Protein AF-A0A849UFA4-F1 (afdb_monomer_lite)

Structure (mmCIF, N/CA/C/O backbone):
data_AF-A0A849UFA4-F1
#
_entry.id   AF-A0A849UFA4-F1
#
loop_
_atom_site.group_PDB
_atom_site.id
_atom_site.type_symbol
_atom_site.label_atom_id
_atom_site.label_alt_id
_atom_site.label_comp_id
_atom_site.label_asym_id
_atom_site.label_entity_id
_atom_site.label_seq_id
_atom_site.pdbx_PDB_ins_code
_atom_site.Cartn_x
_atom_site.Cartn_y
_atom_site.Cartn_z
_atom_site.occupancy
_atom_site.B_iso_or_equiv
_atom_site.auth_seq_id
_atom_site.auth_comp_id
_atom_site.auth_asym_id
_atom_site.auth_atom_id
_atom_site.pdbx_PDB_model_num
ATOM 1 N N . MET A 1 1 ? 45.174 22.090 13.305 1.00 28.75 1 MET A N 1
ATOM 2 C CA . MET A 1 1 ? 46.398 21.396 13.772 1.00 28.75 1 MET A CA 1
ATOM 3 C C . MET A 1 1 ? 46.255 19.927 13.382 1.00 28.75 1 MET A C 1
ATOM 5 O O . MET A 1 1 ? 45.345 19.291 13.879 1.00 28.75 1 MET A O 1
ATOM 9 N N . HIS A 1 2 ? 46.789 19.517 12.223 1.00 26.47 2 HIS A N 1
ATOM 10 C CA . HIS A 1 2 ? 48.088 18.820 12.068 1.00 26.47 2 HIS A CA 1
ATOM 11 C C . HIS A 1 2 ? 48.137 17.478 12.826 1.00 26.47 2 HIS A C 1
ATOM 13 O O . HIS A 1 2 ? 47.923 17.483 14.026 1.00 26.47 2 HIS A O 1
ATOM 19 N N . LYS A 1 3 ? 48.498 16.325 12.250 1.00 28.41 3 LYS A N 1
ATOM 20 C CA . LYS A 1 3 ? 48.881 15.899 10.886 1.00 28.41 3 LYS A CA 1
ATOM 21 C C . LYS A 1 3 ? 49.157 14.376 10.986 1.00 28.41 3 LYS A C 1
ATOM 23 O O . LYS A 1 3 ? 49.752 13.995 11.982 1.00 28.41 3 LYS A O 1
ATOM 28 N N . ASN A 1 4 ? 48.805 13.605 9.943 1.00 32.69 4 ASN A N 1
ATOM 29 C CA . ASN A 1 4 ? 49.601 12.552 9.255 1.00 32.69 4 ASN A CA 1
ATOM 30 C C . ASN A 1 4 ? 50.238 11.389 10.064 1.00 32.69 4 ASN A C 1
ATOM 32 O O . ASN A 1 4 ? 50.675 11.567 11.183 1.00 32.69 4 ASN A O 1
ATOM 36 N N . ASN A 1 5 ? 50.487 10.177 9.556 1.00 32.53 5 ASN A N 1
ATOM 37 C CA . ASN A 1 5 ? 50.368 9.497 8.256 1.00 32.53 5 ASN A CA 1
ATOM 38 C C . ASN A 1 5 ? 50.793 8.028 8.508 1.00 32.53 5 ASN A C 1
ATOM 40 O O . ASN A 1 5 ? 51.732 7.818 9.271 1.00 32.53 5 ASN A O 1
ATOM 44 N N . ASN A 1 6 ? 50.240 7.039 7.793 1.00 26.36 6 ASN A N 1
ATOM 45 C CA . ASN A 1 6 ? 51.000 6.331 6.747 1.00 26.36 6 ASN A CA 1
ATOM 46 C C . ASN A 1 6 ? 50.173 5.280 5.987 1.00 26.36 6 ASN A C 1
ATOM 48 O O . ASN A 1 6 ? 49.390 4.522 6.549 1.00 26.36 6 ASN A O 1
ATOM 52 N N . ARG A 1 7 ? 50.393 5.307 4.669 1.00 26.61 7 ARG A N 1
ATOM 53 C CA . ARG A 1 7 ? 49.811 4.531 3.565 1.00 26.61 7 ARG A CA 1
ATOM 54 C C . ARG A 1 7 ? 50.741 3.378 3.136 1.00 26.61 7 ARG A C 1
ATOM 56 O O . ARG A 1 7 ? 51.909 3.376 3.505 1.00 26.61 7 ARG A O 1
ATOM 63 N N . PHE A 1 8 ? 50.209 2.595 2.182 1.00 23.58 8 PHE A N 1
ATOM 64 C CA . PHE A 1 8 ? 50.826 1.757 1.125 1.00 23.58 8 PHE A CA 1
ATOM 65 C C . PHE A 1 8 ? 50.831 0.246 1.426 1.00 23.58 8 PHE A C 1
ATOM 67 O O . PHE A 1 8 ? 51.411 -0.148 2.423 1.00 23.58 8 PHE A O 1
ATOM 74 N N . ALA A 1 9 ? 50.195 -0.694 0.702 1.00 25.95 9 ALA A N 1
ATOM 75 C CA . ALA A 1 9 ? 49.680 -0.904 -0.676 1.00 25.95 9 ALA A CA 1
ATOM 76 C C . ALA A 1 9 ? 50.484 -1.990 -1.431 1.00 25.95 9 ALA A C 1
ATOM 78 O O . ALA A 1 9 ? 51.710 -1.910 -1.450 1.00 25.95 9 ALA A O 1
ATOM 79 N N . ARG A 1 10 ? 49.760 -2.935 -2.075 1.00 23.88 10 ARG A N 1
ATOM 80 C CA . ARG A 1 10 ? 50.005 -3.714 -3.334 1.00 23.88 10 ARG A CA 1
ATOM 81 C C . ARG A 1 10 ? 49.258 -5.070 -3.230 1.00 23.88 10 ARG A C 1
ATOM 83 O O . ARG A 1 10 ? 49.461 -5.754 -2.240 1.00 23.88 10 ARG A O 1
ATOM 90 N N . ASN A 1 11 ? 48.237 -5.435 -4.020 1.00 24.31 11 ASN A N 1
ATOM 91 C CA . ASN A 1 11 ? 48.006 -5.655 -5.472 1.00 24.31 11 ASN A CA 1
ATOM 92 C C . ASN A 1 11 ? 48.362 -7.053 -6.046 1.00 24.31 11 ASN A C 1
ATOM 94 O O . ASN A 1 11 ? 49.445 -7.566 -5.789 1.00 24.31 11 ASN A O 1
ATOM 98 N N . CYS A 1 12 ? 47.443 -7.524 -6.920 1.00 22.81 12 CYS A N 1
ATOM 99 C CA . CYS A 1 12 ? 47.431 -8.640 -7.907 1.00 22.81 12 CYS A CA 1
ATOM 100 C C . CYS A 1 12 ? 46.869 -10.016 -7.453 1.00 22.81 12 CYS A C 1
ATOM 102 O O . CYS A 1 12 ? 47.441 -10.660 -6.585 1.00 22.81 12 CYS A O 1
ATOM 104 N N . GLN A 1 13 ? 45.645 -10.426 -7.864 1.00 24.73 13 GLN A N 1
ATOM 105 C CA . GLN A 1 13 ? 45.179 -11.029 -9.157 1.00 24.73 13 GLN A CA 1
ATOM 106 C C . GLN A 1 13 ? 45.687 -12.479 -9.366 1.00 24.73 13 GLN A C 1
ATOM 108 O O . GLN A 1 13 ? 46.889 -12.677 -9.408 1.00 24.73 13 GLN A O 1
ATOM 113 N N . ARG A 1 14 ? 44.877 -13.563 -9.371 1.00 25.17 14 ARG A N 1
ATOM 114 C CA . ARG A 1 14 ? 43.781 -14.071 -10.264 1.00 25.17 14 ARG A CA 1
ATOM 115 C C . ARG A 1 14 ? 44.247 -15.398 -10.923 1.00 25.17 14 ARG A C 1
ATOM 117 O O . ARG A 1 14 ? 45.243 -15.345 -11.628 1.00 25.17 14 ARG A O 1
ATOM 124 N N . HIS A 1 15 ? 43.506 -16.512 -10.776 1.00 24.00 15 HIS A N 1
ATOM 125 C CA . HIS A 1 15 ? 43.234 -17.611 -11.760 1.00 24.00 15 HIS A CA 1
ATOM 126 C C . HIS A 1 15 ? 42.538 -18.797 -11.038 1.00 24.00 15 HIS A C 1
ATOM 128 O O . HIS A 1 15 ? 43.016 -19.237 -10.003 1.00 24.00 15 HIS A O 1
ATOM 134 N N . ARG A 1 16 ? 41.265 -19.117 -11.334 1.00 25.64 16 ARG A N 1
ATOM 135 C CA . ARG A 1 16 ? 40.692 -20.065 -12.332 1.00 25.64 16 ARG A CA 1
ATOM 136 C C . ARG A 1 16 ? 40.748 -21.574 -11.966 1.00 25.64 16 ARG A C 1
ATOM 138 O O . ARG A 1 16 ? 41.801 -22.183 -12.008 1.00 25.64 16 ARG A O 1
ATOM 145 N N . GLN A 1 17 ? 39.532 -22.123 -11.792 1.00 23.06 17 GLN A N 1
ATOM 146 C CA . GLN A 1 17 ? 38.969 -23.374 -12.355 1.00 23.06 17 GLN A CA 1
ATOM 147 C C . GLN A 1 17 ? 39.257 -24.783 -11.766 1.00 23.06 17 GLN A C 1
ATOM 149 O O . GLN A 1 17 ? 40.363 -25.292 -11.818 1.00 23.06 17 GLN A O 1
ATOM 154 N N . LEU A 1 18 ? 38.139 -25.424 -11.358 1.00 22.84 18 LEU A N 1
ATOM 155 C CA . LEU A 1 18 ? 37.625 -26.771 -11.717 1.00 22.84 18 LEU A CA 1
ATOM 156 C C . LEU A 1 18 ? 38.519 -28.026 -11.563 1.00 22.84 18 LEU A C 1
ATOM 158 O O . LEU A 1 18 ? 39.403 -28.251 -12.374 1.00 22.84 18 LEU A O 1
ATOM 162 N N . MET A 1 19 ? 38.130 -28.957 -10.674 1.00 23.41 19 MET A N 1
ATOM 163 C CA . MET A 1 19 ? 37.447 -30.240 -10.995 1.00 23.41 19 MET A CA 1
ATOM 164 C C . MET A 1 19 ? 37.530 -31.277 -9.846 1.00 23.41 19 MET A C 1
ATOM 166 O O . MET A 1 19 ? 38.596 -31.531 -9.308 1.00 23.41 19 MET A O 1
ATOM 170 N N . HIS A 1 20 ? 36.377 -31.910 -9.577 1.00 22.56 20 HIS A N 1
ATOM 171 C CA . HIS A 1 20 ? 36.137 -33.327 -9.228 1.00 22.56 20 HIS A CA 1
ATOM 172 C C . HIS A 1 20 ? 36.884 -33.985 -8.049 1.00 22.56 20 HIS A C 1
ATOM 174 O O . HIS A 1 20 ? 38.074 -34.232 -8.133 1.00 22.56 20 HIS A O 1
ATOM 180 N N . PHE A 1 21 ? 36.126 -34.490 -7.061 1.00 21.94 21 PHE A N 1
ATOM 181 C CA . PHE A 1 21 ? 36.168 -35.918 -6.699 1.00 21.94 21 PHE A CA 1
ATOM 182 C C . PHE A 1 21 ? 34.875 -36.380 -6.004 1.00 21.94 21 PHE A C 1
ATOM 184 O O . PHE A 1 21 ? 34.124 -35.606 -5.417 1.00 21.94 21 PHE A O 1
ATOM 191 N N . HIS A 1 22 ? 34.615 -37.666 -6.192 1.00 23.52 22 HIS A N 1
ATOM 192 C CA . HIS A 1 22 ? 33.368 -38.407 -6.079 1.00 23.52 22 HIS A CA 1
ATOM 193 C C . HIS A 1 22 ? 33.098 -38.968 -4.666 1.00 23.52 22 HIS A C 1
ATOM 195 O O . HIS A 1 22 ? 34.021 -39.322 -3.942 1.00 23.52 22 HIS A O 1
ATOM 201 N N . THR A 1 23 ? 31.801 -39.158 -4.387 1.00 23.08 23 THR A N 1
ATOM 202 C CA . THR A 1 23 ? 31.169 -40.259 -3.623 1.00 23.08 23 THR A CA 1
ATOM 203 C C . THR A 1 23 ? 31.543 -40.513 -2.160 1.00 23.08 23 THR A C 1
ATOM 205 O O . THR A 1 23 ? 32.630 -40.989 -1.865 1.00 23.08 23 THR A O 1
ATOM 208 N N . LEU A 1 24 ? 30.532 -40.414 -1.282 1.00 21.67 24 LEU A N 1
ATOM 209 C CA . LEU A 1 24 ? 30.058 -41.534 -0.448 1.00 21.67 24 LEU A CA 1
ATOM 210 C C . LEU A 1 24 ? 28.677 -41.201 0.164 1.00 21.67 24 LEU A C 1
ATOM 212 O O . LEU A 1 24 ? 28.521 -40.302 0.981 1.00 21.67 24 LEU A O 1
ATOM 216 N N . THR A 1 25 ? 27.662 -41.945 -0.268 1.00 25.31 25 THR A N 1
ATOM 217 C CA . THR A 1 25 ? 26.369 -42.199 0.409 1.00 25.31 25 THR A CA 1
ATOM 218 C C . THR A 1 25 ? 26.329 -43.716 0.687 1.00 25.31 25 THR A C 1
ATOM 220 O O . THR A 1 25 ? 27.029 -44.423 -0.046 1.00 25.31 25 THR A O 1
ATOM 223 N N . PRO A 1 26 ? 25.546 -44.274 1.652 1.00 37.44 26 PRO A N 1
ATOM 224 C CA . PRO A 1 26 ? 24.082 -44.097 1.649 1.00 37.44 26 PRO A CA 1
ATOM 225 C C . PRO A 1 26 ? 23.265 -44.251 2.966 1.00 37.44 26 PRO A C 1
ATOM 227 O O . PRO A 1 26 ? 23.690 -44.886 3.921 1.00 37.44 26 PRO A O 1
ATOM 230 N N . ARG A 1 27 ? 21.993 -43.790 2.861 1.00 24.97 27 ARG A N 1
ATOM 231 C CA . ARG A 1 27 ? 20.735 -44.194 3.570 1.00 24.97 27 ARG A CA 1
ATOM 232 C C . ARG A 1 27 ? 20.582 -43.778 5.054 1.00 24.97 27 ARG A C 1
ATOM 234 O O . ARG A 1 27 ? 21.523 -43.894 5.811 1.00 24.97 27 ARG A O 1
ATOM 241 N N . LEU A 1 28 ? 19.440 -43.299 5.582 1.00 23.05 28 LEU A N 1
ATOM 242 C CA . LEU A 1 28 ? 17.992 -43.339 5.256 1.00 23.05 28 LEU A CA 1
ATOM 243 C C . LEU A 1 28 ? 17.312 -42.071 5.858 1.00 23.05 28 LEU A C 1
ATOM 245 O O . LEU A 1 28 ? 17.502 -41.787 7.032 1.00 23.05 28 LEU A O 1
ATOM 249 N N . LYS A 1 29 ? 16.660 -41.185 5.087 1.00 23.69 29 LYS A N 1
ATOM 250 C CA . LYS A 1 29 ? 15.192 -41.061 4.869 1.00 23.69 29 LYS A CA 1
ATOM 251 C C . LYS A 1 29 ? 14.284 -41.414 6.065 1.00 23.69 29 LYS A C 1
ATOM 253 O O . LYS A 1 29 ? 13.949 -42.579 6.211 1.00 23.69 29 LYS A O 1
ATOM 258 N N . THR A 1 30 ? 13.784 -40.406 6.798 1.00 24.73 30 THR A N 1
ATOM 259 C CA . THR A 1 30 ? 12.395 -40.319 7.325 1.00 24.73 30 THR A CA 1
ATOM 260 C C . THR A 1 30 ? 12.038 -38.841 7.601 1.00 24.73 30 THR A C 1
ATOM 262 O O . THR A 1 30 ? 12.916 -38.074 7.976 1.00 24.73 30 THR A O 1
ATOM 265 N N . LEU A 1 31 ? 10.759 -38.471 7.440 1.00 25.59 31 LEU A N 1
ATOM 266 C CA . LEU A 1 31 ? 10.104 -37.188 7.786 1.00 25.59 31 LEU A CA 1
ATOM 267 C C . LEU A 1 31 ? 10.072 -36.043 6.740 1.00 25.59 31 LEU A C 1
ATOM 269 O O . LEU A 1 31 ? 10.540 -34.930 6.955 1.00 25.59 31 LEU A O 1
ATOM 273 N N . ARG A 1 32 ? 9.382 -36.296 5.622 1.00 25.72 32 ARG A N 1
ATOM 274 C CA . ARG A 1 32 ? 8.594 -35.290 4.879 1.00 25.72 32 ARG A CA 1
ATOM 275 C C . ARG A 1 32 ? 7.324 -35.972 4.373 1.00 25.72 32 ARG A C 1
ATOM 277 O O . ARG A 1 32 ? 7.361 -36.589 3.313 1.00 25.72 32 ARG A O 1
ATOM 284 N N . LEU A 1 33 ? 6.244 -35.941 5.158 1.00 25.16 33 LEU A N 1
ATOM 285 C CA . LEU A 1 33 ? 4.931 -36.424 4.714 1.00 25.16 33 LEU A CA 1
ATOM 286 C C . LEU A 1 33 ? 3.794 -35.922 5.618 1.00 25.16 33 LEU A C 1
ATOM 288 O O . LEU A 1 33 ? 3.290 -36.692 6.416 1.00 25.16 33 LEU A O 1
ATOM 292 N N . ILE A 1 34 ? 3.405 -34.649 5.498 1.00 26.83 34 ILE A N 1
ATOM 293 C CA . ILE A 1 34 ? 2.029 -34.145 5.701 1.00 26.83 34 ILE A CA 1
ATOM 294 C C . ILE A 1 34 ? 1.908 -32.925 4.761 1.00 26.83 34 ILE A C 1
ATOM 296 O O . ILE A 1 34 ? 2.870 -32.174 4.633 1.00 26.83 34 ILE A O 1
ATOM 300 N N . ILE A 1 35 ? 0.748 -32.714 4.126 1.00 27.39 35 ILE A N 1
ATOM 301 C CA . ILE A 1 35 ? 0.398 -31.605 3.200 1.00 27.39 35 ILE A CA 1
ATOM 302 C C . ILE A 1 35 ? 0.702 -31.845 1.700 1.00 27.39 35 ILE A C 1
ATOM 304 O O . ILE A 1 35 ? 1.206 -30.974 0.998 1.00 27.39 35 ILE A O 1
ATOM 308 N N . SER A 1 36 ? 0.328 -33.007 1.157 1.00 25.33 36 SER A N 1
ATOM 309 C CA . SER A 1 36 ? 0.154 -33.166 -0.305 1.00 25.33 36 SER A CA 1
ATOM 310 C C . SER A 1 36 ? -0.963 -34.140 -0.719 1.00 25.33 36 SER A C 1
ATOM 312 O O . SER A 1 36 ? -0.964 -34.637 -1.838 1.00 25.33 36 SER A O 1
ATOM 314 N N . ALA A 1 37 ? -1.957 -34.388 0.144 1.00 25.66 37 ALA A N 1
ATOM 315 C CA . ALA A 1 37 ? -3.028 -35.365 -0.109 1.00 25.66 37 ALA A CA 1
ATOM 316 C C . ALA A 1 37 ? -4.454 -34.771 -0.153 1.00 25.66 37 ALA A C 1
ATOM 318 O O . ALA A 1 37 ? -5.395 -35.431 0.271 1.00 25.66 37 ALA A O 1
ATOM 319 N N . LEU A 1 38 ? -4.640 -33.542 -0.653 1.00 25.56 38 LEU A N 1
ATOM 320 C CA . LEU A 1 38 ? -5.987 -32.959 -0.835 1.00 25.56 38 LEU A CA 1
ATOM 321 C C . LEU A 1 38 ? -6.277 -32.397 -2.236 1.00 25.56 38 LEU A C 1
ATOM 323 O O . LEU A 1 38 ? -7.346 -31.840 -2.452 1.00 25.56 38 LEU A O 1
ATOM 327 N N . PHE A 1 39 ? -5.383 -32.578 -3.212 1.00 31.12 39 PHE A N 1
ATOM 328 C CA . PHE A 1 39 ? -5.613 -32.090 -4.574 1.00 31.12 39 PHE A CA 1
ATOM 329 C C . PHE A 1 39 ? -5.139 -33.096 -5.628 1.00 31.12 39 PHE A C 1
ATOM 331 O O . PHE A 1 39 ? -3.986 -33.061 -6.043 1.00 31.12 39 PHE A O 1
ATOM 338 N N . ALA A 1 40 ? -6.045 -33.973 -6.070 1.00 24.88 40 ALA A N 1
ATOM 339 C CA . ALA A 1 40 ? -6.095 -34.478 -7.446 1.00 24.88 40 ALA A CA 1
ATOM 340 C C . ALA A 1 40 ? -7.486 -35.095 -7.733 1.00 24.88 40 ALA A C 1
ATOM 342 O O . ALA A 1 40 ? -7.941 -35.930 -6.949 1.00 24.88 40 ALA A O 1
ATOM 343 N N . PRO A 1 41 ? -8.168 -34.707 -8.827 1.00 37.31 41 PRO A N 1
ATOM 344 C CA . PRO A 1 41 ? -9.488 -35.212 -9.200 1.00 37.31 41 PRO A CA 1
ATOM 345 C C . PRO A 1 41 ? -9.376 -36.393 -10.182 1.00 37.31 41 PRO A C 1
ATOM 347 O O . PRO A 1 41 ? -8.606 -36.318 -11.134 1.00 37.31 41 PRO A O 1
ATOM 350 N N . SER A 1 42 ? -10.161 -37.466 -10.010 1.00 25.52 42 SER A N 1
ATOM 351 C CA . SER A 1 42 ? -10.542 -38.343 -11.137 1.00 25.52 42 SER A CA 1
ATOM 352 C C . SER A 1 42 ? -11.714 -39.297 -10.839 1.00 25.52 42 SER A C 1
ATOM 354 O O . SER A 1 42 ? -11.655 -40.095 -9.914 1.00 25.52 42 SER A O 1
ATOM 356 N N . LEU A 1 43 ? -12.723 -39.185 -11.717 1.00 24.20 43 LEU A N 1
ATOM 357 C CA . LEU A 1 43 ? -13.572 -40.204 -12.368 1.00 24.20 43 LEU A CA 1
ATOM 358 C C . LEU A 1 43 ? -14.536 -41.132 -11.584 1.00 24.20 43 LEU A C 1
ATOM 360 O O . LEU A 1 43 ? -14.228 -41.637 -10.516 1.00 24.20 43 LEU A O 1
ATOM 364 N N . PHE A 1 44 ? -15.648 -41.444 -12.288 1.00 23.05 44 PHE A N 1
ATOM 365 C CA . PHE A 1 44 ? -16.894 -42.183 -11.961 1.00 23.05 44 PHE A CA 1
ATOM 366 C C . PHE A 1 44 ? -17.989 -41.297 -11.326 1.00 23.05 44 PHE A C 1
ATOM 368 O O . PHE A 1 44 ? -17.774 -40.730 -10.269 1.00 23.05 44 PHE A O 1
ATOM 375 N N . MET A 1 45 ? -19.180 -41.064 -11.901 1.00 23.02 45 MET A N 1
ATOM 376 C CA . MET A 1 45 ? -20.063 -41.888 -12.744 1.00 23.02 45 MET A CA 1
ATOM 377 C C . MET A 1 45 ? -20.929 -41.017 -13.688 1.00 23.02 45 MET A C 1
ATOM 379 O O . MET A 1 45 ? -21.517 -40.027 -13.260 1.00 23.02 45 MET A O 1
ATOM 383 N N . GLN A 1 46 ? -21.082 -41.459 -14.941 1.00 23.28 46 GLN A N 1
ATOM 384 C CA . GLN A 1 46 ? -22.185 -41.126 -15.854 1.00 23.28 46 GLN A CA 1
ATOM 385 C C . GLN A 1 46 ? -23.004 -42.404 -16.104 1.00 23.28 46 GLN A C 1
ATOM 387 O O . GLN A 1 46 ? -22.439 -43.391 -16.562 1.00 23.28 46 GLN A O 1
ATOM 392 N N . SER A 1 47 ? -24.307 -42.360 -15.807 1.00 24.16 47 SER A N 1
ATOM 393 C CA . SER A 1 47 ? -25.452 -43.098 -16.398 1.00 24.16 47 SER A CA 1
ATOM 394 C C . SER A 1 47 ? -26.603 -42.923 -15.392 1.00 24.16 47 SER A C 1
ATOM 396 O O . SER A 1 47 ? -26.413 -43.239 -14.226 1.00 24.16 47 SER A O 1
ATOM 398 N N . LEU A 1 48 ? -27.763 -42.348 -15.692 1.00 23.17 48 LEU A N 1
ATOM 399 C CA . LEU A 1 48 ? -28.731 -42.766 -16.697 1.00 23.17 48 LEU A CA 1
ATOM 400 C C . LEU A 1 48 ? -29.656 -41.594 -17.074 1.00 23.17 48 LEU A C 1
ATOM 402 O O . LEU A 1 48 ? -30.088 -40.832 -16.214 1.00 23.17 48 LEU A O 1
ATOM 406 N N . TYR A 1 49 ? -30.013 -41.540 -18.356 1.00 24.88 49 TYR A N 1
ATOM 407 C CA . TYR A 1 49 ? -31.213 -40.891 -18.885 1.00 24.88 49 TYR A CA 1
ATOM 408 C C . TYR A 1 49 ? -32.168 -41.997 -19.365 1.00 24.88 49 TYR A C 1
ATOM 410 O O . TYR A 1 49 ? -31.744 -42.853 -20.138 1.00 24.88 49 TYR A O 1
ATOM 418 N N . ALA A 1 50 ? -33.431 -41.950 -18.934 1.00 24.08 50 ALA A N 1
ATOM 419 C CA . ALA A 1 50 ? -34.630 -42.489 -19.600 1.00 24.08 50 ALA A CA 1
ATOM 420 C C . ALA A 1 50 ? -35.843 -41.894 -18.847 1.00 24.08 50 ALA A C 1
ATOM 422 O O . ALA A 1 50 ? -35.930 -42.049 -17.635 1.00 24.08 50 ALA A O 1
ATOM 423 N N . HIS A 1 51 ? -36.580 -40.930 -19.407 1.00 24.34 51 HIS A N 1
ATOM 424 C CA . HIS A 1 51 ? -37.802 -41.108 -20.210 1.00 24.34 51 HIS A CA 1
ATOM 425 C C . HIS A 1 51 ? -38.872 -41.988 -19.546 1.00 24.34 51 HIS A C 1
ATOM 427 O O . HIS A 1 51 ? -38.813 -43.206 -19.656 1.00 24.34 51 HIS A O 1
ATOM 433 N N . GLU A 1 52 ? -39.886 -41.347 -18.958 1.00 24.08 52 GLU A N 1
ATOM 434 C CA . GLU A 1 52 ? -41.268 -41.830 -19.006 1.00 24.08 52 GLU A CA 1
ATOM 435 C C . GLU A 1 52 ? -42.257 -40.662 -18.845 1.00 24.08 52 GLU A C 1
ATOM 437 O O . GLU A 1 52 ? -41.940 -39.607 -18.295 1.00 24.08 52 GLU A O 1
ATOM 442 N N . THR A 1 53 ? -43.424 -40.850 -19.443 1.00 22.55 53 THR A N 1
ATOM 443 C CA . THR A 1 53 ? -44.382 -39.865 -19.952 1.00 22.55 53 THR A CA 1
ATOM 444 C C . THR A 1 53 ? -45.707 -39.947 -19.173 1.00 22.55 53 THR A C 1
ATOM 446 O O . THR A 1 53 ? -46.044 -41.033 -18.717 1.00 22.55 53 THR A O 1
ATOM 449 N N . ILE A 1 54 ? -46.505 -38.856 -19.195 1.00 25.11 54 ILE A N 1
ATOM 450 C CA . ILE A 1 54 ? -47.984 -38.792 -18.972 1.00 25.11 54 ILE A CA 1
ATOM 451 C C . ILE A 1 54 ? -48.398 -38.833 -17.466 1.00 25.11 54 ILE A C 1
ATOM 453 O O . ILE A 1 54 ? -47.863 -39.622 -16.706 1.00 25.11 54 ILE A O 1
ATOM 457 N N . ASP A 1 55 ? -49.273 -37.989 -16.889 1.00 24.14 55 ASP A N 1
ATOM 458 C CA . ASP A 1 55 ? -50.522 -37.389 -17.381 1.00 24.14 55 ASP A CA 1
ATOM 459 C C . ASP A 1 55 ? -50.939 -36.090 -16.641 1.00 24.14 55 ASP A C 1
ATOM 461 O O . ASP A 1 55 ? -50.526 -35.815 -15.514 1.00 24.14 55 ASP A O 1
ATOM 465 N N . ASN A 1 56 ? -51.823 -35.329 -17.292 1.00 24.42 56 ASN A N 1
ATOM 466 C CA . ASN A 1 56 ? -52.490 -34.104 -16.829 1.00 24.42 56 ASN A CA 1
ATOM 467 C C . ASN A 1 56 ? -53.506 -34.340 -15.693 1.00 24.42 56 ASN A C 1
ATOM 469 O O . ASN A 1 56 ? -54.196 -35.353 -15.691 1.00 24.42 56 ASN A O 1
ATOM 473 N N . THR A 1 57 ? -53.769 -33.326 -14.850 1.00 25.11 57 THR A N 1
ATOM 474 C CA . THR A 1 57 ? -55.143 -32.801 -14.644 1.00 25.11 57 THR A CA 1
ATOM 475 C C . THR A 1 57 ? -55.207 -31.495 -13.838 1.00 25.11 57 THR A C 1
ATOM 477 O O . THR A 1 57 ? -54.471 -31.259 -12.888 1.00 25.11 57 THR A O 1
ATOM 480 N N . ASN A 1 58 ? -56.137 -30.655 -14.296 1.00 24.92 58 ASN A N 1
ATOM 481 C CA . ASN A 1 58 ? -56.544 -29.318 -13.864 1.00 24.92 58 ASN A CA 1
ATOM 482 C C . ASN A 1 58 ? -56.896 -29.157 -12.373 1.00 24.92 58 ASN A C 1
ATOM 484 O O . ASN A 1 58 ? -57.502 -30.055 -11.798 1.00 24.92 58 ASN A O 1
ATOM 488 N N . ALA A 1 59 ? -56.738 -27.934 -11.841 1.00 25.00 59 ALA A N 1
ATOM 489 C CA . ALA A 1 59 ? -57.873 -27.123 -11.356 1.00 25.00 59 ALA A CA 1
ATOM 490 C C . ALA A 1 59 ? -57.440 -25.719 -10.882 1.00 25.00 59 ALA A C 1
ATOM 492 O O . ALA A 1 59 ? -56.687 -25.551 -9.928 1.00 25.00 59 ALA A O 1
ATOM 493 N N . THR A 1 60 ? -57.987 -24.705 -11.547 1.00 24.17 60 THR A N 1
ATOM 494 C CA . THR A 1 60 ? -58.104 -23.302 -11.130 1.00 24.17 60 THR A CA 1
ATOM 495 C C . THR A 1 60 ? -59.297 -23.111 -10.185 1.00 24.17 60 THR A C 1
ATOM 497 O O . THR A 1 60 ? -60.348 -23.697 -10.430 1.00 24.17 60 THR A O 1
ATOM 500 N N . ALA A 1 61 ? -59.195 -22.215 -9.190 1.00 25.38 61 ALA A N 1
ATOM 501 C CA . ALA A 1 61 ? -60.332 -21.418 -8.696 1.00 25.38 61 ALA A CA 1
ATOM 502 C C . ALA A 1 61 ? -59.895 -20.214 -7.829 1.00 25.38 61 ALA A C 1
ATOM 504 O O . ALA A 1 61 ? -59.207 -20.359 -6.824 1.00 25.38 61 ALA A O 1
ATOM 505 N N . ASN A 1 62 ? -60.358 -19.030 -8.245 1.00 23.91 62 ASN A N 1
ATOM 506 C CA . ASN A 1 62 ? -60.356 -17.732 -7.558 1.00 23.91 62 ASN A CA 1
ATOM 507 C C . ASN A 1 62 ? -61.364 -17.666 -6.395 1.00 23.91 62 ASN A C 1
ATOM 509 O O . ASN A 1 62 ? -62.377 -18.354 -6.465 1.00 23.91 62 ASN A O 1
ATOM 513 N N . THR A 1 63 ? -61.164 -16.728 -5.448 1.00 24.61 63 THR A N 1
ATOM 514 C CA . THR A 1 63 ? -62.095 -15.663 -4.934 1.00 24.61 63 THR A CA 1
ATOM 515 C C . THR A 1 63 ? -61.670 -15.237 -3.508 1.00 24.61 63 THR A C 1
ATOM 517 O O . THR A 1 63 ? -61.402 -16.095 -2.681 1.00 24.61 63 THR A O 1
ATOM 520 N N . ALA A 1 64 ? -61.335 -13.978 -3.180 1.00 24.27 64 ALA A N 1
ATOM 521 C CA . ALA A 1 64 ? -62.057 -12.687 -3.154 1.00 24.27 64 ALA A CA 1
ATOM 522 C C . ALA A 1 64 ? -62.582 -12.286 -1.741 1.00 24.27 64 ALA A C 1
ATOM 524 O O . ALA A 1 64 ? -63.550 -12.847 -1.246 1.00 24.27 64 ALA A O 1
ATOM 525 N N . THR A 1 65 ? -61.898 -11.291 -1.147 1.00 24.06 65 THR A N 1
ATOM 526 C CA . THR A 1 65 ? -62.371 -10.080 -0.414 1.00 24.06 65 THR A CA 1
ATOM 527 C C . THR A 1 65 ? -63.472 -10.124 0.668 1.00 24.06 65 THR A C 1
ATOM 529 O O . THR A 1 65 ? -64.615 -10.444 0.365 1.00 24.06 65 THR A O 1
ATOM 532 N N . LYS A 1 66 ? -63.204 -9.501 1.841 1.00 22.00 66 LYS A N 1
ATOM 533 C CA . LYS A 1 66 ? -63.984 -8.341 2.359 1.00 22.00 66 LYS A CA 1
ATOM 534 C C . LYS A 1 66 ? -63.323 -7.604 3.545 1.00 22.00 66 LYS A C 1
ATOM 536 O O . LYS A 1 66 ? -62.715 -8.218 4.411 1.00 22.00 66 LYS A O 1
ATOM 541 N N . VAL A 1 67 ? -63.499 -6.281 3.542 1.00 25.30 67 VAL A N 1
ATOM 542 C CA . VAL A 1 67 ? -63.084 -5.238 4.505 1.00 25.30 67 VAL A CA 1
ATOM 543 C C . VAL A 1 67 ? -64.316 -4.768 5.293 1.00 25.30 67 VAL A C 1
ATOM 545 O O . VAL A 1 67 ? -65.385 -4.732 4.688 1.00 25.30 67 VAL A O 1
ATOM 548 N N . GLU A 1 68 ? -64.171 -4.336 6.557 1.00 23.39 68 GLU A N 1
ATOM 549 C CA . GLU A 1 68 ? -64.954 -3.216 7.133 1.00 23.39 68 GLU A CA 1
ATOM 550 C C . GLU A 1 68 ? -64.374 -2.659 8.459 1.00 23.39 68 GLU A C 1
ATOM 552 O O . GLU A 1 68 ? -63.628 -3.326 9.168 1.00 23.39 68 GLU A O 1
ATOM 557 N N . THR A 1 69 ? -64.706 -1.391 8.724 1.00 23.30 69 THR A N 1
ATOM 558 C CA . THR A 1 69 ? -64.056 -0.333 9.540 1.00 23.30 69 THR A CA 1
ATOM 559 C C . THR A 1 69 ? -64.918 0.193 10.709 1.00 23.30 69 THR A C 1
ATOM 561 O O . THR A 1 69 ? -66.137 0.171 10.560 1.00 23.30 69 THR A O 1
ATOM 564 N N . ARG A 1 70 ? -64.311 0.796 11.766 1.00 22.98 70 ARG A N 1
ATOM 565 C CA . ARG A 1 70 ? -64.677 2.079 12.481 1.00 22.98 70 ARG A CA 1
ATOM 566 C C . ARG A 1 70 ? -63.951 2.229 13.847 1.00 22.98 70 ARG A C 1
ATOM 568 O O . ARG A 1 70 ? -63.877 1.240 14.564 1.00 22.98 70 ARG A O 1
ATOM 575 N N . GLU A 1 71 ? -63.196 3.315 14.124 1.00 23.80 71 GLU A N 1
ATOM 576 C CA . GLU A 1 71 ? -63.528 4.593 14.854 1.00 23.80 71 GLU A CA 1
ATOM 577 C C . GLU A 1 71 ? -64.035 4.389 16.310 1.00 23.80 71 GLU A C 1
ATOM 579 O O . GLU A 1 71 ? -64.869 3.522 16.522 1.00 23.80 71 GLU A O 1
ATOM 584 N N . GLU A 1 72 ? -63.606 5.079 17.388 1.00 25.08 72 GLU A N 1
ATOM 585 C CA . GLU A 1 72 ? -63.334 6.521 17.590 1.00 25.08 72 GLU A CA 1
ATOM 586 C C . GLU A 1 72 ? -62.614 6.831 18.954 1.00 25.08 72 GLU A C 1
ATOM 588 O O . GLU A 1 72 ? -62.398 5.959 19.792 1.00 25.08 72 GLU A O 1
ATOM 593 N N . THR A 1 73 ? -62.255 8.109 19.136 1.00 22.88 73 THR A N 1
ATOM 594 C CA . THR A 1 73 ? -61.364 8.869 20.065 1.00 22.88 73 THR A CA 1
ATOM 595 C C . THR A 1 73 ? -61.781 9.147 21.535 1.00 22.88 73 THR A C 1
ATOM 597 O O . THR A 1 73 ? -62.969 9.211 21.816 1.00 22.88 73 THR A O 1
ATOM 600 N N . THR A 1 74 ? -60.830 9.516 22.436 1.00 23.25 74 THR A N 1
ATOM 601 C CA . THR A 1 74 ? -60.659 10.855 23.123 1.00 23.25 74 THR A CA 1
ATOM 602 C C . THR A 1 74 ? -59.740 10.851 24.385 1.00 23.25 74 THR A C 1
ATOM 604 O O . THR A 1 74 ? -59.394 9.803 24.915 1.00 23.25 74 THR A O 1
ATOM 607 N N . ALA A 1 75 ? -59.277 12.049 24.794 1.00 23.09 75 ALA A N 1
ATOM 608 C CA . ALA A 1 75 ? -58.071 12.406 25.575 1.00 23.09 75 ALA A CA 1
ATOM 609 C C . ALA A 1 75 ? -58.283 12.798 27.069 1.00 23.09 75 ALA A C 1
ATOM 611 O O . ALA A 1 75 ? -59.422 13.060 27.436 1.00 23.09 75 ALA A O 1
ATOM 612 N N . ALA A 1 76 ? -57.195 12.940 27.877 1.00 22.98 76 ALA A N 1
ATOM 613 C CA . ALA A 1 76 ? -56.893 14.079 28.805 1.00 22.98 76 ALA A CA 1
ATOM 614 C C . ALA A 1 76 ? -55.892 13.796 29.984 1.00 22.98 76 ALA A C 1
ATOM 616 O O . ALA A 1 76 ? -56.150 12.970 30.849 1.00 22.98 76 ALA A O 1
ATOM 617 N N . THR A 1 77 ? -54.788 14.568 30.001 1.00 21.89 77 THR A N 1
ATOM 618 C CA . THR A 1 77 ? -54.105 15.367 31.074 1.00 21.89 77 THR A CA 1
ATOM 619 C C . THR A 1 77 ? -53.636 14.853 32.474 1.00 21.89 77 THR A C 1
ATOM 621 O O . THR A 1 77 ? -54.437 14.503 33.327 1.00 21.89 77 THR A O 1
ATOM 624 N N . SER A 1 78 ? -52.307 15.005 32.693 1.00 25.75 78 SER A N 1
ATOM 625 C CA . SER A 1 78 ? -51.452 15.433 33.853 1.00 25.75 78 SER A CA 1
ATOM 626 C C . SER A 1 78 ? -51.699 15.057 35.339 1.00 25.75 78 SER A C 1
ATOM 628 O O . SER A 1 78 ? -52.772 15.280 35.877 1.00 25.75 78 SER A O 1
ATOM 630 N N . GLN A 1 79 ? -50.611 14.689 36.060 1.00 22.52 79 GLN A N 1
ATOM 631 C CA . GLN A 1 79 ? -50.041 15.421 37.229 1.00 22.52 79 GLN A CA 1
ATOM 632 C C . GLN A 1 79 ? -48.791 14.737 37.851 1.00 22.52 79 GLN A C 1
ATOM 634 O O . GLN A 1 79 ? -48.705 13.515 37.921 1.00 22.52 79 GLN A O 1
ATOM 639 N N . LEU A 1 80 ? -47.820 15.550 38.308 1.00 29.34 80 LEU A N 1
ATOM 640 C CA . LEU A 1 80 ? -46.614 15.166 39.072 1.00 29.34 80 LEU A CA 1
ATOM 641 C C . LEU A 1 80 ? -46.938 14.880 40.552 1.00 29.34 80 LEU A C 1
ATOM 643 O O . LEU A 1 80 ? -47.595 15.709 41.178 1.00 29.34 80 LEU A O 1
ATOM 647 N N . VAL A 1 81 ? -46.360 13.821 41.144 1.00 24.61 81 VAL A N 1
ATOM 648 C CA . VAL A 1 81 ? -46.261 13.627 42.611 1.00 24.61 81 VAL A CA 1
ATOM 649 C C . VAL A 1 81 ? -44.919 12.970 42.993 1.00 24.61 81 VAL A C 1
ATOM 651 O O . VAL A 1 81 ? -44.447 12.049 42.332 1.00 24.61 81 VAL A O 1
ATOM 654 N N . THR A 1 82 ? -44.300 13.483 44.057 1.00 27.48 82 THR A N 1
ATOM 655 C CA . THR A 1 82 ? -43.004 13.117 44.659 1.00 27.48 82 THR A CA 1
ATOM 656 C C . THR A 1 82 ? -43.067 11.881 45.580 1.00 27.48 82 THR A C 1
ATOM 658 O O . THR A 1 82 ? -44.077 11.626 46.231 1.00 27.48 82 THR A O 1
ATOM 661 N N . LEU A 1 83 ? -41.961 11.122 45.666 1.00 26.61 83 LEU A N 1
ATOM 662 C CA . LEU A 1 83 ? -41.804 9.867 46.435 1.00 26.61 83 LEU A CA 1
ATOM 663 C C . LEU A 1 83 ? -41.230 10.083 47.856 1.00 26.61 83 LEU A C 1
ATOM 665 O O . LEU A 1 83 ? -40.282 10.860 47.992 1.00 26.61 83 LEU A O 1
ATOM 669 N N . PRO A 1 84 ? -41.659 9.316 48.886 1.00 28.45 84 PRO A N 1
ATOM 670 C CA . PRO A 1 84 ? -40.891 9.099 50.110 1.00 28.45 84 PRO A CA 1
ATOM 671 C C . PRO A 1 84 ? -40.139 7.756 50.140 1.00 28.45 84 PRO A C 1
ATOM 673 O O . PRO A 1 84 ? -40.490 6.770 49.496 1.00 28.45 84 PRO A O 1
ATOM 676 N N . SER A 1 85 ? -39.075 7.766 50.941 1.00 43.34 85 SER A N 1
ATOM 677 C CA . SER A 1 85 ? -37.976 6.810 51.058 1.00 43.34 85 SER A CA 1
ATOM 678 C C . SER A 1 85 ? -38.262 5.595 51.948 1.00 43.34 85 SER A C 1
ATOM 680 O O . SER A 1 85 ? -38.428 5.764 53.154 1.00 43.34 85 SER A O 1
ATOM 682 N N . VAL A 1 86 ? -38.152 4.375 51.408 1.00 35.31 86 VAL A N 1
ATOM 683 C CA . VAL A 1 86 ? -37.848 3.165 52.201 1.00 35.31 86 VAL A CA 1
ATOM 684 C C . VAL A 1 86 ? -37.029 2.178 51.352 1.00 35.31 86 VAL A C 1
ATOM 686 O O . VAL A 1 86 ? -37.567 1.260 50.748 1.00 35.31 86 VAL A O 1
ATOM 689 N N . ALA A 1 87 ? -35.712 2.382 51.263 1.00 30.12 87 ALA A N 1
ATOM 690 C CA . ALA A 1 87 ? -34.798 1.450 50.585 1.00 30.12 87 ALA A CA 1
ATOM 691 C C . ALA A 1 87 ? -33.425 1.381 51.281 1.00 30.12 87 ALA A C 1
ATOM 693 O O . ALA A 1 87 ? -32.384 1.419 50.632 1.00 30.12 87 ALA A O 1
ATOM 694 N N . SER A 1 88 ? -33.414 1.311 52.616 1.00 32.44 88 SER A N 1
ATOM 695 C CA . SER A 1 88 ? -32.186 1.187 53.420 1.00 32.44 88 SER A CA 1
ATOM 696 C C . SER A 1 88 ? -32.035 -0.155 54.150 1.00 32.44 88 SER A C 1
ATOM 698 O O . SER A 1 88 ? -31.093 -0.308 54.919 1.00 32.44 88 SER A O 1
ATOM 700 N N . GLN A 1 89 ? -32.906 -1.146 53.917 1.00 35.91 89 GLN A N 1
ATOM 701 C CA . GLN A 1 89 ? -32.915 -2.379 54.724 1.00 35.91 89 GLN A CA 1
ATOM 702 C C . GLN A 1 89 ? -32.311 -3.637 54.081 1.00 35.91 89 GLN A C 1
ATOM 704 O O . GLN A 1 89 ? -32.209 -4.645 54.771 1.00 35.91 89 GLN A O 1
ATOM 709 N N . TYR A 1 90 ? -31.853 -3.600 52.821 1.00 36.97 90 TYR A N 1
ATOM 710 C CA . TYR A 1 90 ? -31.374 -4.819 52.138 1.00 36.97 90 TYR A CA 1
ATOM 711 C C . TYR A 1 90 ? -29.988 -4.751 51.483 1.00 36.97 90 TYR A C 1
ATOM 713 O O . TYR A 1 90 ? -29.606 -5.702 50.816 1.00 36.97 90 TYR A O 1
ATOM 721 N N . GLY A 1 91 ? -29.197 -3.691 51.689 1.00 33.19 91 GLY A N 1
ATOM 722 C CA . GLY A 1 91 ? -27.764 -3.707 51.335 1.00 33.19 91 GLY A CA 1
ATOM 723 C C . GLY A 1 91 ? -27.428 -4.029 49.867 1.00 33.19 91 GLY A C 1
ATOM 724 O O . GLY A 1 91 ? -26.330 -4.500 49.588 1.00 33.19 91 GLY A O 1
ATOM 725 N N . VAL A 1 92 ? -28.352 -3.787 48.930 1.00 33.75 92 VAL A N 1
ATOM 726 C CA . VAL A 1 92 ? -28.135 -3.950 47.484 1.00 33.75 92 VAL A CA 1
ATOM 727 C C . VAL A 1 92 ? -27.683 -2.611 46.900 1.00 33.75 92 VAL A C 1
ATOM 729 O O . VAL A 1 92 ? -28.302 -1.580 47.173 1.00 33.75 92 VAL A O 1
ATOM 732 N N . SER A 1 93 ? -26.616 -2.599 46.094 1.00 34.44 93 SER A N 1
ATOM 733 C CA . SER A 1 93 ? -26.174 -1.375 45.416 1.00 34.44 93 SER A CA 1
ATOM 734 C C . SER A 1 93 ? -27.231 -0.906 44.404 1.00 34.44 93 SER A C 1
ATOM 736 O O . SER A 1 93 ? -27.843 -1.706 43.686 1.00 34.44 93 SER A O 1
ATOM 738 N N . ARG A 1 94 ? -27.456 0.415 44.348 1.00 30.97 94 ARG A N 1
ATOM 739 C CA . ARG A 1 94 ? -28.515 1.076 43.555 1.00 30.97 94 ARG A CA 1
ATOM 740 C C . ARG A 1 94 ? -28.545 0.695 42.067 1.00 30.97 94 ARG A C 1
ATOM 742 O O . ARG A 1 94 ? -29.604 0.794 41.457 1.00 30.97 94 ARG A O 1
ATOM 749 N N . LYS A 1 95 ? -27.440 0.192 41.499 1.00 34.28 95 LYS A N 1
ATOM 750 C CA . LYS A 1 95 ? -27.348 -0.262 40.097 1.00 34.28 95 LYS A CA 1
ATOM 751 C C . LYS A 1 95 ? -28.250 -1.456 39.753 1.00 34.28 95 LYS A C 1
ATOM 753 O O . LYS A 1 95 ? -28.510 -1.678 38.576 1.00 34.28 95 LYS A O 1
ATOM 758 N N . THR A 1 96 ? -28.749 -2.201 40.741 1.00 32.88 96 THR A N 1
ATOM 759 C CA . THR A 1 96 ? -29.578 -3.399 40.488 1.00 32.88 96 THR A CA 1
ATOM 760 C C . THR A 1 96 ? -31.082 -3.090 40.414 1.00 32.88 96 THR A C 1
ATOM 762 O O . THR A 1 96 ? -31.867 -3.945 40.021 1.00 32.88 96 THR A O 1
ATOM 765 N N . LEU A 1 97 ? -31.516 -1.870 40.757 1.00 28.97 97 LEU A N 1
ATOM 766 C CA . LEU A 1 97 ? -32.940 -1.521 40.878 1.00 28.97 97 LEU A CA 1
ATOM 767 C C . LEU A 1 97 ? -33.298 -0.239 40.118 1.00 28.97 97 LEU A C 1
ATOM 769 O O . LEU A 1 97 ? -33.820 0.701 40.706 1.00 28.97 97 LEU A O 1
ATOM 773 N N . LEU A 1 98 ? -33.051 -0.195 38.808 1.00 32.47 98 LEU A N 1
ATOM 774 C CA . LEU A 1 98 ? -33.662 0.802 37.919 1.00 32.47 98 LEU A CA 1
ATOM 775 C C . LEU A 1 98 ? -34.029 0.168 36.570 1.00 32.47 98 LEU A C 1
ATOM 777 O O . LEU A 1 98 ? -33.388 0.408 35.553 1.00 32.47 98 LEU A O 1
ATOM 781 N N . ALA A 1 99 ? -35.075 -0.659 36.582 1.00 30.06 99 ALA A N 1
ATOM 782 C CA . ALA A 1 99 ? -35.884 -0.983 35.407 1.00 30.06 99 ALA A CA 1
ATOM 783 C C . ALA A 1 99 ? -37.263 -1.482 35.870 1.00 30.06 99 ALA A C 1
ATOM 785 O O . ALA A 1 99 ? -37.538 -2.677 35.898 1.00 30.06 99 ALA A O 1
ATOM 786 N N . ALA A 1 100 ? -38.118 -0.552 36.284 1.00 24.73 100 ALA A N 1
ATOM 787 C CA . ALA A 1 100 ? -39.550 -0.789 36.405 1.00 24.73 100 ALA A CA 1
ATOM 788 C C . ALA A 1 100 ? -40.264 0.497 35.975 1.00 24.73 100 ALA A C 1
ATOM 790 O O . ALA A 1 100 ? -40.312 1.467 36.730 1.00 24.73 100 ALA A O 1
ATOM 791 N N . GLU A 1 101 ? -40.759 0.533 34.736 1.00 26.45 101 GLU A N 1
ATOM 792 C CA . GLU A 1 101 ? -41.747 1.536 34.341 1.00 26.45 101 GLU A CA 1
ATOM 793 C C . GLU A 1 101 ? -43.071 1.200 35.030 1.00 26.45 101 GLU A C 1
ATOM 795 O O . GLU A 1 101 ? -43.580 0.081 34.955 1.00 26.45 101 GLU A O 1
ATOM 800 N N . ALA A 1 102 ? -43.607 2.186 35.742 1.00 25.72 102 ALA A N 1
ATOM 801 C CA . ALA A 1 102 ? -44.903 2.119 36.382 1.00 25.72 102 ALA A CA 1
ATOM 802 C C . ALA A 1 102 ? -46.015 2.142 35.321 1.00 25.72 102 ALA A C 1
ATOM 804 O O . ALA A 1 102 ? -46.295 3.182 34.730 1.00 25.72 102 ALA A O 1
ATOM 805 N N . THR A 1 103 ? -46.694 1.014 35.132 1.00 29.70 103 THR A N 1
ATOM 806 C CA . THR A 1 103 ? -48.086 0.993 34.666 1.00 29.70 103 THR A CA 1
ATOM 807 C C . THR A 1 103 ? -48.875 0.104 35.611 1.00 29.70 103 THR A C 1
ATOM 809 O O . THR A 1 103 ? -48.981 -1.089 35.398 1.00 29.70 103 THR A O 1
ATOM 812 N N . ASP A 1 104 ? -49.315 0.695 36.721 1.00 28.00 104 ASP A N 1
ATOM 813 C CA . ASP A 1 104 ? -50.556 0.343 37.414 1.00 28.00 104 ASP A CA 1
ATOM 814 C C . ASP A 1 104 ? -50.801 1.395 38.500 1.00 28.00 104 ASP A C 1
ATOM 816 O O . ASP A 1 104 ? -50.214 1.395 39.583 1.00 28.00 104 ASP A O 1
ATOM 820 N N . ALA A 1 105 ? -51.653 2.362 38.168 1.00 31.45 105 ALA A N 1
ATOM 821 C CA . ALA A 1 105 ? -52.184 3.318 39.119 1.00 31.45 105 ALA A CA 1
ATOM 822 C C . ALA A 1 105 ? -53.415 2.705 39.804 1.00 31.45 105 ALA A C 1
ATOM 824 O O . ALA A 1 105 ? -54.496 2.718 39.226 1.00 31.45 105 ALA A O 1
ATOM 825 N N . ASN A 1 106 ? -53.271 2.208 41.039 1.00 29.44 106 ASN A N 1
ATOM 826 C CA . ASN A 1 106 ? -54.305 2.373 42.071 1.00 29.44 106 ASN A CA 1
ATOM 827 C C . ASN A 1 106 ? -53.730 2.174 43.498 1.00 29.44 106 ASN A C 1
ATOM 829 O O . ASN A 1 106 ? -53.290 1.071 43.833 1.00 29.44 106 ASN A O 1
ATOM 833 N N . PRO A 1 107 ? -53.720 3.212 44.355 1.00 37.53 107 PRO A N 1
ATOM 834 C CA . PRO A 1 107 ? -53.301 3.129 45.750 1.00 37.53 107 PRO A CA 1
ATOM 835 C C . PRO A 1 107 ? -54.462 2.682 46.659 1.00 37.53 107 PRO A C 1
ATOM 837 O O . PRO A 1 107 ? -55.581 3.153 46.526 1.00 37.53 107 PRO A O 1
ATOM 840 N N . GLN A 1 108 ? -54.165 1.807 47.625 1.00 36.69 108 GLN A N 1
ATOM 841 C CA . GLN A 1 108 ? -55.071 1.312 48.678 1.00 36.69 108 GLN A CA 1
ATOM 842 C C . GLN A 1 108 ? -56.390 0.663 48.210 1.00 36.69 108 GLN A C 1
ATOM 844 O O . GLN A 1 108 ? -57.420 1.306 48.048 1.00 36.69 108 GLN A O 1
ATOM 849 N N . GLY A 1 109 ? -56.399 -0.670 48.161 1.00 30.75 109 GLY A N 1
ATOM 850 C CA . GLY A 1 109 ? -57.638 -1.440 48.101 1.00 30.75 109 GLY A CA 1
ATOM 851 C C . GLY A 1 109 ? -57.399 -2.870 47.651 1.00 30.75 109 GLY A C 1
ATOM 852 O O . GLY A 1 109 ? -57.294 -3.142 46.462 1.00 30.75 109 GLY A O 1
ATOM 853 N N . VAL A 1 110 ? -57.324 -3.802 48.603 1.00 33.81 110 VAL A N 1
ATOM 854 C CA . VAL A 1 110 ? -57.440 -5.238 48.312 1.00 33.81 110 VAL A CA 1
ATOM 855 C C . VAL A 1 110 ? -58.775 -5.443 47.595 1.00 33.81 110 VAL A C 1
ATOM 857 O O . VAL A 1 110 ? -59.817 -5.182 48.198 1.00 33.81 110 VAL A O 1
ATOM 860 N N . SER A 1 111 ? -58.751 -5.873 46.331 1.00 36.59 111 SER A N 1
ATOM 861 C CA . SER A 1 111 ? -59.974 -6.136 45.570 1.00 36.59 111 SER A CA 1
ATOM 862 C C . SER A 1 111 ? -60.829 -7.178 46.298 1.00 36.59 111 SER A C 1
ATOM 864 O O . SER A 1 111 ? -60.316 -8.153 46.855 1.00 36.59 111 SER A O 1
ATOM 866 N N . ASP A 1 112 ? -62.150 -7.004 46.305 1.00 39.69 112 ASP A N 1
ATOM 867 C CA . ASP A 1 112 ? -63.059 -7.957 46.955 1.00 39.69 112 ASP A CA 1
ATOM 868 C C . ASP A 1 112 ? -63.019 -9.354 46.294 1.00 39.69 112 ASP A C 1
ATOM 870 O O . ASP A 1 112 ? -63.350 -10.356 46.930 1.00 39.69 112 ASP A O 1
ATOM 874 N N . ALA A 1 113 ? -62.466 -9.455 45.078 1.00 38.81 113 ALA A N 1
ATOM 875 C CA . ALA A 1 113 ? -62.109 -10.720 44.434 1.00 38.81 113 ALA A CA 1
ATOM 876 C C . ALA A 1 113 ? -60.946 -11.454 45.142 1.00 38.81 113 ALA A C 1
ATOM 878 O O . ALA A 1 113 ? -60.961 -12.681 45.249 1.00 38.81 113 ALA A O 1
ATOM 879 N N . ALA A 1 114 ? -59.971 -10.726 45.702 1.00 39.41 114 ALA A N 1
ATOM 880 C CA . ALA A 1 114 ? -58.874 -11.308 46.479 1.00 39.41 114 ALA A CA 1
ATOM 881 C C . ALA A 1 114 ? -59.326 -11.770 47.881 1.00 39.41 114 ALA A C 1
ATOM 883 O O . ALA A 1 114 ? -58.813 -12.762 48.401 1.00 39.41 114 ALA A O 1
ATOM 884 N N . LYS A 1 115 ? -60.339 -11.123 48.478 1.00 39.62 115 LYS A N 1
ATOM 885 C CA . LYS A 1 115 ? -60.935 -11.568 49.757 1.00 39.62 115 LYS A CA 1
ATOM 886 C C . LYS A 1 115 ? -61.821 -12.807 49.607 1.00 39.62 115 LYS A C 1
ATOM 888 O O . LYS A 1 115 ? -61.875 -13.616 50.533 1.00 39.62 115 LYS A O 1
ATOM 893 N N . ALA A 1 116 ? -62.485 -12.981 48.463 1.00 37.78 116 ALA A N 1
ATOM 894 C CA . ALA A 1 116 ? -63.288 -14.174 48.190 1.00 37.78 116 ALA A CA 1
ATOM 895 C C . ALA A 1 116 ? -62.411 -15.430 48.010 1.00 37.78 116 ALA A C 1
ATOM 897 O O . ALA A 1 116 ? -62.728 -16.478 48.570 1.00 37.78 116 ALA A O 1
ATOM 898 N N . ASN A 1 117 ? -61.263 -15.302 47.336 1.00 39.28 117 ASN A N 1
ATOM 899 C CA . ASN A 1 117 ? -60.349 -16.426 47.099 1.00 39.28 117 ASN A CA 1
ATOM 900 C C . ASN A 1 117 ? -59.463 -16.775 48.308 1.00 39.28 117 ASN A C 1
ATOM 902 O O . ASN A 1 117 ? -59.101 -17.934 48.488 1.00 39.28 117 ASN A O 1
ATOM 906 N N . ALA A 1 118 ? -59.161 -15.820 49.194 1.00 37.78 118 ALA A N 1
ATOM 907 C CA . ALA A 1 118 ? -58.421 -16.109 50.428 1.00 37.78 118 ALA A CA 1
ATOM 908 C C . ALA A 1 118 ? -59.247 -16.906 51.461 1.00 37.78 118 ALA A C 1
ATOM 910 O O . ALA A 1 118 ? -58.682 -17.534 52.357 1.00 37.78 118 ALA A O 1
ATOM 911 N N . LYS A 1 119 ? -6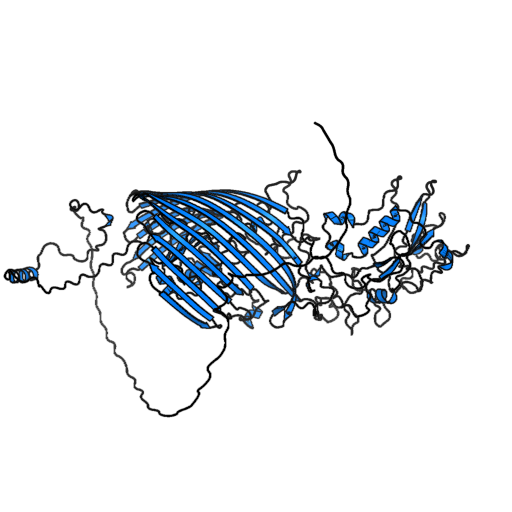0.585 -16.915 51.345 1.00 37.88 119 LYS A N 1
ATOM 912 C CA . LYS A 1 119 ? -61.474 -17.592 52.305 1.00 37.88 119 LYS A CA 1
ATOM 913 C C . LYS A 1 119 ? -61.693 -19.080 52.007 1.00 37.88 119 LYS A C 1
ATOM 915 O O . LYS A 1 119 ? -62.091 -19.816 52.908 1.00 37.88 119 LYS A O 1
ATOM 920 N N . THR A 1 120 ? -61.395 -19.542 50.794 1.00 39.62 120 THR A N 1
ATOM 921 C CA . THR A 1 120 ? -61.508 -20.956 50.385 1.00 39.62 120 THR A CA 1
ATOM 922 C C . THR A 1 120 ? -60.205 -21.750 50.513 1.00 39.62 120 THR A C 1
ATOM 924 O O . THR A 1 120 ? -60.249 -22.974 50.477 1.00 39.62 120 THR A O 1
ATOM 927 N N . LEU A 1 121 ? -59.062 -21.100 50.757 1.00 41.12 121 LEU A N 1
ATOM 928 C CA . LEU A 1 121 ? -57.741 -21.751 50.830 1.00 41.12 121 LEU A CA 1
ATOM 929 C C . LEU A 1 121 ? -57.242 -22.065 52.255 1.00 41.12 121 LEU A C 1
ATOM 931 O O . LEU A 1 121 ? -56.142 -22.576 52.429 1.00 41.12 121 LEU A O 1
ATOM 935 N N . SER A 1 122 ? -58.050 -21.822 53.290 1.00 39.94 122 SER A N 1
ATOM 936 C CA . SER A 1 122 ? -57.660 -22.042 54.696 1.00 39.94 122 SER A CA 1
ATOM 937 C C . SER A 1 122 ? -58.104 -23.399 55.280 1.00 39.94 122 SER A C 1
ATOM 939 O O . SER A 1 122 ? -58.129 -23.539 56.508 1.00 39.94 122 SER A O 1
ATOM 941 N N . LYS A 1 123 ? -58.489 -24.400 54.472 1.00 42.00 123 LYS A N 1
ATOM 942 C CA . LYS A 1 123 ? -59.044 -25.654 55.027 1.00 42.00 123 LYS A CA 1
ATOM 943 C C . LYS A 1 123 ? -58.386 -26.987 54.690 1.00 42.00 123 LYS A C 1
ATOM 945 O O . LYS A 1 123 ? -58.763 -27.946 55.349 1.00 42.00 123 LYS A O 1
ATOM 950 N N . ASP A 1 124 ? -57.345 -27.052 53.866 1.00 40.22 124 ASP A N 1
ATOM 951 C CA . ASP A 1 124 ? -56.591 -28.303 53.701 1.00 40.22 124 ASP A CA 1
ATOM 952 C C . ASP A 1 124 ? -55.151 -28.171 54.195 1.00 40.22 124 ASP A C 1
ATOM 954 O O . ASP A 1 124 ? -54.223 -27.792 53.482 1.00 40.22 124 ASP A O 1
ATOM 958 N N . LYS A 1 125 ? -54.960 -28.527 55.470 1.00 47.94 125 LYS A N 1
ATOM 959 C CA . LYS A 1 125 ? -53.660 -28.977 55.966 1.00 47.94 125 LYS A CA 1
ATOM 960 C C . LYS A 1 125 ? -53.404 -30.370 55.391 1.00 47.94 125 LYS A C 1
ATOM 962 O O . LYS A 1 125 ? -53.871 -31.351 55.959 1.00 47.94 125 LYS A O 1
ATOM 967 N N . GLY A 1 126 ? -52.633 -30.446 54.309 1.00 44.59 126 GLY A N 1
ATOM 968 C CA . GLY A 1 126 ? -52.034 -31.705 53.857 1.00 44.59 126 GLY A CA 1
ATOM 969 C C . GLY A 1 126 ? -52.206 -32.012 52.374 1.00 44.59 126 GLY A C 1
ATOM 970 O O . GLY A 1 126 ? -52.841 -32.996 52.031 1.00 44.59 126 GLY A O 1
ATOM 971 N N . SER A 1 127 ? -51.604 -31.210 51.496 1.00 36.81 127 SER A N 1
ATOM 972 C CA . SER A 1 127 ? -51.203 -31.638 50.149 1.00 36.81 127 SER A CA 1
ATOM 973 C C . SER A 1 127 ? -50.289 -30.571 49.542 1.00 36.81 127 SER A C 1
ATOM 975 O O . SER A 1 127 ? -50.706 -29.433 49.346 1.00 36.81 127 SER A O 1
ATOM 977 N N . ASN A 1 128 ? -49.034 -30.923 49.251 1.00 44.19 128 ASN A N 1
ATOM 978 C CA . ASN A 1 128 ? -48.047 -30.051 48.598 1.00 44.19 128 ASN A CA 1
ATOM 979 C C . ASN A 1 128 ? -48.272 -29.955 47.075 1.00 44.19 128 ASN A C 1
ATOM 981 O O . ASN A 1 128 ? -47.327 -30.095 46.311 1.00 44.19 128 ASN A O 1
ATOM 985 N N . ASN A 1 129 ? -49.502 -29.738 46.612 1.00 47.12 129 ASN A N 1
ATOM 986 C CA . ASN A 1 129 ? -49.768 -29.497 45.192 1.00 47.12 129 ASN A CA 1
ATOM 987 C C . ASN A 1 129 ? -50.941 -28.525 45.019 1.00 47.12 129 ASN A C 1
ATOM 989 O O . ASN A 1 129 ? -52.098 -28.931 44.931 1.00 47.12 129 ASN A O 1
ATOM 993 N N . LEU A 1 130 ? -50.628 -27.231 44.944 1.00 41.50 130 LEU A N 1
ATOM 994 C CA . LEU A 1 130 ? -51.509 -26.236 44.333 1.00 41.50 130 LEU A CA 1
ATOM 995 C C . LEU A 1 130 ? -51.110 -26.097 42.854 1.00 41.50 130 LEU A C 1
ATOM 997 O O . LEU A 1 130 ? -49.954 -25.765 42.587 1.00 41.50 130 LEU A O 1
ATOM 1001 N N . PRO A 1 131 ? -52.018 -26.318 41.884 1.00 46.69 131 PRO A N 1
ATOM 1002 C CA . PRO A 1 131 ? -51.742 -26.100 40.474 1.00 46.69 131 PRO A CA 1
ATOM 1003 C C . PRO A 1 131 ? -52.019 -24.630 40.148 1.00 46.69 131 PRO A C 1
ATOM 1005 O O . PRO A 1 131 ? -53.067 -24.283 39.609 1.00 46.69 131 PRO A O 1
ATOM 1008 N N . ILE A 1 132 ? -51.101 -23.742 40.519 1.00 46.53 132 ILE A N 1
ATOM 1009 C CA . ILE A 1 132 ? -51.069 -22.388 39.961 1.00 46.53 132 ILE A CA 1
ATOM 1010 C C . ILE A 1 132 ? -49.709 -22.233 39.294 1.00 46.53 132 ILE A C 1
ATOM 1012 O O . ILE A 1 132 ? -48.728 -21.845 39.923 1.00 46.53 132 ILE A O 1
ATOM 1016 N N . ASP A 1 133 ? -49.659 -22.590 38.013 1.00 42.97 133 ASP A N 1
ATOM 1017 C CA . ASP A 1 133 ? -48.507 -22.348 37.152 1.00 42.97 133 ASP A CA 1
ATOM 1018 C C . ASP A 1 133 ? -48.497 -20.852 36.791 1.00 42.97 133 ASP A C 1
ATOM 1020 O O . ASP A 1 133 ? -49.065 -20.418 35.786 1.00 42.97 133 ASP A O 1
ATOM 1024 N N . VAL A 1 134 ? -47.949 -20.023 37.687 1.00 43.75 134 VAL A N 1
ATOM 1025 C CA . VAL A 1 134 ? -47.741 -18.595 37.421 1.00 43.75 134 VAL A CA 1
ATOM 1026 C C . VAL A 1 134 ? -46.582 -18.477 36.437 1.00 43.75 134 VAL A C 1
ATOM 1028 O O . VAL A 1 134 ? -45.419 -18.380 36.827 1.00 43.75 134 VAL A O 1
ATOM 1031 N N . LYS A 1 135 ? -46.897 -18.460 35.139 1.00 43.56 135 LYS A N 1
ATOM 1032 C CA . LYS A 1 135 ? -45.949 -18.018 34.113 1.00 43.56 135 LYS A CA 1
ATOM 1033 C C . LYS A 1 135 ? -45.734 -16.515 34.261 1.00 43.56 135 LYS A C 1
ATOM 1035 O O . LYS A 1 135 ? -46.487 -15.711 33.718 1.00 43.56 135 LYS A O 1
ATOM 1040 N N . LEU A 1 136 ? -44.717 -16.141 35.033 1.00 49.47 136 LEU A N 1
ATOM 1041 C CA . LEU A 1 136 ? -44.172 -14.789 35.015 1.00 49.47 136 LEU A CA 1
ATOM 1042 C C . LEU A 1 136 ? -43.673 -14.494 33.597 1.00 49.47 136 LEU A C 1
ATOM 1044 O O . LEU A 1 136 ? -43.028 -15.342 32.977 1.00 49.47 136 LEU A O 1
ATOM 1048 N N . ASN A 1 137 ? -43.956 -13.294 33.091 1.00 43.22 137 ASN A N 1
ATOM 1049 C CA . ASN A 1 137 ? -43.309 -12.829 31.872 1.00 43.22 137 ASN A CA 1
ATOM 1050 C C . ASN A 1 137 ? -41.794 -12.846 32.103 1.00 43.22 137 ASN A C 1
ATOM 1052 O O . ASN A 1 137 ? -41.304 -12.287 33.084 1.00 43.22 137 ASN A O 1
ATOM 1056 N N . GLU A 1 138 ? -41.059 -13.507 31.212 1.00 40.88 138 GLU A N 1
ATOM 1057 C CA . GLU A 1 138 ? -39.602 -13.527 31.242 1.00 40.88 138 GLU A CA 1
ATOM 1058 C C . GLU A 1 138 ? -39.083 -12.084 31.101 1.00 40.88 138 GLU A C 1
ATOM 1060 O O . GLU A 1 138 ? -39.121 -11.497 30.017 1.00 40.88 138 GLU A O 1
ATOM 1065 N N . ILE A 1 139 ? -38.612 -11.483 32.198 1.00 46.34 139 ILE A N 1
ATOM 1066 C CA . ILE A 1 139 ? -37.937 -10.183 32.151 1.00 46.34 139 ILE A CA 1
ATOM 1067 C C . ILE A 1 139 ? -36.525 -10.433 31.626 1.00 46.34 139 ILE A C 1
ATOM 1069 O O . ILE A 1 139 ? -35.615 -10.802 32.368 1.00 46.34 139 ILE A O 1
ATOM 1073 N N . LYS A 1 140 ? -36.332 -10.226 30.322 1.00 39.22 140 LYS A N 1
ATOM 1074 C CA . LYS A 1 140 ? -35.004 -10.264 29.701 1.00 39.22 140 LYS A CA 1
ATOM 1075 C C . LYS A 1 140 ? -34.221 -9.008 30.077 1.00 39.22 140 LYS A C 1
ATOM 1077 O O . LYS A 1 140 ? -34.242 -8.015 29.350 1.00 39.22 140 LYS A O 1
ATOM 1082 N N . VAL A 1 141 ? -33.511 -9.054 31.203 1.00 44.84 141 VAL A N 1
ATOM 1083 C CA . VAL A 1 141 ? -32.536 -8.021 31.578 1.00 44.84 141 VAL A CA 1
ATOM 1084 C C . VAL A 1 141 ? -31.335 -8.134 30.637 1.00 44.84 141 VAL A C 1
ATOM 1086 O O . VAL A 1 141 ? -30.504 -9.029 30.772 1.00 44.84 141 VAL A O 1
ATOM 1089 N N . ARG A 1 142 ? -31.252 -7.244 29.644 1.00 51.53 142 ARG A N 1
ATOM 1090 C CA . ARG A 1 142 ? -30.069 -7.124 28.782 1.00 51.53 142 ARG A CA 1
ATOM 1091 C C . ARG A 1 142 ? -29.079 -6.161 29.430 1.00 51.53 142 ARG A C 1
ATOM 1093 O O . ARG A 1 142 ? -29.412 -5.006 29.676 1.00 51.53 142 ARG A O 1
ATOM 1100 N N . ALA A 1 143 ? -27.866 -6.634 29.707 1.00 56.94 143 ALA A N 1
ATOM 1101 C CA . ALA A 1 143 ? -26.781 -5.774 30.165 1.00 56.94 143 ALA A CA 1
ATOM 1102 C C . ALA A 1 143 ? -26.459 -4.704 29.105 1.00 56.94 143 ALA A C 1
ATOM 1104 O O . ALA A 1 143 ? -26.510 -4.983 27.903 1.00 56.94 143 ALA A O 1
ATOM 1105 N N . LYS A 1 144 ? -26.107 -3.486 29.542 1.00 68.44 144 LYS A N 1
ATOM 1106 C CA . LYS A 1 144 ? -25.589 -2.453 28.634 1.00 68.44 144 LYS A CA 1
ATOM 1107 C C . LYS A 1 144 ? -24.314 -2.971 27.959 1.00 68.44 144 LYS A C 1
ATOM 1109 O O . LYS A 1 144 ? -23.457 -3.560 28.618 1.00 68.44 144 LYS A O 1
ATOM 1114 N N . ARG A 1 145 ? -24.184 -2.746 26.648 1.00 77.62 145 ARG A N 1
ATOM 1115 C CA . ARG A 1 145 ? -22.973 -3.101 25.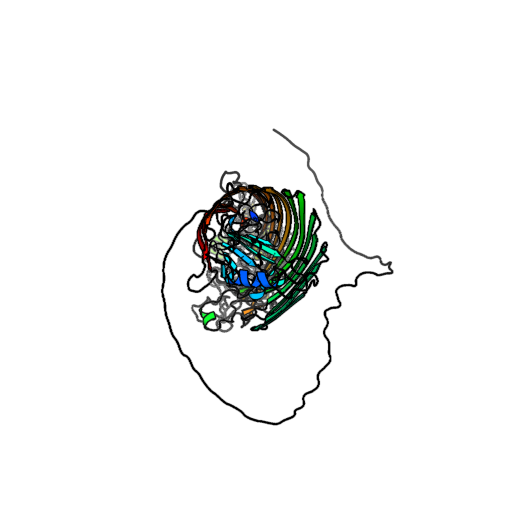894 1.00 77.62 145 ARG A CA 1
ATOM 1116 C C . ARG A 1 145 ? -21.815 -2.213 26.345 1.00 77.62 145 ARG A C 1
ATOM 1118 O O . ARG A 1 145 ? -21.962 -0.994 26.422 1.00 77.62 145 ARG A O 1
ATOM 1125 N N . PHE A 1 146 ? -20.674 -2.837 26.615 1.00 82.31 146 PHE A N 1
ATOM 1126 C CA . PHE A 1 146 ? -19.419 -2.143 26.874 1.00 82.31 146 PHE A CA 1
ATOM 1127 C C . PHE A 1 146 ? -18.593 -2.056 25.593 1.00 82.31 146 PHE A C 1
ATOM 1129 O O . PHE A 1 146 ? -18.530 -3.008 24.812 1.00 82.31 146 PHE A O 1
ATOM 1136 N N . HIS A 1 147 ? -17.943 -0.917 25.410 1.00 86.00 147 HIS A N 1
ATOM 1137 C CA . HIS A 1 147 ? -17.016 -0.638 24.328 1.00 86.00 147 HIS A CA 1
ATOM 1138 C C . HIS A 1 147 ? -15.619 -0.456 24.908 1.00 86.00 147 HIS A C 1
ATOM 1140 O O . HIS A 1 147 ? -15.435 0.191 25.941 1.00 86.00 147 HIS A O 1
ATOM 1146 N N . GLU A 1 148 ? -14.634 -1.024 24.226 1.00 85.00 148 GLU A N 1
ATOM 1147 C CA . GLU A 1 148 ? -13.228 -0.814 24.557 1.00 85.00 148 GLU A CA 1
ATOM 1148 C C . GLU A 1 148 ? -12.812 0.519 23.951 1.00 85.00 148 GLU A C 1
ATOM 1150 O O . GLU A 1 148 ? -12.864 0.694 22.737 1.00 85.00 148 GLU A O 1
ATOM 1155 N N . ILE A 1 149 ? -12.429 1.476 24.791 1.00 83.12 149 ILE A N 1
ATOM 1156 C CA . ILE A 1 149 ? -12.097 2.839 24.346 1.00 83.12 149 ILE A CA 1
ATOM 1157 C C . ILE A 1 149 ? -10.694 2.966 23.733 1.00 83.12 149 ILE A C 1
ATOM 1159 O O . ILE A 1 149 ? -10.215 4.073 23.495 1.00 83.12 149 ILE A O 1
ATOM 1163 N N . GLY A 1 150 ? -10.030 1.835 23.500 1.00 85.69 150 GLY A N 1
ATOM 1164 C CA . GLY A 1 150 ? -8.685 1.735 22.962 1.00 85.69 150 GLY A CA 1
ATOM 1165 C C . GLY A 1 150 ? -8.431 0.374 22.316 1.00 85.69 150 GLY A C 1
ATOM 1166 O O . GLY A 1 150 ? -9.330 -0.466 22.264 1.00 85.69 150 GLY A O 1
ATOM 1167 N N . PRO A 1 151 ? -7.207 0.145 21.814 1.00 80.75 151 PRO A N 1
ATOM 1168 C CA . PRO A 1 151 ? -6.871 -1.071 21.081 1.00 80.75 151 PRO A CA 1
ATOM 1169 C C . PRO A 1 151 ? -6.739 -2.302 21.987 1.00 80.75 151 PRO A C 1
ATOM 1171 O O . PRO A 1 151 ? -6.818 -3.418 21.490 1.00 80.75 151 PRO A O 1
ATOM 1174 N N . LEU A 1 152 ? -6.525 -2.119 23.295 1.00 87.06 152 LEU A N 1
ATOM 1175 C CA . LEU A 1 152 ? -6.460 -3.212 24.259 1.00 87.06 152 LEU A CA 1
ATOM 1176 C C . LEU A 1 152 ? -7.768 -3.339 25.051 1.00 87.06 152 LEU A C 1
ATOM 1178 O O . LEU A 1 152 ? -8.339 -2.319 25.459 1.00 87.06 152 LEU A O 1
ATOM 1182 N N . PRO A 1 153 ? -8.210 -4.576 25.344 1.00 80.56 153 PRO A N 1
ATOM 1183 C CA . PRO A 1 153 ? -9.318 -4.803 26.260 1.00 80.56 153 PRO A CA 1
ATOM 1184 C C . PRO A 1 153 ? -8.948 -4.366 27.688 1.00 80.56 153 PRO A C 1
ATOM 1186 O O . PRO A 1 153 ? -7.781 -4.180 28.010 1.00 80.56 153 PRO A O 1
ATOM 1189 N N . GLY A 1 154 ? -9.940 -4.220 28.570 1.00 73.88 154 GLY A N 1
ATOM 1190 C CA . GLY A 1 154 ? -9.713 -4.052 30.017 1.00 73.88 154 GLY A CA 1
ATOM 1191 C C . GLY A 1 154 ? -10.337 -2.809 30.651 1.00 73.88 154 GLY A C 1
ATOM 1192 O O . GLY A 1 154 ? -10.563 -2.812 31.861 1.00 73.88 154 GLY A O 1
ATOM 1193 N N . LEU A 1 155 ? -10.698 -1.795 29.857 1.00 80.00 155 LEU A N 1
ATOM 1194 C CA . LEU A 1 155 ? -11.526 -0.671 30.306 1.00 80.00 155 LEU A CA 1
ATOM 1195 C C . LEU A 1 155 ? -12.730 -0.496 29.373 1.00 80.00 155 LEU A C 1
ATOM 1197 O O . LEU A 1 155 ? -12.612 0.013 28.258 1.00 80.00 155 LEU A O 1
ATOM 1201 N N . GLY A 1 156 ? -13.885 -0.976 29.835 1.00 81.00 156 GLY A N 1
ATOM 1202 C CA . GLY A 1 156 ? -15.151 -0.893 29.117 1.00 81.00 156 GLY A CA 1
ATOM 1203 C C . GLY A 1 156 ? -15.956 0.337 29.528 1.00 81.00 156 GLY A C 1
ATOM 1204 O O . GLY A 1 156 ? -16.288 0.500 30.707 1.00 81.00 156 GLY A O 1
ATOM 1205 N N . LEU A 1 157 ? -16.325 1.169 28.557 1.00 88.69 157 LEU A N 1
ATOM 1206 C CA . LEU A 1 157 ? -17.318 2.228 28.737 1.00 88.69 157 LEU A CA 1
ATOM 1207 C C . LEU A 1 157 ? -18.616 1.850 28.030 1.00 88.69 157 LEU A C 1
ATOM 1209 O O . LEU A 1 157 ? -18.607 1.296 26.933 1.00 88.69 157 LEU A O 1
ATOM 1213 N N . THR A 1 158 ? -19.747 2.139 28.654 1.00 89.38 158 THR A N 1
ATOM 1214 C CA . THR A 1 158 ? -21.036 2.089 27.964 1.00 89.38 158 THR A CA 1
ATOM 1215 C C . THR A 1 158 ? -21.129 3.245 26.978 1.00 89.38 158 THR A C 1
ATOM 1217 O O . THR A 1 158 ? -20.446 4.257 27.139 1.00 89.38 158 THR A O 1
ATOM 1220 N N . LYS A 1 159 ? -21.994 3.115 25.965 1.00 87.38 159 LYS A N 1
ATOM 1221 C CA . LYS A 1 159 ? -22.231 4.180 24.984 1.00 87.38 159 LYS A CA 1
ATOM 1222 C C . LYS A 1 159 ? -22.419 5.529 25.687 1.00 87.38 159 LYS A C 1
ATOM 1224 O O . LYS A 1 159 ? -21.693 6.457 25.350 1.00 87.38 159 LYS A O 1
ATOM 1229 N N . ASP A 1 160 ? -23.272 5.581 26.716 1.00 88.88 160 ASP A N 1
ATOM 1230 C CA . ASP A 1 160 ? -23.621 6.762 27.532 1.00 88.88 160 ASP A CA 1
ATOM 1231 C C . ASP A 1 160 ? -22.434 7.457 28.216 1.00 88.88 160 ASP A C 1
ATOM 1233 O O . ASP A 1 160 ? -22.481 8.668 28.410 1.00 88.88 160 ASP A O 1
ATOM 1237 N N . GLU A 1 161 ? -21.364 6.722 28.522 1.00 92.38 161 GLU A N 1
ATOM 1238 C CA . GLU A 1 161 ? -20.147 7.233 29.172 1.00 92.38 161 GLU A CA 1
ATOM 1239 C C . GLU A 1 161 ? -19.120 7.777 28.165 1.00 92.38 161 GLU A C 1
ATOM 1241 O O . GLU A 1 161 ? -18.172 8.454 28.556 1.00 92.38 161 GLU A O 1
ATOM 1246 N N . ILE A 1 162 ? -19.297 7.508 26.868 1.00 93.06 162 ILE A N 1
ATOM 1247 C CA . ILE A 1 162 ? -18.363 7.932 25.822 1.00 93.06 162 ILE A CA 1
ATOM 1248 C C . ILE A 1 162 ? -18.821 9.272 25.234 1.00 93.06 162 ILE A C 1
ATOM 1250 O O . ILE A 1 162 ? -19.945 9.350 24.716 1.00 93.06 162 ILE A O 1
ATOM 1254 N N . PRO A 1 163 ? -17.961 10.312 25.232 1.00 94.25 163 PRO A N 1
ATOM 1255 C CA . PRO A 1 163 ? -18.284 11.619 24.673 1.00 94.25 163 PRO A CA 1
ATOM 1256 C C . PRO A 1 163 ? -18.151 11.626 23.140 1.00 94.25 163 PRO A C 1
ATOM 1258 O O . PRO A 1 163 ? -17.362 12.367 22.568 1.00 94.25 163 PRO A O 1
ATOM 1261 N N . GLY A 1 164 ? -18.892 10.760 22.454 1.00 92.75 164 GLY A N 1
ATOM 1262 C CA . GLY A 1 164 ? -18.850 10.644 21.000 1.00 92.75 164 GLY A CA 1
ATOM 1263 C C . GLY A 1 164 ? -19.901 9.685 20.455 1.00 92.75 164 GLY A C 1
ATOM 1264 O O . GLY A 1 164 ? -20.424 8.819 21.168 1.00 92.75 164 GLY A O 1
ATOM 1265 N N . ASN A 1 165 ? -20.198 9.819 19.163 1.00 91.56 165 ASN A N 1
ATOM 1266 C CA . ASN A 1 165 ? -21.107 8.925 18.453 1.00 91.56 165 ASN A CA 1
ATOM 1267 C C . ASN A 1 165 ? -20.449 7.586 18.077 1.00 91.56 165 ASN A C 1
ATOM 1269 O O . ASN A 1 165 ? -20.121 7.351 16.913 1.00 91.56 165 ASN A O 1
ATOM 1273 N N . VAL A 1 166 ? -20.256 6.712 19.064 1.00 92.19 166 VAL A N 1
ATOM 1274 C CA . VAL A 1 166 ? -19.800 5.340 18.812 1.00 92.19 166 VAL A CA 1
ATOM 1275 C C . VAL A 1 166 ? -20.918 4.534 18.162 1.00 92.19 166 VAL A C 1
ATOM 1277 O O . VAL A 1 166 ? -22.052 4.501 18.656 1.00 92.19 166 VAL A O 1
ATOM 1280 N N . GLN A 1 167 ? -20.576 3.882 17.057 1.00 92.69 167 GLN A N 1
ATOM 1281 C CA . GLN A 1 167 ? -21.460 3.001 16.304 1.00 92.69 167 GLN A CA 1
ATOM 1282 C C . GLN A 1 167 ? -20.939 1.575 16.372 1.00 92.69 167 GLN A C 1
ATOM 1284 O O . GLN A 1 167 ? -19.732 1.363 16.481 1.00 92.69 167 GLN A O 1
ATOM 1289 N N . SER A 1 168 ? -21.842 0.606 16.292 1.00 92.62 168 SER A N 1
ATOM 1290 C CA . SER A 1 168 ? -21.491 -0.793 16.477 1.00 92.62 168 SER A CA 1
ATOM 1291 C C . SER A 1 168 ? -22.320 -1.704 15.596 1.00 92.62 168 SER A C 1
ATOM 1293 O O . SER A 1 168 ? -23.525 -1.521 15.481 1.00 92.62 168 SER A O 1
ATOM 1295 N N . ILE A 1 169 ? -21.675 -2.745 15.086 1.00 94.75 169 ILE A N 1
ATOM 1296 C CA . ILE A 1 169 ? -22.288 -3.876 14.398 1.00 94.75 169 ILE A CA 1
ATOM 1297 C C . ILE A 1 169 ? -22.036 -5.122 15.251 1.00 94.75 169 ILE A C 1
ATOM 1299 O O . ILE A 1 169 ? -20.922 -5.354 15.732 1.00 94.75 169 ILE A O 1
ATOM 1303 N N . THR A 1 170 ? -23.079 -5.902 15.503 1.00 92.94 170 THR A N 1
ATOM 1304 C CA . THR A 1 170 ? -23.023 -7.176 16.235 1.00 92.94 170 THR A CA 1
ATOM 1305 C C . THR A 1 170 ? -22.779 -8.358 15.298 1.00 92.94 170 THR A C 1
ATOM 1307 O O . THR A 1 170 ? -23.146 -8.313 14.128 1.00 92.94 170 THR A O 1
ATOM 1310 N N . ALA A 1 171 ? -22.256 -9.473 15.821 1.00 91.69 171 ALA A N 1
ATOM 1311 C CA . ALA A 1 171 ? -22.141 -10.735 15.075 1.00 91.69 171 ALA A CA 1
ATOM 1312 C C . ALA A 1 171 ? -23.457 -11.180 14.409 1.00 91.69 171 ALA A C 1
ATOM 1314 O O . ALA A 1 171 ? -23.443 -11.758 13.325 1.00 91.69 171 ALA A O 1
ATOM 1315 N N . LYS A 1 172 ? -24.595 -10.902 15.057 1.00 90.69 172 LYS A N 1
ATOM 1316 C CA . LYS A 1 172 ? -25.921 -11.202 14.515 1.00 90.69 172 LYS A CA 1
ATOM 1317 C C . LYS A 1 172 ? -26.220 -10.348 13.281 1.00 90.69 172 LYS A C 1
ATOM 1319 O O . LYS A 1 172 ? -26.580 -10.896 12.248 1.00 90.69 172 LYS A O 1
ATOM 1324 N N . GLU A 1 173 ? -26.019 -9.036 13.369 1.00 93.50 173 GLU A N 1
ATOM 1325 C CA . GLU A 1 173 ? -26.241 -8.121 12.240 1.00 93.50 173 GLU A CA 1
ATOM 1326 C C . GLU A 1 173 ? -25.285 -8.381 11.077 1.00 93.50 173 GLU A C 1
ATOM 1328 O O . GLU A 1 173 ? -25.689 -8.206 9.931 1.00 93.50 173 GLU A O 1
ATOM 1333 N N . ILE A 1 174 ? -24.051 -8.812 11.365 1.00 93.81 174 ILE A N 1
ATOM 1334 C CA . ILE A 1 174 ? -23.087 -9.265 10.354 1.00 93.81 174 ILE A CA 1
ATOM 1335 C C . ILE A 1 174 ? -23.659 -10.452 9.575 1.00 93.81 174 ILE A C 1
ATOM 1337 O O . ILE A 1 174 ? -23.664 -10.438 8.349 1.00 93.81 174 ILE A O 1
ATOM 1341 N N . LYS A 1 175 ? -24.166 -11.465 10.285 1.00 90.06 175 LYS A N 1
ATOM 1342 C CA . LYS A 1 175 ? -24.748 -12.658 9.664 1.00 90.06 175 LYS A CA 1
ATOM 1343 C C . LYS A 1 175 ? -26.021 -12.334 8.875 1.00 90.06 175 LYS A C 1
ATOM 1345 O O . LYS A 1 175 ? -26.205 -12.829 7.774 1.00 90.06 175 LYS A O 1
ATOM 1350 N N . GLU A 1 176 ? -26.888 -11.487 9.423 1.00 91.69 176 GLU A N 1
ATOM 1351 C CA . GLU A 1 176 ? -28.169 -11.124 8.803 1.00 91.69 176 GLU A CA 1
ATOM 1352 C C . GLU A 1 176 ? -28.033 -10.120 7.646 1.00 91.69 176 GLU A C 1
ATOM 1354 O O . GLU A 1 176 ? -28.989 -9.926 6.897 1.00 91.69 176 GLU A O 1
ATOM 1359 N N . SER A 1 177 ? -26.885 -9.449 7.479 1.00 91.62 177 SER A N 1
ATOM 1360 C CA . SER A 1 177 ? -26.704 -8.497 6.375 1.00 91.62 177 SER A CA 1
ATOM 1361 C C . SER A 1 177 ? -26.468 -9.172 5.025 1.00 91.62 177 SER A C 1
ATOM 1363 O O . SER A 1 177 ? -26.664 -8.514 3.999 1.00 91.62 177 SER A O 1
ATOM 1365 N N . HIS A 1 178 ? -26.011 -10.433 5.027 1.00 88.31 178 HIS A N 1
ATOM 1366 C CA . HIS A 1 178 ? -25.539 -11.165 3.844 1.00 88.31 178 HIS A CA 1
ATOM 1367 C C . HIS A 1 178 ? -24.594 -10.325 2.963 1.00 88.31 178 HIS A C 1
ATOM 1369 O O . HIS A 1 178 ? -24.641 -10.365 1.732 1.00 88.31 178 HIS A O 1
ATOM 1375 N N . SER A 1 179 ? -23.760 -9.501 3.603 1.00 90.62 179 SER A N 1
ATOM 1376 C CA . SER A 1 179 ? -22.775 -8.662 2.923 1.00 90.62 179 SER A CA 1
ATOM 1377 C C . SER A 1 179 ? -21.600 -9.499 2.435 1.00 90.62 179 SER A C 1
ATOM 1379 O O . SER A 1 179 ? -21.052 -10.303 3.184 1.00 90.62 179 SER A O 1
ATOM 1381 N N . LEU A 1 180 ? -21.181 -9.271 1.189 1.00 86.81 180 LEU A N 1
ATOM 1382 C CA . LEU A 1 180 ? -20.062 -9.996 0.571 1.00 86.81 180 LEU A CA 1
ATOM 1383 C C . LEU A 1 180 ? -18.707 -9.609 1.170 1.00 86.81 180 LEU A C 1
ATOM 1385 O O . LEU A 1 180 ? -17.806 -10.439 1.268 1.00 86.81 180 LEU A O 1
ATOM 1389 N N . SER A 1 181 ? -18.570 -8.346 1.570 1.00 90.38 181 SER A N 1
ATOM 1390 C CA . SER A 1 181 ? -17.348 -7.784 2.130 1.00 90.38 181 SER A CA 1
ATOM 1391 C C . SER A 1 181 ? -17.655 -6.893 3.331 1.00 90.38 181 SER A C 1
ATOM 1393 O O . SER A 1 181 ? -18.782 -6.426 3.530 1.00 90.38 181 SER A O 1
ATOM 1395 N N . ILE A 1 182 ? -16.632 -6.648 4.151 1.00 93.75 182 ILE A N 1
ATOM 1396 C CA . ILE A 1 182 ? -16.746 -5.768 5.319 1.00 93.75 182 ILE A CA 1
ATOM 1397 C C . ILE A 1 182 ? -17.061 -4.324 4.916 1.00 93.75 182 ILE A C 1
ATOM 1399 O O . ILE A 1 182 ? -17.764 -3.623 5.636 1.00 93.75 182 ILE A O 1
ATOM 1403 N N . THR A 1 183 ? -16.593 -3.886 3.751 1.00 93.69 183 THR A N 1
ATOM 1404 C CA . THR A 1 183 ? -16.854 -2.547 3.222 1.00 93.69 183 THR A CA 1
ATOM 1405 C C . THR A 1 183 ? -18.335 -2.377 2.869 1.00 93.69 183 THR A C 1
ATOM 1407 O O . THR A 1 183 ? -18.955 -1.427 3.343 1.00 93.69 183 THR A O 1
ATOM 1410 N N . ASP A 1 184 ? -18.956 -3.343 2.178 1.00 92.44 184 ASP A N 1
ATOM 1411 C CA . ASP A 1 184 ? -20.413 -3.360 1.946 1.00 92.44 184 ASP A CA 1
ATOM 1412 C C . ASP A 1 184 ? -21.214 -3.408 3.259 1.00 92.44 184 ASP A C 1
ATOM 1414 O O . ASP A 1 184 ? -22.190 -2.674 3.426 1.00 92.44 184 ASP A O 1
ATOM 1418 N N . LEU A 1 185 ? -20.780 -4.225 4.227 1.00 94.81 185 LEU A N 1
ATOM 1419 C CA . LEU A 1 185 ? -21.402 -4.281 5.553 1.00 94.81 185 LEU A CA 1
ATOM 1420 C C . LEU A 1 185 ? -21.413 -2.901 6.221 1.00 94.81 185 LEU A C 1
ATOM 1422 O O . LEU A 1 185 ? -22.449 -2.464 6.725 1.00 94.81 185 LEU A O 1
ATOM 1426 N N . MET A 1 186 ? -20.265 -2.225 6.235 1.00 95.19 186 MET A N 1
ATOM 1427 C CA . MET A 1 186 ? -20.125 -0.908 6.849 1.00 95.19 186 MET A CA 1
ATOM 1428 C C . MET A 1 186 ? -20.987 0.133 6.129 1.00 95.19 186 MET A C 1
ATOM 1430 O O . MET A 1 186 ? -21.692 0.880 6.800 1.00 95.19 186 MET A O 1
ATOM 1434 N N . ASN A 1 187 ? -21.024 0.116 4.794 1.00 94.62 187 ASN A N 1
ATOM 1435 C CA . ASN A 1 187 ? -21.884 0.994 3.994 1.00 94.62 187 ASN A CA 1
ATOM 1436 C C . ASN A 1 187 ? -23.381 0.807 4.306 1.00 94.62 187 ASN A C 1
ATOM 1438 O O . ASN A 1 187 ? -24.144 1.766 4.339 1.00 94.62 187 ASN A O 1
ATOM 1442 N N . LYS A 1 188 ? -23.816 -0.437 4.552 1.00 93.75 188 LYS A N 1
ATOM 1443 C CA . LYS A 1 188 ? -25.222 -0.766 4.844 1.00 93.75 188 LYS A CA 1
ATOM 1444 C C . LYS A 1 188 ? -25.641 -0.485 6.285 1.00 93.75 188 LYS A C 1
ATOM 1446 O O . LYS A 1 188 ? -26.823 -0.251 6.531 1.00 93.75 188 LYS A O 1
ATOM 1451 N N . LYS A 1 189 ? -24.724 -0.616 7.247 1.00 94.31 189 LYS A N 1
ATOM 1452 C CA . LYS A 1 189 ? -25.057 -0.637 8.684 1.00 94.31 189 LYS A CA 1
ATOM 1453 C C . LYS A 1 189 ? -24.588 0.589 9.459 1.00 94.31 189 LYS A C 1
ATOM 1455 O O . LYS A 1 189 ? -25.124 0.836 10.536 1.00 94.31 189 LYS A O 1
ATOM 1460 N N . LEU A 1 190 ? -23.614 1.343 8.955 1.00 94.00 190 LEU A N 1
ATOM 1461 C CA . LEU A 1 190 ? -23.038 2.482 9.667 1.00 94.00 190 LEU A CA 1
ATOM 1462 C C . LEU A 1 190 ? -23.460 3.815 9.050 1.00 94.00 190 LEU A C 1
ATOM 1464 O O . LEU A 1 190 ? -23.588 3.974 7.843 1.00 94.00 190 LEU A O 1
ATOM 1468 N N . GLN A 1 191 ? -23.638 4.806 9.914 1.00 92.12 191 GLN A N 1
ATOM 1469 C CA . GLN A 1 191 ? -23.913 6.193 9.564 1.00 92.12 191 GLN A CA 1
ATOM 1470 C C . GLN A 1 191 ? -22.619 6.907 9.170 1.00 92.12 191 GLN A C 1
ATOM 1472 O O . GLN A 1 191 ? -21.571 6.693 9.788 1.00 92.12 191 GLN A O 1
ATOM 1477 N N . SER A 1 192 ? -22.716 7.820 8.199 1.00 92.81 192 SER A N 1
ATOM 1478 C CA . SER A 1 192 ? -21.588 8.613 7.680 1.00 92.81 192 SER A CA 1
ATOM 1479 C C . SER A 1 192 ? -20.450 7.778 7.087 1.00 92.81 192 SER A C 1
ATOM 1481 O O . SER A 1 192 ? -19.336 8.289 6.965 1.00 92.81 192 SER A O 1
ATOM 1483 N N . VAL A 1 193 ? -20.731 6.521 6.738 1.00 94.75 193 VAL A N 1
ATOM 1484 C CA . VAL A 1 193 ? -19.847 5.670 5.950 1.00 94.75 193 VAL A CA 1
ATOM 1485 C C . VAL A 1 193 ? -20.367 5.639 4.521 1.00 94.75 193 VAL A C 1
ATOM 1487 O O . VAL A 1 193 ? -21.551 5.403 4.299 1.00 94.75 193 VAL A O 1
ATOM 1490 N N . THR A 1 194 ? -19.477 5.872 3.568 1.00 95.00 194 THR A N 1
ATOM 1491 C CA . THR A 1 194 ? -19.726 5.669 2.142 1.00 95.00 194 THR A CA 1
ATOM 1492 C C . THR A 1 194 ? -18.616 4.810 1.571 1.00 95.00 194 THR A C 1
ATOM 1494 O O . THR A 1 194 ? -17.485 4.840 2.058 1.00 95.00 194 THR A O 1
ATOM 1497 N N . VAL A 1 195 ? -18.931 4.035 0.543 1.00 93.94 195 VAL A N 1
ATOM 1498 C CA . VAL A 1 195 ? -17.957 3.177 -0.127 1.00 93.94 195 VAL A CA 1
ATOM 1499 C C . VAL A 1 195 ? -17.866 3.556 -1.593 1.00 93.94 195 VAL A C 1
ATOM 1501 O O . VAL A 1 195 ? -18.893 3.713 -2.249 1.00 93.94 195 VAL A O 1
ATOM 1504 N N . ASN A 1 196 ? -16.637 3.685 -2.087 1.00 91.38 196 ASN A N 1
ATOM 1505 C CA . ASN A 1 196 ? -16.353 3.958 -3.487 1.00 91.38 196 ASN A CA 1
ATOM 1506 C C . ASN A 1 196 ? -15.715 2.728 -4.130 1.00 91.38 196 ASN A C 1
ATOM 1508 O O . ASN A 1 196 ? -14.682 2.240 -3.669 1.00 91.38 196 ASN A O 1
ATOM 1512 N N . ASP A 1 197 ? -16.329 2.257 -5.211 1.00 89.00 197 ASP A N 1
ATOM 1513 C CA . ASP A 1 197 ? -15.823 1.168 -6.041 1.00 89.00 197 ASP A CA 1
ATOM 1514 C C . ASP A 1 197 ? -15.430 1.720 -7.414 1.00 89.00 197 ASP A C 1
ATOM 1516 O O . ASP A 1 197 ? -16.276 1.919 -8.284 1.00 89.00 197 ASP A O 1
ATOM 1520 N N . TYR A 1 198 ? -14.145 2.018 -7.593 1.00 85.44 198 TYR A N 1
ATOM 1521 C CA . TYR A 1 198 ? -13.590 2.473 -8.874 1.00 85.44 198 TYR A CA 1
ATOM 1522 C C . TYR A 1 198 ? -12.822 1.375 -9.616 1.00 85.44 198 TYR A C 1
ATOM 1524 O O . TYR A 1 198 ? -12.396 1.602 -10.745 1.00 85.44 198 TYR A O 1
ATOM 1532 N N . GLN A 1 199 ? -12.656 0.197 -9.003 1.00 86.69 199 GLN A N 1
ATOM 1533 C CA . GLN A 1 199 ? -11.928 -0.938 -9.584 1.00 86.69 199 GLN A CA 1
ATOM 1534 C C . GLN A 1 199 ? -12.847 -2.080 -10.033 1.00 86.69 199 GLN A C 1
ATOM 1536 O O . GLN A 1 199 ? -12.400 -3.030 -10.676 1.00 86.69 199 GLN A O 1
ATOM 1541 N N . GLY A 1 200 ? -14.139 -2.004 -9.702 1.00 88.12 200 GLY A N 1
ATOM 1542 C CA . GLY A 1 200 ? -15.134 -3.021 -10.025 1.00 88.12 200 GLY A CA 1
ATOM 1543 C C . GLY A 1 200 ? -14.950 -4.318 -9.239 1.00 88.12 200 GLY A C 1
ATOM 1544 O O . GLY A 1 200 ? -15.361 -5.370 -9.729 1.00 88.12 200 GLY A O 1
ATOM 1545 N N . ASN A 1 201 ? -14.327 -4.259 -8.055 1.00 92.19 201 ASN A N 1
ATOM 1546 C CA . ASN A 1 201 ? -13.996 -5.424 -7.237 1.00 92.19 201 ASN A CA 1
ATOM 1547 C C . ASN A 1 201 ? -14.498 -5.249 -5.789 1.00 92.19 201 ASN A C 1
ATOM 1549 O O . ASN A 1 201 ? -14.043 -4.341 -5.087 1.00 92.19 201 ASN A O 1
ATOM 1553 N N . PRO A 1 202 ? -15.357 -6.154 -5.275 1.00 90.25 202 PRO A N 1
ATOM 1554 C CA . PRO A 1 202 ? -15.985 -6.007 -3.957 1.00 90.25 202 PRO A CA 1
ATOM 1555 C C . PRO A 1 202 ? -15.011 -6.084 -2.768 1.00 90.25 202 PRO A C 1
ATOM 1557 O O . PRO A 1 202 ? -15.397 -5.758 -1.640 1.00 90.25 202 PRO A O 1
ATOM 1560 N N . PHE A 1 203 ? -13.766 -6.513 -2.983 1.00 93.50 203 PHE A N 1
ATOM 1561 C CA . PHE A 1 203 ? -12.725 -6.580 -1.955 1.00 93.50 203 PHE A CA 1
ATOM 1562 C C . PHE A 1 203 ? -11.689 -5.456 -2.056 1.00 93.50 203 PHE A C 1
ATOM 1564 O O . PHE A 1 203 ? -10.873 -5.316 -1.145 1.00 93.50 203 PHE A O 1
ATOM 1571 N N . MET A 1 204 ? -11.738 -4.640 -3.115 1.00 92.25 204 MET A N 1
ATOM 1572 C CA . MET A 1 204 ? -10.798 -3.539 -3.351 1.00 92.25 204 MET A CA 1
ATOM 1573 C C . MET A 1 204 ? -11.455 -2.152 -3.271 1.00 92.25 204 MET A C 1
ATOM 1575 O O . MET A 1 204 ? -11.061 -1.229 -3.973 1.00 92.25 204 MET A O 1
ATOM 1579 N N . MET A 1 205 ? -12.479 -2.006 -2.430 1.00 91.69 205 MET A N 1
ATOM 1580 C CA . MET A 1 205 ? -13.223 -0.750 -2.308 1.00 91.69 205 MET A CA 1
ATOM 1581 C C . MET A 1 205 ? -12.621 0.191 -1.259 1.00 91.69 205 MET A C 1
ATOM 1583 O O . MET A 1 205 ? -12.122 -0.252 -0.219 1.00 91.69 205 MET A O 1
ATOM 1587 N N . ASP A 1 206 ? -12.776 1.492 -1.490 1.00 92.81 206 ASP A N 1
ATOM 1588 C CA . ASP A 1 206 ? -12.414 2.535 -0.534 1.00 92.81 206 ASP A CA 1
ATOM 1589 C C . ASP A 1 206 ? -13.564 2.808 0.429 1.00 92.81 206 ASP A C 1
ATOM 1591 O O . ASP A 1 206 ? -14.698 3.048 0.014 1.00 92.81 206 ASP A O 1
ATOM 1595 N N . VAL A 1 207 ? -13.264 2.835 1.726 1.00 95.06 207 VAL A N 1
ATOM 1596 C CA . VAL A 1 207 ? -14.207 3.243 2.770 1.00 95.06 207 VAL A CA 1
ATOM 1597 C C . VAL A 1 207 ? -13.931 4.689 3.131 1.00 95.06 207 VAL A C 1
ATOM 1599 O O . VAL A 1 207 ? -12.823 5.030 3.539 1.00 95.06 207 VAL A O 1
ATOM 1602 N N . GLN A 1 208 ? -14.951 5.531 3.044 1.00 95.31 208 GLN A N 1
ATOM 1603 C CA . GLN A 1 208 ? -14.900 6.905 3.518 1.00 95.31 208 GLN A CA 1
ATOM 1604 C C . GLN A 1 208 ? -15.771 7.060 4.756 1.00 95.31 208 GLN A C 1
ATOM 1606 O O . GLN A 1 208 ? -16.936 6.671 4.764 1.00 95.31 208 GLN A O 1
ATOM 1611 N N . TYR A 1 209 ? -15.214 7.655 5.806 1.00 95.62 209 TYR A N 1
ATOM 1612 C CA . TYR A 1 209 ? -15.937 7.993 7.024 1.00 95.62 209 TYR A CA 1
ATOM 1613 C C . TYR A 1 209 ? -15.667 9.445 7.396 1.00 95.62 209 TYR A C 1
ATOM 1615 O O . TYR A 1 209 ? -14.523 9.836 7.632 1.00 95.62 209 TYR A O 1
ATOM 1623 N N . ARG A 1 210 ? -16.732 10.255 7.432 1.00 93.69 210 ARG A N 1
ATOM 1624 C CA . ARG A 1 210 ? -16.672 11.689 7.780 1.00 93.69 210 ARG A CA 1
ATOM 1625 C C . ARG A 1 210 ? -15.609 12.492 6.997 1.00 93.69 210 ARG A C 1
ATOM 1627 O O . ARG A 1 210 ? -15.057 13.449 7.530 1.00 93.69 210 ARG A O 1
ATOM 1634 N N . GLY A 1 211 ? -15.349 12.122 5.740 1.00 91.50 211 GLY A N 1
ATOM 1635 C CA . GLY A 1 211 ? -14.388 12.794 4.850 1.00 91.50 211 GLY A CA 1
ATOM 1636 C C . GLY A 1 211 ? -12.965 12.221 4.857 1.00 91.50 211 GLY A C 1
ATOM 1637 O O . GLY A 1 211 ? -12.123 12.718 4.120 1.00 91.50 211 GLY A O 1
ATOM 1638 N N . PHE A 1 212 ? -12.693 11.180 5.647 1.00 94.12 212 PHE A N 1
ATOM 1639 C CA . PHE A 1 212 ? -11.404 10.483 5.664 1.00 94.12 212 PHE A CA 1
ATOM 1640 C C . PHE A 1 212 ? -11.517 9.114 5.002 1.00 94.12 212 PHE A C 1
ATOM 1642 O O . PHE A 1 212 ? -12.534 8.443 5.169 1.00 94.12 212 PHE A O 1
ATOM 1649 N N . THR A 1 213 ? -10.464 8.687 4.309 1.00 93.19 213 THR A N 1
ATOM 1650 C CA . THR A 1 213 ? -10.441 7.434 3.540 1.00 93.19 213 THR A CA 1
ATOM 1651 C C . THR A 1 213 ? -9.640 6.337 4.257 1.00 93.19 213 THR A C 1
ATOM 1653 O O . THR A 1 213 ? -8.654 6.618 4.948 1.00 93.19 213 THR A O 1
ATOM 1656 N N . ALA A 1 214 ? -10.084 5.088 4.094 1.00 94.12 214 ALA A N 1
ATOM 1657 C CA . ALA A 1 214 ? -9.337 3.851 4.313 1.00 94.12 214 ALA A CA 1
ATOM 1658 C C . ALA A 1 214 ? -9.558 2.908 3.123 1.00 94.12 214 ALA A C 1
ATOM 1660 O O . ALA A 1 214 ? -10.656 2.374 2.935 1.00 94.12 214 ALA A O 1
ATOM 1661 N N . GLY A 1 215 ? -8.507 2.699 2.338 1.00 93.31 215 GLY A N 1
ATOM 1662 C CA . GLY A 1 215 ? -8.572 1.981 1.067 1.00 93.31 215 GLY A CA 1
ATOM 1663 C C . GLY A 1 215 ? -7.338 1.123 0.795 1.00 93.31 215 GLY A C 1
ATOM 1664 O O . GLY A 1 215 ? -6.292 1.385 1.393 1.00 93.31 215 GLY A O 1
ATOM 1665 N N . PRO A 1 216 ? -7.424 0.112 -0.089 1.00 91.25 216 PRO A N 1
ATOM 1666 C CA . PRO A 1 216 ? -6.309 -0.776 -0.429 1.00 91.25 216 PRO A CA 1
ATOM 1667 C C . PRO A 1 216 ? -5.351 -0.185 -1.474 1.00 91.25 216 PRO A C 1
ATOM 1669 O O . PRO A 1 216 ? -4.288 -0.764 -1.744 1.00 91.25 216 PRO A O 1
ATOM 1672 N N . GLN A 1 217 ? -5.713 0.948 -2.082 1.00 83.25 217 GLN A N 1
ATOM 1673 C CA . GLN A 1 217 ? -4.889 1.593 -3.094 1.00 83.25 217 GLN A CA 1
ATOM 1674 C C . GLN A 1 217 ? -3.897 2.581 -2.498 1.00 83.25 217 GLN A C 1
ATOM 1676 O O . GLN A 1 217 ? -4.202 3.402 -1.633 1.00 83.25 217 GLN A O 1
ATOM 1681 N N . ILE A 1 218 ? -2.670 2.471 -2.992 1.00 84.25 218 ILE A N 1
ATOM 1682 C CA . ILE A 1 218 ? -1.588 3.404 -2.701 1.00 84.25 218 ILE A CA 1
ATOM 1683 C C . ILE A 1 218 ? -1.845 4.628 -3.570 1.00 84.25 218 ILE A C 1
ATOM 1685 O O . ILE A 1 218 ? -2.145 4.479 -4.750 1.00 84.25 218 ILE A O 1
ATOM 1689 N N . GLY A 1 219 ? -1.772 5.825 -2.998 1.00 76.69 219 GLY A N 1
ATOM 1690 C CA . GLY A 1 219 ? -2.136 7.038 -3.731 1.00 76.69 219 GLY A CA 1
ATOM 1691 C C . GLY A 1 219 ? -3.138 7.918 -2.994 1.00 76.69 219 GLY A C 1
ATOM 1692 O O . GLY A 1 219 ? -3.085 9.142 -3.060 1.00 76.69 219 GLY A O 1
ATOM 1693 N N . THR A 1 220 ? -4.065 7.294 -2.269 1.00 78.75 220 THR A N 1
ATOM 1694 C CA . THR A 1 220 ? -5.154 8.004 -1.596 1.00 78.75 220 THR A CA 1
ATOM 1695 C C . THR A 1 220 ? -4.740 8.440 -0.186 1.00 78.75 220 THR A C 1
ATOM 1697 O O . THR A 1 220 ? -4.202 7.610 0.555 1.00 78.75 220 THR A O 1
ATOM 1700 N N . PRO A 1 221 ? -5.029 9.686 0.240 1.00 83.06 221 PRO A N 1
ATOM 1701 C CA . PRO A 1 221 ? -4.736 10.148 1.597 1.00 83.06 221 PRO A CA 1
ATOM 1702 C C . PRO A 1 221 ? -5.468 9.312 2.660 1.00 83.06 221 PRO A C 1
ATOM 1704 O O . PRO A 1 221 ? -6.684 9.411 2.841 1.00 83.06 221 PRO A O 1
ATOM 1707 N N . GLN A 1 222 ? -4.721 8.462 3.370 1.00 90.75 222 GLN A N 1
ATOM 1708 C CA . GLN A 1 222 ? -5.265 7.596 4.419 1.00 90.75 222 GLN A CA 1
ATOM 1709 C C . GLN A 1 222 ? -5.442 8.385 5.724 1.00 90.75 222 GLN A C 1
ATOM 1711 O O . GLN A 1 222 ? -4.520 9.064 6.189 1.00 90.75 222 GLN A O 1
ATOM 1716 N N . GLY A 1 223 ? -6.614 8.275 6.352 1.00 91.62 223 GLY A N 1
ATOM 1717 C CA . GLY A 1 223 ? -6.937 9.039 7.568 1.00 91.62 223 GLY A CA 1
ATOM 1718 C C . GLY A 1 223 ? -7.729 8.287 8.634 1.00 91.62 223 GLY A C 1
ATOM 1719 O O . GLY A 1 223 ? -8.081 8.866 9.667 1.00 91.62 223 GLY A O 1
ATOM 1720 N N . LEU A 1 224 ? -8.010 7.006 8.399 1.00 95.06 224 LEU A N 1
ATOM 1721 C CA . LEU A 1 224 ? -8.729 6.133 9.319 1.00 95.06 224 LEU A CA 1
ATOM 1722 C C . LEU A 1 224 ? -7.817 5.000 9.790 1.00 95.06 224 LEU A C 1
ATOM 1724 O O . LEU A 1 224 ? -7.074 4.402 9.009 1.00 95.06 224 LEU A O 1
ATOM 1728 N N . SER A 1 225 ? -7.918 4.673 11.073 1.00 95.44 225 SER A N 1
ATOM 1729 C CA . SER A 1 225 ? -7.195 3.543 11.655 1.00 95.44 225 SER A CA 1
ATOM 1730 C C . SER A 1 225 ? -8.101 2.334 11.779 1.00 95.44 225 SER A C 1
ATOM 1732 O O . SER A 1 225 ? -9.236 2.454 12.237 1.00 95.44 225 SER A O 1
ATOM 1734 N N . VAL A 1 226 ? -7.589 1.156 11.439 1.00 96.25 226 VAL A N 1
ATOM 1735 C CA . VAL A 1 226 ? -8.328 -0.103 11.555 1.00 96.25 226 VAL A CA 1
ATOM 1736 C C . VAL A 1 226 ? -7.555 -1.053 12.458 1.00 96.25 226 VAL A C 1
ATOM 1738 O O . VAL A 1 226 ? -6.369 -1.307 12.242 1.00 96.25 226 VAL A O 1
ATOM 1741 N N . PHE A 1 227 ? -8.231 -1.578 13.475 1.00 95.88 227 PHE A N 1
ATOM 1742 C CA . PHE A 1 227 ? -7.678 -2.505 14.454 1.00 95.88 227 PHE A CA 1
ATOM 1743 C C . PHE A 1 227 ? -8.396 -3.848 14.371 1.00 95.88 227 PHE A C 1
ATOM 1745 O O . PHE A 1 227 ? -9.610 -3.895 14.521 1.00 95.88 227 PHE A O 1
ATOM 1752 N N . PHE A 1 228 ? -7.656 -4.936 14.183 1.00 95.69 228 PHE A N 1
ATOM 1753 C CA . PHE A 1 228 ? -8.162 -6.308 14.221 1.00 95.69 228 PHE A CA 1
ATOM 1754 C C . PHE A 1 228 ? -7.656 -6.986 15.497 1.00 95.69 228 PHE A C 1
ATOM 1756 O O . PHE A 1 228 ? -6.451 -7.195 15.641 1.00 95.69 228 PHE A O 1
ATOM 1763 N N . ASP A 1 229 ? -8.552 -7.254 16.451 1.00 94.50 229 ASP A N 1
ATOM 1764 C CA . ASP A 1 229 ? -8.213 -7.683 17.819 1.00 94.50 229 ASP A CA 1
ATOM 1765 C C . ASP A 1 229 ? -7.136 -6.790 18.477 1.00 94.50 229 ASP A C 1
ATOM 1767 O O . ASP A 1 229 ? -6.262 -7.267 19.193 1.00 94.50 229 ASP A O 1
ATOM 1771 N N . GLY A 1 230 ? -7.152 -5.481 18.206 1.00 93.12 230 GLY A N 1
ATOM 1772 C CA . GLY A 1 230 ? -6.169 -4.536 18.753 1.00 93.12 230 GLY A CA 1
ATOM 1773 C C . GLY A 1 230 ? -4.858 -4.416 17.971 1.00 93.12 230 GLY A C 1
ATOM 1774 O O . GLY A 1 230 ? -4.014 -3.590 18.325 1.00 93.12 230 GLY A O 1
ATOM 1775 N N . ILE A 1 231 ? -4.665 -5.189 16.899 1.00 95.44 231 ILE A N 1
ATOM 1776 C CA . ILE A 1 231 ? -3.542 -5.035 15.961 1.00 95.44 231 ILE A CA 1
ATOM 1777 C C . ILE A 1 231 ? -3.933 -4.017 14.899 1.00 95.44 231 ILE A C 1
ATOM 1779 O O . ILE A 1 231 ? -4.931 -4.217 14.211 1.00 95.44 231 ILE A O 1
ATOM 1783 N N . ARG A 1 232 ? -3.146 -2.955 14.712 1.00 94.62 232 ARG A N 1
ATOM 1784 C CA . ARG A 1 232 ? -3.367 -2.022 13.598 1.00 94.62 232 ARG A CA 1
ATOM 1785 C C . ARG A 1 232 ? -3.070 -2.731 12.271 1.00 94.62 232 ARG A C 1
ATOM 1787 O O . ARG A 1 232 ? -1.963 -3.234 12.091 1.00 94.62 232 ARG A O 1
ATOM 1794 N N . VAL A 1 233 ? -4.047 -2.778 11.365 1.00 95.69 233 VAL A N 1
ATOM 1795 C CA . VAL A 1 233 ? -3.944 -3.503 10.078 1.00 95.69 233 VAL A CA 1
ATOM 1796 C C . VAL A 1 233 ? -3.701 -2.602 8.870 1.00 95.69 233 VAL A C 1
ATOM 1798 O O . VAL A 1 233 ? -3.534 -3.116 7.769 1.00 95.69 233 VAL A O 1
ATOM 1801 N N . ASN A 1 234 ? -3.651 -1.283 9.064 1.00 95.44 234 ASN A N 1
ATOM 1802 C CA . ASN A 1 234 ? -3.107 -0.363 8.069 1.00 95.44 234 ASN A CA 1
ATOM 1803 C C . ASN A 1 234 ? -1.655 -0.764 7.743 1.00 95.44 234 ASN A C 1
ATOM 1805 O O . ASN A 1 234 ? -0.803 -0.826 8.636 1.00 95.44 234 ASN A O 1
ATOM 1809 N N . GLU A 1 235 ? -1.390 -1.048 6.475 1.00 95.19 235 GLU A N 1
ATOM 1810 C CA . GLU A 1 235 ? -0.122 -1.569 5.979 1.00 95.19 235 GLU A CA 1
ATOM 1811 C C . GLU A 1 235 ? 0.964 -0.474 5.978 1.00 95.19 235 GLU A C 1
ATOM 1813 O O . GLU A 1 235 ? 0.713 0.644 5.527 1.00 95.19 235 GLU A O 1
ATOM 1818 N N . PRO A 1 236 ? 2.183 -0.749 6.475 1.00 93.19 236 PRO A N 1
ATOM 1819 C CA . PRO A 1 236 ? 3.173 0.288 6.773 1.00 93.19 236 PRO A CA 1
ATOM 1820 C C . PRO A 1 236 ? 3.744 1.023 5.554 1.00 93.19 236 PRO A C 1
ATOM 1822 O O . PRO A 1 236 ? 4.252 2.131 5.730 1.00 93.19 236 PRO A O 1
ATOM 1825 N N . PHE A 1 237 ? 3.687 0.437 4.352 1.00 92.88 237 PHE A N 1
ATOM 1826 C CA . PHE A 1 237 ? 4.227 1.049 3.137 1.00 92.88 237 PHE A CA 1
ATOM 1827 C C . PHE A 1 237 ? 3.533 2.379 2.816 1.00 92.88 237 PHE A C 1
ATOM 1829 O O . PHE A 1 237 ? 4.214 3.387 2.650 1.00 92.88 237 PHE A O 1
ATOM 1836 N N . GLY A 1 238 ? 2.193 2.395 2.822 1.00 90.56 238 GLY A N 1
ATOM 1837 C CA . GLY A 1 238 ? 1.374 3.563 2.464 1.00 90.56 238 GLY A CA 1
ATOM 1838 C C . GLY A 1 238 ? 0.158 3.811 3.363 1.00 90.56 238 GLY A C 1
ATOM 1839 O O . GLY A 1 238 ? -0.770 4.491 2.945 1.00 90.56 238 GLY A O 1
ATOM 1840 N N . ASP A 1 239 ? 0.112 3.220 4.563 1.00 92.44 239 ASP A N 1
ATOM 1841 C CA . ASP A 1 239 ? -1.027 3.245 5.507 1.00 92.44 239 ASP A CA 1
ATOM 1842 C C . ASP A 1 239 ? -2.359 2.675 4.967 1.00 92.44 239 ASP A C 1
ATOM 1844 O O . ASP A 1 239 ? -3.403 2.805 5.616 1.00 92.44 239 ASP A O 1
ATOM 1848 N N . VAL A 1 240 ? -2.320 2.009 3.810 1.00 93.44 240 VAL A N 1
ATOM 1849 C CA . VAL A 1 240 ? -3.478 1.417 3.121 1.00 93.44 240 VAL A CA 1
ATOM 1850 C C . VAL A 1 240 ? -4.118 0.293 3.934 1.00 93.44 240 VAL A C 1
ATOM 1852 O O . VAL A 1 240 ? -3.455 -0.379 4.725 1.00 93.44 240 VAL A O 1
ATOM 1855 N N . VAL A 1 241 ? -5.409 0.050 3.724 1.00 95.81 241 VAL A N 1
ATOM 1856 C CA . VAL A 1 241 ? -6.152 -1.036 4.372 1.00 95.81 241 VAL A CA 1
ATOM 1857 C C . VAL A 1 241 ? -6.597 -2.053 3.331 1.00 95.81 241 VAL A C 1
ATOM 1859 O O . VAL A 1 241 ? -7.463 -1.789 2.503 1.00 95.81 241 VAL A O 1
ATOM 1862 N N . ASN A 1 242 ? -6.033 -3.252 3.427 1.00 95.50 242 ASN A N 1
ATOM 1863 C CA . ASN A 1 242 ? -6.414 -4.398 2.609 1.00 95.50 242 ASN A CA 1
ATOM 1864 C C . ASN A 1 242 ? -7.617 -5.119 3.243 1.00 95.50 242 ASN A C 1
ATOM 1866 O O . ASN A 1 242 ? -7.466 -5.984 4.113 1.00 95.50 242 ASN A O 1
ATOM 1870 N N . TRP A 1 243 ? -8.829 -4.724 2.842 1.00 95.12 243 TRP A N 1
ATOM 1871 C CA . TRP A 1 243 ? -10.088 -5.275 3.364 1.00 95.12 243 TRP A CA 1
ATOM 1872 C C . TRP A 1 243 ? -10.285 -6.760 3.027 1.00 95.12 243 TRP A C 1
ATOM 1874 O O . TRP A 1 243 ? -10.930 -7.486 3.786 1.00 95.12 243 TRP A O 1
ATOM 1884 N N . ASP A 1 244 ? -9.665 -7.233 1.942 1.00 95.25 244 ASP A N 1
ATOM 1885 C CA . ASP A 1 244 ? -9.605 -8.636 1.517 1.00 95.25 244 ASP A CA 1
ATOM 1886 C C . ASP A 1 244 ? -8.882 -9.553 2.515 1.00 95.25 244 ASP A C 1
ATOM 1888 O O . ASP A 1 244 ? -8.970 -10.776 2.410 1.00 95.25 244 ASP A O 1
ATOM 1892 N N . LEU A 1 245 ? -8.186 -8.992 3.508 1.00 96.75 245 LEU A N 1
ATOM 1893 C CA . LEU A 1 245 ? -7.469 -9.751 4.532 1.00 96.75 245 LEU A CA 1
ATOM 1894 C C . LEU A 1 245 ? -8.297 -10.024 5.798 1.00 96.75 245 LEU A C 1
ATOM 1896 O O . LEU A 1 245 ? -7.812 -10.722 6.688 1.00 96.75 245 LEU A O 1
ATOM 1900 N N . ILE A 1 246 ? -9.524 -9.500 5.902 1.00 96.50 246 ILE A N 1
ATOM 1901 C CA . ILE A 1 246 ? -10.369 -9.618 7.101 1.00 96.50 246 ILE A CA 1
ATOM 1902 C C . ILE A 1 246 ? -11.518 -10.619 6.855 1.00 96.50 246 ILE A C 1
ATOM 1904 O O . ILE A 1 246 ? -12.402 -10.343 6.042 1.00 96.50 246 ILE A O 1
ATOM 1908 N N . PRO A 1 247 ? -11.555 -11.772 7.554 1.00 95.44 247 PRO A N 1
ATOM 1909 C CA . PRO A 1 247 ? -12.610 -12.770 7.377 1.00 95.44 247 PRO A CA 1
ATOM 1910 C C . PRO A 1 247 ? -13.892 -12.421 8.141 1.00 95.44 247 PRO A C 1
ATOM 1912 O O . PRO A 1 247 ? -13.911 -12.419 9.372 1.00 95.44 247 PRO A O 1
ATOM 1915 N N . MET A 1 248 ? -14.986 -12.198 7.407 1.00 94.00 248 MET A N 1
ATOM 1916 C CA . MET A 1 248 ? -16.302 -11.813 7.947 1.00 94.00 248 MET A CA 1
ATOM 1917 C C . MET A 1 248 ? -16.896 -12.844 8.917 1.00 94.00 248 MET A C 1
ATOM 1919 O O . MET A 1 248 ? -17.397 -12.484 9.984 1.00 94.00 248 MET A O 1
ATOM 1923 N N . ASN A 1 249 ? -16.791 -14.138 8.602 1.00 95.12 249 ASN A N 1
ATOM 1924 C CA . ASN A 1 249 ? -17.298 -15.217 9.455 1.00 95.12 249 ASN A CA 1
ATOM 1925 C C . ASN A 1 249 ? -16.568 -15.347 10.801 1.00 95.12 249 ASN A C 1
ATOM 1927 O O . ASN A 1 249 ? -17.128 -15.924 11.737 1.00 95.12 249 ASN A O 1
ATOM 1931 N N . ALA A 1 250 ? -15.364 -14.785 10.935 1.00 96.75 250 ALA A N 1
ATOM 1932 C CA . ALA A 1 250 ? -14.621 -14.764 12.192 1.00 96.75 250 ALA A CA 1
ATOM 1933 C C . ALA A 1 250 ? -14.992 -13.583 13.106 1.00 96.75 250 ALA A C 1
ATOM 1935 O O . ALA A 1 250 ? -14.533 -13.543 14.245 1.00 96.75 250 ALA A O 1
ATOM 1936 N N . LEU A 1 251 ? -15.798 -12.619 12.645 1.00 96.19 251 LEU A N 1
ATOM 1937 C CA . LEU A 1 251 ? -16.042 -11.370 13.370 1.00 96.19 251 LEU A CA 1
ATOM 1938 C C . LEU A 1 251 ? -17.138 -11.510 14.434 1.00 96.19 251 LEU A C 1
ATOM 1940 O O . LEU A 1 251 ? -18.242 -11.979 14.163 1.00 96.19 251 LEU A O 1
ATOM 1944 N N . ALA A 1 252 ? -16.846 -11.058 15.651 1.00 94.56 252 ALA A N 1
ATOM 1945 C CA . ALA A 1 252 ? -17.810 -10.900 16.739 1.00 94.56 252 ALA A CA 1
ATOM 1946 C C . ALA A 1 252 ? -18.500 -9.524 16.705 1.00 94.56 252 ALA A C 1
ATOM 1948 O O . ALA A 1 252 ? -19.626 -9.371 17.185 1.00 94.56 252 ALA A O 1
ATOM 1949 N N . GLY A 1 253 ? -17.835 -8.520 16.136 1.00 93.44 253 GLY A N 1
ATOM 1950 C CA . GLY A 1 253 ? -18.401 -7.191 15.969 1.00 93.44 253 GLY A CA 1
ATOM 1951 C C . GLY A 1 253 ? -17.421 -6.196 15.366 1.00 93.44 253 GLY A C 1
ATOM 1952 O O . GLY A 1 253 ? -16.214 -6.441 15.310 1.00 93.44 253 GLY A O 1
ATOM 1953 N N . VAL A 1 254 ? -17.972 -5.065 14.939 1.00 95.19 254 VAL A N 1
ATOM 1954 C CA . VAL A 1 254 ? -17.228 -3.906 14.441 1.00 95.19 254 VAL A CA 1
ATOM 1955 C C . VAL A 1 254 ? -17.721 -2.687 15.202 1.00 95.19 254 VAL A C 1
ATOM 1957 O O . VAL A 1 254 ? -18.922 -2.434 15.212 1.00 95.19 254 VAL A O 1
ATOM 1960 N N . ASP A 1 255 ? -16.823 -1.946 15.836 1.00 94.25 255 ASP A N 1
ATOM 1961 C CA . ASP A 1 255 ? -17.124 -0.675 16.490 1.00 94.25 255 ASP A CA 1
ATOM 1962 C C . ASP A 1 255 ? -16.404 0.466 15.749 1.00 94.25 255 ASP A C 1
ATOM 1964 O O . ASP A 1 255 ? -15.266 0.306 15.304 1.00 94.25 255 ASP A O 1
ATOM 1968 N N . VAL A 1 256 ? -17.054 1.624 15.621 1.00 94.69 256 VAL A N 1
ATOM 1969 C CA . VAL A 1 256 ? -16.478 2.833 15.013 1.00 94.69 256 VAL A CA 1
ATOM 1970 C C . VAL A 1 256 ? -16.468 3.964 16.016 1.00 94.69 256 VAL A C 1
ATOM 1972 O O . VAL A 1 256 ? -17.516 4.382 16.512 1.00 94.69 256 VAL A O 1
ATOM 1975 N N . PHE A 1 257 ? -15.273 4.481 16.277 1.00 94.25 257 PHE A N 1
ATOM 1976 C CA . PHE A 1 257 ? -15.043 5.639 17.125 1.00 94.25 257 PHE A CA 1
ATOM 1977 C C . PHE A 1 257 ? -14.854 6.879 16.248 1.00 94.25 257 PHE A C 1
ATOM 1979 O O . PHE A 1 257 ? -13.982 6.873 15.375 1.00 94.25 257 PHE A O 1
ATOM 1986 N N . PRO A 1 258 ? -15.665 7.933 16.444 1.00 93.88 258 PRO A N 1
ATOM 1987 C CA . PRO A 1 258 ? -15.590 9.134 15.629 1.00 93.88 258 PRO A CA 1
ATOM 1988 C C . PRO A 1 258 ? -14.391 10.014 15.969 1.00 93.88 258 PRO A C 1
ATOM 1990 O O . PRO A 1 258 ? -13.993 10.112 17.128 1.00 93.88 258 PRO A O 1
ATOM 1993 N N . GLY A 1 259 ? -13.924 10.742 14.956 1.00 92.38 259 GLY A N 1
ATOM 1994 C CA . GLY A 1 259 ? -12.995 11.850 15.108 1.00 92.38 259 GLY A CA 1
ATOM 1995 C C . GLY A 1 259 ? -11.570 11.433 15.439 1.00 92.38 259 GLY A C 1
ATOM 1996 O O . GLY A 1 259 ? -11.231 10.254 15.565 1.00 92.38 259 GLY A O 1
ATOM 1997 N N . SER A 1 260 ? -10.727 12.445 15.600 1.00 92.75 260 SER A N 1
ATOM 1998 C CA . SER A 1 260 ? -9.388 12.282 16.146 1.00 92.75 260 SER A CA 1
ATOM 1999 C C . SER A 1 260 ? -9.472 11.580 17.504 1.00 92.75 260 SER A C 1
ATOM 2001 O O . SER A 1 260 ? -10.173 12.056 18.391 1.00 92.75 260 SER A O 1
ATOM 2003 N N . ASN A 1 261 ? -8.751 10.476 17.712 1.00 89.38 261 ASN A N 1
ATOM 2004 C CA . ASN A 1 261 ? -8.755 9.793 19.009 1.00 89.38 261 ASN A CA 1
ATOM 2005 C C . ASN A 1 261 ? -7.328 9.429 19.452 1.00 89.38 261 ASN A C 1
ATOM 2007 O O . ASN A 1 261 ? -6.701 8.547 18.853 1.00 89.38 261 ASN A O 1
ATOM 2011 N N . PRO A 1 262 ? -6.799 10.068 20.515 1.00 90.06 262 PRO A N 1
ATOM 2012 C CA . PRO A 1 262 ? -5.432 9.826 20.948 1.00 90.06 262 PRO A CA 1
ATOM 2013 C C . PRO A 1 262 ? -5.222 8.420 21.516 1.00 90.06 262 PRO A C 1
ATOM 2015 O O . PRO A 1 262 ? -4.101 7.931 21.449 1.00 90.06 262 PRO A O 1
ATOM 2018 N N . ILE A 1 263 ? -6.246 7.740 22.041 1.00 91.31 263 ILE A N 1
ATOM 2019 C CA . ILE A 1 263 ? -6.072 6.422 22.671 1.00 91.31 263 ILE A CA 1
ATOM 2020 C C . ILE A 1 263 ? -5.787 5.335 21.632 1.00 91.31 263 ILE A C 1
ATOM 2022 O O . ILE A 1 263 ? -4.846 4.560 21.811 1.00 91.31 263 ILE A O 1
ATOM 2026 N N . PHE A 1 264 ? -6.502 5.329 20.503 1.00 88.88 264 PHE A N 1
ATOM 2027 C CA . PHE A 1 264 ? -6.224 4.408 19.392 1.00 88.88 264 PHE A CA 1
ATOM 2028 C C . PHE A 1 264 ? -4.842 4.646 18.769 1.00 88.88 264 PHE A C 1
ATOM 2030 O O . PHE A 1 264 ? -4.162 3.704 18.370 1.00 88.88 264 PHE A O 1
ATOM 2037 N N . GLY A 1 265 ? -4.348 5.885 18.798 1.00 81.94 265 GLY A N 1
ATOM 2038 C CA . GLY A 1 265 ? -2.966 6.189 18.450 1.00 81.94 265 GLY A CA 1
ATOM 2039 C C . GLY A 1 265 ? -2.733 6.371 16.957 1.00 81.94 265 GLY A C 1
ATOM 2040 O O . GLY A 1 265 ? -3.449 7.135 16.312 1.00 81.94 265 GLY A O 1
ATOM 2041 N N . LEU A 1 266 ? -1.671 5.737 16.449 1.00 77.62 266 LEU A N 1
ATOM 2042 C CA . LEU A 1 266 ? -1.089 5.956 15.119 1.00 77.62 266 LEU A CA 1
ATOM 2043 C C . LEU A 1 266 ? -2.137 6.102 14.008 1.00 77.62 266 LEU A C 1
ATOM 2045 O O . LEU A 1 266 ? -2.887 5.167 13.751 1.00 77.62 266 LEU A O 1
ATOM 2049 N N . GLY A 1 267 ? -2.140 7.253 13.329 1.00 82.25 267 GLY A N 1
ATOM 2050 C CA . GLY A 1 267 ? -2.913 7.461 12.099 1.00 82.25 267 GLY A CA 1
ATOM 2051 C C . GLY A 1 267 ? -4.409 7.721 12.292 1.00 82.25 267 GLY A C 1
ATOM 2052 O O . GLY A 1 267 ? -5.136 7.788 11.309 1.00 82.25 267 GLY A O 1
ATOM 2053 N N . THR A 1 268 ? -4.880 7.889 13.533 1.00 93.31 268 THR A N 1
ATOM 2054 C CA . THR A 1 268 ? -6.311 8.078 13.834 1.00 93.31 268 THR A CA 1
ATOM 2055 C C . THR A 1 268 ? -6.711 9.549 13.686 1.00 93.31 268 THR A C 1
ATOM 2057 O O . THR A 1 268 ? -6.813 10.273 14.681 1.00 93.31 268 THR A O 1
ATOM 2060 N N . LEU A 1 269 ? -6.876 10.007 12.442 1.00 94.69 269 LEU A N 1
ATOM 2061 C CA . LEU A 1 269 ? -7.209 11.402 12.123 1.00 94.69 269 LEU A CA 1
ATOM 2062 C C . LEU A 1 269 ? -8.725 11.644 12.105 1.00 94.69 269 LEU A C 1
ATOM 2064 O O . LEU A 1 269 ? -9.200 12.575 12.747 1.00 94.69 269 LEU A O 1
ATOM 2068 N N . GLY A 1 270 ? -9.477 10.795 11.398 1.00 92.81 270 GLY A N 1
ATOM 2069 C CA . GLY A 1 270 ? -10.932 10.927 11.227 1.00 92.81 270 GLY A CA 1
ATOM 2070 C C . GLY A 1 270 ? -11.785 9.978 12.065 1.00 92.81 270 GLY A C 1
ATOM 2071 O O . GLY A 1 270 ? -12.979 10.215 12.267 1.00 92.81 270 GLY A O 1
ATOM 2072 N N . GLY A 1 271 ? -11.184 8.892 12.542 1.00 94.56 271 GLY A N 1
ATOM 2073 C CA . GLY A 1 271 ? -11.861 7.855 13.308 1.00 94.56 271 GLY A CA 1
ATOM 2074 C C . GLY A 1 271 ? -11.078 6.548 13.345 1.00 94.56 271 GLY A C 1
ATOM 2075 O O . GLY A 1 271 ? -10.090 6.368 12.624 1.00 94.56 271 GLY A O 1
ATOM 2076 N N . ALA A 1 272 ? -11.532 5.634 14.199 1.00 95.25 272 ALA A N 1
ATOM 2077 C CA . ALA A 1 272 ? -10.966 4.297 14.335 1.00 95.25 272 ALA A CA 1
ATOM 2078 C C . ALA A 1 272 ? -12.049 3.221 14.220 1.00 95.25 272 ALA A C 1
ATOM 2080 O O . ALA A 1 272 ? -13.066 3.282 14.912 1.00 95.25 272 ALA A O 1
ATOM 2081 N N . PHE A 1 273 ? -11.788 2.214 13.392 1.00 95.12 273 PHE A N 1
ATOM 2082 C CA . PHE A 1 273 ? -12.551 0.975 13.323 1.00 95.12 273 PHE A CA 1
ATOM 2083 C C . PHE A 1 273 ? -11.862 -0.067 14.195 1.00 95.12 273 PHE A C 1
ATOM 2085 O O . PHE A 1 273 ? -10.668 -0.322 14.049 1.00 95.12 273 PHE A O 1
ATOM 2092 N N . THR A 1 274 ? -12.611 -0.692 15.089 1.00 94.31 274 THR A N 1
ATOM 2093 C CA . THR A 1 274 ? -12.152 -1.832 15.884 1.00 94.31 274 THR A CA 1
ATOM 2094 C C . THR A 1 274 ? -12.993 -3.042 15.523 1.00 94.31 274 THR A C 1
ATOM 2096 O O . THR A 1 274 ? -14.217 -3.044 15.624 1.00 94.31 274 THR A O 1
ATOM 2099 N N . VAL A 1 275 ? -12.307 -4.059 15.026 1.00 95.38 275 VAL A N 1
ATOM 2100 C CA . VAL A 1 275 ? -12.847 -5.311 14.529 1.00 95.38 275 VAL A CA 1
ATOM 2101 C C . VAL A 1 275 ? -12.449 -6.386 15.525 1.00 95.38 275 VAL A C 1
ATOM 2103 O O . VAL A 1 275 ? -11.262 -6.655 15.721 1.00 95.38 275 VAL A O 1
ATOM 2106 N N . LYS A 1 276 ? -13.444 -6.988 16.170 1.00 94.75 276 LYS A N 1
ATOM 2107 C CA . LYS A 1 276 ? -13.241 -8.020 17.189 1.00 94.75 276 LYS A CA 1
ATOM 2108 C C . LYS A 1 276 ? -13.591 -9.379 16.629 1.00 94.75 276 LYS A C 1
ATOM 2110 O O . LYS A 1 276 ? -14.593 -9.514 15.925 1.00 94.75 276 LYS A O 1
ATOM 2115 N N . THR A 1 277 ? -12.813 -10.392 16.977 1.00 96.69 277 THR A N 1
ATOM 2116 C CA . THR A 1 277 ? -13.056 -11.768 16.540 1.00 96.69 277 THR A CA 1
ATOM 2117 C C . THR A 1 277 ? -13.853 -12.579 17.556 1.00 96.69 277 THR A C 1
ATOM 2119 O O . THR A 1 277 ? -13.856 -12.305 18.760 1.00 96.69 277 THR A O 1
ATOM 2122 N N . LYS A 1 278 ? -14.544 -13.598 17.050 1.00 96.19 278 LYS A N 1
ATOM 2123 C CA . LYS A 1 278 ? -15.194 -14.644 17.842 1.00 96.19 278 LYS A CA 1
ATOM 2124 C C . LYS A 1 278 ? -14.152 -15.493 18.574 1.00 96.19 278 LYS A C 1
ATOM 2126 O O . LYS A 1 278 ? -13.005 -15.620 18.141 1.00 96.19 278 LYS A O 1
ATOM 2131 N N . ASP A 1 279 ? -14.578 -16.098 19.673 1.00 94.94 279 ASP A N 1
ATOM 2132 C CA . ASP A 1 279 ? -13.852 -17.142 20.392 1.00 94.94 279 ASP A CA 1
ATOM 2133 C C . ASP A 1 279 ? -14.797 -18.320 20.685 1.00 94.94 279 ASP A C 1
ATOM 2135 O O . ASP A 1 279 ? -16.002 -18.240 20.444 1.00 94.94 279 ASP A O 1
ATOM 2139 N N . GLY A 1 280 ? -14.266 -19.435 21.193 1.00 93.94 280 GLY A N 1
ATOM 2140 C CA . GLY A 1 280 ? -15.095 -20.617 21.446 1.00 93.94 280 GLY A CA 1
ATOM 2141 C C . GLY A 1 280 ? -16.032 -20.478 22.654 1.00 93.94 280 GLY A C 1
ATOM 2142 O O . GLY A 1 280 ? -16.858 -21.359 22.865 1.00 93.94 280 GLY A O 1
ATOM 2143 N N . PHE A 1 281 ? -15.922 -19.403 23.451 1.00 93.88 281 PHE A N 1
ATOM 2144 C CA . PHE A 1 281 ? -16.838 -19.121 24.564 1.00 93.88 281 PHE A CA 1
ATOM 2145 C C . PHE A 1 281 ? -18.061 -18.322 24.113 1.00 93.88 281 PHE A C 1
ATOM 2147 O O . PHE A 1 281 ? -19.160 -18.544 24.613 1.00 93.88 281 PHE A O 1
ATOM 2154 N N . ASN A 1 282 ? -17.871 -17.357 23.212 1.00 89.44 282 ASN A N 1
ATOM 2155 C CA . ASN A 1 282 ? -18.944 -16.523 22.675 1.00 89.44 282 ASN A CA 1
ATOM 2156 C C . ASN A 1 282 ? -19.589 -17.119 21.415 1.00 89.44 282 ASN A C 1
ATOM 2158 O O . ASN A 1 282 ? -20.668 -16.678 21.017 1.00 89.44 282 ASN A O 1
ATOM 2162 N N . ASN A 1 283 ? -18.948 -18.118 20.806 1.00 91.00 283 ASN A N 1
ATOM 2163 C CA . ASN A 1 283 ? -19.450 -18.834 19.647 1.00 91.00 283 ASN A CA 1
ATOM 2164 C C . ASN A 1 283 ? -19.174 -20.337 19.792 1.00 91.00 283 ASN A C 1
ATOM 2166 O O . ASN A 1 283 ? -18.160 -20.848 19.318 1.00 91.00 283 ASN A O 1
ATOM 2170 N N . ASP A 1 284 ? -20.074 -21.024 20.492 1.00 90.62 284 ASP A N 1
ATOM 2171 C CA . ASP A 1 284 ? -20.078 -22.482 20.591 1.00 90.62 284 ASP A CA 1
ATOM 2172 C C . ASP A 1 284 ? -20.978 -23.076 19.499 1.00 90.62 284 ASP A C 1
ATOM 2174 O O . ASP A 1 284 ? -22.081 -22.577 19.247 1.00 90.62 284 ASP A O 1
ATOM 2178 N N . GLY A 1 285 ? -20.504 -24.134 18.846 1.00 92.75 285 GLY A N 1
ATOM 2179 C CA . GLY A 1 285 ? -21.186 -24.776 17.724 1.00 92.75 285 GLY A CA 1
ATOM 2180 C C . GLY A 1 285 ? -20.533 -24.503 16.370 1.00 92.75 285 GLY A C 1
ATOM 2181 O O . GLY A 1 285 ? -19.429 -23.972 16.282 1.00 92.75 285 GLY A O 1
ATOM 2182 N N . VAL A 1 286 ? -21.205 -24.933 15.301 1.00 95.62 286 VAL A N 1
ATOM 2183 C CA . VAL A 1 286 ? -20.698 -24.885 13.922 1.00 95.62 286 VAL A CA 1
ATOM 2184 C C . VAL A 1 286 ? -21.699 -24.157 13.034 1.00 95.62 286 VAL A C 1
ATOM 2186 O O . VAL A 1 286 ? -22.902 -24.395 13.113 1.00 95.62 286 VAL A O 1
ATOM 2189 N N . ASP A 1 287 ? -21.181 -23.299 12.166 1.00 94.56 287 ASP A N 1
ATOM 2190 C CA . ASP A 1 287 ? -21.919 -22.534 11.173 1.00 94.56 287 ASP A CA 1
ATOM 2191 C C . ASP A 1 287 ? -21.280 -22.737 9.795 1.00 94.56 287 ASP A C 1
ATOM 2193 O O . ASP A 1 287 ? -20.054 -22.711 9.654 1.00 94.56 287 ASP A O 1
ATOM 2197 N N . ALA A 1 288 ? -22.113 -22.961 8.784 1.00 95.50 288 ALA A N 1
ATOM 2198 C CA . ALA A 1 288 ? -21.687 -23.116 7.403 1.00 95.50 288 ALA A CA 1
ATOM 2199 C C . ALA A 1 288 ? -22.643 -22.345 6.489 1.00 95.50 288 ALA A C 1
ATOM 2201 O O . ALA A 1 288 ? -23.855 -22.551 6.543 1.00 95.50 288 ALA A O 1
ATOM 2202 N N . GLU A 1 289 ? -22.091 -21.489 5.638 1.00 94.31 289 GLU A N 1
ATOM 2203 C CA . GLU A 1 289 ? -22.829 -20.690 4.666 1.00 94.31 289 GLU A CA 1
ATOM 2204 C C . GLU A 1 289 ? -22.264 -20.941 3.269 1.00 94.31 289 GLU A C 1
ATOM 2206 O O . GLU A 1 289 ? -21.048 -20.957 3.054 1.00 94.31 289 GLU A O 1
ATOM 2211 N N . ILE A 1 290 ? -23.166 -21.162 2.315 1.00 94.88 290 ILE A N 1
ATOM 2212 C CA . ILE A 1 290 ? -22.840 -21.330 0.902 1.00 94.88 290 ILE A CA 1
ATOM 2213 C C . ILE A 1 290 ? -23.575 -20.241 0.136 1.00 94.88 290 ILE A C 1
ATOM 2215 O O . ILE A 1 290 ? -24.797 -20.132 0.229 1.00 94.88 290 ILE A O 1
ATOM 2219 N N . LEU A 1 291 ? -22.830 -19.473 -0.651 1.00 93.81 291 LEU A N 1
ATOM 2220 C CA . LEU A 1 291 ? -23.368 -18.462 -1.549 1.00 93.81 291 LEU A CA 1
ATOM 2221 C C . LEU A 1 291 ? -23.047 -18.853 -2.988 1.00 93.81 291 LEU A C 1
ATOM 2223 O O . LEU A 1 291 ? -21.923 -19.242 -3.302 1.00 93.81 291 LEU A O 1
ATOM 2227 N N . ALA A 1 292 ? -24.033 -18.719 -3.868 1.00 95.38 292 ALA A N 1
ATOM 2228 C CA . ALA A 1 292 ? -23.859 -18.790 -5.310 1.00 95.38 292 ALA A CA 1
ATOM 2229 C C . ALA A 1 292 ? -24.657 -17.652 -5.958 1.00 95.38 292 ALA A C 1
ATOM 2231 O O . ALA A 1 292 ? -25.745 -17.321 -5.486 1.00 95.38 292 ALA A O 1
ATOM 2232 N N . GLY A 1 293 ? -24.132 -17.039 -7.016 1.00 93.06 293 GLY A N 1
ATOM 2233 C CA . GLY A 1 293 ? -24.791 -15.904 -7.658 1.00 93.06 293 GLY A CA 1
ATOM 2234 C C . GLY A 1 293 ? -24.266 -15.594 -9.054 1.00 93.06 293 GLY A C 1
ATOM 2235 O O . GLY A 1 293 ? -23.533 -16.382 -9.651 1.00 93.06 293 GLY A O 1
ATOM 2236 N N . SER A 1 294 ? -24.671 -14.434 -9.573 1.00 93.12 294 SER A N 1
ATOM 2237 C CA . SER A 1 294 ? -24.232 -13.914 -10.872 1.00 93.12 294 SER A CA 1
ATOM 2238 C C . SER A 1 294 ? -22.706 -13.843 -10.989 1.00 93.12 294 SER A C 1
ATOM 2240 O O . SER A 1 294 ? -22.004 -13.788 -9.979 1.00 93.12 294 SER A O 1
ATOM 2242 N N . TYR A 1 295 ? -22.205 -13.810 -12.229 1.00 94.50 295 TYR A N 1
ATOM 2243 C CA . TYR A 1 295 ? -20.770 -13.684 -12.542 1.00 94.50 295 TYR A CA 1
ATOM 2244 C C . TYR A 1 295 ? -19.916 -14.848 -12.017 1.00 94.50 295 TYR A C 1
ATOM 2246 O O . TYR A 1 295 ? -18.808 -14.662 -11.518 1.00 94.50 295 TYR A O 1
ATOM 2254 N N . GLY A 1 296 ? -20.485 -16.058 -12.036 1.00 95.56 296 GLY A N 1
ATOM 2255 C CA . GLY A 1 296 ? -19.805 -17.268 -11.566 1.00 95.56 296 GLY A CA 1
ATOM 2256 C C . GLY A 1 296 ? -19.525 -17.293 -10.059 1.00 95.56 296 GLY A C 1
ATOM 2257 O O . GLY A 1 296 ? -18.817 -18.188 -9.593 1.00 95.56 296 GLY A O 1
ATOM 2258 N N . ARG A 1 297 ? -20.084 -16.344 -9.291 1.00 95.56 297 ARG A N 1
ATOM 2259 C CA . ARG A 1 297 ? -19.775 -16.150 -7.874 1.00 95.56 297 ARG A CA 1
ATOM 2260 C C . ARG A 1 297 ? -20.150 -17.368 -7.046 1.00 95.56 297 ARG A C 1
ATOM 2262 O O . ARG A 1 297 ? -21.298 -17.815 -7.068 1.00 95.56 297 ARG A O 1
ATOM 2269 N N . LYS A 1 298 ? -19.188 -17.860 -6.272 1.00 97.12 298 LYS A N 1
ATOM 2270 C CA . LYS A 1 298 ? -19.327 -18.962 -5.319 1.00 97.12 298 LYS A CA 1
ATOM 2271 C C . LYS A 1 298 ? -18.546 -18.631 -4.053 1.00 97.12 298 LYS A C 1
ATOM 2273 O O . LYS A 1 298 ? -17.400 -18.192 -4.120 1.00 97.12 298 LYS A O 1
ATOM 2278 N N . GLN A 1 299 ? -19.144 -18.887 -2.899 1.00 96.50 299 GLN A N 1
ATOM 2279 C CA . GLN A 1 299 ? -18.485 -18.738 -1.610 1.00 96.50 299 GLN A CA 1
ATOM 2280 C C . GLN A 1 299 ? -18.863 -19.883 -0.679 1.00 96.50 299 GLN A C 1
ATOM 2282 O O . GLN A 1 299 ? -20.028 -20.266 -0.603 1.00 96.50 299 GLN A O 1
ATOM 2287 N N . LEU A 1 300 ? -17.877 -20.391 0.052 1.00 97.00 300 LEU A N 1
ATOM 2288 C CA . LEU A 1 300 ? -18.066 -21.282 1.186 1.00 97.00 300 LEU A CA 1
ATOM 2289 C C . LEU A 1 300 ? -17.442 -20.631 2.417 1.00 97.00 300 LEU A C 1
ATOM 2291 O O . LEU A 1 300 ? -16.231 -20.408 2.459 1.00 97.00 300 LEU A O 1
ATOM 2295 N N . GLN A 1 301 ? -18.265 -20.373 3.425 1.00 97.19 301 GLN A N 1
ATOM 2296 C CA . GLN A 1 301 ? -17.826 -19.938 4.742 1.00 97.19 301 GLN A CA 1
ATOM 2297 C C . GLN A 1 301 ? -18.144 -21.043 5.744 1.00 97.19 301 GLN A C 1
ATOM 2299 O O . GLN A 1 301 ? -19.261 -21.544 5.796 1.00 97.19 301 GLN A O 1
ATOM 2304 N N . VAL A 1 302 ? -17.162 -21.428 6.547 1.00 97.62 302 VAL A N 1
ATOM 2305 C CA . VAL A 1 302 ? -17.326 -22.385 7.645 1.00 97.62 302 VAL A CA 1
ATOM 2306 C C . VAL A 1 302 ? -16.678 -21.805 8.883 1.00 97.62 302 VAL A C 1
ATOM 2308 O O . VAL A 1 302 ? -15.558 -21.308 8.822 1.00 97.62 302 VAL A O 1
ATOM 2311 N N . SER A 1 303 ? -17.365 -21.839 10.012 1.00 97.69 303 SER A N 1
ATOM 2312 C CA . SER A 1 303 ? -16.796 -21.434 11.291 1.00 97.69 303 SER A CA 1
ATOM 2313 C C . SER A 1 303 ? -17.338 -22.295 12.413 1.00 97.69 303 SER A C 1
ATOM 2315 O O . SER A 1 303 ? -18.412 -22.879 12.296 1.00 97.69 303 SER A O 1
ATOM 2317 N N . GLY A 1 304 ? -16.596 -22.398 13.501 1.00 97.25 304 GLY A N 1
ATOM 2318 C CA . GLY A 1 304 ? -17.101 -23.063 14.681 1.00 97.25 304 GLY A CA 1
ATOM 2319 C C . GLY A 1 304 ? -16.169 -22.944 15.865 1.00 97.25 304 GLY A C 1
ATOM 2320 O O . GLY A 1 304 ? -14.965 -22.717 15.715 1.00 97.25 304 GLY A O 1
ATOM 2321 N N . GLY A 1 305 ? -16.748 -23.103 17.044 1.00 97.69 305 GLY A N 1
ATOM 2322 C CA . GLY A 1 305 ? -16.028 -23.096 18.299 1.00 97.69 305 GLY A CA 1
ATOM 2323 C C . GLY A 1 305 ? -16.504 -24.190 19.236 1.00 97.69 305 GLY A C 1
ATOM 2324 O O . GLY A 1 305 ? -17.567 -24.782 19.062 1.00 97.69 305 GLY A O 1
ATOM 2325 N N . THR A 1 306 ? -15.655 -24.486 20.209 1.00 97.31 306 THR A N 1
ATOM 2326 C CA . THR A 1 306 ? -15.933 -25.410 21.304 1.00 97.31 306 THR A CA 1
ATOM 2327 C C . THR A 1 306 ? -15.270 -24.885 22.565 1.00 97.31 306 THR A C 1
ATOM 2329 O O . THR A 1 306 ? -14.202 -24.268 22.501 1.00 97.31 306 THR A O 1
ATOM 2332 N N . ASN A 1 307 ? -15.877 -25.126 23.722 1.00 97.19 307 ASN A N 1
ATOM 2333 C CA . ASN A 1 307 ? -15.286 -24.782 25.006 1.00 97.19 307 ASN A CA 1
ATOM 2334 C C . ASN A 1 307 ? -15.671 -25.784 26.101 1.00 97.19 307 ASN A C 1
ATOM 2336 O O . ASN A 1 307 ? -16.659 -26.503 25.990 1.00 97.19 307 ASN A O 1
ATOM 2340 N N . ASN A 1 308 ? -14.884 -25.814 27.177 1.00 95.31 308 ASN A N 1
ATOM 2341 C CA . ASN A 1 308 ? -15.165 -26.595 28.387 1.00 95.31 308 ASN A CA 1
ATOM 2342 C C . ASN A 1 308 ? -15.299 -25.711 29.644 1.00 95.31 308 ASN A C 1
ATOM 2344 O O . ASN A 1 308 ? -15.067 -26.177 30.757 1.00 95.31 308 ASN A O 1
ATOM 2348 N N . GLY A 1 309 ? -15.601 -24.421 29.468 1.00 91.94 309 GLY A N 1
ATOM 2349 C CA . GLY A 1 309 ? -15.658 -23.426 30.545 1.00 91.94 309 GLY A CA 1
ATOM 2350 C C . GLY A 1 309 ? -14.314 -22.791 30.935 1.00 91.94 309 GLY A C 1
ATOM 2351 O O . GLY A 1 309 ? -14.306 -21.635 31.346 1.00 91.94 309 GLY A O 1
ATOM 2352 N N . THR A 1 310 ? -13.181 -23.474 30.738 1.00 95.81 310 THR A N 1
ATOM 2353 C CA . THR A 1 310 ? -11.833 -22.945 31.052 1.00 95.81 310 THR A CA 1
ATOM 2354 C C . THR A 1 310 ? -10.977 -22.744 29.807 1.00 95.81 310 THR A C 1
ATOM 2356 O O . THR A 1 310 ? -10.259 -21.757 29.692 1.00 95.81 310 THR A O 1
ATOM 2359 N N . PHE A 1 311 ? -11.060 -23.661 28.853 1.00 97.75 311 PHE A N 1
ATOM 2360 C CA . PHE A 1 311 ? -10.397 -23.588 27.560 1.00 97.75 311 PHE A CA 1
ATOM 2361 C C . PHE A 1 311 ? -11.442 -23.540 26.453 1.00 97.75 311 PHE A C 1
ATOM 2363 O O . PHE A 1 311 ? -12.475 -24.210 26.528 1.00 97.75 311 PHE A O 1
ATOM 2370 N N . ALA A 1 312 ? -11.142 -22.776 25.410 1.00 97.94 312 ALA A N 1
ATOM 2371 C CA . ALA A 1 312 ? -11.961 -22.673 24.220 1.00 97.94 312 ALA A CA 1
ATOM 2372 C C . ALA A 1 312 ? -11.100 -22.650 22.957 1.00 97.94 312 ALA A C 1
ATOM 2374 O O . ALA A 1 312 ? -9.994 -22.106 22.948 1.00 97.94 312 ALA A O 1
ATOM 2375 N N . LEU A 1 313 ? -11.626 -23.225 21.882 1.00 98.44 313 LEU A N 1
ATOM 2376 C CA . LEU A 1 313 ? -11.046 -23.190 20.545 1.00 98.44 313 LEU A CA 1
ATOM 2377 C C . LEU A 1 313 ? -12.085 -22.634 19.577 1.00 98.44 313 LEU A C 1
ATOM 2379 O O . LEU A 1 313 ? -13.264 -22.954 19.689 1.00 98.44 313 LEU A O 1
ATOM 2383 N N . PHE A 1 314 ? -11.642 -21.831 18.619 1.00 98.62 314 PHE A N 1
ATOM 2384 C CA . PHE A 1 314 ? -12.453 -21.316 17.523 1.00 98.62 314 PHE A CA 1
ATOM 2385 C C . PHE A 1 314 ? -11.663 -21.370 16.216 1.00 98.62 314 PHE A C 1
ATOM 2387 O O . PHE A 1 314 ? -10.457 -21.107 16.199 1.00 98.62 314 PHE A O 1
ATOM 2394 N N . GLY A 1 315 ? -12.343 -21.689 15.119 1.00 98.56 315 GLY A N 1
ATOM 2395 C CA . GLY A 1 315 ? -11.782 -21.691 13.775 1.00 98.56 315 GLY A CA 1
ATOM 2396 C C . GLY A 1 315 ? -12.779 -21.170 12.746 1.00 98.56 315 GLY A C 1
ATOM 2397 O O . GLY A 1 315 ? -13.984 -21.376 12.878 1.00 98.56 315 GLY A O 1
ATOM 2398 N N . ALA A 1 316 ? -12.275 -20.509 11.709 1.00 98.50 316 ALA A N 1
ATOM 2399 C CA . ALA A 1 316 ? -13.060 -20.038 10.577 1.00 98.50 316 ALA A CA 1
ATOM 2400 C C . ALA A 1 316 ? -12.274 -20.179 9.267 1.00 98.50 316 ALA A C 1
ATOM 2402 O O . ALA A 1 316 ? -11.078 -19.898 9.216 1.00 98.50 316 ALA A O 1
ATOM 2403 N N . GLY A 1 317 ? -12.953 -20.602 8.204 1.00 98.31 317 GLY A N 1
ATOM 2404 C CA . GLY A 1 317 ? -12.448 -20.672 6.837 1.00 98.31 317 GLY A CA 1
ATOM 2405 C C . GLY A 1 317 ? -13.419 -19.989 5.876 1.00 98.31 317 GLY A C 1
ATOM 2406 O O . GLY A 1 317 ? -14.629 -20.183 5.986 1.00 98.31 317 GLY A O 1
ATOM 2407 N N . ASN A 1 318 ? -12.904 -19.179 4.958 1.00 97.75 318 ASN A N 1
ATOM 2408 C CA . ASN A 1 318 ? -13.667 -18.531 3.892 1.00 97.75 318 ASN A CA 1
ATOM 2409 C C . ASN A 1 318 ? -12.969 -18.790 2.552 1.00 97.75 318 ASN A C 1
ATOM 2411 O O . ASN A 1 318 ? -11.770 -18.538 2.424 1.00 97.75 318 ASN A O 1
ATOM 2415 N N . PHE A 1 319 ? -13.723 -19.287 1.576 1.00 98.00 319 PHE A N 1
ATOM 2416 C CA . PHE A 1 319 ? -13.263 -19.586 0.224 1.00 98.00 319 PHE A CA 1
ATOM 2417 C C . PHE A 1 319 ? -14.221 -18.934 -0.765 1.00 98.00 319 PHE A C 1
ATOM 2419 O O . PHE A 1 319 ? -15.376 -19.342 -0.864 1.00 98.00 319 PHE A O 1
ATOM 2426 N N . PHE A 1 320 ? -13.746 -17.929 -1.487 1.00 97.50 320 PHE A N 1
ATOM 2427 C CA . PHE A 1 320 ? -14.520 -17.146 -2.440 1.00 97.50 320 PHE A CA 1
ATOM 2428 C C . PHE A 1 320 ? -13.873 -17.203 -3.821 1.00 97.50 320 PHE A C 1
ATOM 2430 O O . PHE A 1 320 ? -12.646 -17.148 -3.944 1.00 97.50 320 PHE A O 1
ATOM 2437 N N . LEU A 1 321 ? -14.709 -17.293 -4.849 1.00 97.31 321 LEU A N 1
ATOM 2438 C CA . LEU A 1 321 ? -14.332 -17.239 -6.255 1.00 97.31 321 LEU A CA 1
ATOM 2439 C C . LEU A 1 321 ? -15.446 -16.581 -7.077 1.00 97.31 321 LEU A C 1
ATOM 2441 O O . LEU A 1 321 ? -16.622 -16.880 -6.873 1.00 97.31 321 LEU A O 1
ATOM 2445 N N . GLU A 1 322 ? -15.074 -15.733 -8.027 1.00 96.12 322 GLU A N 1
ATOM 2446 C CA . GLU A 1 322 ? -15.964 -15.177 -9.050 1.00 96.12 322 GLU A CA 1
ATOM 2447 C C . GLU A 1 322 ? -15.196 -14.876 -10.341 1.00 96.12 322 GLU A C 1
ATOM 2449 O O . GLU A 1 322 ? -13.976 -14.699 -10.308 1.00 96.12 322 GLU A O 1
ATOM 2454 N N . ASP A 1 323 ? -15.926 -14.788 -11.452 1.00 95.44 323 ASP A N 1
ATOM 2455 C CA . ASP A 1 323 ? -15.391 -14.362 -12.751 1.00 95.44 323 ASP A CA 1
ATOM 2456 C C . ASP A 1 323 ? -15.369 -12.826 -12.879 1.00 95.44 323 ASP A C 1
ATOM 2458 O O . ASP A 1 323 ? -14.600 -12.282 -13.668 1.00 95.44 323 ASP A O 1
ATOM 2462 N N . GLY A 1 324 ? -16.182 -12.142 -12.063 1.00 93.50 324 GLY A N 1
ATOM 2463 C CA . GLY A 1 324 ? -16.359 -10.693 -12.079 1.00 93.50 324 GLY A CA 1
ATOM 2464 C C . GLY A 1 324 ? -17.342 -10.229 -13.158 1.00 93.50 324 GLY A C 1
ATOM 2465 O O . GLY A 1 324 ? -17.725 -10.979 -14.055 1.00 93.50 324 GLY A O 1
ATOM 2466 N N . TRP A 1 325 ? -17.853 -9.004 -13.019 1.00 91.81 325 TRP A N 1
ATOM 2467 C CA . TRP A 1 325 ? -18.878 -8.479 -13.931 1.00 91.81 325 TRP A CA 1
ATOM 2468 C C . TRP A 1 325 ? -18.298 -7.807 -15.179 1.00 91.81 325 TRP A C 1
ATOM 2470 O O . TRP A 1 325 ? -19.020 -7.637 -16.160 1.00 91.81 325 TRP A O 1
ATOM 2480 N N . ARG A 1 326 ? -17.015 -7.426 -15.135 1.00 92.06 326 ARG A N 1
ATOM 2481 C CA . ARG A 1 326 ? -16.255 -6.903 -16.277 1.00 92.06 326 ARG A CA 1
ATOM 2482 C C . ARG A 1 326 ? -15.457 -8.018 -16.935 1.00 92.06 326 ARG A C 1
ATOM 2484 O O . ARG A 1 326 ? -15.113 -9.010 -16.287 1.00 92.06 326 ARG A O 1
ATOM 2491 N N . ASP A 1 327 ? -15.076 -7.812 -18.184 1.00 90.75 327 ASP A N 1
ATOM 2492 C CA . ASP A 1 327 ? -14.078 -8.652 -18.833 1.00 90.75 327 ASP A CA 1
ATOM 2493 C C . ASP A 1 327 ? -12.778 -8.668 -18.015 1.00 90.75 327 ASP A C 1
ATOM 2495 O O . ASP A 1 327 ? -12.425 -7.692 -17.351 1.00 90.75 327 ASP A O 1
ATOM 2499 N N . ASN A 1 328 ? -12.080 -9.806 -18.016 1.00 90.81 328 ASN A N 1
ATOM 2500 C CA . ASN A 1 328 ? -10.820 -9.994 -17.293 1.00 90.81 328 ASN A CA 1
ATOM 2501 C C . ASN A 1 328 ? -10.861 -9.559 -15.815 1.00 90.81 328 ASN A C 1
ATOM 2503 O O . ASN A 1 328 ? -9.884 -8.996 -15.341 1.00 90.81 328 ASN A O 1
ATOM 2507 N N . SER A 1 329 ? -11.953 -9.794 -15.074 1.00 94.00 329 SER A N 1
ATOM 2508 C CA . SER A 1 329 ? -12.073 -9.372 -13.662 1.00 94.00 329 SER A CA 1
ATOM 2509 C C . SER A 1 329 ? -12.240 -10.497 -12.615 1.00 94.00 329 SER A C 1
ATOM 2511 O O . SER A 1 329 ? -12.952 -10.304 -11.623 1.00 94.00 329 SER A O 1
ATOM 2513 N N . PRO A 1 330 ? -11.581 -11.671 -12.751 1.00 96.00 330 PRO A N 1
ATOM 2514 C CA . PRO A 1 330 ? -11.752 -12.750 -11.785 1.00 96.00 330 PRO A CA 1
ATOM 2515 C C . PRO A 1 330 ? -11.211 -12.366 -10.404 1.00 96.00 330 PRO A C 1
ATOM 2517 O O . PRO A 1 330 ? -10.223 -11.641 -10.274 1.00 96.00 330 PRO A O 1
ATOM 2520 N N . SER A 1 331 ? -11.831 -12.903 -9.356 1.00 96.00 331 SER A N 1
ATOM 2521 C CA . SER A 1 331 ? -11.384 -12.702 -7.974 1.00 96.00 331 SER A CA 1
ATOM 2522 C C . SER A 1 331 ? -11.440 -13.987 -7.169 1.00 96.00 331 SER A C 1
ATOM 2524 O O . SER A 1 331 ? -12.407 -14.745 -7.231 1.00 96.00 331 SER A O 1
ATOM 2526 N N . LYS A 1 332 ? -10.401 -14.219 -6.365 1.00 98.06 332 LYS A N 1
ATOM 2527 C CA . LYS A 1 332 ? -10.271 -15.365 -5.468 1.00 98.06 332 LYS A CA 1
ATOM 2528 C C . LYS A 1 332 ? -9.780 -14.916 -4.096 1.00 98.06 332 LYS A C 1
ATOM 2530 O O . LYS A 1 332 ? -8.724 -14.299 -3.982 1.00 98.06 332 LYS A O 1
ATOM 2535 N N . VAL A 1 333 ? -10.503 -15.295 -3.043 1.00 98.06 333 VAL A N 1
ATOM 2536 C CA . VAL A 1 333 ? -10.153 -14.975 -1.649 1.00 98.06 333 VAL A CA 1
ATOM 2537 C C . VAL A 1 333 ? -10.208 -16.241 -0.808 1.00 98.06 333 VAL A C 1
ATOM 2539 O O . VAL A 1 333 ? -11.258 -16.865 -0.686 1.00 98.06 333 VAL A O 1
ATOM 2542 N N . ASN A 1 334 ? -9.079 -16.610 -0.206 1.00 98.44 334 ASN A N 1
ATOM 2543 C CA . ASN A 1 334 ? -8.986 -17.720 0.735 1.00 98.44 334 ASN A CA 1
ATOM 2544 C C . ASN A 1 334 ? -8.456 -17.208 2.072 1.00 98.44 334 ASN A C 1
ATOM 2546 O O . ASN A 1 334 ? -7.333 -16.708 2.145 1.00 98.44 334 ASN A O 1
ATOM 2550 N N . GLN A 1 335 ? -9.236 -17.368 3.132 1.00 98.44 335 GLN A N 1
ATOM 2551 C CA . GLN A 1 335 ? -8.890 -16.899 4.471 1.00 98.44 335 GLN A CA 1
ATOM 2552 C C . GLN A 1 335 ? -9.092 -18.023 5.483 1.00 98.44 335 GLN A C 1
ATOM 2554 O O . GLN A 1 335 ? -10.083 -18.752 5.430 1.00 98.44 335 GLN A O 1
ATOM 2559 N N . PHE A 1 336 ? -8.172 -18.131 6.433 1.00 98.69 336 PHE A N 1
ATOM 2560 C CA . PHE A 1 336 ? -8.275 -19.018 7.581 1.00 98.69 336 PHE A CA 1
ATOM 2561 C C . PHE A 1 336 ? -7.920 -18.256 8.856 1.00 98.69 336 PHE A C 1
ATOM 2563 O O . PHE A 1 336 ? -6.879 -17.603 8.930 1.00 98.69 336 PHE A O 1
ATOM 2570 N N . PHE A 1 337 ? -8.767 -18.376 9.870 1.00 98.75 337 PHE A N 1
ATOM 2571 C CA . PHE A 1 337 ? -8.558 -17.809 11.194 1.00 98.75 337 PHE A CA 1
ATOM 2572 C C . PHE A 1 337 ? -8.693 -18.897 12.256 1.00 98.75 337 PHE A C 1
ATOM 2574 O O . PHE A 1 337 ? -9.589 -19.737 12.183 1.00 98.75 337 PHE A O 1
ATOM 2581 N N . GLY A 1 338 ? -7.826 -18.861 13.262 1.00 98.62 338 GLY A N 1
ATOM 2582 C CA . GLY A 1 338 ? -7.896 -19.749 14.418 1.00 98.62 338 GLY A CA 1
ATOM 2583 C C . GLY A 1 338 ? -7.585 -19.000 15.705 1.00 98.62 338 GLY A C 1
ATOM 2584 O O . GLY A 1 338 ? -6.714 -18.129 15.720 1.00 98.62 338 GLY A O 1
ATOM 2585 N N . LYS A 1 339 ? -8.279 -19.352 16.789 1.00 98.62 339 LYS A N 1
ATOM 2586 C CA . LYS A 1 339 ? -8.092 -18.755 18.114 1.00 98.62 339 LYS A CA 1
ATOM 2587 C C . LYS A 1 339 ? -8.228 -19.808 19.208 1.00 98.62 339 LYS A C 1
ATOM 2589 O O . LYS A 1 339 ? -9.189 -20.572 19.225 1.00 98.62 339 LYS A O 1
ATOM 2594 N N . ALA A 1 340 ? -7.265 -19.836 20.119 1.00 98.56 340 ALA A N 1
ATOM 2595 C CA . ALA A 1 340 ? -7.305 -20.617 21.344 1.00 98.56 340 ALA A CA 1
ATOM 2596 C C . ALA A 1 340 ? -7.355 -19.664 22.538 1.00 98.56 340 ALA A C 1
ATOM 2598 O O . ALA A 1 340 ? -6.542 -18.743 22.632 1.00 98.56 340 ALA A O 1
ATOM 2599 N N . SER A 1 341 ? -8.296 -19.898 23.443 1.00 98.12 341 SER A N 1
ATOM 2600 C CA . SER A 1 341 ? -8.566 -19.033 24.585 1.00 98.12 341 SER A CA 1
ATOM 2601 C C . SER A 1 341 ? -8.525 -19.833 25.881 1.00 98.12 341 SER A C 1
ATOM 2603 O O . SER A 1 341 ? -9.047 -20.944 25.957 1.00 98.12 341 SER A O 1
ATOM 2605 N N . TYR A 1 342 ? -7.920 -19.254 26.909 1.00 97.69 342 TYR A N 1
ATOM 2606 C CA . TYR A 1 342 ? -7.933 -19.748 28.281 1.00 97.69 342 TYR A CA 1
ATOM 2607 C C . TYR A 1 342 ? -8.559 -18.680 29.175 1.00 97.69 342 TYR A C 1
ATOM 2609 O O . TYR A 1 342 ? -8.194 -17.510 29.070 1.00 97.69 342 TYR A O 1
ATOM 2617 N N . ARG A 1 343 ? -9.486 -19.090 30.040 1.00 95.56 343 ARG A N 1
ATOM 2618 C CA . ARG A 1 343 ? -10.188 -18.245 31.005 1.00 95.56 343 ARG A CA 1
ATOM 2619 C C . ARG A 1 343 ? -10.069 -18.861 32.393 1.00 95.56 343 ARG A C 1
ATOM 2621 O O . ARG A 1 343 ? -10.603 -19.941 32.643 1.00 95.56 343 ARG A O 1
ATOM 2628 N N . GLY A 1 344 ? -9.350 -18.183 33.279 1.00 92.69 344 GLY A N 1
ATOM 2629 C CA . GLY A 1 344 ? -9.194 -18.552 34.686 1.00 92.69 344 GLY A CA 1
ATOM 2630 C C . GLY A 1 344 ? -9.778 -17.495 35.624 1.00 92.69 344 GLY A C 1
ATOM 2631 O O . GLY A 1 344 ? -10.332 -16.497 35.185 1.00 92.69 344 GLY A O 1
ATOM 2632 N N . GLU A 1 345 ? -9.614 -17.679 36.936 1.00 91.50 345 GLU A N 1
ATOM 2633 C CA . GLU A 1 345 ? -10.130 -16.716 37.928 1.00 91.50 345 GLU A CA 1
ATOM 2634 C C . GLU A 1 345 ? -9.441 -15.346 37.860 1.00 91.50 345 GLU A C 1
ATOM 2636 O O . GLU A 1 345 ? -10.070 -14.315 38.074 1.00 91.50 345 GLU A O 1
ATOM 2641 N N . LYS A 1 346 ? -8.131 -15.333 37.579 1.00 93.38 346 LYS A N 1
ATOM 2642 C CA . LYS A 1 346 ? -7.320 -14.106 37.527 1.00 93.38 346 LYS A CA 1
ATOM 2643 C C . LYS A 1 346 ? -6.646 -13.855 36.191 1.00 93.38 346 LYS A C 1
ATOM 2645 O O . LYS A 1 346 ? -6.040 -12.807 36.027 1.00 93.38 346 LYS A O 1
ATOM 2650 N N . LEU A 1 347 ? -6.666 -14.808 35.268 1.00 95.25 347 LEU A N 1
ATOM 2651 C CA . LEU A 1 347 ? -5.888 -14.723 34.039 1.00 95.25 347 LEU A CA 1
ATOM 2652 C C . LEU A 1 347 ? -6.707 -15.220 32.858 1.00 95.25 347 LEU A C 1
ATOM 2654 O O . LEU A 1 347 ? -7.105 -16.384 32.838 1.00 95.25 347 LEU A O 1
ATOM 2658 N N . ASP A 1 348 ? -6.830 -14.356 31.860 1.00 95.56 348 ASP A N 1
ATOM 2659 C CA . ASP A 1 348 ? -7.339 -14.677 30.536 1.00 95.56 348 ASP A CA 1
ATOM 2660 C C . ASP A 1 348 ? -6.197 -14.593 29.523 1.00 95.56 348 ASP A C 1
ATOM 2662 O O . ASP A 1 348 ? -5.410 -13.643 29.547 1.00 95.56 348 ASP A O 1
ATOM 2666 N N . LEU A 1 349 ? -6.103 -15.571 28.625 1.00 97.25 349 LEU A N 1
ATOM 2667 C CA . LEU A 1 349 ? -5.117 -15.611 27.543 1.00 97.25 349 LEU A CA 1
ATOM 2668 C C . LEU A 1 349 ? -5.797 -15.953 26.220 1.00 97.25 349 LEU A C 1
ATOM 2670 O O . LEU A 1 349 ? -6.667 -16.818 26.173 1.00 97.25 349 LEU A O 1
ATOM 2674 N N . ASN A 1 350 ? -5.350 -15.324 25.137 1.00 97.88 350 ASN A N 1
ATOM 2675 C CA . ASN A 1 350 ? -5.786 -15.612 23.777 1.00 97.88 350 ASN A CA 1
ATOM 2676 C C . ASN A 1 350 ? -4.577 -15.732 22.849 1.00 97.88 350 ASN A C 1
ATOM 2678 O O . ASN A 1 350 ? -3.749 -14.826 22.780 1.00 97.88 350 ASN A O 1
ATOM 2682 N N . LEU A 1 351 ? -4.512 -16.826 22.099 1.00 98.44 351 LEU A N 1
ATOM 2683 C CA . LEU A 1 351 ? -3.552 -17.050 21.024 1.00 98.44 351 LEU A CA 1
ATOM 2684 C C . LEU A 1 351 ? -4.323 -17.137 19.707 1.00 98.44 351 LEU A C 1
ATOM 2686 O O . LEU A 1 351 ? -5.164 -18.022 19.561 1.00 98.44 351 LEU A O 1
ATOM 2690 N N . SER A 1 352 ? -4.048 -16.246 18.755 1.00 98.50 352 SER A N 1
ATOM 2691 C CA . SER A 1 352 ? -4.724 -16.239 17.455 1.00 98.50 352 SER A CA 1
ATOM 2692 C C . SER A 1 352 ? -3.749 -16.264 16.281 1.00 98.50 352 SER A C 1
ATOM 2694 O O . SER A 1 352 ? -2.596 -15.826 16.373 1.00 98.50 352 SER A O 1
ATOM 2696 N N . THR A 1 353 ? -4.222 -16.806 15.160 1.00 98.56 353 THR A N 1
ATOM 2697 C CA . THR A 1 353 ? -3.520 -16.793 13.879 1.00 98.56 353 THR A CA 1
ATOM 2698 C C . THR A 1 353 ? -4.479 -16.493 12.735 1.00 98.56 353 THR A C 1
ATOM 2700 O O . THR A 1 353 ? -5.639 -16.907 12.757 1.00 98.56 353 THR A O 1
ATOM 2703 N N . LEU A 1 354 ? -3.983 -15.771 11.734 1.00 98.75 354 LEU A N 1
ATOM 2704 C CA . LEU A 1 354 ? -4.701 -15.434 10.511 1.00 98.75 354 LEU A CA 1
ATOM 2705 C C . LEU A 1 354 ? -3.788 -15.719 9.316 1.00 98.75 354 LEU A C 1
ATOM 2707 O O . LEU A 1 354 ? -2.669 -15.205 9.247 1.00 98.75 354 LEU A O 1
ATOM 2711 N N . LEU A 1 355 ? -4.275 -16.546 8.395 1.00 98.75 355 LEU A N 1
ATOM 2712 C CA . LEU A 1 355 ? -3.605 -16.935 7.158 1.00 98.75 355 LEU A CA 1
ATOM 2713 C C . LEU A 1 355 ? -4.507 -16.545 5.989 1.00 98.75 355 LEU A C 1
ATOM 2715 O O . LEU A 1 355 ? -5.646 -17.004 5.917 1.00 98.75 355 LEU A O 1
ATOM 2719 N N . VAL A 1 356 ? -4.016 -15.713 5.075 1.00 98.75 356 VAL A N 1
ATOM 2720 C CA . VAL A 1 356 ? -4.806 -15.254 3.923 1.00 98.75 356 VAL A CA 1
ATOM 2721 C C . VAL A 1 356 ? -3.993 -15.352 2.643 1.00 98.75 356 VAL A C 1
ATOM 2723 O O . VAL A 1 356 ? -2.799 -15.053 2.634 1.00 98.75 356 VAL A O 1
ATOM 2726 N N . GLY A 1 357 ? -4.650 -15.768 1.563 1.00 98.62 357 GLY A N 1
ATOM 2727 C CA . GLY A 1 357 ? -4.142 -15.692 0.201 1.00 98.62 357 GLY A CA 1
ATOM 2728 C C . GLY A 1 357 ? -5.241 -15.218 -0.743 1.00 98.62 357 GLY A C 1
ATOM 2729 O O . GLY A 1 357 ? -6.301 -15.847 -0.810 1.00 98.62 357 GLY A O 1
ATOM 2730 N N . THR A 1 358 ? -4.985 -14.140 -1.476 1.00 98.38 358 THR A N 1
ATOM 2731 C CA . THR A 1 358 ? -5.922 -13.573 -2.452 1.00 98.38 358 THR A CA 1
ATOM 2732 C C . THR A 1 358 ? -5.269 -13.429 -3.825 1.00 98.38 358 THR A C 1
ATOM 2734 O O . THR A 1 358 ? -4.045 -13.322 -3.937 1.00 98.38 358 THR A O 1
ATOM 2737 N N . ASP A 1 359 ? -6.087 -13.509 -4.870 1.00 97.94 359 ASP A N 1
ATOM 2738 C CA . ASP A 1 359 ? -5.738 -13.228 -6.265 1.00 97.94 359 ASP A CA 1
ATOM 2739 C C . ASP A 1 359 ? -6.907 -12.427 -6.839 1.00 97.94 359 ASP A C 1
ATOM 2741 O O . ASP A 1 359 ? -7.996 -12.967 -7.039 1.00 97.94 359 ASP A O 1
ATOM 2745 N N . LEU A 1 360 ? -6.725 -11.116 -6.931 1.00 96.12 360 LEU A N 1
ATOM 2746 C CA . LEU A 1 360 ? -7.785 -10.150 -7.186 1.00 96.12 360 LEU A CA 1
ATOM 2747 C C . LEU A 1 360 ? -7.442 -9.340 -8.428 1.00 96.12 360 LEU A C 1
ATOM 2749 O O . LEU A 1 360 ? -6.283 -8.967 -8.614 1.00 96.12 360 LEU A O 1
ATOM 2753 N N . VAL A 1 361 ? -8.449 -9.018 -9.233 1.00 95.12 361 VAL A N 1
ATOM 2754 C CA . VAL A 1 361 ? -8.304 -8.086 -10.353 1.00 95.12 361 VAL A CA 1
ATOM 2755 C C . VAL A 1 361 ? -9.094 -6.816 -10.082 1.00 95.12 361 VAL A C 1
ATOM 2757 O O . VAL A 1 361 ? -10.272 -6.882 -9.731 1.00 95.12 361 VAL A O 1
ATOM 2760 N N . GLY A 1 362 ? -8.434 -5.670 -10.225 1.00 89.69 362 GLY A N 1
ATOM 2761 C CA . GLY A 1 362 ? -9.017 -4.353 -10.001 1.00 89.69 362 GLY A CA 1
ATOM 2762 C C . GLY A 1 362 ? -8.840 -3.458 -11.218 1.00 89.69 362 GLY A C 1
ATOM 2763 O O . GLY A 1 362 ? -7.997 -2.566 -11.190 1.00 89.69 362 GLY A O 1
ATOM 2764 N N . ASN A 1 363 ? -9.632 -3.712 -12.261 1.00 87.75 363 ASN A N 1
ATOM 2765 C CA . ASN A 1 363 ? -9.537 -3.019 -13.546 1.00 87.75 363 ASN A CA 1
ATOM 2766 C C . ASN A 1 363 ? -9.785 -1.510 -13.397 1.00 87.75 363 ASN A C 1
ATOM 2768 O O . ASN A 1 363 ? -10.760 -1.098 -12.763 1.00 87.75 363 ASN A O 1
ATOM 2772 N N . GLY A 1 364 ? -8.961 -0.692 -14.053 1.00 83.88 364 GLY A N 1
ATOM 2773 C CA . GLY A 1 364 ? -9.087 0.769 -14.045 1.00 83.88 364 GLY A CA 1
ATOM 2774 C C . GLY A 1 364 ? -10.398 1.330 -14.625 1.00 83.88 364 GLY A C 1
ATOM 2775 O O . GLY A 1 364 ? -11.256 0.609 -15.157 1.00 83.88 364 GLY A O 1
ATOM 2776 N N . LEU A 1 365 ? -10.546 2.655 -14.523 1.00 87.69 365 LEU A N 1
ATOM 2777 C CA . LEU A 1 365 ? -11.694 3.405 -15.047 1.00 87.69 365 LEU A CA 1
ATOM 2778 C C . LEU A 1 365 ? -11.805 3.298 -16.577 1.00 87.69 365 LEU A C 1
ATOM 2780 O O . LEU A 1 365 ? -10.822 3.078 -17.281 1.00 87.69 365 LEU A O 1
ATOM 2784 N N . LEU A 1 366 ? -13.020 3.493 -17.095 1.00 89.50 366 LEU A N 1
ATOM 2785 C CA . LEU A 1 366 ? -13.297 3.532 -18.532 1.00 89.50 366 LEU A CA 1
ATOM 2786 C C . LEU A 1 366 ? -13.578 4.963 -19.005 1.00 89.50 366 LEU A C 1
ATOM 2788 O O . LEU A 1 366 ? -14.319 5.684 -18.329 1.00 89.50 366 LEU A O 1
ATOM 2792 N N . PRO A 1 367 ? -13.093 5.358 -20.197 1.00 91.06 367 PRO A N 1
ATOM 2793 C CA . PRO A 1 367 ? -13.600 6.532 -20.896 1.00 91.06 367 PRO A CA 1
ATOM 2794 C C . PRO A 1 367 ? -15.121 6.460 -21.084 1.00 91.06 367 PRO A C 1
ATOM 2796 O O . PRO A 1 367 ? -15.684 5.386 -21.319 1.00 91.06 367 PRO A O 1
ATOM 2799 N N . SER A 1 368 ? -15.796 7.609 -21.015 1.00 93.25 368 SER A N 1
ATOM 2800 C CA . SER A 1 368 ? -17.265 7.669 -21.033 1.00 93.25 368 SER A CA 1
ATOM 2801 C C . SER A 1 368 ? -17.872 7.116 -22.330 1.00 93.25 368 SER A C 1
ATOM 2803 O O . SER A 1 368 ? -18.976 6.572 -22.341 1.00 93.25 368 SER A O 1
ATOM 2805 N N . GLU A 1 369 ? -17.126 7.229 -23.423 1.00 92.88 369 GLU A N 1
ATOM 2806 C CA . GLU A 1 369 ? -17.434 6.740 -24.756 1.00 92.88 369 GLU A CA 1
ATOM 2807 C C . GLU A 1 369 ? -17.387 5.210 -24.797 1.00 92.88 369 GLU A C 1
ATOM 2809 O O . GLU A 1 369 ? -18.329 4.596 -25.293 1.00 92.88 369 GLU A O 1
ATOM 2814 N N . MET A 1 370 ? -16.344 4.599 -24.219 1.00 90.50 370 MET A N 1
ATOM 2815 C CA . MET A 1 370 ? -16.225 3.140 -24.109 1.00 90.50 370 MET A CA 1
ATOM 2816 C C . MET A 1 370 ? -17.313 2.572 -23.203 1.00 90.50 370 MET A C 1
ATOM 2818 O O . MET A 1 370 ? -17.980 1.616 -23.578 1.00 90.50 370 MET A O 1
ATOM 2822 N N . TYR A 1 371 ? -17.565 3.215 -22.060 1.00 90.88 371 TYR A N 1
ATOM 2823 C CA . TYR A 1 371 ? -18.616 2.794 -21.134 1.00 90.88 371 TYR A CA 1
ATOM 2824 C C . TYR A 1 371 ? -20.012 2.780 -21.782 1.00 90.88 371 TYR A C 1
ATOM 2826 O O . TYR A 1 371 ? -20.801 1.871 -21.536 1.00 90.88 371 TYR A O 1
ATOM 2834 N N . LYS A 1 372 ? -20.330 3.770 -22.632 1.00 95.25 372 LYS A N 1
ATOM 2835 C CA . LYS A 1 372 ? -21.606 3.820 -23.374 1.00 95.25 372 LYS A CA 1
ATOM 2836 C C . LYS A 1 372 ? -21.735 2.714 -24.423 1.00 95.25 372 LYS A C 1
ATOM 2838 O O . LYS A 1 372 ? -22.860 2.337 -24.741 1.00 95.25 372 LYS A O 1
ATOM 2843 N N . GLN A 1 373 ? -20.620 2.256 -24.992 1.00 94.06 373 GLN A N 1
ATOM 2844 C CA . GLN A 1 373 ? -20.602 1.177 -25.982 1.00 94.06 373 GLN A CA 1
ATOM 2845 C C . GLN A 1 373 ? -20.712 -0.188 -25.304 1.00 94.06 373 GLN A C 1
ATOM 2847 O O . GLN A 1 373 ? -21.565 -0.990 -25.676 1.00 94.06 373 GLN A O 1
ATOM 2852 N N . ASP A 1 374 ? -19.872 -0.421 -24.298 1.00 93.50 374 ASP A N 1
ATOM 2853 C CA . ASP A 1 374 ? -19.859 -1.639 -23.503 1.00 93.50 374 ASP A CA 1
ATOM 2854 C C . ASP A 1 374 ? -19.376 -1.338 -22.071 1.00 93.50 374 ASP A C 1
ATOM 2856 O O . ASP A 1 374 ? -18.175 -1.136 -21.844 1.00 93.50 374 ASP A O 1
ATOM 2860 N N . PRO A 1 375 ? -20.282 -1.331 -21.077 1.00 91.31 375 PRO A N 1
ATOM 2861 C CA . PRO A 1 375 ? -19.916 -1.062 -19.693 1.00 91.31 375 PRO A CA 1
ATOM 2862 C C . PRO A 1 375 ? -19.080 -2.186 -19.065 1.00 91.31 375 PRO A C 1
ATOM 2864 O O . PRO A 1 375 ? -18.438 -1.940 -18.046 1.00 91.31 375 PRO A O 1
ATOM 2867 N N . SER A 1 376 ? -19.079 -3.397 -19.637 1.00 92.12 376 SER A N 1
ATOM 2868 C CA . SER A 1 376 ? -18.297 -4.537 -19.136 1.00 92.12 376 SER A CA 1
ATOM 2869 C C . SER A 1 376 ? -16.840 -4.535 -19.610 1.00 92.12 376 SER A C 1
ATOM 2871 O O . SER A 1 376 ? -16.021 -5.274 -19.066 1.00 92.12 376 SER A O 1
ATOM 2873 N N . SER A 1 377 ? -16.495 -3.664 -20.560 1.00 91.56 377 SER A N 1
ATOM 2874 C CA . SER A 1 377 ? -15.160 -3.579 -21.150 1.00 91.56 377 SER A CA 1
ATOM 2875 C C . SER A 1 377 ? -14.060 -3.166 -20.157 1.00 91.56 377 SER A C 1
ATOM 2877 O O . SER A 1 377 ? -14.295 -2.732 -19.019 1.00 91.56 377 SER A O 1
ATOM 2879 N N . VAL A 1 378 ? -12.807 -3.281 -20.600 1.00 91.50 378 VAL A N 1
ATOM 2880 C CA . VAL A 1 378 ? -11.614 -2.855 -19.861 1.00 91.50 378 VAL A CA 1
ATOM 2881 C C . VAL A 1 378 ? -10.744 -1.965 -20.745 1.00 91.50 378 VAL A C 1
ATOM 2883 O O . VAL A 1 378 ? -10.628 -2.203 -21.946 1.00 91.50 378 VAL A O 1
ATOM 2886 N N . PHE A 1 379 ? -10.154 -0.913 -20.166 1.00 91.12 379 PHE A N 1
ATOM 2887 C CA . PHE A 1 379 ? -9.285 -0.007 -20.918 1.00 91.12 379 PHE A CA 1
ATOM 2888 C C . PHE A 1 379 ? -7.935 -0.656 -21.249 1.00 91.12 379 PHE A C 1
ATOM 2890 O O . PHE A 1 379 ? -7.486 -0.586 -22.394 1.00 91.12 379 PHE A O 1
ATOM 2897 N N . SER A 1 380 ? -7.322 -1.311 -20.267 1.00 92.25 380 SER A N 1
ATOM 2898 C CA . SER A 1 380 ? -6.121 -2.138 -20.382 1.00 92.25 380 SER A CA 1
ATOM 2899 C C . SER A 1 380 ? -6.110 -3.178 -19.259 1.00 92.25 380 SER A C 1
ATOM 2901 O O . SER A 1 380 ? -6.716 -2.984 -18.211 1.00 92.25 380 SER A O 1
ATOM 2903 N N . SER A 1 381 ? -5.498 -4.328 -19.511 1.00 93.25 381 SER A N 1
ATOM 2904 C CA . SER A 1 381 ? -5.406 -5.447 -18.565 1.00 93.25 381 SER A CA 1
ATOM 2905 C C . SER A 1 381 ? -4.130 -6.242 -18.852 1.00 93.25 381 SER A C 1
ATOM 2907 O O . SER A 1 381 ? -3.608 -6.099 -19.954 1.00 93.25 381 SER A O 1
ATOM 2909 N N . PRO A 1 382 ? -3.617 -7.096 -17.947 1.00 92.44 382 PRO A N 1
ATOM 2910 C CA . PRO A 1 382 ? -4.108 -7.386 -16.597 1.00 92.44 382 PRO A CA 1
ATOM 2911 C C . PRO A 1 382 ? -3.765 -6.315 -15.548 1.00 92.44 382 PRO A C 1
ATOM 2913 O O . PRO A 1 382 ? -2.658 -5.783 -15.556 1.00 92.44 382 PRO A O 1
ATOM 2916 N N . ASP A 1 383 ? -4.683 -6.140 -14.587 1.00 92.62 383 ASP A N 1
ATOM 2917 C CA . ASP A 1 383 ? -4.520 -5.351 -13.352 1.00 92.62 383 ASP A CA 1
ATOM 2918 C C . ASP A 1 383 ? -4.701 -6.248 -12.114 1.00 92.62 383 ASP A C 1
ATOM 2920 O O . ASP A 1 383 ? -5.688 -6.183 -11.373 1.00 92.62 383 ASP A O 1
ATOM 2924 N N . THR A 1 384 ? -3.757 -7.166 -11.912 1.00 94.75 384 THR A N 1
ATOM 2925 C CA . THR A 1 384 ? -3.837 -8.186 -10.854 1.00 94.75 384 THR A CA 1
ATOM 2926 C C . THR A 1 384 ? -3.121 -7.736 -9.585 1.00 94.75 384 THR A C 1
ATOM 2928 O O . THR A 1 384 ? -2.069 -7.103 -9.624 1.00 94.75 384 THR A O 1
ATOM 2931 N N . THR A 1 385 ? -3.652 -8.108 -8.424 1.00 95.88 385 THR A N 1
ATOM 2932 C CA . THR A 1 385 ? -3.003 -7.965 -7.120 1.00 95.88 385 THR A CA 1
ATOM 2933 C C . THR A 1 385 ? -3.192 -9.244 -6.317 1.00 95.88 385 THR A C 1
ATOM 2935 O O . THR A 1 385 ? -4.309 -9.688 -6.057 1.00 95.88 385 THR A O 1
ATOM 2938 N N . LYS A 1 386 ? -2.076 -9.822 -5.879 1.00 97.88 386 LYS A N 1
ATOM 2939 C CA . LYS A 1 386 ? -2.027 -11.032 -5.062 1.00 97.88 386 LYS A CA 1
ATOM 2940 C C . LYS A 1 386 ? -1.504 -10.687 -3.682 1.00 97.88 386 LYS A C 1
ATOM 2942 O O . LYS A 1 386 ? -0.340 -10.302 -3.561 1.00 97.88 386 LYS A O 1
ATOM 2947 N N . ASN A 1 387 ? -2.321 -10.875 -2.648 1.00 98.00 387 ASN A N 1
ATOM 2948 C CA . ASN A 1 387 ? -1.899 -10.684 -1.262 1.00 98.00 387 ASN A CA 1
ATOM 2949 C C . ASN A 1 387 ? -1.678 -12.031 -0.565 1.00 98.00 387 ASN A C 1
ATOM 2951 O O . ASN A 1 387 ? -2.433 -12.988 -0.747 1.00 98.00 387 ASN A O 1
ATOM 2955 N N . LYS A 1 388 ? -0.646 -12.107 0.275 1.00 98.56 388 LYS A N 1
ATOM 2956 C CA . LYS A 1 388 ? -0.393 -13.214 1.202 1.00 98.56 388 LYS A CA 1
ATOM 2957 C C . LYS A 1 388 ? -0.136 -12.652 2.590 1.00 98.56 388 LYS A C 1
ATOM 2959 O O . LYS A 1 388 ? 0.760 -11.832 2.758 1.00 98.56 388 LYS A O 1
ATOM 2964 N N . LEU A 1 389 ? -0.872 -13.134 3.583 1.00 98.69 389 LEU A N 1
ATOM 2965 C CA . LEU A 1 389 ? -0.759 -12.689 4.968 1.00 98.69 389 LEU A CA 1
ATOM 2966 C C . LEU A 1 389 ? -0.540 -13.875 5.902 1.00 98.69 389 LEU A C 1
ATOM 2968 O O . LEU A 1 389 ? -1.256 -14.874 5.830 1.00 98.69 389 LEU A O 1
ATOM 2972 N N . ILE A 1 390 ? 0.399 -13.712 6.831 1.00 98.62 390 ILE A N 1
ATOM 2973 C CA . ILE A 1 390 ? 0.525 -14.540 8.029 1.00 98.62 390 ILE A CA 1
ATOM 2974 C C . ILE A 1 390 ? 0.592 -13.613 9.240 1.00 98.62 390 ILE A C 1
ATOM 2976 O O . ILE A 1 390 ? 1.505 -12.793 9.361 1.00 98.62 390 ILE A O 1
ATOM 2980 N N . GLN A 1 391 ? -0.352 -13.764 10.162 1.00 98.69 391 GLN A N 1
ATOM 2981 C CA . GLN A 1 391 ? -0.409 -12.998 11.402 1.00 98.69 391 GLN A CA 1
ATOM 2982 C C . GLN A 1 391 ? -0.523 -13.923 12.613 1.00 98.69 391 GLN A C 1
ATOM 2984 O O . GLN A 1 391 ? -1.234 -14.928 12.580 1.00 98.69 391 GLN A O 1
ATOM 2989 N N . PHE A 1 392 ? 0.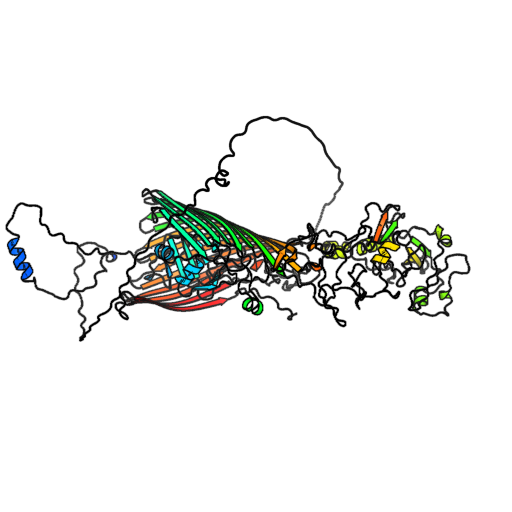168 -13.549 13.689 1.00 98.31 392 PHE A N 1
ATOM 2990 C CA . PHE A 1 392 ? 0.111 -14.186 15.000 1.00 98.31 392 PHE A CA 1
ATOM 2991 C C . PHE A 1 392 ? -0.081 -13.137 16.088 1.00 98.31 392 PHE A C 1
ATOM 2993 O O . PHE A 1 392 ? 0.525 -12.062 16.030 1.00 98.31 392 PHE A O 1
ATOM 3000 N N . GLN A 1 393 ? -0.865 -13.483 17.102 1.00 98.25 393 GLN A N 1
ATOM 3001 C CA . GLN A 1 393 ? -1.088 -12.649 18.275 1.00 98.25 393 GLN A CA 1
ATOM 3002 C C . GLN A 1 393 ? -1.144 -13.503 19.534 1.00 98.25 393 GLN A C 1
ATOM 3004 O O . GLN A 1 393 ? -1.811 -14.535 19.556 1.00 98.25 393 GLN A O 1
ATOM 3009 N N . LEU A 1 394 ? -0.513 -13.018 20.597 1.00 98.38 394 LEU A N 1
ATOM 3010 C CA . LEU A 1 394 ? -0.766 -13.462 21.960 1.00 98.38 394 LEU A CA 1
ATOM 3011 C C . LEU A 1 394 ? -1.237 -12.250 22.762 1.00 98.38 394 LEU A C 1
ATOM 3013 O O . LEU A 1 394 ? -0.514 -11.257 22.846 1.00 98.38 394 LEU A O 1
ATOM 3017 N N . SER A 1 395 ? -2.428 -12.323 23.344 1.00 97.38 395 SER A N 1
ATOM 3018 C CA . SER A 1 395 ? -2.967 -11.294 24.234 1.00 97.38 395 SER A CA 1
ATOM 3019 C C . SER A 1 395 ? -3.415 -11.893 25.561 1.00 97.38 395 SER A C 1
ATOM 3021 O O . SER A 1 395 ? -3.724 -13.082 25.651 1.00 97.38 395 SER A O 1
ATOM 3023 N N . GLY A 1 396 ? -3.419 -11.078 26.610 1.00 96.06 396 GLY A N 1
ATOM 3024 C CA . GLY A 1 396 ? -3.823 -11.516 27.936 1.00 96.06 396 GLY A CA 1
ATOM 3025 C C . GLY A 1 396 ? -4.336 -10.390 28.818 1.00 96.06 396 GLY A C 1
ATOM 3026 O O . GLY A 1 396 ? -3.983 -9.224 28.630 1.00 96.06 396 GLY A O 1
ATOM 3027 N N . ALA A 1 397 ? -5.161 -10.768 29.790 1.00 95.25 397 ALA A N 1
ATOM 3028 C CA . ALA A 1 397 ? -5.686 -9.897 30.829 1.00 95.25 397 ALA A CA 1
ATOM 3029 C C . ALA A 1 397 ? -5.513 -10.564 32.197 1.00 95.25 397 ALA A C 1
ATOM 3031 O O . ALA A 1 397 ? -5.957 -11.688 32.414 1.00 95.25 397 ALA A O 1
ATOM 3032 N N . PHE A 1 398 ? -4.851 -9.871 33.117 1.00 96.19 398 PHE A N 1
ATOM 3033 C CA . PHE A 1 398 ? -4.601 -10.316 34.477 1.00 96.19 398 PHE A CA 1
ATOM 3034 C C . PHE A 1 398 ? -5.391 -9.455 35.464 1.00 96.19 398 PHE A C 1
ATOM 3036 O O . PHE A 1 398 ? -5.129 -8.258 35.605 1.00 96.19 398 PHE A O 1
ATOM 3043 N N . GLN A 1 399 ? -6.351 -10.069 36.149 1.00 95.56 399 GLN A N 1
ATOM 3044 C CA . GLN A 1 399 ? -7.151 -9.459 37.204 1.00 95.56 399 GLN A CA 1
ATOM 3045 C C . GLN A 1 399 ? -6.334 -9.458 38.499 1.00 95.56 399 GLN A C 1
ATOM 3047 O O . GLN A 1 399 ? -6.137 -10.494 39.142 1.00 95.56 399 GLN A O 1
ATOM 3052 N N . VAL A 1 400 ? -5.820 -8.289 38.879 1.00 95.38 400 VAL A N 1
ATOM 3053 C CA . VAL A 1 400 ? -5.054 -8.135 40.123 1.00 95.38 400 VAL A CA 1
ATOM 3054 C C . VAL A 1 400 ? -6.014 -8.121 41.313 1.00 95.38 400 VAL A C 1
ATOM 3056 O O . VAL A 1 400 ? -5.758 -8.772 42.328 1.00 95.38 400 VAL A O 1
ATOM 3059 N N . ASN A 1 401 ? -7.123 -7.394 41.165 1.00 92.75 401 ASN A N 1
ATOM 3060 C CA . ASN A 1 401 ? -8.280 -7.352 42.059 1.00 92.75 401 ASN A CA 1
ATOM 3061 C C . ASN A 1 401 ? -9.523 -6.876 41.277 1.00 92.75 401 ASN A C 1
ATOM 3063 O O . ASN A 1 401 ? -9.423 -6.596 40.084 1.00 92.75 401 ASN A O 1
ATOM 3067 N N . ASP A 1 402 ? -10.667 -6.744 41.950 1.00 88.94 402 ASP A N 1
ATOM 3068 C CA . ASP A 1 402 ? -11.962 -6.412 41.329 1.00 88.94 402 ASP A CA 1
ATOM 3069 C C . ASP A 1 402 ? -11.973 -5.075 40.567 1.00 88.94 402 ASP A C 1
ATOM 3071 O O . ASP A 1 402 ? -12.741 -4.896 39.622 1.00 88.94 402 ASP A O 1
ATOM 3075 N N . ASN A 1 403 ? -11.088 -4.149 40.944 1.00 92.38 403 ASN A N 1
ATOM 3076 C CA . ASN A 1 403 ? -11.045 -2.793 40.406 1.00 92.38 403 ASN A CA 1
ATOM 3077 C C . ASN A 1 403 ? -9.770 -2.514 39.602 1.00 92.38 403 ASN A C 1
ATOM 3079 O O . ASN A 1 403 ? -9.610 -1.400 39.112 1.00 92.38 403 ASN A O 1
ATOM 3083 N N . PHE A 1 404 ? -8.838 -3.464 39.486 1.00 94.50 404 PHE A N 1
ATOM 3084 C CA . PHE A 1 404 ? -7.550 -3.253 38.829 1.00 94.50 404 PHE A CA 1
ATOM 3085 C C . PHE A 1 404 ? -7.131 -4.464 38.001 1.00 94.50 404 PHE A C 1
ATOM 3087 O O . PHE A 1 404 ? -6.948 -5.567 38.526 1.00 94.50 404 PHE A O 1
ATOM 3094 N N . ASN A 1 405 ? -6.902 -4.233 36.709 1.00 95.25 405 ASN A N 1
ATOM 3095 C CA . ASN A 1 405 ? -6.416 -5.252 35.789 1.00 95.25 405 ASN A CA 1
ATOM 3096 C C . ASN A 1 405 ? -5.264 -4.750 34.913 1.00 95.25 405 ASN A C 1
ATOM 3098 O O . ASN A 1 405 ? -5.109 -3.554 34.655 1.00 95.25 405 ASN A O 1
ATOM 3102 N N . ILE A 1 406 ? -4.443 -5.697 34.471 1.00 96.81 406 ILE A N 1
ATOM 3103 C CA . ILE A 1 406 ? -3.320 -5.473 33.564 1.00 96.81 406 ILE A CA 1
ATOM 3104 C C . ILE A 1 406 ? -3.619 -6.227 32.282 1.00 96.81 406 ILE A C 1
ATOM 3106 O O . ILE A 1 406 ? -3.875 -7.426 32.312 1.00 96.81 406 ILE A O 1
ATOM 3110 N N . THR A 1 407 ? -3.548 -5.549 31.150 1.00 97.06 407 THR A N 1
ATOM 3111 C CA . THR A 1 407 ? -3.741 -6.156 29.834 1.00 97.06 407 THR A CA 1
ATOM 3112 C C . THR A 1 407 ? -2.506 -5.960 28.985 1.00 97.06 407 THR A C 1
ATOM 3114 O O . THR A 1 407 ? -1.778 -4.978 29.134 1.00 97.06 407 THR A O 1
ATOM 3117 N N . GLY A 1 408 ? -2.235 -6.909 28.103 1.00 97.06 408 GLY A N 1
ATOM 3118 C CA . GLY A 1 408 ? -1.111 -6.796 27.197 1.00 97.06 408 GLY A CA 1
ATOM 3119 C C . GLY A 1 408 ? -1.256 -7.686 25.982 1.00 97.06 408 GLY A C 1
ATOM 3120 O O . GLY A 1 408 ? -1.999 -8.667 25.989 1.00 97.06 408 GLY A O 1
ATOM 3121 N N . GLN A 1 409 ? -0.528 -7.331 24.932 1.00 97.31 409 GLN A N 1
ATOM 3122 C CA . GLN A 1 409 ? -0.459 -8.120 23.715 1.00 97.31 409 GLN A CA 1
ATOM 3123 C C . GLN A 1 409 ? 0.919 -8.034 23.072 1.00 97.31 409 GLN A C 1
ATOM 3125 O O . GLN A 1 409 ? 1.618 -7.024 23.188 1.00 97.31 409 GLN A O 1
ATOM 3130 N N . VAL A 1 410 ? 1.265 -9.079 22.334 1.00 98.44 410 VAL A N 1
ATOM 3131 C CA . VAL A 1 410 ? 2.389 -9.125 21.403 1.00 98.44 410 VAL A CA 1
ATOM 3132 C C . VAL A 1 410 ? 1.897 -9.699 20.085 1.00 98.44 410 VAL A C 1
ATOM 3134 O O . VAL A 1 410 ? 1.047 -10.593 20.066 1.00 98.44 410 VAL A O 1
ATOM 3137 N N . TYR A 1 411 ? 2.407 -9.184 18.974 1.00 98.25 411 TYR A N 1
ATOM 3138 C CA . TYR A 1 411 ? 1.957 -9.619 17.662 1.00 98.25 411 TYR A CA 1
ATOM 3139 C C . TYR A 1 411 ? 3.050 -9.519 16.600 1.00 98.25 411 TYR A C 1
ATOM 3141 O O . TYR A 1 411 ? 3.999 -8.738 16.709 1.00 98.25 411 TYR A O 1
ATOM 3149 N N . ASN A 1 412 ? 2.892 -10.329 15.557 1.00 98.31 412 ASN A N 1
ATOM 3150 C CA . ASN A 1 412 ? 3.729 -10.336 14.365 1.00 98.31 412 ASN A CA 1
ATOM 3151 C C . ASN A 1 412 ? 2.839 -10.525 13.134 1.00 98.31 412 ASN A C 1
ATOM 3153 O O . ASN A 1 412 ? 2.096 -11.504 13.057 1.00 98.31 412 ASN A O 1
ATOM 3157 N N . ARG A 1 413 ? 2.951 -9.622 12.164 1.00 98.00 413 ARG A N 1
ATOM 3158 C CA . ARG A 1 413 ? 2.181 -9.601 10.919 1.00 98.00 413 ARG A CA 1
ATOM 3159 C C . ARG A 1 413 ? 3.152 -9.517 9.744 1.00 98.00 413 ARG A C 1
ATOM 3161 O O . ARG A 1 413 ? 3.919 -8.566 9.659 1.00 98.00 413 ARG A O 1
ATOM 3168 N N . ASN A 1 414 ? 3.145 -10.519 8.872 1.00 98.38 414 ASN A N 1
ATOM 3169 C CA . ASN A 1 414 ? 3.954 -10.569 7.656 1.00 98.38 414 ASN A CA 1
ATOM 3170 C C . ASN A 1 414 ? 3.015 -10.585 6.448 1.00 98.38 414 ASN A C 1
ATOM 3172 O O . ASN A 1 414 ? 2.228 -11.524 6.303 1.00 98.38 414 ASN A O 1
ATOM 3176 N N . SER A 1 415 ? 3.081 -9.536 5.638 1.00 97.75 415 SER A N 1
ATOM 3177 C CA . SER A 1 415 ? 2.209 -9.290 4.495 1.00 97.75 415 SER A CA 1
ATOM 3178 C C . SER A 1 415 ? 3.062 -9.141 3.243 1.00 97.75 415 SER A C 1
ATOM 3180 O O . SER A 1 415 ? 4.032 -8.388 3.242 1.00 97.75 415 SER A O 1
ATOM 3182 N N . LYS A 1 416 ? 2.716 -9.868 2.184 1.00 98.00 416 LYS A N 1
ATOM 3183 C CA . LYS A 1 416 ? 3.379 -9.800 0.881 1.00 98.00 416 LYS A CA 1
ATOM 3184 C C . LYS A 1 416 ? 2.343 -9.498 -0.182 1.00 98.00 416 LYS A C 1
ATOM 3186 O O . LYS A 1 416 ? 1.325 -10.190 -0.246 1.00 98.00 416 LYS A O 1
ATOM 3191 N N . ARG A 1 417 ? 2.625 -8.526 -1.036 1.00 97.06 417 ARG A N 1
ATOM 3192 C CA . ARG A 1 417 ? 1.792 -8.147 -2.173 1.00 97.06 417 ARG A CA 1
ATOM 3193 C C . ARG A 1 417 ? 2.630 -8.202 -3.441 1.00 97.06 417 ARG A C 1
ATOM 3195 O O . ARG A 1 417 ? 3.723 -7.650 -3.490 1.00 97.06 417 ARG A O 1
ATOM 3202 N N . HIS A 1 418 ? 2.108 -8.867 -4.458 1.00 97.19 418 HIS A N 1
ATOM 3203 C CA . HIS A 1 418 ? 2.639 -8.806 -5.814 1.00 97.19 418 HIS A CA 1
ATOM 3204 C C . HIS A 1 418 ? 1.516 -8.347 -6.731 1.00 97.19 418 HIS A C 1
ATOM 3206 O O . HIS A 1 418 ? 0.422 -8.909 -6.676 1.00 97.19 418 HIS A O 1
ATOM 3212 N N . SER A 1 419 ? 1.764 -7.324 -7.532 1.00 94.38 419 SER A N 1
ATOM 3213 C CA . SER A 1 419 ? 0.781 -6.803 -8.474 1.00 94.38 419 SER A CA 1
ATOM 3214 C C . SER A 1 419 ? 1.393 -6.617 -9.847 1.00 94.38 419 SER A C 1
ATOM 3216 O O . SER A 1 419 ? 2.550 -6.218 -9.954 1.00 94.38 419 SER A O 1
ATOM 3218 N N . VAL A 1 420 ? 0.587 -6.872 -10.867 1.00 94.12 420 VAL A N 1
ATOM 3219 C CA . VAL A 1 420 ? 0.910 -6.616 -12.269 1.00 94.12 420 VAL A CA 1
ATOM 3220 C C . VAL A 1 420 ? -0.136 -5.641 -12.776 1.00 94.12 420 VAL A C 1
ATOM 3222 O O . VAL A 1 420 ? -1.321 -5.962 -12.697 1.00 94.12 420 VAL A O 1
ATOM 3225 N N . GLY A 1 421 ? 0.301 -4.471 -13.223 1.00 92.19 421 GLY A N 1
ATOM 3226 C CA . GLY A 1 421 ? -0.534 -3.487 -13.906 1.00 92.19 421 GLY A CA 1
ATOM 3227 C C . GLY A 1 421 ? -0.093 -3.367 -15.354 1.00 92.19 421 GLY A C 1
ATOM 3228 O O . GLY A 1 421 ? 1.093 -3.551 -15.653 1.00 92.19 421 GLY A O 1
ATOM 3229 N N . SER A 1 422 ? -1.037 -3.088 -16.245 1.00 92.06 422 SER A N 1
ATOM 3230 C CA . SER A 1 422 ? -0.731 -2.957 -17.667 1.00 92.06 422 SER A CA 1
ATOM 3231 C C . SER A 1 422 ? -1.447 -1.772 -18.279 1.00 92.06 422 SER A C 1
ATOM 3233 O O . SER A 1 422 ? -2.665 -1.652 -18.168 1.00 92.06 422 SER A O 1
ATOM 3235 N N . ASP A 1 423 ? -0.698 -0.951 -19.004 1.00 90.06 423 ASP A N 1
ATOM 3236 C CA . ASP A 1 423 ? -1.192 0.289 -19.588 1.00 90.06 423 ASP A CA 1
ATOM 3237 C C . ASP A 1 423 ? -0.855 0.374 -21.076 1.00 90.06 423 ASP A C 1
ATOM 3239 O O . ASP A 1 423 ? 0.018 -0.329 -21.596 1.00 90.06 423 ASP A O 1
ATOM 3243 N N . VAL A 1 424 ? -1.571 1.250 -21.780 1.00 88.94 424 VAL A N 1
ATOM 3244 C CA . VAL A 1 424 ? -1.224 1.617 -23.156 1.00 88.94 424 VAL A CA 1
ATOM 3245 C C . VAL A 1 424 ? 0.088 2.388 -23.123 1.00 88.94 424 VAL A C 1
ATOM 3247 O O . VAL A 1 424 ? 0.214 3.357 -22.378 1.00 88.94 424 VAL A O 1
ATOM 3250 N N . TYR A 1 425 ? 1.047 1.995 -23.955 1.00 85.88 425 TYR A N 1
ATOM 3251 C CA . TYR A 1 425 ? 2.298 2.729 -24.071 1.00 85.88 425 TYR A CA 1
ATOM 3252 C C . TYR A 1 425 ? 2.178 3.810 -25.150 1.00 85.88 425 TYR A C 1
ATOM 3254 O O . TYR A 1 425 ? 2.083 3.498 -26.336 1.00 85.88 425 TYR A O 1
ATOM 3262 N N . THR A 1 426 ? 2.138 5.078 -24.735 1.00 77.19 426 THR A N 1
ATOM 3263 C CA . THR A 1 426 ? 1.949 6.236 -25.631 1.00 77.19 426 THR A CA 1
ATOM 3264 C C . THR A 1 426 ? 3.145 7.180 -25.674 1.00 77.19 426 THR A C 1
ATOM 3266 O O . THR A 1 426 ? 3.107 8.166 -26.397 1.00 77.19 426 THR A O 1
ATOM 3269 N N . GLU A 1 427 ? 4.203 6.907 -24.915 1.00 73.38 427 GLU A N 1
ATOM 3270 C CA . GLU A 1 427 ? 5.322 7.838 -24.708 1.00 73.38 427 GLU A CA 1
ATOM 3271 C C . GLU A 1 427 ? 6.236 8.002 -25.934 1.00 73.38 427 GLU A C 1
ATOM 3273 O O . GLU A 1 427 ? 7.297 8.587 -25.818 1.00 73.38 427 GLU A O 1
ATOM 3278 N N . PHE A 1 428 ? 5.868 7.521 -27.122 1.00 69.62 428 PHE A N 1
ATOM 3279 C CA . PHE A 1 428 ? 6.688 7.687 -28.328 1.00 69.62 428 PHE A CA 1
ATOM 3280 C C . PHE A 1 428 ? 6.681 9.117 -28.909 1.00 69.62 428 PHE A C 1
ATOM 3282 O O . PHE A 1 428 ? 7.369 9.357 -29.895 1.00 69.62 428 PHE A O 1
ATOM 3289 N N . SER A 1 429 ? 5.880 10.045 -28.367 1.00 53.44 429 SER A N 1
ATOM 3290 C CA . SER A 1 429 ? 5.479 11.286 -29.050 1.00 53.44 429 SER A CA 1
ATOM 3291 C C . SER A 1 429 ? 5.858 12.590 -28.330 1.00 53.44 429 SER A C 1
ATOM 3293 O O . SER A 1 429 ? 5.141 13.581 -28.482 1.00 53.44 429 SER A O 1
ATOM 3295 N N . ASP A 1 430 ? 6.948 12.640 -27.557 1.00 51.47 430 ASP A N 1
ATOM 3296 C CA . ASP A 1 430 ? 7.414 13.860 -26.856 1.00 51.47 430 ASP A CA 1
ATOM 3297 C C . ASP A 1 430 ? 8.010 14.923 -27.814 1.00 51.47 430 ASP A C 1
ATOM 3299 O O . ASP A 1 430 ? 9.065 15.510 -27.586 1.00 51.47 430 ASP A O 1
ATOM 3303 N N . GLY A 1 431 ? 7.330 15.179 -28.935 1.00 46.59 431 GLY A N 1
ATOM 3304 C CA . GLY A 1 431 ? 7.710 16.158 -29.954 1.00 46.59 431 GLY A CA 1
ATOM 3305 C C . GLY A 1 431 ? 8.841 15.716 -30.887 1.00 46.59 431 GLY A C 1
ATOM 3306 O O . GLY A 1 431 ? 9.182 16.463 -31.805 1.00 46.59 431 GLY A O 1
ATOM 3307 N N . GLU A 1 432 ? 9.405 14.522 -30.691 1.00 51.81 432 GLU A N 1
ATOM 3308 C CA . GLU A 1 432 ? 10.468 13.966 -31.526 1.00 51.81 432 GLU A CA 1
ATOM 3309 C C . GLU A 1 432 ? 9.918 12.873 -32.456 1.00 51.81 432 GLU A C 1
ATOM 3311 O O . GLU A 1 432 ? 9.227 11.952 -32.031 1.00 51.81 432 GLU A O 1
ATOM 3316 N N . TYR A 1 433 ? 10.205 12.983 -33.755 1.00 59.47 433 TYR A N 1
ATOM 3317 C CA . TYR A 1 433 ? 9.766 12.007 -34.752 1.00 59.47 433 TYR A CA 1
ATOM 3318 C C . TYR A 1 433 ? 10.572 10.709 -34.608 1.00 59.47 433 TYR A C 1
ATOM 3320 O O . TYR A 1 433 ? 11.685 10.604 -35.131 1.00 59.47 433 TYR A O 1
ATOM 3328 N N . ILE A 1 434 ? 10.016 9.707 -33.920 1.00 64.06 434 ILE A N 1
ATOM 3329 C CA . ILE A 1 434 ? 10.684 8.411 -33.744 1.00 64.06 434 ILE A CA 1
ATOM 3330 C C . ILE A 1 434 ? 10.481 7.547 -34.990 1.00 64.06 434 ILE A C 1
ATOM 3332 O O . ILE A 1 434 ? 9.395 7.024 -35.259 1.00 64.06 434 ILE A O 1
ATOM 3336 N N . VAL A 1 435 ? 11.562 7.373 -35.748 1.00 68.69 435 VAL A N 1
ATOM 3337 C CA . VAL A 1 435 ? 11.630 6.439 -36.875 1.00 68.69 435 VAL A CA 1
ATOM 3338 C C . VAL A 1 435 ? 11.565 5.008 -36.346 1.00 68.69 435 VAL A C 1
ATOM 3340 O O . VAL A 1 435 ? 12.342 4.631 -35.469 1.00 68.69 435 VAL A O 1
ATOM 3343 N N . ALA A 1 436 ? 10.668 4.189 -36.895 1.00 72.44 436 ALA A N 1
ATOM 3344 C CA . ALA A 1 436 ? 10.574 2.798 -36.472 1.00 72.44 436 ALA A CA 1
ATOM 3345 C C . ALA A 1 436 ? 11.810 2.006 -36.931 1.00 72.44 436 ALA A C 1
ATOM 3347 O O . ALA A 1 436 ? 12.124 2.027 -38.124 1.00 72.44 436 ALA A O 1
ATOM 3348 N N . PRO A 1 437 ? 12.498 1.287 -36.032 1.00 74.19 437 PRO A N 1
ATOM 3349 C CA . PRO A 1 437 ? 13.667 0.487 -36.384 1.00 74.19 437 PRO A CA 1
ATOM 3350 C C . PRO A 1 437 ? 13.280 -0.708 -37.268 1.00 74.19 437 PRO A C 1
ATOM 3352 O O . PRO A 1 437 ? 12.126 -1.133 -37.277 1.00 74.19 437 PRO A O 1
ATOM 3355 N N . LYS A 1 438 ? 14.233 -1.262 -38.022 1.00 74.38 438 LYS A N 1
ATOM 3356 C CA . LYS A 1 438 ? 14.045 -2.498 -38.803 1.00 74.38 438 LYS A CA 1
ATOM 3357 C C . LYS A 1 438 ? 14.552 -3.730 -38.041 1.00 74.38 438 LYS A C 1
ATOM 3359 O O . LYS A 1 438 ? 15.516 -3.632 -37.289 1.00 74.38 438 LYS A O 1
ATOM 3364 N N . ASN A 1 439 ? 13.974 -4.902 -38.304 1.00 77.62 439 ASN A N 1
ATOM 3365 C CA . ASN A 1 439 ? 14.565 -6.176 -37.871 1.00 77.62 439 ASN A CA 1
ATOM 3366 C C . ASN A 1 439 ? 15.832 -6.499 -38.664 1.00 77.62 439 ASN A C 1
ATOM 3368 O O . ASN A 1 439 ? 15.924 -6.189 -39.855 1.00 77.62 439 ASN A O 1
ATOM 3372 N N . ILE A 1 440 ? 16.794 -7.148 -38.008 1.00 74.88 440 ILE A N 1
ATOM 3373 C CA . ILE A 1 440 ? 18.059 -7.538 -38.631 1.00 74.88 440 ILE A CA 1
ATOM 3374 C C . ILE A 1 440 ? 17.848 -8.825 -39.427 1.00 74.88 440 ILE A C 1
ATOM 3376 O O . ILE A 1 440 ? 17.564 -9.887 -38.870 1.00 74.88 440 ILE A O 1
ATOM 3380 N N . ALA A 1 441 ? 18.020 -8.752 -40.745 1.00 73.31 441 ALA A N 1
ATOM 3381 C CA . ALA A 1 441 ? 17.953 -9.926 -41.602 1.00 73.31 441 ALA A CA 1
ATOM 3382 C C . ALA A 1 441 ? 19.234 -10.773 -41.506 1.00 73.31 441 ALA A C 1
ATOM 3384 O O . ALA A 1 441 ? 20.317 -10.311 -41.138 1.00 73.31 441 ALA A O 1
ATOM 3385 N N . SER A 1 442 ? 19.135 -12.051 -41.879 1.00 69.06 442 SER A N 1
ATOM 3386 C CA . SER A 1 442 ? 20.301 -12.938 -41.921 1.00 69.06 442 SER A CA 1
ATOM 3387 C C . SER A 1 442 ? 21.335 -12.426 -42.933 1.00 69.06 442 SER A C 1
ATOM 3389 O O . SER A 1 442 ? 21.092 -12.441 -44.137 1.00 69.06 442 SER A O 1
ATOM 3391 N N . GLY A 1 443 ? 22.498 -11.990 -42.440 1.00 71.31 443 GLY A N 1
ATOM 3392 C CA . GLY A 1 443 ? 23.591 -11.457 -43.261 1.00 71.31 443 GLY A CA 1
ATOM 3393 C C . GLY A 1 443 ? 23.739 -9.933 -43.241 1.00 71.31 443 GLY A C 1
ATOM 3394 O O . GLY A 1 443 ? 24.749 -9.450 -43.769 1.00 71.31 443 GLY A O 1
ATOM 3395 N N . ASP A 1 444 ? 22.805 -9.217 -42.606 1.00 74.62 444 ASP A N 1
ATOM 3396 C CA . ASP A 1 444 ? 22.904 -7.778 -42.349 1.00 74.62 444 ASP A CA 1
ATOM 3397 C C . ASP A 1 444 ? 24.140 -7.471 -41.498 1.00 74.62 444 ASP A C 1
ATOM 3399 O O . ASP A 1 444 ? 24.464 -8.185 -40.544 1.00 74.62 444 ASP A O 1
ATOM 3403 N N . GLN A 1 445 ? 24.847 -6.397 -41.852 1.00 79.19 445 GLN A N 1
ATOM 3404 C CA . GLN A 1 445 ? 25.976 -5.891 -41.078 1.00 79.19 445 GLN A CA 1
ATOM 3405 C C . GLN A 1 445 ? 25.823 -4.390 -40.906 1.00 79.19 445 GLN A C 1
ATOM 3407 O O . GLN A 1 445 ? 26.259 -3.621 -41.750 1.00 79.19 445 GLN A O 1
ATOM 3412 N N . LEU A 1 446 ? 25.181 -3.996 -39.813 1.00 75.12 446 LEU A N 1
ATOM 3413 C CA . LEU A 1 446 ? 24.917 -2.604 -39.469 1.00 75.12 446 LEU A CA 1
ATOM 3414 C C . LEU A 1 446 ? 26.196 -1.886 -39.004 1.00 75.12 446 LEU A C 1
ATOM 3416 O O . LEU A 1 446 ? 26.372 -0.705 -39.258 1.00 75.12 446 LEU A O 1
ATOM 3420 N N . THR A 1 447 ? 27.128 -2.608 -38.379 1.00 79.12 447 THR A N 1
ATOM 3421 C CA . THR A 1 447 ? 28.409 -2.048 -37.917 1.00 79.12 447 THR A CA 1
ATOM 3422 C C . THR A 1 447 ? 29.477 -2.081 -39.007 1.00 79.12 447 THR A C 1
ATOM 3424 O O . THR A 1 447 ? 29.765 -3.139 -39.582 1.00 79.12 447 THR A O 1
ATOM 3427 N N . CYS A 1 448 ? 30.133 -0.943 -39.235 1.00 78.19 448 CYS A N 1
ATOM 3428 C CA . CYS A 1 448 ? 31.287 -0.850 -40.122 1.00 78.19 448 CYS A CA 1
ATOM 3429 C C . CYS A 1 448 ? 32.554 -1.391 -39.443 1.00 78.19 448 CYS A C 1
ATOM 3431 O O . CYS A 1 448 ? 32.986 -0.907 -38.401 1.00 78.19 448 CYS A O 1
ATOM 3433 N N . LEU A 1 449 ? 33.147 -2.429 -40.031 1.00 84.00 449 LEU A N 1
ATOM 3434 C CA . LEU A 1 449 ? 34.291 -3.161 -39.501 1.00 84.00 449 LEU A CA 1
ATOM 3435 C C . LEU A 1 449 ? 35.601 -2.624 -40.084 1.00 84.00 449 LEU A C 1
ATOM 3437 O O . LEU A 1 449 ? 35.827 -2.706 -41.290 1.00 84.00 449 LEU A O 1
ATOM 3441 N N . HIS A 1 450 ? 36.505 -2.155 -39.232 1.00 84.88 450 HIS A N 1
ATOM 3442 C CA . HIS A 1 450 ? 37.834 -1.687 -39.617 1.00 84.88 450 HIS A CA 1
ATOM 3443 C C . HIS A 1 450 ? 38.913 -2.652 -39.136 1.00 84.88 450 HIS A C 1
ATOM 3445 O O . HIS A 1 450 ? 38.883 -3.132 -38.002 1.00 84.88 450 HIS A O 1
ATOM 3451 N N . ASN A 1 451 ? 39.895 -2.929 -39.991 1.00 86.94 451 ASN A N 1
ATOM 3452 C CA . ASN A 1 451 ? 41.080 -3.671 -39.574 1.00 86.94 451 ASN A CA 1
ATOM 3453 C C . ASN A 1 451 ? 41.962 -2.787 -38.687 1.00 86.94 451 ASN A C 1
ATOM 3455 O O . ASN A 1 451 ? 42.009 -1.575 -38.875 1.00 86.94 451 ASN A O 1
ATOM 3459 N N . SER A 1 452 ? 42.647 -3.403 -37.727 1.00 89.06 452 SER A N 1
ATOM 3460 C CA . SER A 1 452 ? 43.643 -2.735 -36.892 1.00 89.06 452 SER A CA 1
ATOM 3461 C C . SER A 1 452 ? 44.867 -3.627 -36.735 1.00 89.06 452 SER A C 1
ATOM 3463 O O . SER A 1 452 ? 44.799 -4.687 -36.110 1.00 89.06 452 SER A O 1
ATOM 3465 N N . HIS A 1 453 ? 45.979 -3.201 -37.320 1.00 91.12 453 HIS A N 1
ATOM 3466 C CA . HIS A 1 453 ? 47.297 -3.828 -37.219 1.00 91.12 453 HIS A CA 1
ATOM 3467 C C . HIS A 1 453 ? 48.283 -2.972 -36.412 1.00 91.12 453 HIS A C 1
ATOM 3469 O O . HIS A 1 453 ? 49.400 -3.407 -36.133 1.00 91.12 453 HIS A O 1
ATOM 3475 N N . ASN A 1 454 ? 47.888 -1.758 -36.024 1.00 87.56 454 ASN A N 1
ATOM 3476 C CA . ASN A 1 454 ? 48.690 -0.890 -35.173 1.00 87.56 454 ASN A CA 1
ATOM 3477 C C . ASN A 1 454 ? 48.596 -1.283 -33.686 1.00 87.56 454 ASN A C 1
ATOM 3479 O O . ASN A 1 454 ? 47.658 -1.930 -33.222 1.00 87.56 454 ASN A O 1
ATOM 3483 N N . LYS A 1 455 ? 49.588 -0.842 -32.903 1.00 87.75 455 LYS A N 1
ATOM 3484 C CA . LYS A 1 455 ? 49.691 -1.109 -31.456 1.00 87.75 455 LYS A CA 1
ATOM 3485 C C . LYS A 1 455 ? 48.663 -0.359 -30.596 1.00 87.75 455 LYS A C 1
ATOM 3487 O O . LYS A 1 455 ? 48.609 -0.596 -29.391 1.00 87.75 455 LYS A O 1
ATOM 3492 N N . TYR A 1 456 ? 47.901 0.560 -31.190 1.00 85.31 456 TYR A N 1
ATOM 3493 C CA . TYR A 1 456 ? 46.959 1.435 -30.491 1.00 85.31 456 TYR A CA 1
ATOM 3494 C C . TYR A 1 456 ? 45.529 0.877 -30.479 1.00 85.31 456 TYR A C 1
ATOM 3496 O O . TYR A 1 456 ? 44.715 1.329 -29.679 1.00 85.31 456 TYR A O 1
ATOM 3504 N N . GLY A 1 457 ? 45.223 -0.114 -31.327 1.00 82.88 457 GLY A N 1
ATOM 3505 C CA . GLY A 1 457 ? 43.887 -0.709 -31.406 1.00 82.88 457 GLY A CA 1
ATOM 3506 C C . GLY A 1 457 ? 42.848 0.195 -32.076 1.00 82.88 457 GLY A C 1
ATOM 3507 O O . GLY A 1 457 ? 41.662 0.075 -31.781 1.00 82.88 457 GLY A O 1
ATOM 3508 N N . ILE A 1 458 ? 43.290 1.097 -32.953 1.00 83.31 458 ILE A N 1
ATOM 3509 C CA . ILE A 1 458 ? 42.447 1.986 -33.775 1.00 83.31 458 ILE A CA 1
ATOM 3510 C C . ILE A 1 458 ? 42.458 1.486 -35.231 1.00 83.31 458 ILE A C 1
ATOM 3512 O O . ILE A 1 458 ? 43.347 0.690 -35.561 1.00 83.31 458 ILE A O 1
ATOM 3516 N N . PRO A 1 459 ? 41.521 1.888 -36.111 1.00 84.56 459 PRO A N 1
ATOM 3517 C CA . PRO A 1 459 ? 41.547 1.518 -37.524 1.00 84.56 459 PRO A CA 1
ATOM 3518 C C . PRO A 1 459 ? 42.908 1.751 -38.163 1.00 84.56 459 PRO A C 1
ATOM 3520 O O . PRO A 1 459 ? 43.629 2.661 -37.770 1.00 84.56 459 PRO A O 1
ATOM 3523 N N . ASP A 1 460 ? 43.261 0.930 -39.141 1.00 84.75 460 ASP A N 1
ATOM 3524 C CA . ASP A 1 460 ? 44.450 1.160 -39.947 1.00 84.75 460 ASP A CA 1
ATOM 3525 C C . ASP A 1 460 ? 44.362 2.523 -40.647 1.00 84.75 460 ASP A C 1
ATOM 3527 O O . ASP A 1 460 ? 43.301 2.899 -41.147 1.00 84.75 460 ASP A O 1
ATOM 3531 N N . TYR A 1 461 ? 45.470 3.262 -40.683 1.00 83.00 461 TYR A N 1
ATOM 3532 C CA . TYR A 1 461 ? 45.523 4.604 -41.263 1.00 83.00 461 TYR A CA 1
ATOM 3533 C C . TYR A 1 461 ? 46.822 4.851 -42.030 1.00 83.00 461 TYR A C 1
ATOM 3535 O O . TYR A 1 461 ? 47.833 4.180 -41.807 1.00 83.00 461 TYR A O 1
ATOM 3543 N N . TYR A 1 462 ? 46.803 5.861 -42.894 1.00 80.50 462 TYR A N 1
ATOM 3544 C CA . TYR A 1 462 ? 47.998 6.485 -43.456 1.00 80.50 462 TYR A CA 1
ATOM 3545 C C . TYR A 1 462 ? 48.225 7.851 -42.807 1.00 80.50 462 TYR A C 1
ATOM 3547 O O . TYR A 1 462 ? 47.273 8.597 -42.578 1.00 80.50 462 TYR A O 1
ATOM 3555 N N . LEU A 1 463 ? 49.484 8.167 -42.503 1.00 82.00 463 LEU A N 1
ATOM 3556 C CA . LEU A 1 463 ? 49.893 9.448 -41.926 1.00 82.00 463 LEU A CA 1
ATOM 3557 C C . LEU A 1 463 ? 50.504 10.330 -43.021 1.00 82.00 463 LEU A C 1
ATOM 3559 O O . LEU A 1 463 ? 51.549 9.990 -43.572 1.00 82.00 463 LEU A O 1
ATOM 3563 N N . VAL A 1 464 ? 49.874 11.458 -43.333 1.00 75.44 464 VAL A N 1
ATOM 3564 C CA . VAL A 1 464 ? 50.350 12.409 -44.347 1.00 75.44 464 VAL A CA 1
ATOM 3565 C C . VAL A 1 464 ? 50.773 13.703 -43.664 1.00 75.44 464 VAL A C 1
ATOM 3567 O O . VAL A 1 464 ? 50.031 14.261 -42.866 1.00 75.44 464 VAL A O 1
ATOM 3570 N N . GLU A 1 465 ? 51.974 14.186 -43.960 1.00 71.25 465 GLU A N 1
ATOM 3571 C CA . GLU A 1 465 ? 52.496 15.435 -43.397 1.00 71.25 465 GLU A CA 1
ATOM 3572 C C . GLU A 1 465 ? 52.181 16.598 -44.350 1.00 71.25 465 GLU A C 1
ATOM 3574 O O . GLU A 1 465 ? 52.554 16.551 -45.524 1.00 71.25 465 GLU A O 1
ATOM 3579 N N . GLU A 1 466 ? 51.503 17.640 -43.858 1.00 65.69 466 GLU A N 1
ATOM 3580 C CA . GLU A 1 466 ? 51.305 18.889 -44.601 1.00 65.69 466 GLU A CA 1
ATOM 3581 C C . GLU A 1 466 ? 52.584 19.742 -44.482 1.00 65.69 466 GLU A C 1
ATOM 3583 O O . GLU A 1 466 ? 53.034 20.038 -43.367 1.00 65.69 466 GLU A O 1
ATOM 3588 N N . PRO A 1 467 ? 53.208 20.152 -45.599 1.00 54.50 467 PRO A N 1
ATOM 3589 C CA . PRO A 1 467 ? 54.370 21.028 -45.564 1.00 54.50 467 PRO A CA 1
ATOM 3590 C C . PRO A 1 467 ? 54.010 22.388 -44.956 1.00 54.50 467 PRO A C 1
ATOM 3592 O O . PRO A 1 467 ? 53.057 23.032 -45.385 1.00 54.50 467 PRO A O 1
ATOM 3595 N N . SER A 1 468 ? 54.844 22.888 -44.043 1.00 51.47 468 SER A N 1
ATOM 3596 C CA . SER A 1 468 ? 54.672 24.132 -43.266 1.00 51.47 468 SER A CA 1
ATOM 3597 C C . SER A 1 468 ? 54.556 25.446 -44.069 1.00 51.47 468 SER A C 1
ATOM 3599 O O . SER A 1 468 ? 54.442 26.518 -43.479 1.00 51.47 468 SER A O 1
ATOM 3601 N N . ASN A 1 469 ? 54.550 25.381 -45.405 1.00 44.75 469 ASN A N 1
ATOM 3602 C CA . ASN A 1 469 ? 54.509 26.525 -46.325 1.00 44.75 469 ASN A CA 1
ATOM 3603 C C . ASN A 1 469 ? 53.218 26.591 -47.163 1.00 44.75 469 ASN A C 1
ATOM 3605 O O . ASN A 1 469 ? 53.121 27.408 -48.079 1.00 44.75 469 ASN A O 1
ATOM 3609 N N . ILE A 1 470 ? 52.268 25.697 -46.903 1.00 43.47 470 ILE A N 1
ATOM 3610 C CA . ILE A 1 470 ? 51.013 25.556 -47.634 1.00 43.47 470 ILE A CA 1
ATOM 3611 C C . ILE A 1 470 ? 49.924 26.069 -46.685 1.00 43.47 470 ILE A C 1
ATOM 3613 O O . ILE A 1 470 ? 49.811 25.584 -45.565 1.00 43.47 470 ILE A O 1
ATOM 3617 N N . GLY A 1 471 ? 49.217 27.140 -47.061 1.00 50.53 471 GLY A N 1
ATOM 3618 C CA . GLY A 1 471 ? 48.102 27.655 -46.258 1.00 50.53 471 GLY A CA 1
ATOM 3619 C C . GLY A 1 471 ? 47.051 26.566 -46.029 1.00 50.53 471 GLY A C 1
ATOM 3620 O O . GLY A 1 471 ? 46.964 25.644 -46.832 1.00 50.53 471 GLY A O 1
ATOM 3621 N N . ASP A 1 472 ? 46.287 26.676 -44.937 1.00 51.78 472 ASP A N 1
ATOM 3622 C CA . ASP A 1 472 ? 45.364 25.640 -44.456 1.00 51.78 472 ASP A CA 1
ATOM 3623 C C . ASP A 1 472 ? 44.528 25.040 -45.600 1.00 51.78 472 ASP A C 1
ATOM 3625 O O . ASP A 1 472 ? 43.594 25.675 -46.098 1.00 51.78 472 ASP A O 1
ATOM 3629 N N . ILE A 1 473 ? 44.863 23.812 -46.022 1.00 49.81 473 ILE A N 1
ATOM 3630 C CA . ILE A 1 473 ? 44.168 23.104 -47.111 1.00 49.81 473 ILE A CA 1
ATOM 3631 C C . ILE A 1 473 ? 42.657 23.035 -46.829 1.00 49.81 473 ILE A C 1
ATOM 3633 O O . ILE A 1 473 ? 41.844 23.107 -47.748 1.00 49.81 473 ILE A O 1
ATOM 3637 N N . ALA A 1 474 ? 42.261 22.985 -45.552 1.00 45.31 474 ALA A N 1
ATOM 3638 C CA . ALA A 1 474 ? 40.859 23.010 -45.145 1.00 45.31 474 ALA A CA 1
ATOM 3639 C C . ALA A 1 474 ? 40.167 24.356 -45.442 1.00 45.31 474 ALA A C 1
ATOM 3641 O O . ALA A 1 474 ? 38.991 24.368 -45.804 1.00 45.31 474 ALA A O 1
ATOM 3642 N N . ALA A 1 475 ? 40.880 25.482 -45.342 1.00 44.59 475 ALA A N 1
ATOM 3643 C CA . ALA A 1 475 ? 40.349 26.812 -45.634 1.00 44.59 475 ALA A CA 1
ATOM 3644 C C . ALA A 1 475 ? 40.188 27.060 -47.144 1.00 44.59 475 ALA A C 1
ATOM 3646 O O . ALA A 1 475 ? 39.200 27.667 -47.556 1.00 44.59 475 ALA A O 1
ATOM 3647 N N . ALA A 1 476 ? 41.108 26.551 -47.970 1.00 46.56 476 ALA A N 1
ATOM 3648 C CA . ALA A 1 476 ? 41.008 26.643 -49.429 1.00 46.56 476 ALA A CA 1
ATOM 3649 C C . ALA A 1 476 ? 39.879 25.765 -49.998 1.00 46.56 476 ALA A C 1
ATOM 3651 O O . ALA A 1 476 ? 39.114 26.214 -50.851 1.00 46.56 476 ALA A O 1
ATOM 3652 N N . VAL A 1 477 ? 39.706 24.549 -49.462 1.00 45.75 477 VAL A N 1
ATOM 3653 C CA . VAL A 1 477 ? 38.588 23.654 -49.815 1.00 45.75 477 VAL A CA 1
ATOM 3654 C C . VAL A 1 477 ? 37.237 24.245 -49.382 1.00 45.75 477 VAL A C 1
ATOM 3656 O O . VAL A 1 477 ? 36.272 24.188 -50.141 1.00 45.75 477 VAL A O 1
ATOM 3659 N N . ALA A 1 478 ? 37.157 24.871 -48.202 1.00 40.66 478 ALA A N 1
ATOM 3660 C CA . ALA A 1 478 ? 35.925 25.490 -47.701 1.00 40.66 478 ALA A CA 1
ATOM 3661 C C . ALA A 1 478 ? 35.527 26.792 -48.429 1.00 40.66 478 ALA A C 1
ATOM 3663 O O . ALA A 1 478 ? 34.356 27.172 -48.404 1.00 40.66 478 ALA A O 1
ATOM 3664 N N . ALA A 1 479 ? 36.474 27.488 -49.067 1.00 44.31 479 ALA A N 1
ATOM 3665 C CA . ALA A 1 479 ? 36.225 28.751 -49.764 1.00 44.31 479 ALA A CA 1
ATOM 3666 C C . ALA A 1 479 ? 35.655 28.582 -51.187 1.00 44.31 479 ALA A C 1
ATOM 3668 O O . ALA A 1 479 ? 35.229 29.570 -51.786 1.00 44.31 479 ALA A O 1
ATOM 3669 N N . GLY A 1 480 ? 35.638 27.358 -51.735 1.00 43.25 480 GLY A N 1
ATOM 3670 C CA . GLY A 1 480 ? 35.182 27.092 -53.106 1.00 43.25 480 GLY A CA 1
ATOM 3671 C C . GLY A 1 480 ? 36.003 27.816 -54.181 1.00 43.25 480 GLY A C 1
ATOM 3672 O O . GLY A 1 480 ? 35.524 28.007 -55.300 1.00 43.25 480 GLY A O 1
ATOM 3673 N N . ASP A 1 481 ? 37.215 28.261 -53.844 1.00 44.94 481 ASP A N 1
ATOM 3674 C CA . ASP A 1 481 ? 38.074 29.023 -54.741 1.00 44.94 481 ASP A CA 1
ATOM 3675 C C . ASP A 1 481 ? 38.826 28.074 -55.683 1.00 44.94 481 ASP A C 1
ATOM 3677 O O . ASP A 1 481 ? 39.907 27.574 -55.381 1.00 44.94 481 ASP A O 1
ATOM 3681 N N . THR A 1 482 ? 38.252 27.835 -56.863 1.00 45.59 482 THR A N 1
ATOM 3682 C CA . THR A 1 482 ? 38.854 27.000 -57.918 1.00 45.59 482 THR A CA 1
ATOM 3683 C C . THR A 1 482 ? 40.095 27.633 -58.563 1.00 45.59 482 THR A C 1
ATOM 3685 O O . THR A 1 482 ? 40.647 27.069 -59.507 1.00 45.59 482 THR A O 1
ATOM 3688 N N . SER A 1 483 ? 40.487 28.844 -58.148 1.00 41.56 483 SER A N 1
ATOM 3689 C CA . SER A 1 483 ? 41.684 29.538 -58.634 1.00 41.56 483 SER A CA 1
ATOM 3690 C C . SER A 1 483 ? 42.863 29.473 -57.661 1.00 41.56 483 SER A C 1
ATOM 3692 O O . SER A 1 483 ? 43.977 29.856 -58.035 1.00 41.56 483 SER A O 1
ATOM 3694 N N . ASP A 1 484 ? 42.644 28.948 -56.452 1.00 41.72 484 ASP A N 1
ATOM 3695 C CA . ASP A 1 484 ? 43.703 28.694 -55.487 1.00 41.72 484 ASP A CA 1
ATOM 3696 C C . ASP A 1 484 ? 44.553 27.502 -55.970 1.00 41.72 484 ASP A C 1
ATOM 3698 O O . ASP A 1 484 ? 44.003 26.424 -56.226 1.00 41.72 484 ASP A O 1
ATOM 3702 N N . PRO A 1 485 ? 45.889 27.639 -56.105 1.00 41.78 485 PRO A N 1
ATOM 3703 C CA . PRO A 1 485 ? 46.757 26.513 -56.431 1.00 41.78 485 PRO A CA 1
ATOM 3704 C C . PRO A 1 485 ? 46.568 25.317 -55.487 1.00 41.78 485 PRO A C 1
ATOM 3706 O O . PRO A 1 485 ? 46.904 24.217 -55.915 1.00 41.78 485 PRO A O 1
ATOM 3709 N N . LEU A 1 486 ? 45.996 25.514 -54.284 1.00 42.03 486 LEU A N 1
ATOM 3710 C CA . LEU A 1 486 ? 45.567 24.500 -53.306 1.00 42.03 486 LEU A CA 1
ATOM 3711 C C . LEU A 1 486 ? 44.524 23.497 -53.826 1.00 42.03 486 LEU A C 1
ATOM 3713 O O . LEU A 1 486 ? 44.516 22.362 -53.354 1.00 42.03 486 LEU A O 1
ATOM 3717 N N . TYR A 1 487 ? 43.705 23.864 -54.818 1.00 42.06 487 TYR A N 1
ATOM 3718 C CA . TYR A 1 487 ? 42.687 22.983 -55.416 1.00 42.06 487 TYR A CA 1
ATOM 3719 C C . TYR A 1 487 ? 43.301 21.837 -56.255 1.00 42.06 487 TYR A C 1
ATOM 3721 O O . TYR A 1 487 ? 42.634 20.842 -56.521 1.00 42.06 487 TYR A O 1
ATOM 3729 N N . ASP A 1 488 ? 44.589 21.942 -56.618 1.00 45.00 488 ASP A N 1
ATOM 3730 C CA . ASP A 1 488 ? 45.323 20.979 -57.462 1.00 45.00 488 ASP A CA 1
ATOM 3731 C C . ASP A 1 488 ? 46.661 20.495 -56.835 1.00 45.00 488 ASP A C 1
ATOM 3733 O O . ASP A 1 488 ? 47.553 19.975 -57.523 1.00 45.00 488 ASP A O 1
ATOM 3737 N N . ILE A 1 489 ? 46.864 20.653 -55.517 1.00 42.00 489 ILE A N 1
ATOM 3738 C CA . ILE A 1 489 ? 48.146 20.289 -54.880 1.00 42.00 489 ILE A CA 1
ATOM 3739 C C . ILE A 1 489 ? 48.211 18.799 -54.590 1.00 42.00 489 ILE A C 1
ATOM 3741 O O . ILE A 1 489 ? 47.686 18.329 -53.590 1.00 42.00 489 ILE A O 1
ATOM 3745 N N . TYR A 1 490 ? 48.942 18.091 -55.455 1.00 45.31 490 TYR A N 1
ATOM 3746 C CA . TYR A 1 490 ? 50.150 17.325 -55.100 1.00 45.31 490 TYR A CA 1
ATOM 3747 C C . TYR A 1 490 ? 50.765 16.723 -56.388 1.00 45.31 490 TYR A C 1
ATOM 3749 O O . TYR A 1 490 ? 50.722 15.522 -56.652 1.00 45.31 490 TYR A O 1
ATOM 3757 N N . LEU A 1 491 ? 51.307 17.572 -57.272 1.00 43.06 491 LEU A N 1
ATOM 3758 C CA . LEU A 1 491 ? 51.777 17.131 -58.601 1.00 43.06 491 LEU A CA 1
ATOM 3759 C C . LEU A 1 491 ? 53.278 17.272 -58.884 1.00 43.06 491 LEU A C 1
ATOM 3761 O O . LEU A 1 491 ? 53.709 16.835 -59.946 1.00 43.06 491 LEU A O 1
ATOM 3765 N N . ASN A 1 492 ? 54.110 17.785 -57.970 1.00 40.72 492 ASN A N 1
ATOM 3766 C CA . ASN A 1 492 ? 55.527 18.022 -58.308 1.00 40.72 492 ASN A CA 1
ATOM 3767 C C . ASN A 1 492 ? 56.555 17.038 -57.729 1.00 40.72 492 ASN A C 1
ATOM 3769 O O . ASN A 1 492 ? 57.679 17.046 -58.215 1.00 40.72 492 ASN A O 1
ATOM 3773 N N . ASN A 1 493 ? 56.204 16.159 -56.780 1.00 41.09 493 ASN A N 1
ATOM 3774 C CA . ASN A 1 493 ? 57.176 15.249 -56.138 1.00 41.09 493 ASN A CA 1
ATOM 3775 C C . ASN A 1 493 ? 56.693 13.794 -55.954 1.00 41.09 493 ASN A C 1
ATOM 3777 O O . ASN A 1 493 ? 57.227 13.076 -55.114 1.00 41.09 493 ASN A O 1
ATOM 3781 N N . ASN A 1 494 ? 55.732 13.320 -56.757 1.00 43.47 494 ASN A N 1
ATOM 3782 C CA . ASN A 1 494 ? 55.322 11.907 -56.754 1.00 43.47 494 ASN A CA 1
ATOM 3783 C C . ASN A 1 494 ? 54.683 11.412 -55.432 1.00 43.47 494 ASN A C 1
ATOM 3785 O O . ASN A 1 494 ? 54.794 10.235 -55.107 1.00 43.47 494 ASN A O 1
ATOM 3789 N N . GLN A 1 495 ? 54.008 12.281 -54.674 1.00 49.25 495 GLN A N 1
ATOM 3790 C CA . GLN A 1 495 ? 53.290 11.907 -53.448 1.00 49.25 495 GLN A CA 1
ATOM 3791 C C . GLN A 1 495 ? 51.841 12.410 -53.522 1.00 49.25 495 GLN A C 1
ATOM 3793 O O . GLN A 1 495 ? 51.650 13.597 -53.691 1.00 49.25 495 GLN A O 1
ATOM 3798 N N . VAL A 1 496 ? 50.875 11.482 -53.467 1.00 45.38 496 VAL A N 1
ATOM 3799 C CA . VAL A 1 496 ? 49.402 11.582 -53.268 1.00 45.38 496 VAL A CA 1
ATOM 3800 C C . VAL A 1 496 ? 48.583 12.637 -54.032 1.00 45.38 496 VAL A C 1
ATOM 3802 O O . VAL A 1 496 ? 48.471 13.771 -53.600 1.00 45.38 496 VAL A O 1
ATOM 3805 N N . LYS A 1 497 ? 47.836 12.240 -55.074 1.00 50.00 497 LYS A N 1
ATOM 3806 C CA . LYS A 1 497 ? 46.764 13.080 -55.654 1.00 50.00 497 LYS A CA 1
ATOM 3807 C C . LYS A 1 497 ? 45.533 13.146 -54.733 1.00 50.00 497 LYS A C 1
ATOM 3809 O O . LYS A 1 497 ? 44.926 12.108 -54.483 1.00 50.00 497 LYS A O 1
ATOM 3814 N N . PHE A 1 498 ? 45.108 14.350 -54.342 1.00 48.81 498 PHE A N 1
ATOM 3815 C CA . PHE A 1 498 ? 43.772 14.621 -53.796 1.00 48.81 498 PHE A CA 1
ATOM 3816 C C . PHE A 1 498 ? 43.022 15.569 -54.741 1.00 48.81 498 PHE A C 1
ATOM 3818 O O . PHE A 1 498 ? 43.563 16.598 -55.124 1.00 48.81 498 PHE A O 1
ATOM 3825 N N . LEU A 1 499 ? 41.786 15.231 -55.114 1.00 40.94 499 LEU A N 1
ATOM 3826 C CA . LEU A 1 499 ? 40.836 16.161 -55.737 1.00 40.94 499 LEU A CA 1
ATOM 3827 C C . LEU A 1 499 ? 39.577 16.139 -54.873 1.00 40.94 499 LEU A C 1
ATOM 3829 O O . LEU A 1 499 ? 38.880 15.124 -54.852 1.00 40.94 499 LEU A O 1
ATOM 3833 N N . VAL A 1 500 ? 39.329 17.223 -54.137 1.00 43.69 500 VAL A N 1
ATOM 3834 C CA . VAL A 1 500 ? 38.107 17.424 -53.348 1.00 43.69 500 VAL A CA 1
ATOM 3835 C C . VAL A 1 500 ? 37.287 18.490 -54.066 1.00 43.69 500 VAL A C 1
ATOM 3837 O O . VAL A 1 500 ? 37.576 19.676 -53.941 1.00 43.69 500 VAL A O 1
ATOM 3840 N N . ASP A 1 501 ? 36.296 18.080 -54.860 1.00 38.09 501 ASP A N 1
ATOM 3841 C CA . ASP A 1 501 ? 35.364 19.031 -55.467 1.00 38.09 501 ASP A CA 1
ATOM 3842 C C . ASP A 1 501 ? 34.272 19.411 -54.452 1.00 38.09 501 ASP A C 1
ATOM 3844 O O . ASP A 1 501 ? 33.553 18.551 -53.943 1.00 38.09 501 ASP A O 1
ATOM 3848 N N . TYR A 1 502 ? 34.156 20.704 -54.136 1.00 36.19 502 TYR A N 1
ATOM 3849 C CA . TYR A 1 502 ? 33.144 21.263 -53.228 1.00 36.19 502 TYR A CA 1
ATOM 3850 C C . TYR A 1 502 ? 31.906 21.734 -54.008 1.00 36.19 502 TYR A C 1
ATOM 3852 O O . TYR A 1 502 ? 31.318 22.778 -53.719 1.00 36.19 502 TYR A O 1
ATOM 3860 N N . SER A 1 503 ? 31.499 21.002 -55.044 1.00 35.09 503 SER A N 1
ATOM 3861 C CA . SER A 1 503 ? 30.171 21.195 -55.610 1.00 35.09 503 SER A CA 1
ATOM 3862 C C . SER A 1 503 ? 29.167 20.471 -54.707 1.00 35.09 503 SER A C 1
ATOM 3864 O O . SER A 1 503 ? 29.401 19.354 -54.260 1.00 35.09 503 SER A O 1
ATOM 3866 N N . TYR A 1 504 ? 28.028 21.099 -54.403 1.00 36.88 504 TYR A N 1
ATOM 3867 C CA . TYR A 1 504 ? 26.933 20.532 -53.586 1.00 36.88 504 TYR A CA 1
ATOM 3868 C C . TYR A 1 504 ? 26.348 19.202 -54.137 1.00 36.88 504 TYR A C 1
ATOM 3870 O O . TYR A 1 504 ? 25.375 18.682 -53.592 1.00 36.88 504 TYR A O 1
ATOM 3878 N N . ASN A 1 505 ? 26.937 18.656 -55.207 1.00 36.25 505 ASN A N 1
ATOM 3879 C CA . ASN A 1 505 ? 26.660 17.358 -55.794 1.00 36.25 505 ASN A CA 1
ATOM 3880 C C . ASN A 1 505 ? 27.808 16.395 -55.460 1.00 36.25 505 ASN A C 1
ATOM 3882 O O . ASN A 1 505 ? 28.930 16.539 -55.931 1.00 36.25 505 ASN A O 1
ATOM 3886 N N . TYR A 1 506 ? 27.484 15.392 -54.653 1.00 42.69 506 TYR A N 1
ATOM 3887 C CA . TYR A 1 506 ? 28.351 14.395 -54.021 1.00 42.69 506 TYR A CA 1
ATOM 3888 C C . TYR A 1 506 ? 29.133 13.436 -54.959 1.00 42.69 506 TYR A C 1
ATOM 3890 O O . TYR A 1 506 ? 29.562 12.377 -54.509 1.00 42.69 506 TYR A O 1
ATOM 3898 N N . ASP A 1 507 ? 29.338 13.757 -56.238 1.00 37.50 507 ASP A N 1
ATOM 3899 C CA . ASP A 1 507 ? 29.626 12.740 -57.265 1.00 37.50 507 ASP A CA 1
ATOM 3900 C C . ASP A 1 507 ? 31.099 12.587 -57.699 1.00 37.50 507 ASP A C 1
ATOM 3902 O O . ASP A 1 507 ? 31.401 11.674 -58.469 1.00 37.50 507 ASP A O 1
ATOM 3906 N N . PHE A 1 508 ? 32.048 13.416 -57.238 1.00 40.88 508 PHE A N 1
ATOM 3907 C CA . PHE A 1 508 ? 33.421 13.373 -57.776 1.00 40.88 508 PHE A CA 1
ATOM 3908 C C . PHE A 1 508 ? 34.526 13.594 -56.733 1.00 40.88 508 PHE A C 1
ATOM 3910 O O . PHE A 1 508 ? 35.096 14.675 -56.623 1.00 40.88 508 PHE A O 1
ATOM 3917 N N . VAL A 1 509 ? 34.925 12.521 -56.044 1.00 48.78 509 VAL A N 1
ATOM 3918 C CA . VAL A 1 509 ? 36.270 12.423 -55.454 1.00 48.78 509 VAL A CA 1
ATOM 3919 C C . VAL A 1 509 ? 37.032 11.310 -56.182 1.00 48.78 509 VAL A C 1
ATOM 3921 O O . VAL A 1 509 ? 36.521 10.209 -56.390 1.00 48.78 509 VAL A O 1
ATOM 3924 N N . THR A 1 510 ? 38.246 11.604 -56.652 1.00 50.34 510 THR A N 1
ATOM 3925 C CA . THR A 1 510 ? 39.073 10.595 -57.344 1.00 50.34 510 THR A CA 1
ATOM 3926 C C . THR A 1 510 ? 39.699 9.611 -56.343 1.00 50.34 510 THR A C 1
ATOM 3928 O O . THR A 1 510 ? 40.037 10.021 -55.233 1.00 50.34 510 THR A O 1
ATOM 3931 N N . PRO A 1 511 ? 39.871 8.321 -56.699 1.00 52.69 511 PRO A N 1
ATOM 3932 C CA . PRO A 1 511 ? 40.511 7.333 -55.830 1.00 52.69 511 PRO A CA 1
ATOM 3933 C C . PRO A 1 511 ? 41.910 7.785 -55.389 1.00 52.69 511 PRO A C 1
ATOM 3935 O O . PRO A 1 511 ? 42.751 8.088 -56.237 1.00 52.69 511 PRO A O 1
ATOM 3938 N N . VAL A 1 512 ? 42.185 7.777 -54.082 1.00 56.34 512 VAL A N 1
ATOM 3939 C CA . VAL A 1 512 ? 43.539 8.015 -53.556 1.00 56.34 512 VAL A CA 1
ATOM 3940 C C . VAL A 1 512 ? 44.437 6.831 -53.932 1.00 56.34 512 VAL A C 1
ATOM 3942 O O . VAL A 1 512 ? 44.170 5.696 -53.530 1.00 56.34 512 VAL A O 1
ATOM 3945 N N . ASP A 1 513 ? 45.510 7.084 -54.686 1.00 61.31 513 ASP A N 1
ATOM 3946 C CA . ASP A 1 513 ? 46.549 6.086 -54.967 1.00 61.31 513 ASP A CA 1
ATOM 3947 C C . ASP A 1 513 ? 47.478 5.935 -53.754 1.00 61.31 513 ASP A C 1
ATOM 3949 O O . ASP A 1 513 ? 48.403 6.723 -53.536 1.00 61.31 513 ASP A O 1
ATOM 3953 N N . THR A 1 514 ? 47.218 4.912 -52.940 1.00 61.16 514 THR A N 1
ATOM 3954 C CA . THR A 1 514 ? 47.972 4.640 -51.709 1.00 61.16 514 THR A CA 1
ATOM 3955 C C . THR A 1 514 ? 49.374 4.090 -51.950 1.00 61.16 514 THR A C 1
ATOM 3957 O O . THR A 1 514 ? 50.157 4.044 -51.005 1.00 61.16 514 THR A O 1
ATOM 3960 N N . SER A 1 515 ? 49.737 3.700 -53.181 1.00 63.16 515 SER A N 1
ATOM 3961 C CA . SER A 1 515 ? 51.096 3.217 -53.484 1.00 63.16 515 SER A CA 1
ATOM 3962 C C . SER A 1 515 ? 52.176 4.289 -53.275 1.00 63.16 515 SER A C 1
ATOM 3964 O O . SER A 1 515 ? 53.348 3.970 -53.092 1.00 63.16 515 SER A O 1
ATOM 3966 N N . LEU A 1 516 ? 51.776 5.564 -53.253 1.00 60.03 516 LEU A N 1
ATOM 3967 C CA . LEU A 1 516 ? 52.660 6.719 -53.079 1.00 60.03 516 LEU A CA 1
ATOM 3968 C C . LEU A 1 516 ? 52.928 7.089 -51.605 1.00 60.03 516 LEU A C 1
ATOM 3970 O O . LEU A 1 516 ? 53.767 7.953 -51.351 1.00 60.03 516 LEU A O 1
ATOM 3974 N N . ILE A 1 517 ? 52.212 6.462 -50.663 1.00 66.25 517 ILE A N 1
ATOM 3975 C CA . ILE A 1 517 ? 52.281 6.687 -49.201 1.00 66.25 517 ILE A CA 1
ATOM 3976 C C . ILE A 1 517 ? 52.312 5.376 -48.408 1.00 66.25 517 ILE A C 1
ATOM 3978 O O . ILE A 1 517 ? 51.983 5.332 -47.225 1.00 66.25 517 ILE A O 1
ATOM 3982 N N . GLU A 1 518 ? 52.694 4.274 -49.049 1.00 72.19 518 GLU A N 1
ATOM 3983 C CA . GLU A 1 518 ? 52.734 2.960 -48.405 1.00 72.19 518 GLU A CA 1
ATOM 3984 C C . GLU A 1 518 ? 53.675 2.935 -47.183 1.00 72.19 518 GLU A C 1
ATOM 3986 O O . GLU A 1 518 ? 53.394 2.265 -46.190 1.00 72.19 518 GLU A O 1
ATOM 3991 N N . ASP A 1 519 ? 54.745 3.731 -47.210 1.00 78.00 519 ASP A N 1
ATOM 3992 C CA . ASP A 1 519 ? 55.711 3.893 -46.120 1.00 78.00 519 ASP A CA 1
ATOM 3993 C C . ASP A 1 519 ? 55.150 4.626 -44.889 1.00 78.00 519 ASP A C 1
ATOM 3995 O O . ASP A 1 519 ? 55.758 4.583 -43.815 1.00 78.00 519 ASP A O 1
ATOM 3999 N N . THR A 1 520 ? 53.983 5.265 -45.009 1.00 80.88 520 THR A N 1
ATOM 4000 C CA . THR A 1 520 ? 53.312 5.960 -43.903 1.00 80.88 520 THR A CA 1
ATOM 4001 C C . THR A 1 520 ? 52.189 5.149 -43.256 1.00 80.88 520 THR A C 1
ATOM 4003 O O . THR A 1 520 ? 51.571 5.609 -42.288 1.00 80.88 520 THR A O 1
ATOM 4006 N N . PHE A 1 521 ? 51.947 3.928 -43.744 1.00 86.25 521 PHE A N 1
ATOM 4007 C CA . PHE A 1 521 ? 50.952 3.011 -43.198 1.00 86.25 521 PHE A CA 1
ATOM 4008 C C . PHE A 1 521 ? 51.211 2.717 -41.715 1.00 86.25 521 PHE A C 1
ATOM 4010 O O . PHE A 1 521 ? 52.272 2.212 -41.344 1.00 86.25 521 PHE A O 1
ATOM 4017 N N . ASN A 1 522 ? 50.225 3.012 -40.860 1.00 88.69 522 ASN A N 1
ATOM 4018 C CA . ASN A 1 522 ? 50.277 2.807 -39.409 1.00 88.69 522 ASN A CA 1
ATOM 4019 C C . ASN A 1 522 ? 51.555 3.362 -38.743 1.00 88.69 522 ASN A C 1
ATOM 4021 O O . ASN A 1 522 ? 52.023 2.827 -37.732 1.00 88.69 522 ASN A O 1
ATOM 4025 N N . LYS A 1 523 ? 52.126 4.441 -39.300 1.00 88.81 523 LYS A N 1
ATOM 4026 C CA . LYS A 1 523 ? 53.286 5.136 -38.725 1.00 88.81 523 LYS A CA 1
ATOM 4027 C C . LYS A 1 523 ? 52.967 5.587 -37.293 1.00 88.81 523 LYS A C 1
ATOM 4029 O O . LYS A 1 523 ? 51.828 5.934 -36.975 1.00 88.81 523 LYS A O 1
ATOM 4034 N N . ASP A 1 524 ? 53.970 5.543 -36.416 1.00 88.50 524 ASP A N 1
ATOM 4035 C CA . ASP A 1 524 ? 53.805 5.807 -34.983 1.00 88.50 524 ASP A CA 1
ATOM 4036 C C . ASP A 1 524 ? 53.176 7.186 -34.713 1.00 88.50 524 ASP A C 1
ATOM 4038 O O . ASP A 1 524 ? 53.689 8.216 -35.150 1.00 88.50 524 ASP A O 1
ATOM 4042 N N . LEU A 1 525 ? 52.086 7.200 -33.939 1.00 84.94 525 LEU A N 1
ATOM 4043 C CA . LEU A 1 525 ? 51.396 8.415 -33.508 1.00 84.94 525 LEU A CA 1
ATOM 4044 C C . LEU A 1 525 ? 51.920 8.903 -32.156 1.00 84.94 525 LEU A C 1
ATOM 4046 O O . LEU A 1 525 ? 52.264 8.078 -31.290 1.00 84.94 525 LEU A O 1
ATOM 4050 N N . PRO A 1 526 ? 51.899 10.226 -31.907 1.00 84.38 526 PRO A N 1
ATOM 4051 C CA . PRO A 1 526 ? 52.089 10.753 -30.568 1.00 84.38 526 PRO A CA 1
ATOM 4052 C C . PRO A 1 526 ? 51.094 10.129 -29.591 1.00 84.38 526 PRO A C 1
ATOM 4054 O O . PRO A 1 526 ? 49.898 10.028 -29.866 1.00 84.38 526 PRO A O 1
ATOM 4057 N N . ILE A 1 527 ? 51.586 9.737 -28.414 1.00 78.31 527 ILE A N 1
ATOM 4058 C CA . ILE A 1 527 ? 50.782 8.998 -27.431 1.00 78.31 527 ILE A CA 1
ATOM 4059 C C . ILE A 1 527 ? 49.527 9.763 -26.984 1.00 78.31 527 ILE A C 1
ATOM 4061 O O . ILE A 1 527 ? 48.506 9.147 -26.700 1.00 78.31 527 ILE A O 1
ATOM 4065 N N . TYR A 1 528 ? 49.579 11.100 -26.948 1.00 72.75 528 TYR A N 1
ATOM 4066 C CA . TYR A 1 528 ? 48.428 11.926 -26.582 1.00 72.75 528 TYR A CA 1
ATOM 4067 C C . TYR A 1 528 ? 47.304 11.825 -27.624 1.00 72.75 528 TYR A C 1
ATOM 4069 O O . TYR A 1 528 ? 46.146 11.675 -27.246 1.00 72.75 528 TYR A O 1
ATOM 4077 N N . TYR A 1 529 ? 47.647 11.832 -28.916 1.00 77.12 529 TYR A N 1
ATOM 4078 C CA . TYR A 1 529 ? 46.684 11.740 -30.008 1.00 77.12 529 TYR A CA 1
ATOM 4079 C C . TYR A 1 529 ? 46.112 10.326 -30.097 1.00 77.12 529 TYR A C 1
ATOM 4081 O O . TYR A 1 529 ? 44.900 10.157 -30.117 1.00 77.12 529 TYR A O 1
ATOM 4089 N N . ALA A 1 530 ? 46.963 9.297 -30.015 1.00 79.38 530 ALA A N 1
ATOM 4090 C CA . ALA A 1 530 ? 46.505 7.908 -29.993 1.00 79.38 530 ALA A CA 1
ATOM 4091 C C . ALA A 1 530 ? 45.521 7.627 -28.839 1.00 79.38 530 ALA A C 1
ATOM 4093 O O . ALA A 1 530 ? 44.523 6.937 -29.034 1.00 79.38 530 ALA A O 1
ATOM 4094 N N . ASN A 1 531 ? 45.768 8.188 -27.648 1.00 76.56 531 ASN A N 1
ATOM 4095 C CA . ASN A 1 531 ? 44.848 8.071 -26.513 1.00 76.56 531 ASN A CA 1
ATOM 4096 C C . ASN A 1 531 ? 43.521 8.804 -26.755 1.00 76.56 531 ASN A C 1
ATOM 4098 O O . ASN A 1 531 ? 42.475 8.271 -26.393 1.00 76.56 531 ASN A O 1
ATOM 4102 N N . PHE A 1 532 ? 43.562 9.998 -27.351 1.00 75.19 532 PHE A N 1
ATOM 4103 C CA . PHE A 1 532 ? 42.369 10.770 -27.706 1.00 75.19 532 PHE A CA 1
ATOM 4104 C C . PHE A 1 532 ? 41.503 10.020 -28.726 1.00 75.19 532 PHE A C 1
ATOM 4106 O O . PHE A 1 532 ? 40.335 9.760 -28.462 1.00 75.19 532 PHE A O 1
ATOM 4113 N N . VAL A 1 533 ? 42.107 9.554 -29.821 1.00 75.06 533 VAL A N 1
ATOM 4114 C CA . VAL A 1 533 ? 41.438 8.754 -30.858 1.00 75.06 533 VAL A CA 1
ATOM 4115 C C . VAL A 1 533 ? 40.837 7.476 -30.273 1.00 75.06 533 VAL A C 1
ATOM 4117 O O . VAL A 1 533 ? 39.686 7.144 -30.535 1.00 75.06 533 VAL A O 1
ATOM 4120 N N . HIS A 1 534 ? 41.579 6.763 -29.422 1.00 76.25 534 HIS A N 1
ATOM 4121 C CA . HIS A 1 534 ? 41.061 5.573 -28.750 1.00 76.25 534 HIS A CA 1
ATOM 4122 C C . HIS A 1 534 ? 39.862 5.890 -27.835 1.00 76.25 534 HIS A C 1
ATOM 4124 O O . HIS A 1 534 ? 38.943 5.078 -27.728 1.00 76.25 534 HIS A O 1
ATOM 4130 N N . GLN A 1 535 ? 39.836 7.047 -27.165 1.00 72.25 535 GLN A N 1
ATOM 4131 C CA . GLN A 1 535 ? 38.677 7.478 -26.375 1.00 72.25 535 GLN A CA 1
ATOM 4132 C C . GLN A 1 535 ? 37.478 7.825 -27.261 1.00 72.25 535 GLN A C 1
ATOM 4134 O O . GLN A 1 535 ? 36.389 7.330 -26.987 1.00 72.25 535 GLN A O 1
ATOM 4139 N N . GLU A 1 536 ? 37.689 8.575 -28.343 1.00 71.81 536 GLU A N 1
ATOM 4140 C CA . GLU A 1 536 ? 36.658 8.887 -29.341 1.00 71.81 536 GLU A CA 1
ATOM 4141 C C . GLU A 1 536 ? 36.042 7.615 -29.933 1.00 71.81 536 GLU A C 1
ATOM 4143 O O . GLU A 1 536 ? 34.823 7.461 -29.930 1.00 71.81 536 GLU A O 1
ATOM 4148 N N . PHE A 1 537 ? 36.860 6.640 -30.347 1.00 72.00 537 PHE A N 1
ATOM 4149 C CA . PHE A 1 537 ? 36.351 5.354 -30.827 1.00 72.00 537 PHE A CA 1
ATOM 4150 C C . PHE A 1 537 ? 35.538 4.624 -29.774 1.00 72.00 537 PHE A C 1
ATOM 4152 O O . PHE A 1 537 ? 34.486 4.091 -30.093 1.00 72.00 537 PHE A O 1
ATOM 4159 N N . ASN A 1 538 ? 36.000 4.570 -28.525 1.00 71.00 538 ASN A N 1
ATOM 4160 C CA . ASN A 1 538 ? 35.241 3.889 -27.479 1.00 71.00 538 ASN A CA 1
ATOM 4161 C C . ASN A 1 538 ? 33.932 4.615 -27.136 1.00 71.00 538 ASN A C 1
ATOM 4163 O O . ASN A 1 538 ? 32.965 3.943 -26.786 1.00 71.00 538 ASN A O 1
ATOM 4167 N N . PHE A 1 539 ? 33.889 5.944 -27.262 1.00 65.56 539 PHE A N 1
ATOM 4168 C CA . PHE A 1 539 ? 32.679 6.748 -27.092 1.00 65.56 539 PHE A CA 1
ATOM 4169 C C . PHE A 1 539 ? 31.669 6.484 -28.217 1.00 65.56 539 PHE A C 1
ATOM 4171 O O . PHE A 1 539 ? 30.530 6.093 -27.958 1.00 65.56 539 PHE A O 1
ATOM 4178 N N . TRP A 1 540 ? 32.097 6.627 -29.474 1.00 62.22 540 TRP A N 1
ATOM 4179 C CA . TRP A 1 540 ? 31.224 6.491 -30.642 1.00 62.22 540 TRP A CA 1
ATOM 4180 C C . TRP A 1 540 ? 30.882 5.049 -30.990 1.00 62.22 540 TRP A C 1
ATOM 4182 O O . TRP A 1 540 ? 29.812 4.807 -31.554 1.00 62.22 540 TRP A O 1
ATOM 4192 N N . LYS A 1 541 ? 31.726 4.082 -30.601 1.00 65.75 541 LYS A N 1
ATOM 4193 C CA . LYS A 1 541 ? 31.455 2.650 -30.757 1.00 65.75 541 LYS A CA 1
ATOM 4194 C C . LYS A 1 541 ? 30.082 2.289 -30.213 1.00 65.75 541 LYS A C 1
ATOM 4196 O O . LYS A 1 541 ? 29.425 1.490 -30.851 1.00 65.75 541 LYS A O 1
ATOM 4201 N N . ASN A 1 542 ? 29.619 2.890 -29.114 1.00 60.66 542 ASN A N 1
ATOM 4202 C CA . ASN A 1 542 ? 28.252 2.693 -28.638 1.00 60.66 542 ASN A CA 1
ATOM 4203 C C . ASN A 1 542 ? 27.718 3.937 -27.912 1.00 60.66 542 ASN A C 1
ATOM 4205 O O . ASN A 1 542 ? 27.660 3.984 -26.681 1.00 60.66 542 ASN A O 1
ATOM 4209 N N . SER A 1 543 ? 27.311 4.948 -28.680 1.00 53.88 543 SER A N 1
ATOM 4210 C CA . SER A 1 543 ? 26.750 6.188 -28.127 1.00 53.88 543 SER A CA 1
ATOM 4211 C C . SER A 1 543 ? 25.526 5.932 -27.233 1.00 53.88 543 SER A C 1
ATOM 4213 O O . SER A 1 543 ? 25.374 6.594 -26.209 1.00 53.88 543 SER A O 1
ATOM 4215 N N . GLY A 1 544 ? 24.706 4.918 -27.536 1.00 53.97 544 GLY A N 1
ATOM 4216 C CA . GLY A 1 544 ? 23.565 4.509 -26.707 1.00 53.97 544 GLY A CA 1
ATOM 4217 C C . GLY A 1 544 ? 23.951 3.939 -25.336 1.00 53.97 544 GLY A C 1
ATOM 4218 O O . GLY A 1 544 ? 23.255 4.176 -24.352 1.00 53.97 544 GLY A O 1
ATOM 4219 N N . ALA A 1 545 ? 25.090 3.249 -25.220 1.00 55.06 545 ALA A N 1
ATOM 4220 C CA . ALA A 1 545 ? 25.588 2.746 -23.941 1.00 55.06 545 ALA A CA 1
ATOM 4221 C C . ALA A 1 545 ? 25.966 3.884 -22.985 1.00 55.06 545 ALA A C 1
ATOM 4223 O O . ALA A 1 545 ? 25.839 3.708 -21.775 1.00 55.06 545 ALA A O 1
ATOM 4224 N N . SER A 1 546 ? 26.353 5.058 -23.500 1.00 50.22 546 SER A N 1
ATOM 4225 C CA . SER A 1 546 ? 26.650 6.229 -22.664 1.00 50.22 546 SER A CA 1
ATOM 4226 C C . SER A 1 546 ? 25.442 6.719 -21.848 1.00 50.22 546 SER A C 1
ATOM 4228 O O . SER A 1 546 ? 25.640 7.238 -20.754 1.00 50.22 546 SER A O 1
ATOM 4230 N N . LEU A 1 547 ? 24.209 6.444 -22.305 1.00 51.41 547 LEU A N 1
ATOM 4231 C CA . LEU A 1 547 ? 22.952 6.720 -21.585 1.00 51.41 547 LEU A CA 1
ATOM 4232 C C . LEU A 1 547 ? 22.675 5.742 -20.427 1.00 51.41 547 LEU A C 1
ATOM 4234 O O . LEU A 1 547 ? 21.741 5.942 -19.658 1.00 51.41 547 LEU A O 1
ATOM 4238 N N . THR A 1 548 ? 23.454 4.662 -20.319 1.00 52.47 548 THR A N 1
ATOM 4239 C CA . THR A 1 548 ? 23.289 3.597 -19.308 1.00 52.47 548 THR A CA 1
ATOM 4240 C C . THR A 1 548 ? 24.468 3.501 -18.334 1.00 52.47 548 THR A C 1
ATOM 4242 O O . THR A 1 548 ? 24.526 2.580 -17.514 1.00 52.47 548 THR A O 1
ATOM 4245 N N . ILE A 1 549 ? 25.438 4.417 -18.451 1.00 53.09 549 ILE A N 1
ATOM 4246 C CA . ILE A 1 549 ? 26.620 4.484 -17.591 1.00 53.09 549 ILE A CA 1
ATOM 4247 C C . ILE A 1 549 ? 26.361 5.525 -16.490 1.00 53.09 549 ILE A C 1
ATOM 4249 O O . ILE A 1 549 ? 26.145 6.691 -16.831 1.00 53.09 549 ILE A O 1
ATOM 4253 N N . PRO A 1 550 ? 26.482 5.140 -15.202 1.00 49.41 550 PRO A N 1
ATOM 4254 C CA . PRO A 1 550 ? 26.317 6.055 -14.077 1.00 49.41 550 PRO A CA 1
ATOM 4255 C C . PRO A 1 550 ? 27.137 7.340 -14.233 1.00 49.41 550 PRO A C 1
ATOM 4257 O O . PRO A 1 550 ? 28.303 7.280 -14.635 1.00 49.41 550 PRO A O 1
ATOM 4260 N N . GLU A 1 551 ? 26.571 8.493 -13.867 1.00 48.81 551 GLU A N 1
ATOM 4261 C CA . GLU A 1 551 ? 27.215 9.820 -13.939 1.00 48.81 551 GLU A CA 1
ATOM 4262 C C . GLU A 1 551 ? 28.658 9.854 -13.379 1.00 48.81 551 GLU A C 1
ATOM 4264 O O . GLU A 1 551 ? 29.546 10.494 -13.947 1.00 48.81 551 GLU A O 1
ATOM 4269 N N . ASP A 1 552 ? 28.951 9.089 -12.318 1.00 48.00 552 ASP A N 1
ATOM 4270 C CA . ASP A 1 552 ? 30.295 8.994 -11.723 1.00 48.00 552 ASP A CA 1
ATOM 4271 C C . ASP A 1 552 ? 31.327 8.245 -12.588 1.00 48.00 552 ASP A C 1
ATOM 4273 O O . ASP A 1 552 ? 32.532 8.322 -12.328 1.00 48.00 552 ASP A O 1
ATOM 4277 N N . GLN A 1 553 ? 30.868 7.552 -13.630 1.00 47.47 553 GLN A N 1
ATOM 4278 C CA . GLN A 1 553 ? 31.677 6.901 -14.658 1.00 47.47 553 GLN A CA 1
ATOM 4279 C C . GLN A 1 553 ? 31.616 7.608 -16.019 1.00 47.47 553 GLN A C 1
ATOM 4281 O O . GLN A 1 553 ? 32.484 7.356 -16.855 1.00 47.47 553 GLN A O 1
ATOM 4286 N N . GLN A 1 554 ? 30.693 8.554 -16.238 1.00 49.47 554 GLN A N 1
ATOM 4287 C CA . GLN A 1 554 ? 30.629 9.346 -17.479 1.00 49.47 554 GLN A CA 1
ATOM 4288 C C . GLN A 1 554 ? 31.883 10.213 -17.700 1.00 49.47 554 GLN A C 1
ATOM 4290 O O . GLN A 1 554 ? 32.289 10.449 -18.839 1.00 49.47 554 GLN A O 1
ATOM 4295 N N . ALA A 1 555 ? 32.565 10.629 -16.625 1.00 44.31 555 ALA A N 1
ATOM 4296 C CA . ALA A 1 555 ? 33.840 11.356 -16.693 1.00 44.31 555 ALA A CA 1
ATOM 4297 C C . ALA A 1 555 ? 35.002 10.536 -17.300 1.00 44.31 555 ALA A C 1
ATOM 4299 O O . ALA A 1 555 ? 36.037 11.103 -17.636 1.00 44.31 555 ALA A O 1
ATOM 4300 N N . LEU A 1 556 ? 34.846 9.213 -17.443 1.00 47.16 556 LEU A N 1
ATOM 4301 C CA . LEU A 1 556 ? 35.804 8.334 -18.128 1.00 47.16 556 LEU A CA 1
ATOM 4302 C C . LEU A 1 556 ? 35.499 8.171 -19.627 1.00 47.16 556 LEU A C 1
ATOM 4304 O O . LEU A 1 556 ? 36.263 7.507 -20.325 1.00 47.16 556 LEU A O 1
ATOM 4308 N N . VAL A 1 557 ? 34.381 8.735 -20.096 1.00 46.91 557 VAL A N 1
ATOM 4309 C CA . VAL A 1 557 ? 33.782 8.461 -21.411 1.00 46.91 557 VAL A CA 1
ATOM 4310 C C . VAL A 1 557 ? 33.639 9.734 -22.253 1.00 46.91 557 VAL A C 1
ATOM 4312 O O . VAL A 1 557 ? 33.685 9.651 -23.475 1.00 46.91 557 VAL A O 1
ATOM 4315 N N . ARG A 1 558 ? 33.520 10.921 -21.638 1.00 49.38 558 ARG A N 1
ATOM 4316 C CA . ARG A 1 558 ? 33.486 12.189 -22.386 1.00 49.38 558 ARG A CA 1
ATOM 4317 C C . ARG A 1 558 ? 34.857 12.513 -23.007 1.00 49.38 558 ARG A C 1
ATOM 4319 O O . ARG A 1 558 ? 35.862 12.386 -22.302 1.00 49.38 558 ARG A O 1
ATOM 4326 N N . PRO A 1 559 ? 34.901 12.989 -24.265 1.00 49.84 559 PRO A N 1
ATOM 4327 C CA . PRO A 1 559 ? 36.130 13.447 -24.905 1.00 49.84 559 PRO A CA 1
ATOM 4328 C C . PRO A 1 559 ? 36.885 14.455 -24.038 1.00 49.84 559 PRO A C 1
ATOM 4330 O O . PRO A 1 559 ? 36.288 15.390 -23.498 1.00 49.84 559 PRO A O 1
ATOM 4333 N N . ILE A 1 560 ? 38.202 14.292 -23.906 1.00 52.78 560 ILE A N 1
ATOM 4334 C CA . ILE A 1 560 ? 39.057 15.314 -23.292 1.00 52.78 560 ILE A CA 1
ATOM 4335 C C . ILE A 1 560 ? 38.944 16.586 -24.146 1.00 52.78 560 ILE A C 1
ATOM 4337 O O . ILE A 1 560 ? 39.248 16.556 -25.336 1.00 52.78 560 ILE A O 1
ATOM 4341 N N . THR A 1 561 ? 38.546 17.716 -23.552 1.00 51.72 561 THR A N 1
ATOM 4342 C CA . THR A 1 561 ? 38.720 19.031 -24.192 1.00 51.72 561 THR A CA 1
ATOM 4343 C C . THR A 1 561 ? 40.201 19.221 -24.509 1.00 51.72 561 THR A C 1
ATOM 4345 O O . THR A 1 561 ? 41.011 19.055 -23.594 1.00 51.72 561 THR A O 1
ATOM 4348 N N . SER A 1 562 ? 40.534 19.545 -25.766 1.00 50.06 562 SER A N 1
ATOM 4349 C CA . SER A 1 562 ? 41.907 19.709 -26.275 1.00 50.06 562 SER A CA 1
ATOM 4350 C C . SER A 1 562 ? 42.888 20.225 -25.200 1.00 50.06 562 SER A C 1
ATOM 4352 O O . SER A 1 562 ? 42.681 21.320 -24.669 1.00 50.06 562 SER A O 1
ATOM 4354 N N . PRO A 1 563 ? 43.922 19.458 -24.789 1.00 43.94 563 PRO A N 1
ATOM 4355 C CA . PRO A 1 563 ? 45.059 19.959 -24.029 1.00 43.94 563 PRO A CA 1
ATOM 4356 C C . PRO A 1 563 ? 45.588 21.295 -24.561 1.00 43.94 563 PRO A C 1
ATOM 4358 O O . PRO A 1 563 ? 46.041 21.392 -25.697 1.00 43.94 563 PRO A O 1
ATOM 4361 N N . ASN A 1 564 ? 45.609 22.307 -23.689 1.00 42.44 564 ASN A N 1
ATOM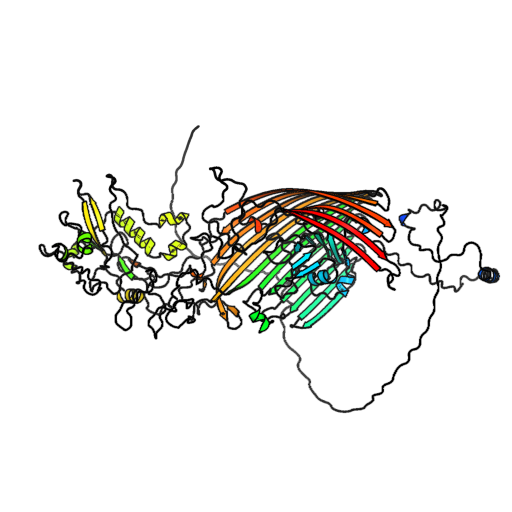 4362 C CA . ASN A 1 564 ? 46.306 23.562 -23.959 1.00 42.44 564 ASN A CA 1
ATOM 4363 C C . ASN A 1 564 ? 47.804 23.295 -24.167 1.00 42.44 564 ASN A C 1
ATOM 4365 O O . ASN A 1 564 ? 48.439 22.619 -23.347 1.00 42.44 564 ASN A O 1
ATOM 4369 N N . LEU A 1 565 ? 48.381 23.872 -25.224 1.00 46.78 565 LEU A N 1
ATOM 4370 C CA . LEU A 1 565 ? 49.831 23.940 -25.372 1.00 46.78 565 LEU A CA 1
ATOM 4371 C C . LEU A 1 565 ? 50.454 24.813 -24.261 1.00 46.78 565 LEU A C 1
ATOM 4373 O O . LEU A 1 565 ? 49.772 25.656 -23.671 1.00 46.78 565 LEU A O 1
ATOM 4377 N N . PRO A 1 566 ? 51.767 24.671 -23.987 1.00 41.09 566 PRO A N 1
ATOM 4378 C CA . PRO A 1 566 ? 52.488 25.502 -23.016 1.00 41.09 566 PRO A CA 1
ATOM 4379 C C . PRO A 1 566 ? 52.456 27.018 -23.293 1.00 41.09 566 PRO A C 1
ATOM 4381 O O . PRO A 1 566 ? 52.836 27.790 -22.415 1.00 41.09 566 PRO A O 1
ATOM 4384 N N . ASP A 1 567 ? 52.030 27.445 -24.486 1.00 41.72 567 ASP A N 1
ATOM 4385 C CA . ASP A 1 567 ? 51.929 28.849 -24.905 1.00 41.72 567 ASP A CA 1
ATOM 4386 C C . ASP A 1 567 ? 50.509 29.443 -24.797 1.00 41.72 567 ASP A C 1
ATOM 4388 O O . ASP A 1 567 ? 50.320 30.629 -25.062 1.00 41.72 567 ASP A O 1
ATOM 4392 N N . GLY A 1 568 ? 49.516 28.654 -24.366 1.00 39.97 568 GLY A N 1
ATOM 4393 C CA . GLY A 1 568 ? 48.136 29.114 -24.189 1.00 39.97 568 GLY A CA 1
ATOM 4394 C C . GLY A 1 568 ? 47.329 29.275 -25.481 1.00 39.97 568 GLY A C 1
ATOM 4395 O O . GLY A 1 568 ? 46.195 29.748 -25.411 1.00 39.97 568 GLY A O 1
ATOM 4396 N N . SER A 1 569 ? 47.863 28.871 -26.638 1.00 45.50 569 SER A N 1
ATOM 4397 C CA . SER A 1 569 ? 47.071 28.721 -27.859 1.00 45.50 569 SER A CA 1
ATOM 4398 C C . SER A 1 569 ? 46.355 27.362 -27.855 1.00 45.50 569 SER A C 1
ATOM 4400 O O . SER A 1 569 ? 46.938 26.325 -27.523 1.00 45.50 569 SER A O 1
ATOM 4402 N N . ALA A 1 570 ? 45.055 27.357 -28.163 1.00 41.53 570 ALA A N 1
ATOM 4403 C CA . ALA A 1 570 ? 44.326 26.114 -28.376 1.00 41.53 570 ALA A CA 1
ATOM 4404 C C . ALA A 1 570 ? 44.855 25.488 -29.671 1.00 41.53 570 ALA A C 1
ATOM 4406 O O . ALA A 1 570 ? 44.722 26.087 -30.735 1.00 41.53 570 ALA A O 1
ATOM 4407 N N . THR A 1 571 ? 45.458 24.299 -29.603 1.00 47.84 571 THR A N 1
ATOM 4408 C CA . THR A 1 571 ? 45.603 23.506 -30.826 1.00 47.84 571 THR A CA 1
ATOM 4409 C C . THR A 1 571 ? 44.253 22.871 -31.101 1.00 47.84 571 THR A C 1
ATOM 4411 O O . THR A 1 571 ? 43.785 22.011 -30.354 1.00 47.84 571 THR A O 1
ATOM 4414 N N . GLU A 1 572 ? 43.595 23.328 -32.159 1.00 52.91 572 GLU A N 1
ATOM 4415 C CA . GLU A 1 572 ? 42.549 22.548 -32.804 1.00 52.91 572 GLU A CA 1
ATOM 4416 C C . GLU A 1 572 ? 43.230 21.284 -33.334 1.00 52.91 572 GLU A C 1
ATOM 4418 O O . GLU A 1 572 ? 43.991 21.347 -34.287 1.00 52.91 572 GLU A O 1
ATOM 4423 N N . PHE A 1 573 ? 43.054 20.136 -32.693 1.00 56.69 573 PHE A N 1
ATOM 4424 C CA . PHE A 1 573 ? 43.198 18.857 -33.377 1.00 56.69 573 PHE A CA 1
ATOM 4425 C C . PHE A 1 573 ? 41.795 18.293 -33.506 1.00 56.69 573 PHE A C 1
ATOM 4427 O O . PHE A 1 573 ? 41.040 18.262 -32.532 1.00 56.69 573 PHE A O 1
ATOM 4434 N N . SER A 1 574 ? 41.431 17.921 -34.727 1.00 52.41 574 SER A N 1
ATOM 4435 C CA . SER A 1 574 ? 40.126 17.351 -35.020 1.00 52.41 574 SER A CA 1
ATOM 4436 C C . SER A 1 574 ? 40.292 15.850 -35.164 1.00 52.41 574 SER A C 1
ATOM 4438 O O . SER A 1 574 ? 41.158 15.371 -35.902 1.00 52.41 574 SER A O 1
ATOM 4440 N N . TYR A 1 575 ? 39.480 15.117 -34.417 1.00 52.28 575 TYR A N 1
ATOM 4441 C CA . TYR A 1 575 ? 39.196 13.728 -34.708 1.00 52.28 575 TYR A CA 1
ATOM 4442 C C . TYR A 1 575 ? 37.682 13.597 -34.753 1.00 52.28 575 TYR A C 1
ATOM 4444 O O . TYR A 1 575 ? 37.036 13.639 -33.705 1.00 52.28 575 TYR A O 1
ATOM 4452 N N . ILE A 1 576 ? 37.095 13.500 -35.946 1.00 52.19 576 ILE A N 1
ATOM 4453 C CA . ILE A 1 576 ? 35.651 13.271 -36.070 1.00 52.19 576 ILE A CA 1
ATOM 4454 C C . ILE A 1 576 ? 35.442 11.774 -36.231 1.00 52.19 576 ILE A C 1
ATOM 4456 O O . ILE A 1 576 ? 35.125 11.254 -37.294 1.00 52.19 576 ILE A O 1
ATOM 4460 N N . GLY A 1 577 ? 35.609 11.074 -35.113 1.00 50.38 577 GLY A N 1
ATOM 4461 C CA . GLY A 1 577 ? 35.461 9.627 -35.037 1.00 50.38 577 GLY A CA 1
ATOM 4462 C C . GLY A 1 577 ? 34.023 9.109 -35.086 1.00 50.38 577 GLY A C 1
ATOM 4463 O O . GLY A 1 577 ? 33.843 7.903 -34.934 1.00 50.38 577 GLY A O 1
ATOM 4464 N N . GLY A 1 578 ? 32.985 9.943 -35.257 1.00 46.72 578 GLY A N 1
ATOM 4465 C CA . GLY A 1 578 ? 31.633 9.382 -35.160 1.00 46.72 578 GLY A CA 1
ATOM 4466 C C . GLY A 1 578 ? 30.385 10.241 -35.322 1.00 46.72 578 GLY A C 1
ATOM 4467 O O . GLY A 1 578 ? 29.336 9.788 -34.881 1.00 46.72 578 GLY A O 1
ATOM 4468 N N . SER A 1 579 ? 30.395 11.404 -35.980 1.00 41.28 579 SER A N 1
ATOM 4469 C CA . SER A 1 579 ? 29.105 12.074 -36.259 1.00 41.28 579 SER A CA 1
ATOM 4470 C C . SER A 1 579 ? 28.399 11.558 -37.519 1.00 41.28 579 SER A C 1
ATOM 4472 O O . SER A 1 579 ? 27.183 11.697 -37.637 1.00 41.28 579 SER A O 1
ATOM 4474 N N . LYS A 1 580 ? 29.127 10.935 -38.455 1.00 47.03 580 LYS A N 1
ATOM 4475 C CA . LYS A 1 580 ? 28.582 10.332 -39.679 1.00 47.03 580 LYS A CA 1
ATOM 4476 C C . LYS A 1 580 ? 29.425 9.104 -40.019 1.00 47.03 580 LYS A C 1
ATOM 4478 O O . LYS A 1 580 ? 30.605 9.249 -40.309 1.00 47.03 580 LYS A O 1
ATOM 4483 N N . GLY A 1 581 ? 28.856 7.900 -39.937 1.00 46.84 581 GLY A N 1
ATOM 4484 C CA . GLY A 1 581 ? 29.514 6.694 -40.461 1.00 46.84 581 GLY A CA 1
ATOM 4485 C C . GLY A 1 581 ? 29.882 6.863 -41.946 1.00 46.84 581 GLY A C 1
ATOM 4486 O O . GLY A 1 581 ? 29.419 7.819 -42.576 1.00 46.84 581 GLY A O 1
ATOM 4487 N N . PRO A 1 582 ? 30.694 5.965 -42.533 1.00 45.91 582 PRO A N 1
ATOM 4488 C CA . PRO A 1 582 ? 31.060 6.086 -43.938 1.00 45.91 582 PRO A CA 1
ATOM 4489 C C . PRO A 1 582 ? 29.784 6.101 -44.791 1.00 45.91 582 PRO A C 1
ATOM 4491 O O . PRO A 1 582 ? 28.945 5.201 -44.718 1.00 45.91 582 PRO A O 1
ATOM 4494 N N . THR A 1 583 ? 29.593 7.181 -45.543 1.00 46.19 583 THR A N 1
ATOM 4495 C CA . THR A 1 583 ? 28.418 7.365 -46.400 1.00 46.19 583 THR A CA 1
ATOM 4496 C C . THR A 1 583 ? 28.601 6.590 -47.701 1.00 46.19 583 THR A C 1
ATOM 4498 O O . THR A 1 583 ? 29.731 6.443 -48.158 1.00 46.19 583 THR A O 1
ATOM 4501 N N . LEU A 1 584 ? 27.515 6.176 -48.365 1.00 42.47 584 LEU A N 1
ATOM 4502 C CA . LEU A 1 584 ? 27.586 5.585 -49.719 1.00 42.47 584 LEU A CA 1
ATOM 4503 C C . LEU A 1 584 ? 28.295 6.483 -50.756 1.00 42.47 584 LEU A C 1
ATOM 4505 O O . LEU A 1 584 ? 28.704 5.989 -51.800 1.00 42.47 584 LEU A O 1
ATOM 4509 N N . ASN A 1 585 ? 28.468 7.772 -50.447 1.00 44.84 585 ASN A N 1
ATOM 4510 C CA . ASN A 1 585 ? 29.166 8.758 -51.274 1.00 44.84 585 ASN A CA 1
ATOM 4511 C C . ASN A 1 585 ? 30.684 8.823 -51.012 1.00 44.84 585 ASN A C 1
ATOM 4513 O O . ASN A 1 585 ? 31.340 9.759 -51.460 1.00 44.84 585 ASN A O 1
ATOM 4517 N N . ASP A 1 586 ? 31.252 7.885 -50.248 1.00 49.12 586 ASP A N 1
ATOM 4518 C CA . ASP A 1 586 ? 32.705 7.779 -50.105 1.00 49.12 586 ASP A CA 1
ATOM 4519 C C . ASP A 1 586 ? 33.300 7.350 -51.464 1.00 49.12 586 ASP A C 1
ATOM 4521 O O . ASP A 1 586 ? 32.861 6.335 -52.020 1.00 49.12 586 ASP A O 1
ATOM 4525 N N . PRO A 1 587 ? 34.248 8.100 -52.052 1.00 50.28 587 PRO A N 1
ATOM 4526 C CA . PRO A 1 587 ? 34.851 7.757 -53.337 1.00 50.28 587 PRO A CA 1
ATOM 4527 C C . PRO A 1 587 ? 35.342 6.316 -53.419 1.00 50.28 587 PRO A C 1
ATOM 4529 O O . PRO A 1 587 ? 35.802 5.723 -52.443 1.00 50.28 587 PRO A O 1
ATOM 4532 N N . ALA A 1 588 ? 35.337 5.765 -54.633 1.00 49.09 588 ALA A N 1
ATOM 4533 C CA . ALA A 1 588 ? 35.864 4.435 -54.910 1.00 49.09 588 ALA A CA 1
ATOM 4534 C C . ALA A 1 588 ? 37.387 4.362 -54.650 1.00 49.09 588 ALA A C 1
ATOM 4536 O O . ALA A 1 588 ? 38.180 4.458 -55.572 1.00 49.09 588 ALA A O 1
ATOM 4537 N N . GLY A 1 589 ? 37.822 4.172 -53.404 1.00 57.81 589 GLY A N 1
ATOM 4538 C CA . GLY A 1 589 ? 39.235 4.118 -53.012 1.00 57.81 589 GLY A CA 1
ATOM 4539 C C . GLY A 1 589 ? 39.456 3.344 -51.705 1.00 57.81 589 GLY A C 1
ATOM 4540 O O . GLY A 1 589 ? 38.489 2.917 -51.078 1.00 57.81 589 GLY A O 1
ATOM 4541 N N . PRO A 1 590 ? 40.714 3.081 -51.302 1.00 60.16 590 PRO A N 1
ATOM 4542 C CA . PRO A 1 590 ? 41.041 2.296 -50.101 1.00 60.16 590 PRO A CA 1
ATOM 4543 C C . PRO A 1 590 ? 40.900 3.066 -48.770 1.00 60.16 590 PRO A C 1
ATOM 4545 O O . PRO A 1 590 ? 40.871 2.441 -47.710 1.00 60.16 590 PRO A O 1
ATOM 4548 N N . VAL A 1 591 ? 40.802 4.396 -48.804 1.00 60.84 591 VAL A N 1
ATOM 4549 C CA . VAL A 1 591 ? 40.678 5.286 -47.633 1.00 60.84 591 VAL A CA 1
ATOM 4550 C C . VAL A 1 591 ? 39.313 5.969 -47.627 1.00 60.84 591 VAL A C 1
ATOM 4552 O O . VAL A 1 591 ? 38.753 6.199 -48.695 1.00 60.84 591 VAL A O 1
ATOM 4555 N N . SER A 1 592 ? 38.787 6.261 -46.439 1.00 58.25 592 SER A N 1
ATOM 4556 C CA . SER A 1 592 ? 37.531 6.993 -46.274 1.00 58.25 592 SER A CA 1
ATOM 4557 C C . SER A 1 592 ? 37.809 8.496 -46.240 1.00 58.25 592 SER A C 1
ATOM 4559 O O . SER A 1 592 ? 38.645 8.944 -45.454 1.00 58.25 592 SER A O 1
ATOM 4561 N N . VAL A 1 593 ? 37.142 9.277 -47.093 1.00 51.84 593 VAL A N 1
ATOM 4562 C CA . VAL A 1 593 ? 37.354 10.728 -47.246 1.00 51.84 593 VAL A CA 1
ATOM 4563 C C . VAL A 1 593 ? 36.005 11.446 -47.132 1.00 51.84 593 VAL A C 1
ATOM 4565 O O . VAL A 1 593 ? 35.547 12.121 -48.051 1.00 51.84 593 VAL A O 1
ATOM 4568 N N . SER A 1 594 ? 35.292 11.259 -46.018 1.00 46.81 594 SER A N 1
ATOM 4569 C CA . SER A 1 594 ? 33.999 11.925 -45.826 1.00 46.81 594 SER A CA 1
ATOM 4570 C C . SER A 1 594 ? 34.168 13.436 -45.592 1.00 46.81 594 SER A C 1
ATOM 4572 O O . SER A 1 594 ? 34.971 13.876 -44.769 1.00 46.81 594 SER A O 1
ATOM 4574 N N . ASN A 1 595 ? 33.368 14.224 -46.310 1.00 37.75 595 ASN A N 1
ATOM 4575 C CA . ASN A 1 595 ? 33.558 15.641 -46.642 1.00 37.75 595 ASN A CA 1
ATOM 4576 C C . ASN A 1 595 ? 33.258 16.669 -45.516 1.00 37.75 595 ASN A C 1
ATOM 4578 O O . ASN A 1 595 ? 32.677 17.718 -45.785 1.00 37.75 595 ASN A O 1
ATOM 4582 N N . SER A 1 596 ? 33.590 16.405 -44.243 1.00 34.47 596 SER A N 1
ATOM 4583 C CA . SER A 1 596 ? 33.366 17.420 -43.187 1.00 34.47 596 SER A CA 1
ATOM 4584 C C . SER A 1 596 ? 34.419 17.561 -42.088 1.00 34.47 596 SER A C 1
ATOM 4586 O O . SER A 1 596 ? 34.224 18.405 -41.221 1.00 34.47 596 SER A O 1
ATOM 4588 N N . SER A 1 597 ? 35.527 16.815 -42.113 1.00 40.97 597 SER A N 1
ATOM 4589 C CA . SER A 1 597 ? 36.769 17.110 -41.370 1.00 40.97 597 SER A CA 1
ATOM 4590 C C . SER A 1 597 ? 37.825 16.084 -41.748 1.00 40.97 597 SER A C 1
ATOM 4592 O O . SER A 1 597 ? 37.611 14.896 -41.542 1.00 40.97 597 SER A O 1
ATOM 4594 N N . LEU A 1 598 ? 38.965 16.518 -42.275 1.00 52.47 598 LEU A N 1
ATOM 4595 C CA . LEU A 1 598 ? 40.160 15.675 -42.266 1.00 52.47 598 LEU A CA 1
ATOM 4596 C C . LEU A 1 598 ? 40.547 15.453 -40.792 1.00 52.47 598 LEU A C 1
ATOM 4598 O O . LEU A 1 598 ? 40.492 16.406 -40.018 1.00 52.47 598 LEU A O 1
ATOM 4602 N N . ASP A 1 599 ? 40.900 14.234 -40.382 1.00 69.38 599 ASP A N 1
ATOM 4603 C CA . ASP A 1 599 ? 41.434 13.983 -39.037 1.00 69.38 599 ASP A CA 1
ATOM 4604 C C . ASP A 1 599 ? 42.883 14.488 -38.993 1.00 69.38 599 ASP A C 1
ATOM 4606 O O . ASP A 1 599 ? 43.672 14.158 -39.880 1.00 69.38 599 ASP A O 1
ATOM 4610 N N . TYR A 1 600 ? 43.272 15.296 -38.002 1.00 69.88 600 TYR A N 1
ATOM 4611 C CA . TYR A 1 600 ? 44.640 15.831 -37.944 1.00 69.88 600 TYR A CA 1
ATOM 4612 C C . TYR A 1 600 ? 45.145 16.141 -36.536 1.00 69.88 600 TYR A C 1
ATOM 4614 O O . TYR A 1 600 ? 44.376 16.326 -35.593 1.00 69.88 600 TYR A O 1
ATOM 4622 N N . PHE A 1 601 ? 46.469 16.245 -36.404 1.00 74.56 601 PHE A N 1
ATOM 4623 C CA . PHE A 1 601 ? 47.153 16.754 -35.213 1.00 74.56 601 PHE A CA 1
ATOM 4624 C C . PHE A 1 601 ? 48.383 17.585 -35.585 1.00 74.56 601 PHE A C 1
ATOM 4626 O O . PHE A 1 601 ? 48.859 17.540 -36.715 1.00 74.56 601 PHE A O 1
ATOM 4633 N N . TYR A 1 602 ? 48.925 18.328 -34.620 1.00 74.12 602 TYR A N 1
ATOM 4634 C CA . TYR A 1 602 ? 50.120 19.147 -34.816 1.00 74.12 602 TYR A CA 1
ATOM 4635 C C . TYR A 1 602 ? 51.309 18.627 -34.005 1.00 74.12 602 TYR A C 1
ATOM 4637 O O . TYR A 1 602 ? 51.161 18.233 -32.848 1.00 74.12 602 TYR A O 1
ATOM 4645 N N . THR A 1 603 ? 52.517 18.683 -34.570 1.00 73.25 603 THR A N 1
ATOM 4646 C CA . THR A 1 603 ? 53.765 18.461 -33.815 1.00 73.25 603 THR A CA 1
ATOM 4647 C C . THR A 1 603 ? 54.627 19.718 -33.800 1.00 73.25 603 THR A C 1
ATOM 4649 O O . THR A 1 603 ? 54.865 20.277 -34.870 1.00 73.25 603 THR A O 1
ATOM 4652 N N . PRO A 1 604 ? 55.137 20.153 -32.633 1.00 71.19 604 PRO A N 1
ATOM 4653 C CA . PRO A 1 604 ? 56.013 21.316 -32.551 1.00 71.19 604 PRO A CA 1
ATOM 4654 C C . PRO A 1 604 ? 57.402 21.011 -33.126 1.00 71.19 604 PRO A C 1
ATOM 4656 O O . PRO A 1 604 ? 58.004 19.989 -32.794 1.00 71.19 604 PRO A O 1
ATOM 4659 N N . ASN A 1 605 ? 57.942 21.940 -33.914 1.00 68.06 605 ASN A N 1
ATOM 4660 C CA . ASN A 1 605 ? 59.264 21.823 -34.546 1.00 68.06 605 ASN A CA 1
ATOM 4661 C C . ASN A 1 605 ? 60.412 22.392 -33.687 1.00 68.06 605 ASN A C 1
ATOM 4663 O O . ASN A 1 605 ? 61.574 22.358 -34.084 1.00 68.06 605 ASN A O 1
ATOM 4667 N N . GLY A 1 606 ? 60.106 22.908 -32.489 1.00 62.41 606 GLY A N 1
ATOM 4668 C CA . GLY A 1 606 ? 61.089 23.480 -31.556 1.00 62.41 606 GLY A CA 1
ATOM 4669 C C . GLY A 1 606 ? 61.528 24.919 -31.872 1.00 62.41 606 GLY A C 1
ATOM 4670 O O . GLY A 1 606 ? 62.202 25.533 -31.049 1.00 62.41 606 GLY A O 1
ATOM 4671 N N . ASP A 1 607 ? 61.108 25.474 -33.008 1.00 63.75 607 ASP A N 1
ATOM 4672 C CA . ASP A 1 607 ? 61.370 26.842 -33.484 1.00 63.75 607 ASP A CA 1
ATOM 4673 C C . ASP A 1 607 ? 60.138 27.770 -33.394 1.00 63.75 607 ASP A C 1
ATOM 4675 O O . ASP A 1 607 ? 60.167 28.903 -33.872 1.00 63.75 607 ASP A O 1
ATOM 4679 N N . GLY A 1 608 ? 59.057 27.296 -32.766 1.00 58.00 608 GLY A N 1
ATOM 4680 C CA . GLY A 1 608 ? 57.770 27.994 -32.693 1.00 58.00 608 GLY A CA 1
ATOM 4681 C C . GLY A 1 608 ? 56.827 27.707 -33.867 1.00 58.00 608 GLY A C 1
ATOM 4682 O O . GLY A 1 608 ? 55.718 28.234 -33.874 1.00 58.00 608 GLY A O 1
ATOM 4683 N N . THR A 1 609 ? 57.229 26.870 -34.830 1.00 64.56 609 THR A N 1
ATOM 4684 C CA . THR A 1 609 ? 56.361 26.368 -35.906 1.00 64.56 609 THR A CA 1
ATOM 4685 C C . THR A 1 609 ? 55.806 24.975 -35.585 1.00 64.56 609 THR A C 1
ATOM 4687 O O . THR A 1 609 ? 56.331 24.253 -34.728 1.00 64.56 609 THR A O 1
ATOM 4690 N N . PHE A 1 610 ? 54.733 24.593 -36.279 1.00 65.88 610 PHE A N 1
ATOM 4691 C CA . PHE A 1 610 ? 54.069 23.299 -36.135 1.00 65.88 610 PHE A CA 1
ATOM 4692 C C . PHE A 1 610 ? 53.941 22.616 -37.498 1.00 65.88 610 PHE A C 1
ATOM 4694 O O . PHE A 1 610 ? 53.592 23.267 -38.479 1.00 65.88 610 PHE A O 1
ATOM 4701 N N . ASN A 1 611 ? 54.172 21.304 -37.545 1.00 71.62 611 ASN A N 1
ATOM 4702 C CA . ASN A 1 611 ? 53.782 20.481 -38.693 1.00 71.62 611 ASN A CA 1
ATOM 4703 C C . ASN A 1 611 ? 52.367 19.956 -38.463 1.00 71.62 611 ASN A C 1
ATOM 4705 O O . ASN A 1 611 ? 52.111 19.392 -37.394 1.00 71.62 611 ASN A O 1
ATOM 4709 N N . LYS A 1 612 ? 51.474 20.118 -39.445 1.00 72.62 612 LYS A N 1
ATOM 4710 C CA . LYS A 1 612 ? 50.156 19.474 -39.446 1.00 72.62 612 LYS A CA 1
ATOM 4711 C C . LYS A 1 612 ? 50.296 18.070 -40.023 1.00 72.62 612 LYS A C 1
ATOM 4713 O O . LYS A 1 612 ? 50.927 17.855 -41.054 1.00 72.62 612 LYS A O 1
ATOM 4718 N N . HIS A 1 613 ? 49.700 17.115 -39.337 1.00 75.25 613 HIS A N 1
ATOM 4719 C CA . HIS A 1 613 ? 49.682 15.705 -39.687 1.00 75.25 613 HIS A CA 1
ATOM 4720 C C . HIS A 1 613 ? 48.247 15.308 -39.968 1.00 75.25 613 HIS A C 1
ATOM 4722 O O . HIS A 1 613 ? 47.420 15.393 -39.066 1.00 75.25 613 HIS A O 1
ATOM 4728 N N . ILE A 1 614 ? 47.956 14.879 -41.188 1.00 73.19 614 ILE A N 1
ATOM 4729 C CA . ILE A 1 614 ? 46.646 14.406 -41.629 1.00 73.19 614 ILE A CA 1
ATOM 4730 C C . ILE A 1 614 ? 46.603 12.882 -41.500 1.00 73.19 614 ILE A C 1
ATOM 4732 O O . ILE A 1 614 ? 47.520 12.174 -41.921 1.00 73.19 614 ILE A O 1
ATOM 4736 N N . ILE A 1 615 ? 45.520 12.374 -40.927 1.00 74.44 615 ILE A N 1
ATOM 4737 C CA . ILE A 1 615 ? 45.236 10.954 -40.765 1.00 74.44 615 ILE A CA 1
ATOM 4738 C C . ILE A 1 615 ? 44.188 10.541 -41.787 1.00 74.44 615 ILE A C 1
ATOM 4740 O O . ILE A 1 615 ? 43.079 11.067 -41.817 1.00 74.44 615 ILE A O 1
ATOM 4744 N N . LEU A 1 616 ? 44.543 9.564 -42.616 1.00 72.94 616 LEU A N 1
ATOM 4745 C CA . LEU A 1 616 ? 43.636 8.954 -43.579 1.00 72.94 616 LEU A CA 1
ATOM 4746 C C . LEU A 1 616 ? 43.269 7.562 -43.092 1.00 72.94 616 LEU A C 1
ATOM 4748 O O . LEU A 1 616 ? 44.047 6.616 -43.235 1.00 72.94 616 LEU A O 1
ATOM 4752 N N . THR A 1 617 ? 42.085 7.437 -42.512 1.00 75.50 617 THR A N 1
ATOM 4753 C CA . THR A 1 617 ? 41.582 6.153 -42.029 1.00 75.50 617 THR A CA 1
ATOM 4754 C C . THR A 1 617 ? 41.220 5.244 -43.207 1.00 75.50 617 THR A C 1
ATOM 4756 O O . THR A 1 617 ? 40.520 5.641 -44.142 1.00 75.50 617 THR A O 1
ATOM 4759 N N . ILE A 1 618 ? 41.684 3.996 -43.172 1.00 77.06 618 ILE A N 1
ATOM 4760 C CA . ILE A 1 618 ? 41.323 2.980 -44.163 1.00 77.06 618 ILE A CA 1
ATOM 4761 C C . ILE A 1 618 ? 39.846 2.630 -44.015 1.00 77.06 618 ILE A C 1
ATOM 4763 O O . ILE A 1 618 ? 39.338 2.450 -42.902 1.00 77.06 618 ILE A O 1
ATOM 4767 N N . ARG A 1 619 ? 39.158 2.506 -45.154 1.00 73.00 619 ARG A N 1
ATOM 4768 C CA . ARG A 1 619 ? 37.721 2.222 -45.198 1.00 73.00 619 ARG A CA 1
ATOM 4769 C C . ARG A 1 619 ? 37.360 0.910 -44.501 1.00 73.00 619 ARG A C 1
ATOM 4771 O O . ARG A 1 619 ? 38.167 -0.019 -44.400 1.00 73.00 619 ARG A O 1
ATOM 4778 N N . ALA A 1 620 ? 36.100 0.799 -44.096 1.00 76.62 620 ALA A N 1
ATOM 4779 C CA . ALA A 1 620 ? 35.581 -0.436 -43.533 1.00 76.62 620 ALA A CA 1
ATOM 4780 C C . ALA A 1 620 ? 35.658 -1.589 -44.550 1.00 76.62 620 ALA A C 1
ATOM 4782 O O . ALA A 1 620 ? 35.312 -1.446 -45.724 1.00 76.62 620 ALA A O 1
ATOM 4783 N N . ARG A 1 621 ? 36.061 -2.778 -44.098 1.00 81.19 621 ARG A N 1
ATOM 4784 C CA . ARG A 1 621 ? 36.162 -3.976 -44.954 1.00 81.19 621 ARG A CA 1
ATOM 4785 C C . ARG A 1 621 ? 34.806 -4.471 -45.464 1.00 81.19 621 ARG A C 1
ATOM 4787 O O . ARG A 1 621 ? 34.758 -5.243 -46.414 1.00 81.19 621 ARG A O 1
ATOM 4794 N N . ASN A 1 622 ? 33.728 -4.105 -44.775 1.00 79.94 622 ASN A N 1
ATOM 4795 C CA . ASN A 1 622 ? 32.347 -4.461 -45.087 1.00 79.94 622 ASN A CA 1
ATOM 4796 C C . ASN A 1 622 ? 31.519 -3.223 -45.460 1.00 79.94 622 ASN A C 1
ATOM 4798 O O . ASN A 1 622 ? 30.309 -3.218 -45.240 1.00 79.94 622 ASN A O 1
ATOM 4802 N N . LEU A 1 623 ? 32.171 -2.192 -46.010 1.00 74.00 623 LEU A N 1
ATOM 4803 C CA . LEU A 1 623 ? 31.532 -0.930 -46.372 1.00 74.00 623 LEU A CA 1
ATOM 4804 C C . LEU A 1 623 ? 30.300 -1.121 -47.262 1.00 74.00 623 LEU A C 1
ATOM 4806 O O . LEU A 1 623 ? 29.301 -0.459 -47.042 1.00 74.00 623 LEU A O 1
ATOM 4810 N N . GLU A 1 624 ? 30.323 -2.065 -48.202 1.00 72.00 624 GLU A N 1
ATOM 4811 C CA . GLU A 1 624 ? 29.158 -2.364 -49.049 1.00 72.00 624 GLU A CA 1
ATOM 4812 C C . GLU A 1 624 ? 27.925 -2.766 -48.220 1.00 72.00 624 GLU A C 1
ATOM 4814 O O . GLU A 1 624 ? 26.813 -2.366 -48.530 1.00 72.00 624 GLU A O 1
ATOM 4819 N N . LYS A 1 625 ? 28.117 -3.492 -47.111 1.00 75.50 625 LYS A N 1
ATOM 4820 C CA . LYS A 1 625 ? 27.019 -3.956 -46.251 1.00 75.50 625 LYS A CA 1
ATOM 4821 C C . LYS A 1 625 ? 26.603 -2.930 -45.200 1.00 75.50 625 LYS A C 1
ATOM 4823 O O . LYS A 1 625 ? 25.410 -2.744 -44.981 1.00 75.50 625 LYS A O 1
ATOM 4828 N N . CYS A 1 626 ? 27.567 -2.281 -44.543 1.00 70.75 626 CYS A N 1
ATOM 4829 C CA . CYS A 1 626 ? 27.256 -1.273 -43.526 1.00 70.75 626 CYS A CA 1
ATOM 4830 C C . CYS A 1 626 ? 26.833 0.064 -44.148 1.00 70.75 626 CYS A C 1
ATOM 4832 O O . CYS A 1 626 ? 25.929 0.713 -43.640 1.00 70.75 626 CYS A O 1
ATOM 4834 N N . GLY A 1 627 ? 27.398 0.434 -45.298 1.00 64.12 627 GLY A N 1
ATOM 4835 C CA . GLY A 1 627 ? 27.050 1.634 -46.057 1.00 64.12 627 GLY A CA 1
ATOM 4836 C C . GLY A 1 627 ? 25.619 1.597 -46.592 1.00 64.12 627 GLY A C 1
ATOM 4837 O O . GLY A 1 627 ? 24.883 2.554 -46.373 1.00 64.12 627 GLY A O 1
ATOM 4838 N N . GLU A 1 628 ? 25.179 0.478 -47.185 1.00 59.81 628 GLU A N 1
ATOM 4839 C CA . GLU A 1 628 ? 23.770 0.264 -47.576 1.00 59.81 628 GLU A CA 1
ATOM 4840 C C . GLU A 1 628 ? 22.807 0.278 -46.378 1.00 59.81 628 GLU A C 1
ATOM 4842 O O . GLU A 1 628 ? 21.638 0.646 -46.507 1.00 59.81 628 GLU A O 1
ATOM 4847 N N . ALA A 1 629 ? 23.282 -0.145 -45.205 1.00 57.84 629 ALA A N 1
ATOM 4848 C CA . ALA A 1 629 ? 22.495 -0.140 -43.980 1.00 57.84 629 ALA A CA 1
ATOM 4849 C C . ALA A 1 629 ? 22.418 1.242 -43.309 1.00 57.84 629 ALA A C 1
ATOM 4851 O O . ALA A 1 629 ? 21.498 1.464 -42.529 1.00 57.84 629 ALA A O 1
ATOM 4852 N N . ILE A 1 630 ? 23.361 2.149 -43.587 1.00 54.56 630 ILE A N 1
ATOM 4853 C CA . ILE A 1 630 ? 23.462 3.487 -42.977 1.00 54.56 630 ILE A CA 1
ATOM 4854 C C . ILE A 1 630 ? 22.944 4.580 -43.921 1.00 54.56 630 ILE A C 1
ATOM 4856 O O . ILE A 1 630 ? 22.430 5.595 -43.457 1.00 54.56 630 ILE A O 1
ATOM 4860 N N . SER A 1 631 ? 23.045 4.379 -45.234 1.00 52.16 631 SER A N 1
ATOM 4861 C CA . SER A 1 631 ? 22.611 5.317 -46.269 1.00 52.16 631 SER A CA 1
ATOM 4862 C C . SER A 1 631 ? 21.704 4.577 -47.250 1.00 52.16 631 SER A C 1
ATOM 4864 O O . SER A 1 631 ? 22.112 3.567 -47.815 1.00 52.16 631 SER A O 1
ATOM 4866 N N . ARG A 1 632 ? 20.485 5.071 -47.496 1.00 48.75 632 ARG A N 1
ATOM 4867 C CA . ARG A 1 632 ? 19.669 4.596 -48.622 1.00 48.75 632 ARG A CA 1
ATOM 4868 C C . ARG A 1 632 ? 19.369 5.717 -49.598 1.00 48.75 632 ARG A C 1
ATOM 4870 O O . ARG A 1 632 ? 19.117 6.860 -49.222 1.00 48.75 632 ARG A O 1
ATOM 4877 N N . ILE A 1 633 ? 19.416 5.319 -50.857 1.00 46.41 633 ILE A N 1
ATOM 4878 C CA . ILE A 1 633 ? 19.159 6.117 -52.039 1.00 46.41 633 ILE A CA 1
ATOM 4879 C C . ILE A 1 633 ? 17.734 5.754 -52.502 1.00 46.41 633 ILE A C 1
ATOM 4881 O O . ILE A 1 633 ? 17.377 4.573 -52.497 1.00 46.41 633 ILE A O 1
ATOM 4885 N N . ASP A 1 634 ? 16.889 6.737 -52.807 1.00 42.25 634 ASP A N 1
ATOM 4886 C CA . ASP A 1 634 ? 15.532 6.531 -53.310 1.00 42.25 634 ASP A CA 1
ATOM 4887 C C . ASP A 1 634 ? 15.537 5.825 -54.680 1.00 42.25 634 ASP A C 1
ATOM 4889 O O . ASP A 1 634 ? 16.578 5.610 -55.305 1.00 42.25 634 ASP A O 1
ATOM 4893 N N . ALA A 1 635 ? 14.350 5.469 -55.178 1.00 36.22 635 ALA A N 1
ATOM 4894 C CA . ALA A 1 635 ? 14.188 4.812 -56.478 1.00 36.22 635 ALA A CA 1
ATOM 4895 C C . ALA A 1 635 ? 14.713 5.639 -57.675 1.00 36.22 635 ALA A C 1
ATOM 4897 O O . ALA A 1 635 ? 14.816 5.104 -58.779 1.00 36.22 635 ALA A O 1
ATOM 4898 N N . ASN A 1 636 ? 15.041 6.918 -57.464 1.00 37.34 636 ASN A N 1
ATOM 4899 C CA . ASN A 1 636 ? 15.556 7.843 -58.467 1.00 37.34 636 ASN A CA 1
ATOM 4900 C C . ASN A 1 636 ? 17.062 8.112 -58.324 1.00 37.34 636 ASN A C 1
ATOM 4902 O O . ASN A 1 636 ? 17.597 8.895 -59.105 1.00 37.34 636 ASN A O 1
ATOM 4906 N N . GLY A 1 637 ? 17.755 7.481 -57.374 1.00 38.19 637 GLY A N 1
ATOM 4907 C CA . GLY A 1 637 ? 19.185 7.706 -57.191 1.00 38.19 637 GLY A CA 1
ATOM 4908 C C . GLY A 1 637 ? 19.542 8.845 -56.224 1.00 38.19 637 GLY A C 1
ATOM 4909 O O . GLY A 1 637 ? 20.716 9.193 -56.145 1.00 38.19 637 GLY A O 1
ATOM 4910 N N . HIS A 1 638 ? 18.596 9.395 -55.448 1.00 41.25 638 HIS A N 1
ATOM 4911 C CA . HIS A 1 638 ? 18.877 10.450 -54.462 1.00 41.25 638 HIS A CA 1
ATOM 4912 C C . HIS A 1 638 ? 18.993 9.923 -53.026 1.00 41.25 638 HIS A C 1
ATOM 4914 O O . HIS A 1 638 ? 18.149 9.138 -52.602 1.00 41.25 638 HIS A O 1
ATOM 4920 N N . PRO A 1 639 ? 19.956 10.383 -52.213 1.00 42.66 639 PRO A N 1
ATOM 4921 C CA . PRO A 1 639 ? 19.995 10.042 -50.793 1.00 42.66 639 PRO A CA 1
ATOM 4922 C C . PRO A 1 639 ? 18.720 10.521 -50.076 1.00 42.66 639 PRO A C 1
ATOM 4924 O O . PRO A 1 639 ? 18.368 11.702 -50.138 1.00 42.66 639 PRO A O 1
ATOM 4927 N N . VAL A 1 640 ? 18.028 9.623 -49.368 1.00 44.84 640 VAL A N 1
ATOM 4928 C CA . VAL A 1 640 ? 16.849 9.985 -48.565 1.00 44.84 640 VAL A CA 1
ATOM 4929 C C . VAL A 1 640 ? 17.326 10.560 -47.231 1.00 44.84 640 VAL A C 1
ATOM 4931 O O . VAL A 1 640 ? 17.499 9.836 -46.252 1.00 44.84 640 VAL A O 1
ATOM 4934 N N . TYR A 1 641 ? 17.558 11.873 -47.185 1.00 44.62 641 TYR A N 1
ATOM 4935 C CA . TYR A 1 641 ? 17.828 12.589 -45.936 1.00 44.62 641 TYR A CA 1
ATOM 4936 C C . TYR A 1 641 ? 16.511 12.855 -45.195 1.00 44.62 641 TYR A C 1
ATOM 4938 O O . TYR A 1 641 ? 15.752 13.762 -45.534 1.00 44.62 641 TYR A O 1
ATOM 4946 N N . GLY A 1 642 ? 16.218 12.034 -44.186 1.00 38.69 642 GLY A N 1
ATOM 4947 C CA . GLY A 1 642 ? 15.063 12.207 -43.310 1.00 38.69 642 GLY A CA 1
ATOM 4948 C C . GLY A 1 642 ? 15.404 13.000 -42.046 1.00 38.69 642 GLY A C 1
ATOM 4949 O O . GLY A 1 642 ? 16.139 12.507 -41.195 1.00 38.69 642 GLY A O 1
ATOM 4950 N N . THR A 1 643 ? 14.776 14.173 -41.909 1.00 35.47 643 THR A N 1
ATOM 4951 C CA . THR A 1 643 ? 14.681 15.111 -40.761 1.00 35.47 643 THR A CA 1
ATOM 4952 C C . THR A 1 643 ? 15.586 16.361 -40.798 1.00 35.47 643 THR A C 1
ATOM 4954 O O . THR A 1 643 ? 16.757 16.265 -41.161 1.00 35.47 643 THR A O 1
ATOM 4957 N N . PRO A 1 644 ? 15.090 17.537 -40.342 1.00 30.05 644 PRO A N 1
ATOM 4958 C CA . PRO A 1 644 ? 15.902 18.738 -40.077 1.00 30.05 644 PRO A CA 1
ATOM 4959 C C . PRO A 1 644 ? 16.969 18.556 -38.978 1.00 30.05 644 PRO A C 1
ATOM 4961 O O . PRO A 1 644 ? 17.707 19.494 -38.680 1.00 30.05 644 PRO A O 1
ATOM 4964 N N . ASN A 1 645 ? 17.045 17.368 -38.367 1.00 33.69 645 ASN A N 1
ATOM 4965 C CA . ASN A 1 645 ? 17.760 17.111 -37.123 1.00 33.69 645 ASN A CA 1
ATOM 4966 C C . ASN A 1 645 ? 18.943 16.142 -37.308 1.00 33.69 645 ASN A C 1
ATOM 4968 O O . ASN A 1 645 ? 19.566 15.799 -36.314 1.00 33.69 645 ASN A O 1
ATOM 4972 N N . ASN A 1 646 ? 19.258 15.680 -38.529 1.00 38.88 646 ASN A N 1
ATOM 4973 C CA . ASN A 1 646 ? 20.442 14.856 -38.858 1.00 38.88 646 ASN A CA 1
ATOM 4974 C C . ASN A 1 646 ? 20.676 13.570 -38.017 1.00 38.88 646 ASN A C 1
ATOM 4976 O O . ASN A 1 646 ? 21.741 12.969 -38.136 1.00 38.88 646 ASN A O 1
ATOM 4980 N N . ASN A 1 647 ? 19.709 13.112 -37.214 1.00 38.69 647 ASN A N 1
ATOM 4981 C CA . ASN A 1 647 ? 19.939 12.104 -36.167 1.00 38.69 647 ASN A CA 1
ATOM 4982 C C . ASN A 1 647 ? 19.325 10.718 -36.437 1.00 38.69 647 ASN A C 1
ATOM 4984 O O . ASN A 1 647 ? 19.391 9.856 -35.565 1.00 38.69 647 ASN A O 1
ATOM 4988 N N . ALA A 1 648 ? 18.744 10.460 -37.611 1.00 42.34 648 ALA A N 1
ATOM 4989 C CA . ALA A 1 648 ? 18.217 9.133 -37.935 1.00 42.34 648 ALA A CA 1
ATOM 4990 C C . ALA A 1 648 ? 19.282 8.297 -38.676 1.00 42.34 648 ALA A C 1
ATOM 4992 O O . ALA A 1 648 ? 19.500 8.526 -39.868 1.00 42.34 648 ALA A O 1
ATOM 4993 N N . PRO A 1 649 ? 19.965 7.334 -38.026 1.00 48.38 649 PRO A N 1
ATOM 4994 C CA . PRO A 1 649 ? 20.812 6.389 -38.749 1.00 48.38 649 PRO A CA 1
ATOM 4995 C C . PRO A 1 649 ? 19.942 5.524 -39.684 1.00 48.38 649 PRO A C 1
ATOM 4997 O O . PRO A 1 649 ? 18.788 5.252 -39.356 1.00 48.38 649 PRO A O 1
ATOM 5000 N N . GLY A 1 650 ? 20.471 5.069 -40.830 1.00 53.78 650 GLY A N 1
ATOM 5001 C CA . GLY A 1 650 ? 19.762 4.323 -41.898 1.00 53.78 650 GLY A CA 1
ATOM 5002 C C . GLY A 1 650 ? 19.088 2.984 -41.530 1.00 53.78 650 GLY A C 1
ATOM 5003 O O . GLY A 1 650 ? 18.727 2.193 -42.400 1.00 53.78 650 GLY A O 1
ATOM 5004 N N . TYR A 1 651 ? 18.867 2.721 -40.245 1.00 61.56 651 TYR A N 1
ATOM 5005 C CA . TYR A 1 651 ? 18.223 1.532 -39.691 1.00 61.56 651 TYR A CA 1
ATOM 5006 C C . TYR A 1 651 ? 16.696 1.661 -39.560 1.00 61.56 651 TYR A C 1
ATOM 5008 O O . TYR A 1 651 ? 16.077 0.865 -38.855 1.00 61.56 651 TYR A O 1
ATOM 5016 N N . GLY A 1 652 ? 16.090 2.655 -40.213 1.00 65.56 652 GLY A N 1
ATOM 5017 C CA . GLY A 1 652 ? 14.646 2.873 -40.218 1.00 65.56 652 GLY A CA 1
ATOM 5018 C C . GLY A 1 652 ? 13.875 1.915 -41.131 1.00 65.56 652 GLY A C 1
ATOM 5019 O O . GLY A 1 652 ? 14.396 1.399 -42.121 1.00 65.56 652 GLY A O 1
ATOM 5020 N N . THR A 1 653 ? 12.605 1.695 -40.809 1.00 69.69 653 THR A N 1
ATOM 5021 C CA . THR A 1 653 ? 11.638 1.008 -41.668 1.00 69.69 653 THR A CA 1
ATOM 5022 C C . THR A 1 653 ? 11.083 1.998 -42.691 1.00 69.69 653 THR A C 1
ATOM 5024 O O . THR A 1 653 ? 10.695 3.108 -42.336 1.00 69.69 653 THR A O 1
ATOM 5027 N N . TYR A 1 654 ? 11.010 1.593 -43.960 1.00 70.50 654 TYR A N 1
ATOM 5028 C CA . TYR A 1 654 ? 10.536 2.435 -45.064 1.00 70.50 654 TYR A CA 1
ATOM 5029 C C . TYR A 1 654 ? 9.218 1.916 -45.639 1.00 70.50 654 TYR A C 1
ATOM 5031 O O . TYR A 1 654 ? 8.934 0.715 -45.619 1.00 70.50 654 TYR A O 1
ATOM 5039 N N . ASP A 1 655 ? 8.409 2.823 -46.174 1.00 67.25 655 ASP A N 1
ATOM 5040 C CA . ASP A 1 655 ? 7.236 2.469 -46.956 1.00 67.25 655 ASP A CA 1
ATOM 5041 C C . ASP A 1 655 ? 7.650 2.006 -48.369 1.00 67.25 655 ASP A C 1
ATOM 5043 O O . ASP A 1 655 ? 8.368 2.726 -49.067 1.00 67.25 655 ASP A O 1
ATOM 5047 N N . PRO A 1 656 ? 7.227 0.811 -48.818 1.00 66.94 656 PRO A N 1
ATOM 5048 C CA . PRO A 1 656 ? 7.636 0.272 -50.114 1.00 66.94 656 PRO A CA 1
ATOM 5049 C C . PRO A 1 656 ? 7.004 0.996 -51.314 1.00 66.94 656 PRO A C 1
ATOM 5051 O O . PRO A 1 656 ? 7.474 0.814 -52.434 1.00 66.94 656 PRO A O 1
ATOM 5054 N N . VAL A 1 657 ? 5.938 1.776 -51.106 1.00 67.19 657 VAL A N 1
ATOM 5055 C CA . VAL A 1 657 ? 5.217 2.516 -52.150 1.00 67.19 657 VAL A CA 1
ATOM 5056 C C . VAL A 1 657 ? 5.775 3.927 -52.292 1.00 67.19 657 VAL A C 1
ATOM 5058 O O . VAL A 1 657 ? 6.031 4.368 -53.411 1.00 67.19 657 VAL A O 1
ATOM 5061 N N . THR A 1 658 ? 5.963 4.641 -51.179 1.00 67.88 658 THR A N 1
ATOM 5062 C CA . THR A 1 658 ? 6.420 6.043 -51.204 1.00 67.88 658 THR A CA 1
ATOM 5063 C C . THR A 1 658 ? 7.935 6.189 -51.076 1.00 67.88 658 THR A C 1
ATOM 5065 O O . THR A 1 658 ? 8.475 7.226 -51.450 1.00 67.88 658 THR A O 1
ATOM 5068 N N . GLY A 1 659 ? 8.630 5.177 -50.547 1.00 63.59 659 GLY A N 1
ATOM 5069 C CA . GLY A 1 659 ? 10.062 5.242 -50.243 1.00 63.59 659 GLY A CA 1
ATOM 5070 C C . GLY A 1 659 ? 10.409 6.108 -49.026 1.00 63.59 659 GLY A C 1
ATOM 5071 O O . GLY A 1 659 ? 11.590 6.293 -48.739 1.00 63.59 659 GLY A O 1
ATOM 5072 N N . LEU A 1 660 ? 9.411 6.635 -48.306 1.00 66.25 660 LEU A N 1
ATOM 5073 C CA . LEU A 1 660 ? 9.598 7.471 -47.116 1.00 66.25 660 LEU A CA 1
ATOM 5074 C C . LEU A 1 660 ? 9.781 6.628 -45.844 1.00 66.25 660 LEU A C 1
ATOM 5076 O O . LEU A 1 660 ? 9.384 5.463 -45.790 1.00 66.25 660 LEU A O 1
ATOM 5080 N N . LEU A 1 661 ? 10.377 7.225 -44.808 1.00 66.94 661 LEU A N 1
ATOM 5081 C CA . LEU A 1 661 ? 10.515 6.611 -43.483 1.00 66.94 661 LEU A CA 1
ATOM 5082 C C . LEU A 1 661 ? 9.155 6.456 -42.796 1.00 66.94 661 LEU A C 1
ATOM 5084 O O . LEU A 1 661 ? 8.333 7.371 -42.817 1.00 66.94 661 LEU A O 1
ATOM 5088 N N . LYS A 1 662 ? 8.951 5.318 -42.127 1.00 70.69 662 LYS A N 1
ATOM 5089 C CA . LYS A 1 662 ? 7.807 5.100 -41.242 1.00 70.69 662 LYS A CA 1
ATOM 5090 C C . LYS A 1 662 ? 8.136 5.575 -39.829 1.00 70.69 662 LYS A C 1
ATOM 5092 O O . LYS A 1 662 ? 9.170 5.204 -39.269 1.00 70.69 662 LYS A O 1
ATOM 5097 N N . VAL A 1 663 ? 7.234 6.354 -39.244 1.00 69.75 663 VAL A N 1
ATOM 5098 C CA . VAL A 1 663 ? 7.327 6.818 -37.854 1.00 69.75 663 VAL A CA 1
ATOM 5099 C C . VAL A 1 663 ? 6.320 6.099 -36.971 1.00 69.75 663 VAL A C 1
ATOM 5101 O O . VAL A 1 663 ? 5.224 5.757 -37.415 1.00 69.75 663 VAL A O 1
ATOM 5104 N N . VAL A 1 664 ? 6.715 5.860 -35.724 1.00 70.69 664 VAL A N 1
ATOM 5105 C CA . VAL A 1 664 ? 5.967 5.062 -34.745 1.00 70.69 664 VAL A CA 1
ATOM 5106 C C . VAL A 1 664 ? 4.571 5.634 -34.451 1.00 70.69 664 VAL A C 1
ATOM 5108 O O . VAL A 1 664 ? 3.624 4.871 -34.280 1.00 70.69 664 VAL A O 1
ATOM 5111 N N . ASP A 1 665 ? 4.422 6.957 -34.437 1.00 62.16 665 ASP A N 1
ATOM 5112 C CA . ASP A 1 665 ? 3.175 7.662 -34.109 1.00 62.16 665 ASP A CA 1
ATOM 5113 C C . ASP A 1 665 ? 2.326 8.048 -35.337 1.00 62.16 665 ASP A C 1
ATOM 5115 O O . ASP A 1 665 ? 1.251 8.633 -35.202 1.00 62.16 665 ASP A O 1
ATOM 5119 N N . GLY A 1 666 ? 2.795 7.730 -36.547 1.00 54.50 666 GLY A N 1
ATOM 5120 C CA . GLY A 1 666 ? 2.146 8.133 -37.794 1.00 54.50 666 GLY A CA 1
ATOM 5121 C C . GLY A 1 666 ? 2.094 9.649 -38.043 1.00 54.50 666 GLY A C 1
ATOM 5122 O O . GLY A 1 666 ? 1.410 10.060 -38.978 1.00 54.50 666 GLY A O 1
ATOM 5123 N N . ALA A 1 667 ? 2.794 10.485 -37.262 1.00 48.62 667 ALA A N 1
ATOM 5124 C CA . ALA A 1 667 ? 2.706 11.950 -37.330 1.00 48.62 667 ALA A CA 1
ATOM 5125 C C . ALA A 1 667 ? 3.552 12.592 -38.448 1.00 48.62 667 ALA A C 1
ATOM 5127 O O . ALA A 1 667 ? 3.621 13.817 -38.552 1.00 48.62 667 ALA A O 1
ATOM 5128 N N . PHE A 1 668 ? 4.164 11.795 -39.331 1.00 46.19 668 PHE A N 1
ATOM 5129 C CA . PHE A 1 668 ? 4.710 12.288 -40.598 1.00 46.19 668 PHE A CA 1
ATOM 5130 C C . PHE A 1 668 ? 3.588 12.363 -41.633 1.00 46.19 668 PHE A C 1
ATOM 5132 O O . PHE A 1 668 ? 3.526 11.567 -42.568 1.00 46.19 668 PHE A O 1
ATOM 5139 N N . ASP A 1 669 ? 2.663 13.303 -41.455 1.00 45.75 669 ASP A N 1
ATOM 5140 C CA . ASP A 1 669 ? 1.569 13.441 -42.402 1.00 45.75 669 ASP A CA 1
ATOM 5141 C C . ASP A 1 669 ? 1.342 14.885 -42.861 1.00 45.75 669 ASP A C 1
ATOM 5143 O O . ASP A 1 669 ? 0.480 15.622 -42.383 1.00 45.75 669 ASP A O 1
ATOM 5147 N N . THR A 1 670 ? 2.108 15.241 -43.891 1.00 44.72 670 THR A N 1
ATOM 5148 C CA . THR A 1 670 ? 1.652 16.144 -44.954 1.00 44.72 670 THR A CA 1
ATOM 5149 C C . THR A 1 670 ? 1.177 15.365 -46.202 1.00 44.72 670 THR A C 1
ATOM 5151 O O . THR A 1 670 ? 0.889 15.996 -47.217 1.00 44.72 670 THR A O 1
ATOM 5154 N N . TYR A 1 671 ? 1.110 14.020 -46.173 1.00 45.41 671 TYR A N 1
ATOM 5155 C CA . TYR A 1 671 ? 0.948 13.151 -47.361 1.00 45.41 671 TYR A CA 1
ATOM 5156 C C . TYR A 1 671 ? 0.060 11.883 -47.236 1.00 45.41 671 TYR A C 1
ATOM 5158 O O . TYR A 1 671 ? 0.071 11.041 -48.127 1.00 45.41 671 TYR A O 1
ATOM 5166 N N . GLY A 1 672 ? -0.783 11.766 -46.222 1.00 41.72 672 GLY A N 1
ATOM 5167 C CA . GLY A 1 672 ? -1.798 10.737 -46.018 1.00 41.72 672 GLY A CA 1
ATOM 5168 C C . GLY A 1 672 ? -1.235 9.354 -45.690 1.00 41.72 672 GLY A C 1
ATOM 5169 O O . GLY A 1 672 ? -1.130 8.525 -46.590 1.00 41.72 672 GLY A O 1
ATOM 5170 N N . GLY A 1 673 ? -0.957 9.041 -44.421 1.00 43.44 673 GLY A N 1
ATOM 5171 C CA . GLY A 1 673 ? -0.654 7.663 -44.024 1.00 43.44 673 GLY A CA 1
ATOM 5172 C C . GLY A 1 673 ? -0.118 7.447 -42.612 1.00 43.44 673 GLY A C 1
ATOM 5173 O O . GLY A 1 673 ? 0.994 6.952 -42.460 1.00 43.44 673 GLY A O 1
ATOM 5174 N N . GLY A 1 674 ? -0.913 7.697 -41.569 1.00 49.38 674 GLY A N 1
ATOM 5175 C CA . GLY A 1 674 ? -0.653 7.074 -40.268 1.00 49.38 674 GLY A CA 1
ATOM 5176 C C . GLY A 1 674 ? -0.783 5.549 -40.382 1.00 49.38 674 GLY A C 1
ATOM 5177 O O . GLY A 1 674 ? -1.895 5.022 -40.406 1.00 49.38 674 GLY A O 1
ATOM 5178 N N . THR A 1 675 ? 0.332 4.825 -40.509 1.00 53.59 675 THR A N 1
ATOM 5179 C CA . THR A 1 675 ? 0.333 3.354 -40.587 1.00 53.59 675 THR A CA 1
ATOM 5180 C C . THR A 1 675 ? 0.768 2.735 -39.268 1.00 53.59 675 THR A C 1
ATOM 5182 O O . THR A 1 675 ? 1.824 3.084 -38.752 1.00 53.59 675 THR A O 1
ATOM 5185 N N . VAL A 1 676 ? 0.005 1.756 -38.772 1.00 66.31 676 VAL A N 1
ATOM 5186 C CA . VAL A 1 676 ? 0.451 0.857 -37.697 1.00 66.31 676 VAL A CA 1
ATOM 5187 C C . VAL A 1 676 ? 1.667 0.075 -38.193 1.00 66.31 676 VAL A C 1
ATOM 5189 O O . VAL A 1 676 ? 1.613 -0.550 -39.255 1.00 66.31 676 VAL A O 1
ATOM 5192 N N . ILE A 1 677 ? 2.761 0.117 -37.437 1.00 76.00 677 ILE A N 1
ATOM 5193 C CA . ILE A 1 677 ? 3.988 -0.612 -37.758 1.00 76.00 677 ILE A CA 1
ATOM 5194 C C . ILE A 1 677 ? 4.010 -1.880 -36.915 1.00 76.00 677 ILE A C 1
ATOM 5196 O O . ILE A 1 677 ? 4.003 -1.829 -35.686 1.00 76.00 677 ILE A O 1
ATOM 5200 N N . GLU A 1 678 ? 4.004 -3.026 -37.590 1.00 82.50 678 GLU A N 1
ATOM 5201 C CA . GLU A 1 678 ? 4.074 -4.322 -36.925 1.00 82.50 678 GLU A CA 1
ATOM 5202 C C . GLU A 1 678 ? 5.381 -4.449 -36.129 1.00 82.50 678 GLU A C 1
ATOM 5204 O O . GLU A 1 678 ? 6.452 -4.063 -36.595 1.00 82.50 678 GLU A O 1
ATOM 5209 N N . GLY A 1 679 ? 5.269 -4.958 -34.903 1.00 84.19 679 GLY A N 1
ATOM 5210 C CA . GLY A 1 679 ? 6.390 -5.143 -33.983 1.00 84.19 679 GLY A CA 1
ATOM 5211 C C . GLY A 1 679 ? 6.802 -3.918 -33.169 1.00 84.19 679 GLY A C 1
ATOM 5212 O O . GLY A 1 679 ? 7.692 -4.026 -32.325 1.00 84.19 679 GLY A O 1
ATOM 5213 N N . VAL A 1 680 ? 6.129 -2.777 -33.338 1.00 86.00 680 VAL A N 1
ATOM 5214 C CA . VAL A 1 680 ? 6.222 -1.668 -32.380 1.00 86.00 680 VAL A CA 1
ATOM 5215 C C . VAL A 1 680 ? 5.395 -2.008 -31.133 1.00 86.00 680 VAL A C 1
ATOM 5217 O O . VAL A 1 680 ? 4.190 -2.240 -31.261 1.00 86.00 680 VAL A O 1
ATOM 5220 N N . PRO A 1 681 ? 5.997 -2.045 -29.929 1.00 88.75 681 PRO A N 1
ATOM 5221 C CA . PRO A 1 681 ? 5.264 -2.321 -28.698 1.00 88.75 681 PRO A CA 1
ATOM 5222 C C . PRO A 1 681 ? 4.194 -1.264 -28.416 1.00 88.75 681 PRO A C 1
ATOM 5224 O O . PRO A 1 681 ? 4.435 -0.071 -28.565 1.00 88.75 681 PRO A O 1
ATOM 5227 N N . THR A 1 682 ? 3.018 -1.698 -27.967 1.00 89.31 682 THR A N 1
ATOM 5228 C CA . THR A 1 682 ? 1.858 -0.825 -27.698 1.00 89.31 682 THR A CA 1
ATOM 5229 C C . THR A 1 682 ? 1.391 -0.871 -26.243 1.00 89.31 682 THR A C 1
ATOM 5231 O O . THR A 1 682 ? 0.428 -0.193 -25.881 1.00 89.31 682 THR A O 1
ATOM 5234 N N . ALA A 1 683 ? 2.023 -1.700 -25.412 1.00 91.88 683 ALA A N 1
ATOM 5235 C CA . ALA A 1 683 ? 1.713 -1.861 -23.998 1.00 91.88 683 ALA A CA 1
ATOM 5236 C C . ALA A 1 683 ? 2.965 -1.675 -23.141 1.00 91.88 683 ALA A C 1
ATOM 5238 O O . ALA A 1 683 ? 4.079 -1.986 -23.570 1.00 91.88 683 ALA A O 1
ATOM 5239 N N . VAL A 1 684 ? 2.761 -1.254 -21.899 1.00 92.06 684 VAL A N 1
ATOM 5240 C CA . VAL A 1 684 ? 3.742 -1.376 -20.822 1.00 92.06 684 VAL A CA 1
ATOM 5241 C C . VAL A 1 684 ? 3.167 -2.288 -19.749 1.00 92.06 684 VAL A C 1
ATOM 5243 O O . VAL A 1 684 ? 2.013 -2.146 -19.354 1.00 92.06 684 VAL A O 1
ATOM 5246 N N . ILE A 1 685 ? 3.972 -3.243 -19.295 1.00 92.94 685 ILE A N 1
ATOM 5247 C CA . ILE A 1 685 ? 3.635 -4.147 -18.196 1.00 92.94 685 ILE A CA 1
ATOM 5248 C C . ILE A 1 685 ? 4.532 -3.770 -17.023 1.00 92.94 685 ILE A C 1
ATOM 5250 O O . ILE A 1 685 ? 5.760 -3.814 -17.137 1.00 92.94 685 ILE A O 1
ATOM 5254 N N . THR A 1 686 ? 3.912 -3.402 -15.906 1.00 92.00 686 THR A N 1
ATOM 5255 C CA . THR A 1 686 ? 4.588 -3.011 -14.669 1.00 92.00 686 THR A CA 1
ATOM 5256 C C . THR A 1 686 ? 4.361 -4.078 -13.607 1.00 92.00 686 THR A C 1
ATOM 5258 O O . THR A 1 686 ? 3.222 -4.366 -13.237 1.00 92.00 686 THR A O 1
ATOM 5261 N N . GLU A 1 687 ? 5.441 -4.640 -13.076 1.00 93.12 687 GLU A N 1
ATOM 5262 C CA . GLU A 1 687 ? 5.391 -5.573 -11.955 1.00 93.12 687 GLU A CA 1
ATOM 5263 C C . GLU A 1 687 ? 5.881 -4.893 -10.684 1.00 93.12 687 GLU A C 1
ATOM 5265 O O . GLU A 1 687 ? 6.952 -4.294 -10.645 1.00 93.12 687 GLU A O 1
ATOM 5270 N N . ASN A 1 688 ? 5.103 -5.028 -9.616 1.00 92.88 688 ASN A N 1
ATOM 5271 C CA . ASN A 1 688 ? 5.388 -4.428 -8.324 1.00 92.88 688 ASN A CA 1
ATOM 5272 C C . ASN A 1 688 ? 5.372 -5.505 -7.239 1.00 92.88 688 ASN A C 1
ATOM 5274 O O . ASN A 1 688 ? 4.486 -6.365 -7.193 1.00 92.88 688 ASN A O 1
ATOM 5278 N N . THR A 1 689 ? 6.330 -5.438 -6.321 1.00 95.44 689 THR A N 1
ATOM 5279 C CA . THR A 1 689 ? 6.376 -6.290 -5.127 1.00 95.44 689 THR A CA 1
ATOM 5280 C C . THR A 1 689 ? 6.498 -5.433 -3.883 1.00 95.44 689 THR A C 1
ATOM 5282 O O . THR A 1 689 ? 7.356 -4.555 -3.842 1.00 95.44 689 THR A O 1
ATOM 5285 N N . ILE A 1 690 ? 5.665 -5.705 -2.880 1.00 95.94 690 ILE A N 1
ATOM 5286 C CA . ILE A 1 690 ? 5.695 -5.076 -1.560 1.00 95.94 690 ILE A CA 1
ATOM 5287 C C . ILE A 1 690 ? 5.779 -6.184 -0.510 1.00 95.94 690 ILE A C 1
ATOM 5289 O O . ILE A 1 690 ? 4.837 -6.962 -0.350 1.00 95.94 690 ILE A O 1
ATOM 5293 N N . ASP A 1 691 ? 6.881 -6.236 0.229 1.00 97.62 691 ASP A N 1
ATOM 5294 C CA . ASP A 1 691 ? 7.079 -7.158 1.348 1.00 97.62 691 ASP A CA 1
ATOM 5295 C C . ASP A 1 691 ? 7.096 -6.359 2.655 1.00 97.62 691 ASP A C 1
ATOM 5297 O O . ASP A 1 691 ? 7.874 -5.424 2.809 1.00 97.62 691 ASP A O 1
ATOM 5301 N N . GLN A 1 692 ? 6.232 -6.703 3.612 1.00 97.25 692 GLN A N 1
ATOM 5302 C CA . GLN A 1 692 ? 6.050 -5.930 4.841 1.00 97.25 692 GLN A CA 1
ATOM 5303 C C . GLN A 1 692 ? 6.041 -6.818 6.078 1.00 97.25 692 GLN A C 1
ATOM 5305 O O . GLN A 1 692 ? 5.403 -7.875 6.125 1.00 97.25 692 GLN A O 1
ATOM 5310 N N . LEU A 1 693 ? 6.698 -6.344 7.132 1.00 97.88 693 LEU A N 1
ATOM 5311 C CA . LEU A 1 693 ? 6.747 -7.009 8.425 1.00 97.88 693 LEU A CA 1
ATOM 5312 C C . LEU A 1 693 ? 6.456 -6.006 9.534 1.00 97.88 693 LEU A C 1
ATOM 5314 O O . LEU A 1 693 ? 7.199 -5.047 9.722 1.00 97.88 693 LEU A O 1
ATOM 5318 N N . VAL A 1 694 ? 5.410 -6.269 10.312 1.00 97.88 694 VAL A N 1
ATOM 5319 C CA . VAL A 1 694 ? 5.038 -5.477 11.484 1.00 97.88 694 VAL A CA 1
ATOM 5320 C C . VAL A 1 694 ? 5.141 -6.342 12.730 1.00 97.88 694 VAL A C 1
ATOM 5322 O O . VAL A 1 694 ? 4.596 -7.445 12.800 1.00 97.88 694 VAL A O 1
ATOM 5325 N N . LYS A 1 695 ? 5.841 -5.829 13.735 1.00 98.31 695 LYS A N 1
ATOM 5326 C CA . LYS A 1 695 ? 5.950 -6.419 15.068 1.00 98.31 695 LYS A CA 1
ATOM 5327 C C . LYS A 1 695 ? 5.573 -5.365 16.082 1.00 98.31 695 LYS A C 1
ATOM 5329 O O . LYS A 1 695 ? 6.093 -4.251 16.026 1.00 98.31 695 LYS A O 1
ATOM 5334 N N . GLY A 1 696 ? 4.737 -5.725 17.041 1.00 97.31 696 GLY A N 1
ATOM 5335 C CA . GLY A 1 696 ? 4.371 -4.787 18.086 1.00 97.31 696 GLY A CA 1
ATOM 5336 C C . GLY A 1 696 ? 4.062 -5.451 19.407 1.00 97.31 696 GLY A C 1
ATOM 5337 O O . GLY A 1 696 ? 3.844 -6.662 19.509 1.00 97.31 696 GLY A O 1
ATOM 5338 N N . SER A 1 697 ? 4.082 -4.621 20.439 1.00 97.44 697 SER A N 1
ATOM 5339 C CA . SER A 1 697 ? 3.672 -5.000 21.781 1.00 97.44 697 SER A CA 1
ATOM 5340 C C . SER A 1 697 ? 3.051 -3.812 22.491 1.00 97.44 697 SER A C 1
ATOM 5342 O O . SER A 1 697 ? 3.482 -2.671 22.303 1.00 97.44 697 SER A O 1
ATOM 5344 N N . ALA A 1 698 ? 2.049 -4.083 23.315 1.00 96.69 698 ALA A N 1
ATOM 5345 C CA . ALA A 1 698 ? 1.397 -3.074 24.128 1.00 96.69 698 ALA A CA 1
ATOM 5346 C C . ALA A 1 698 ? 1.057 -3.645 25.504 1.00 96.69 698 ALA A C 1
ATOM 5348 O O . ALA A 1 698 ? 0.770 -4.835 25.635 1.00 96.69 698 ALA A O 1
ATOM 5349 N N . VAL A 1 699 ? 1.093 -2.783 26.516 1.00 97.06 699 VAL A N 1
ATOM 5350 C CA . VAL A 1 699 ? 0.667 -3.083 27.884 1.00 97.06 699 VAL A CA 1
ATOM 5351 C C . VAL A 1 699 ? -0.152 -1.915 28.414 1.00 97.06 699 VAL A C 1
ATOM 5353 O O . VAL A 1 699 ? 0.159 -0.755 28.132 1.00 97.06 699 VAL A O 1
ATOM 5356 N N . GLN A 1 700 ? -1.195 -2.220 29.172 1.00 96.06 700 GLN A N 1
ATOM 5357 C CA . GLN A 1 700 ? -2.126 -1.247 29.715 1.00 96.06 700 GLN A CA 1
ATOM 5358 C C . GLN A 1 700 ? -2.583 -1.664 31.111 1.00 96.06 700 GLN A C 1
ATOM 5360 O O . GLN A 1 700 ? -2.873 -2.829 31.378 1.00 96.06 700 GLN A O 1
ATOM 5365 N N . PHE A 1 701 ? -2.644 -0.681 31.994 1.00 96.81 701 PHE A N 1
ATOM 5366 C CA . PHE A 1 701 ? -3.061 -0.773 33.382 1.00 96.81 701 PHE A CA 1
ATOM 5367 C C . PHE A 1 701 ? -4.406 -0.064 33.513 1.00 96.81 701 PHE A C 1
ATOM 5369 O O . PHE A 1 701 ? -4.522 1.100 33.123 1.00 96.81 701 PHE A O 1
ATOM 5376 N N . ASN A 1 702 ? -5.412 -0.763 34.034 1.00 96.25 702 ASN A N 1
ATOM 5377 C CA . ASN A 1 702 ? -6.797 -0.301 34.058 1.00 96.25 702 ASN A CA 1
ATOM 5378 C C . ASN A 1 702 ? -7.334 -0.307 35.485 1.00 96.25 702 ASN A C 1
ATOM 5380 O O . ASN A 1 702 ? -7.393 -1.368 36.104 1.00 96.25 702 ASN A O 1
ATOM 5384 N N . TRP A 1 703 ? -7.779 0.848 35.972 1.00 95.56 703 TRP A N 1
ATOM 5385 C CA . TRP A 1 703 ? -8.476 0.996 37.245 1.00 95.56 703 TRP A CA 1
ATOM 5386 C C . TRP A 1 703 ? -9.945 1.343 36.998 1.00 95.56 703 TRP A C 1
ATOM 5388 O O . TRP A 1 703 ? -10.259 2.372 36.404 1.00 95.56 703 TRP A O 1
ATOM 5398 N N . ASN A 1 704 ? -10.842 0.483 37.466 1.00 92.12 704 ASN A N 1
ATOM 5399 C CA . ASN A 1 704 ? -12.289 0.635 37.380 1.00 92.12 704 ASN A CA 1
ATOM 5400 C C . ASN A 1 704 ? -12.847 0.861 38.791 1.00 92.12 704 ASN A C 1
ATOM 5402 O O . ASN A 1 704 ? -13.188 -0.083 39.497 1.00 92.12 704 ASN A O 1
ATOM 5406 N N . LEU A 1 705 ? -12.854 2.119 39.224 1.00 92.00 705 LEU A N 1
ATOM 5407 C CA . LEU A 1 705 ? -13.389 2.572 40.507 1.00 92.00 705 LEU A CA 1
ATOM 5408 C C . LEU A 1 705 ? -14.817 3.109 40.311 1.00 92.00 705 LEU A C 1
ATOM 5410 O O . LEU A 1 705 ? -15.232 3.403 39.192 1.00 92.00 705 LEU A O 1
ATOM 5414 N N . ASP A 1 706 ? -15.557 3.309 41.402 1.00 89.75 706 ASP A N 1
ATOM 5415 C CA . ASP A 1 706 ? -16.973 3.712 41.342 1.00 89.75 706 ASP A CA 1
ATOM 5416 C C . ASP A 1 706 ? -17.224 4.997 40.536 1.00 89.75 706 ASP A C 1
ATOM 5418 O O . ASP A 1 706 ? -18.159 5.061 39.737 1.00 89.75 706 ASP A O 1
ATOM 5422 N N . HIS A 1 707 ? -16.369 6.005 40.731 1.00 93.38 707 HIS A N 1
ATOM 5423 C CA . HIS A 1 707 ? -16.451 7.309 40.064 1.00 93.38 707 HIS A CA 1
ATOM 5424 C C . HIS A 1 707 ? -15.337 7.548 39.040 1.00 93.38 707 HIS A C 1
ATOM 5426 O O . HIS A 1 707 ? -15.372 8.561 38.346 1.00 93.38 707 HIS A O 1
ATOM 5432 N N . HIS A 1 708 ? -14.345 6.662 38.954 1.00 95.12 708 HIS A N 1
ATOM 5433 C CA . HIS A 1 708 ? -13.144 6.870 38.149 1.00 95.12 708 HIS A CA 1
ATOM 5434 C C . HIS A 1 708 ? -12.841 5.640 37.315 1.00 95.12 708 HIS A C 1
ATOM 5436 O O . HIS A 1 708 ? -12.660 4.545 37.845 1.00 95.12 708 HIS A O 1
ATOM 5442 N N . LYS A 1 709 ? -12.725 5.838 36.008 1.00 95.00 709 LYS A N 1
ATOM 5443 C CA . LYS A 1 709 ? -12.251 4.816 35.080 1.00 95.00 709 LYS A CA 1
ATOM 5444 C C . LYS A 1 709 ? -10.954 5.312 34.459 1.00 95.00 709 LYS A C 1
ATOM 5446 O O . LYS A 1 709 ? -10.973 6.048 33.471 1.00 95.00 709 LYS A O 1
ATOM 5451 N N . PHE A 1 710 ? -9.847 4.917 35.080 1.00 94.38 710 PHE A N 1
ATOM 5452 C CA . PHE A 1 710 ? -8.501 5.380 34.765 1.00 94.38 710 PHE A CA 1
ATOM 5453 C C . PHE A 1 710 ? -7.710 4.312 34.009 1.00 94.38 710 PHE A C 1
ATOM 5455 O O . PHE A 1 710 ? -7.749 3.128 34.344 1.00 94.38 710 PHE A O 1
ATOM 5462 N N . MET A 1 711 ? -6.942 4.733 33.013 1.00 95.31 711 MET A N 1
ATOM 5463 C CA . MET A 1 711 ? -6.111 3.882 32.174 1.00 95.31 711 MET A CA 1
ATOM 5464 C C . MET A 1 711 ? -4.752 4.539 31.954 1.00 95.31 711 MET A C 1
ATOM 5466 O O . MET A 1 711 ? -4.686 5.720 31.613 1.00 95.31 711 MET A O 1
ATOM 5470 N N . VAL A 1 712 ? -3.680 3.751 32.037 1.00 96.69 712 VAL A N 1
ATOM 5471 C CA . VAL A 1 712 ? -2.346 4.127 31.541 1.00 96.69 712 VAL A CA 1
ATOM 5472 C C . VAL A 1 712 ? -1.791 2.984 30.712 1.00 96.69 712 VAL A C 1
ATOM 5474 O O . VAL A 1 712 ? -1.825 1.837 31.147 1.00 96.69 712 VAL A O 1
ATOM 5477 N N . GLY A 1 713 ? -1.236 3.278 29.544 1.00 96.12 713 GLY A N 1
ATOM 5478 C CA . GLY A 1 713 ? -0.631 2.265 28.695 1.00 96.12 713 GLY A CA 1
ATOM 5479 C C . GLY A 1 713 ? 0.594 2.751 27.940 1.00 96.12 713 GLY A C 1
ATOM 5480 O O . GLY A 1 713 ? 0.887 3.944 27.840 1.00 96.12 713 GLY A O 1
ATOM 5481 N N . ALA A 1 714 ? 1.331 1.783 27.412 1.00 96.75 714 ALA A N 1
ATOM 5482 C CA . ALA A 1 714 ? 2.486 1.997 26.561 1.00 96.75 714 ALA A CA 1
ATOM 5483 C C . ALA A 1 714 ? 2.468 1.002 25.398 1.00 96.75 714 ALA A C 1
ATOM 5485 O O . ALA A 1 714 ? 2.020 -0.137 25.550 1.00 96.75 714 ALA A O 1
ATOM 5486 N N . SER A 1 715 ? 2.961 1.426 24.236 1.00 96.44 715 SER A N 1
ATOM 5487 C CA . SER A 1 715 ? 3.127 0.548 23.076 1.00 96.44 715 SER A CA 1
ATOM 5488 C C . SER A 1 715 ? 4.425 0.823 22.330 1.00 96.44 715 SER A C 1
ATOM 5490 O O . SER A 1 715 ? 4.997 1.917 22.392 1.00 96.44 715 SER A O 1
ATOM 5492 N N . ILE A 1 716 ? 4.895 -0.202 21.630 1.00 97.06 716 ILE A N 1
ATOM 5493 C CA . ILE A 1 716 ? 5.991 -0.120 20.675 1.00 97.06 716 ILE A CA 1
ATOM 5494 C C . ILE A 1 716 ? 5.605 -0.903 19.430 1.00 97.06 716 ILE A C 1
ATOM 5496 O O . ILE A 1 716 ? 5.200 -2.061 19.520 1.00 97.06 716 ILE A O 1
ATOM 5500 N N . ASP A 1 717 ? 5.764 -0.260 18.283 1.00 96.25 717 ASP A N 1
ATOM 5501 C CA . ASP A 1 717 ? 5.378 -0.786 16.983 1.00 96.25 717 ASP A CA 1
ATOM 5502 C C . ASP A 1 717 ? 6.552 -0.569 16.022 1.00 96.25 717 ASP A C 1
ATOM 5504 O O . ASP A 1 717 ? 7.031 0.555 15.843 1.00 96.25 717 ASP A O 1
ATOM 5508 N N . SER A 1 718 ? 7.062 -1.662 15.459 1.00 97.44 718 SER A N 1
ATOM 5509 C CA . SER A 1 718 ? 8.185 -1.695 14.525 1.00 97.44 718 SER A CA 1
ATOM 5510 C C . SER A 1 718 ? 7.704 -2.260 13.199 1.00 97.44 718 SER A C 1
ATOM 5512 O O . SER A 1 718 ? 7.147 -3.356 13.163 1.00 97.44 718 SER A O 1
ATOM 5514 N N . ALA A 1 719 ? 7.974 -1.546 12.115 1.00 97.38 719 ALA A N 1
ATOM 5515 C CA . ALA A 1 719 ? 7.604 -1.947 10.769 1.00 97.38 719 ALA A CA 1
ATOM 5516 C C . ALA A 1 719 ? 8.796 -1.853 9.812 1.00 97.38 719 ALA A C 1
ATOM 5518 O O . ALA A 1 719 ? 9.621 -0.944 9.936 1.00 97.38 719 ALA A O 1
ATOM 5519 N N . SER A 1 720 ? 8.861 -2.774 8.855 1.00 97.50 720 SER A N 1
ATOM 5520 C CA . SER A 1 720 ? 9.697 -2.682 7.657 1.00 97.50 720 SER A CA 1
ATOM 5521 C C . SER A 1 720 ? 8.844 -2.930 6.416 1.00 97.50 720 SER A C 1
ATOM 5523 O O . SER A 1 720 ? 7.886 -3.706 6.481 1.00 97.50 720 SER A O 1
ATOM 5525 N N . ALA A 1 721 ? 9.186 -2.269 5.318 1.00 96.56 721 ALA A N 1
ATOM 5526 C CA . ALA A 1 721 ? 8.545 -2.414 4.024 1.00 96.56 721 ALA A CA 1
ATOM 5527 C C . ALA A 1 721 ? 9.600 -2.308 2.920 1.00 96.56 721 ALA A C 1
ATOM 5529 O O . ALA A 1 721 ? 10.276 -1.285 2.818 1.00 96.56 721 ALA A O 1
ATOM 5530 N N . ASP A 1 722 ? 9.695 -3.345 2.101 1.00 95.56 722 ASP A N 1
ATOM 5531 C CA . ASP A 1 722 ? 10.505 -3.373 0.891 1.00 95.56 722 ASP A CA 1
ATOM 5532 C C . ASP A 1 722 ? 9.580 -3.206 -0.316 1.00 95.56 722 ASP A C 1
ATOM 5534 O O . ASP A 1 722 ? 8.540 -3.869 -0.392 1.00 95.56 722 ASP A O 1
ATOM 5538 N N . TYR A 1 723 ? 9.950 -2.341 -1.256 1.00 93.12 723 TYR A N 1
ATOM 5539 C CA . TYR A 1 723 ? 9.250 -2.148 -2.519 1.00 93.12 723 TYR A CA 1
ATOM 5540 C C . TYR A 1 723 ? 10.231 -2.249 -3.681 1.00 93.12 723 TYR A C 1
ATOM 5542 O O . TYR A 1 723 ? 11.273 -1.601 -3.683 1.00 93.12 723 TYR A O 1
ATOM 5550 N N . ASN A 1 724 ? 9.884 -3.073 -4.666 1.00 90.88 724 ASN A N 1
ATOM 5551 C CA . ASN A 1 724 ? 10.602 -3.146 -5.932 1.00 90.88 724 ASN A CA 1
ATOM 5552 C C . ASN A 1 724 ? 9.599 -3.068 -7.068 1.00 90.88 724 ASN A C 1
ATOM 5554 O O . ASN A 1 724 ? 8.493 -3.613 -6.963 1.00 90.88 724 ASN A O 1
ATOM 5558 N N . THR A 1 725 ? 10.030 -2.466 -8.165 1.00 89.12 725 THR A N 1
ATOM 5559 C CA . THR A 1 725 ? 9.231 -2.367 -9.382 1.00 89.12 725 THR A CA 1
ATOM 5560 C C . THR A 1 725 ? 10.085 -2.544 -10.618 1.00 89.12 725 THR A C 1
ATOM 5562 O O . THR A 1 725 ? 11.240 -2.100 -10.686 1.00 89.12 725 THR A O 1
ATOM 5565 N N . THR A 1 726 ? 9.494 -3.212 -11.593 1.00 89.31 726 THR A N 1
ATOM 5566 C CA . THR A 1 726 ? 10.073 -3.430 -12.902 1.00 89.31 726 THR A CA 1
ATOM 5567 C C . THR A 1 726 ? 9.049 -3.135 -13.984 1.00 89.31 726 THR A C 1
ATOM 5569 O O . THR A 1 726 ? 7.839 -3.225 -13.777 1.00 89.31 726 THR A O 1
ATOM 5572 N N . GLN A 1 727 ? 9.546 -2.754 -15.151 1.00 89.44 727 GLN A N 1
ATOM 5573 C CA . GLN A 1 727 ? 8.752 -2.452 -16.327 1.00 89.44 727 GLN A CA 1
ATOM 5574 C C . GLN A 1 727 ? 9.324 -3.149 -17.550 1.00 89.44 727 GLN A C 1
ATOM 5576 O O . GLN A 1 727 ? 10.537 -3.316 -17.685 1.00 89.44 727 GLN A O 1
ATOM 5581 N N . ARG A 1 728 ? 8.436 -3.527 -18.463 1.00 91.06 728 ARG A N 1
ATOM 5582 C CA . ARG A 1 728 ? 8.787 -4.043 -19.785 1.00 91.06 728 ARG A CA 1
ATOM 5583 C C . ARG A 1 728 ? 7.761 -3.582 -20.812 1.00 91.06 728 ARG A C 1
ATOM 5585 O O . ARG A 1 728 ? 6.605 -3.329 -20.470 1.00 91.06 728 ARG A O 1
ATOM 5592 N N . LEU A 1 729 ? 8.184 -3.502 -22.063 1.00 91.81 729 LEU A N 1
ATOM 5593 C CA . LEU A 1 729 ? 7.294 -3.249 -23.188 1.00 91.81 729 LEU A CA 1
ATOM 5594 C C . LEU A 1 729 ? 6.601 -4.549 -23.623 1.00 91.81 729 LEU A C 1
ATOM 5596 O O . LEU A 1 729 ? 7.145 -5.645 -23.479 1.00 91.81 729 LEU A O 1
ATOM 5600 N N . GLY A 1 730 ? 5.394 -4.416 -24.158 1.00 92.94 730 GLY A N 1
ATOM 5601 C CA . GLY A 1 730 ? 4.580 -5.514 -24.668 1.00 92.94 730 GLY A CA 1
ATOM 5602 C C . GLY A 1 730 ? 3.579 -5.043 -25.721 1.00 92.94 730 GLY A C 1
ATOM 5603 O O . GLY A 1 730 ? 3.675 -3.936 -26.253 1.00 92.94 730 GLY A O 1
ATOM 5604 N N . PHE A 1 731 ? 2.592 -5.881 -26.009 1.00 93.00 731 PHE A N 1
ATOM 5605 C CA . PHE A 1 731 ? 1.584 -5.652 -27.042 1.00 93.00 731 PHE A CA 1
ATOM 5606 C C . PHE A 1 731 ? 0.185 -5.731 -26.458 1.00 93.00 731 PHE A C 1
ATOM 5608 O O . PHE A 1 731 ? -0.048 -6.493 -25.525 1.00 93.00 731 PHE A O 1
ATOM 5615 N N . LEU A 1 732 ? -0.744 -4.959 -27.019 1.00 92.44 732 LEU A N 1
ATOM 5616 C CA . LEU A 1 732 ? -2.167 -5.076 -26.716 1.00 92.44 732 LEU A CA 1
ATOM 5617 C C . LEU A 1 732 ? -2.842 -5.930 -27.784 1.00 92.44 732 LEU A C 1
ATOM 5619 O O . LEU A 1 732 ? -2.698 -5.667 -28.977 1.00 92.44 732 LEU A O 1
ATOM 5623 N N . ASP A 1 733 ? -3.631 -6.911 -27.359 1.00 91.44 733 ASP A N 1
ATOM 5624 C CA . ASP A 1 733 ? -4.549 -7.598 -28.261 1.00 91.44 733 ASP A CA 1
ATOM 5625 C C . ASP A 1 733 ? -5.826 -6.768 -28.517 1.00 91.44 733 ASP A C 1
ATOM 5627 O O . ASP A 1 733 ? -6.057 -5.704 -27.932 1.00 91.44 733 ASP A O 1
ATOM 5631 N N . ALA A 1 734 ? -6.707 -7.276 -29.383 1.00 87.81 734 ALA A N 1
ATOM 5632 C CA . ALA A 1 734 ? -7.977 -6.621 -29.706 1.00 87.81 734 ALA A CA 1
ATOM 5633 C C . ALA A 1 734 ? -8.931 -6.466 -28.501 1.00 87.81 734 ALA A C 1
ATOM 5635 O O . ALA A 1 734 ? -9.861 -5.664 -28.558 1.00 87.81 734 ALA A O 1
ATOM 5636 N N . LYS A 1 735 ? -8.715 -7.224 -27.419 1.00 86.62 735 LYS A N 1
ATOM 5637 C CA . LYS A 1 735 ? -9.462 -7.152 -26.157 1.00 86.62 735 LYS A CA 1
ATOM 5638 C C . LYS A 1 735 ? -8.732 -6.332 -25.091 1.00 86.62 735 LYS A C 1
ATOM 5640 O O . LYS A 1 735 ? -9.159 -6.328 -23.940 1.00 86.62 735 LYS A O 1
ATOM 5645 N N . ARG A 1 736 ? -7.662 -5.619 -25.466 1.00 88.19 736 ARG A N 1
ATOM 5646 C CA . ARG A 1 736 ? -6.863 -4.772 -24.572 1.00 88.19 736 ARG A CA 1
ATOM 5647 C C . ARG A 1 736 ? -6.164 -5.571 -23.462 1.00 88.19 736 ARG A C 1
ATOM 5649 O O . ARG A 1 736 ? -5.889 -5.032 -22.390 1.00 88.19 736 ARG A O 1
ATOM 5656 N N . ASN A 1 737 ? -5.858 -6.843 -23.721 1.00 92.50 737 ASN A N 1
ATOM 5657 C CA . ASN A 1 737 ? -4.918 -7.611 -22.913 1.00 92.50 737 ASN A CA 1
ATOM 5658 C C . ASN A 1 737 ? -3.500 -7.266 -23.349 1.00 92.50 737 ASN A C 1
ATOM 5660 O O . ASN A 1 737 ? -3.137 -7.471 -24.507 1.00 92.50 737 ASN A O 1
ATOM 5664 N N . ALA A 1 738 ? -2.703 -6.779 -22.413 1.00 94.62 738 ALA A N 1
ATOM 5665 C CA . ALA A 1 738 ? -1.274 -6.665 -22.553 1.00 94.62 738 ALA A CA 1
ATOM 5666 C C . ALA A 1 738 ? -0.646 -8.053 -22.438 1.00 94.62 738 ALA A C 1
ATOM 5668 O O . ALA A 1 738 ? -0.896 -8.800 -21.488 1.00 94.62 738 ALA A O 1
ATOM 5669 N N . TYR A 1 739 ? 0.187 -8.391 -23.408 1.00 94.12 739 TYR A N 1
ATOM 5670 C CA . TYR A 1 739 ? 0.975 -9.608 -23.411 1.00 94.12 739 TYR A CA 1
ATOM 5671 C C . TYR A 1 739 ? 2.411 -9.301 -23.824 1.00 94.12 739 TYR A C 1
ATOM 5673 O O . TYR A 1 739 ? 2.705 -8.320 -24.507 1.00 94.12 739 TYR A O 1
ATOM 5681 N N . PHE A 1 740 ? 3.321 -10.149 -23.364 1.00 93.25 740 PHE A N 1
ATOM 5682 C CA . PHE A 1 740 ? 4.737 -10.056 -23.679 1.00 93.25 740 PHE A CA 1
ATOM 5683 C C . PHE A 1 740 ? 5.069 -11.060 -24.782 1.00 93.25 740 PHE A C 1
ATOM 5685 O O . PHE A 1 740 ? 4.928 -12.265 -24.570 1.00 93.25 740 PHE A O 1
ATOM 5692 N N . ASP A 1 741 ? 5.503 -10.563 -25.940 1.00 92.75 741 ASP A N 1
ATOM 5693 C CA . ASP A 1 741 ? 5.956 -11.381 -27.067 1.00 92.75 741 ASP A CA 1
ATOM 5694 C C . ASP A 1 741 ? 7.247 -10.800 -27.674 1.00 92.75 741 ASP A C 1
ATOM 5696 O O . ASP A 1 741 ? 7.196 -9.930 -28.545 1.00 92.75 741 ASP A O 1
ATOM 5700 N N . PRO A 1 742 ? 8.421 -11.281 -27.231 1.00 89.62 742 PRO A N 1
ATOM 5701 C CA . PRO A 1 742 ? 9.709 -10.849 -27.768 1.00 89.62 742 PRO A CA 1
ATOM 5702 C C . PRO A 1 742 ? 9.905 -11.121 -29.257 1.00 89.62 742 PRO A C 1
ATOM 5704 O O . PRO A 1 742 ? 10.736 -10.469 -29.872 1.00 89.62 742 PRO A O 1
ATOM 5707 N N . GLN A 1 743 ? 9.208 -12.108 -29.832 1.00 89.56 743 GLN A N 1
ATOM 5708 C CA . GLN A 1 743 ? 9.382 -12.467 -31.244 1.00 89.56 743 GLN A CA 1
ATOM 5709 C C . GLN A 1 743 ? 8.619 -11.516 -32.161 1.00 89.56 743 GLN A C 1
ATOM 5711 O O . GLN A 1 743 ? 9.010 -11.322 -33.310 1.00 89.56 743 GLN A O 1
ATOM 5716 N N . GLN A 1 744 ? 7.531 -10.938 -31.651 1.00 89.94 744 GLN A N 1
ATOM 5717 C CA . GLN A 1 744 ? 6.777 -9.905 -32.344 1.00 89.94 744 GLN A CA 1
ATOM 5718 C C . GLN A 1 744 ? 7.526 -8.567 -32.335 1.00 89.94 744 GLN A C 1
ATOM 5720 O O . GLN A 1 744 ? 7.413 -7.812 -33.295 1.00 89.94 744 GLN A O 1
ATOM 5725 N N . ALA A 1 745 ? 8.275 -8.261 -31.272 1.00 87.94 745 ALA A N 1
ATOM 5726 C CA . ALA A 1 745 ? 8.971 -6.988 -31.123 1.00 87.94 745 ALA A CA 1
ATOM 5727 C C . ALA A 1 745 ? 10.090 -6.771 -32.141 1.00 87.94 745 ALA A C 1
ATOM 5729 O O . ALA A 1 745 ? 10.836 -7.686 -32.481 1.00 87.94 745 ALA A O 1
ATOM 5730 N N . LEU A 1 746 ? 10.224 -5.523 -32.601 1.00 84.31 746 LEU A N 1
ATOM 5731 C CA . LEU A 1 746 ? 11.377 -5.128 -33.401 1.00 84.31 746 LEU A CA 1
ATOM 5732 C C . LEU A 1 746 ? 12.655 -5.240 -32.554 1.00 84.31 746 LEU A C 1
ATOM 5734 O O . LEU A 1 746 ? 12.677 -4.760 -31.418 1.00 84.31 746 LEU A O 1
ATOM 5738 N N . ASP A 1 747 ? 13.727 -5.808 -33.121 1.00 80.12 747 ASP A N 1
ATOM 5739 C CA . ASP A 1 747 ? 14.964 -6.183 -32.404 1.00 80.12 747 ASP A CA 1
ATOM 5740 C C . ASP A 1 747 ? 15.572 -5.042 -31.565 1.00 80.12 747 ASP A C 1
ATOM 5742 O O . ASP A 1 747 ? 16.215 -5.276 -30.536 1.00 80.12 747 ASP A O 1
ATOM 5746 N N . ALA A 1 748 ? 15.374 -3.798 -32.006 1.00 78.19 748 ALA A N 1
ATOM 5747 C CA . ALA A 1 748 ? 15.875 -2.610 -31.336 1.00 78.19 748 ALA A CA 1
ATOM 5748 C C . ALA A 1 748 ? 15.165 -2.304 -30.007 1.00 78.19 748 ALA A C 1
ATOM 5750 O O . ALA A 1 748 ? 15.767 -1.668 -29.149 1.00 78.19 748 ALA A O 1
ATOM 5751 N N . TYR A 1 749 ? 13.924 -2.738 -29.778 1.00 81.88 749 TYR A N 1
ATOM 5752 C CA . TYR A 1 749 ? 13.222 -2.463 -28.520 1.00 81.88 749 TYR A CA 1
ATOM 5753 C C . TYR A 1 749 ? 13.676 -3.423 -27.419 1.00 81.88 749 TYR A C 1
ATOM 5755 O O . TYR A 1 749 ? 13.001 -4.399 -27.099 1.00 81.88 749 TYR A O 1
ATOM 5763 N N . ILE A 1 750 ? 14.813 -3.129 -26.782 1.00 80.31 750 ILE A N 1
ATOM 5764 C CA . ILE A 1 750 ? 15.394 -4.006 -25.751 1.00 80.31 750 ILE A CA 1
ATOM 5765 C C . ILE A 1 750 ? 14.409 -4.248 -24.605 1.00 80.31 750 ILE A C 1
ATOM 5767 O O . ILE A 1 750 ? 14.334 -5.370 -24.115 1.00 80.31 750 ILE A O 1
ATOM 5771 N N . ALA A 1 751 ? 13.611 -3.246 -24.223 1.00 83.88 751 ALA A N 1
ATOM 5772 C CA . ALA A 1 751 ? 12.597 -3.385 -23.177 1.00 83.88 751 ALA A CA 1
ATOM 5773 C C . ALA A 1 751 ? 11.447 -4.357 -23.534 1.00 83.88 751 ALA A C 1
ATOM 5775 O O . ALA A 1 751 ? 10.697 -4.759 -22.648 1.00 83.88 751 ALA A O 1
ATOM 5776 N N . ALA A 1 752 ? 11.303 -4.740 -24.808 1.00 87.19 752 ALA A N 1
ATOM 5777 C CA . ALA A 1 752 ? 10.354 -5.748 -25.291 1.00 87.19 752 ALA A CA 1
ATOM 5778 C C . ALA A 1 752 ? 11.008 -7.127 -25.535 1.00 87.19 752 ALA A C 1
ATOM 5780 O O . ALA A 1 752 ? 10.305 -8.105 -25.782 1.00 87.19 752 ALA A O 1
ATOM 5781 N N . ASN A 1 753 ? 12.339 -7.230 -25.440 1.00 82.81 753 ASN A N 1
ATOM 5782 C CA . ASN A 1 753 ? 13.093 -8.458 -25.699 1.00 82.81 753 ASN A CA 1
ATOM 5783 C C . ASN A 1 753 ? 13.201 -9.363 -24.458 1.00 82.81 753 ASN A C 1
ATOM 5785 O O . ASN A 1 753 ? 12.956 -8.953 -23.322 1.00 82.81 753 ASN A O 1
ATOM 5789 N N . GLU A 1 754 ? 13.648 -10.610 -24.647 1.00 72.38 754 GLU A N 1
ATOM 5790 C CA . GLU A 1 754 ? 13.973 -11.515 -23.537 1.00 72.38 754 GLU A CA 1
ATOM 5791 C C . GLU A 1 754 ? 15.043 -10.910 -22.608 1.00 72.38 754 GLU A C 1
ATOM 5793 O O . GLU A 1 754 ? 16.166 -10.617 -23.027 1.00 72.38 754 GLU A O 1
ATOM 5798 N N . GLY A 1 755 ? 14.699 -10.741 -21.327 1.00 73.44 755 GLY A N 1
ATOM 5799 C CA . GLY A 1 755 ? 15.555 -10.061 -20.346 1.00 73.44 755 GLY A CA 1
ATOM 5800 C C . GLY A 1 755 ? 15.476 -8.529 -20.386 1.00 73.44 755 GLY A C 1
ATOM 5801 O O . GLY A 1 755 ? 16.232 -7.880 -19.670 1.00 73.44 755 GLY A O 1
ATOM 5802 N N . GLY A 1 756 ? 14.551 -7.964 -21.169 1.00 73.44 756 GLY A N 1
ATOM 5803 C CA . GLY A 1 756 ? 14.235 -6.535 -21.274 1.00 73.44 756 GLY A CA 1
ATOM 5804 C C . GLY A 1 756 ? 13.520 -5.925 -20.070 1.00 73.44 756 GLY A C 1
ATOM 5805 O O . GLY A 1 756 ? 12.972 -4.833 -20.162 1.00 73.44 756 GLY A O 1
ATOM 5806 N N . GLU A 1 757 ? 13.475 -6.631 -18.944 1.00 86.19 757 GLU A N 1
ATOM 5807 C CA . GLU A 1 757 ? 12.840 -6.140 -17.731 1.00 86.19 757 GLU A CA 1
ATOM 5808 C C . GLU A 1 757 ? 13.728 -5.072 -17.084 1.00 86.19 757 GLU A C 1
ATOM 5810 O O . GLU A 1 757 ? 14.833 -5.349 -16.613 1.00 86.19 757 GLU A O 1
ATOM 5815 N N . ILE A 1 758 ? 13.243 -3.833 -17.086 1.00 85.00 758 ILE A N 1
ATOM 5816 C CA . ILE A 1 758 ? 13.956 -2.670 -16.569 1.00 85.00 758 ILE A CA 1
ATOM 5817 C C . ILE A 1 758 ? 13.508 -2.423 -15.136 1.00 85.00 758 ILE A C 1
ATOM 5819 O O . ILE A 1 758 ? 12.322 -2.287 -14.849 1.00 85.00 758 ILE A O 1
ATOM 5823 N N . ARG A 1 759 ? 14.473 -2.349 -14.222 1.00 84.62 759 ARG A N 1
ATOM 5824 C CA . ARG A 1 759 ? 14.226 -2.070 -12.806 1.00 84.62 759 ARG A CA 1
ATOM 5825 C C . ARG A 1 759 ? 14.073 -0.566 -12.599 1.00 84.62 759 ARG A C 1
ATOM 5827 O O . ARG A 1 759 ? 14.978 0.186 -12.955 1.00 84.62 759 ARG A O 1
ATOM 5834 N N . ASN A 1 760 ? 12.943 -0.135 -12.038 1.00 80.75 760 ASN A N 1
ATOM 5835 C CA . ASN A 1 760 ? 12.655 1.293 -11.855 1.00 80.75 760 ASN A CA 1
ATOM 5836 C C . ASN A 1 760 ? 13.176 1.805 -10.512 1.00 80.75 760 ASN A C 1
ATOM 5838 O O . ASN A 1 760 ? 13.732 2.897 -10.442 1.00 80.75 760 ASN A O 1
ATOM 5842 N N . ASN A 1 761 ? 13.012 1.025 -9.441 1.00 80.69 761 ASN A N 1
ATOM 5843 C CA . ASN A 1 761 ? 13.582 1.347 -8.137 1.00 80.69 761 ASN A CA 1
ATOM 5844 C C . ASN A 1 761 ? 13.686 0.136 -7.205 1.00 80.69 761 ASN A C 1
ATOM 5846 O O . ASN A 1 761 ? 12.968 -0.856 -7.370 1.00 80.69 761 ASN A O 1
ATOM 5850 N N . ASP A 1 762 ? 14.534 0.331 -6.192 1.00 87.38 762 ASP A N 1
ATOM 5851 C CA . ASP A 1 762 ? 14.664 -0.483 -4.989 1.00 87.38 762 ASP A CA 1
ATOM 5852 C C . ASP A 1 762 ? 14.479 0.415 -3.768 1.00 87.38 762 ASP A C 1
ATOM 5854 O O . ASP A 1 762 ? 15.290 1.311 -3.506 1.00 87.38 762 ASP A O 1
ATOM 5858 N N . PHE A 1 763 ? 13.425 0.162 -3.004 1.00 90.00 763 PHE A N 1
ATOM 5859 C CA . PHE A 1 763 ? 13.068 0.934 -1.824 1.00 90.00 763 PHE A CA 1
ATOM 5860 C C . PHE A 1 763 ? 13.013 0.046 -0.573 1.00 90.00 763 PHE A C 1
ATOM 5862 O O . PHE A 1 763 ? 12.305 -0.956 -0.549 1.00 90.00 763 PHE A O 1
ATOM 5869 N N . ASP A 1 764 ? 13.712 0.458 0.486 1.00 93.56 764 ASP A N 1
ATOM 5870 C CA . ASP A 1 764 ? 13.653 -0.099 1.847 1.00 93.56 764 ASP A CA 1
ATOM 5871 C C . ASP A 1 764 ? 13.196 0.996 2.817 1.00 93.56 764 ASP A C 1
ATOM 5873 O O . ASP A 1 764 ? 13.840 2.039 2.954 1.00 93.56 764 ASP A O 1
ATOM 5877 N N . GLY A 1 765 ? 12.093 0.760 3.519 1.00 94.69 765 GLY A N 1
ATOM 5878 C CA . GLY A 1 765 ? 11.526 1.670 4.506 1.00 94.69 765 GLY A CA 1
ATOM 5879 C C . GLY A 1 765 ? 11.373 0.996 5.863 1.00 94.69 765 GLY A C 1
ATOM 5880 O O . GLY A 1 765 ? 10.797 -0.081 5.980 1.00 94.69 765 GLY A O 1
ATOM 5881 N N . THR A 1 766 ? 11.824 1.650 6.933 1.00 97.31 766 THR A N 1
ATOM 5882 C CA . THR A 1 766 ? 11.637 1.169 8.311 1.00 97.31 766 THR A CA 1
ATOM 5883 C C . THR A 1 766 ? 11.054 2.255 9.203 1.00 97.31 766 THR A C 1
ATOM 5885 O O . THR A 1 766 ? 11.444 3.420 9.120 1.00 97.31 766 THR A O 1
ATOM 5888 N N . SER A 1 767 ? 10.143 1.873 10.099 1.00 96.38 767 SER A N 1
ATOM 5889 C CA . SER A 1 767 ? 9.506 2.769 11.064 1.00 96.38 767 SER A CA 1
ATOM 5890 C C . SER A 1 767 ? 9.486 2.147 12.457 1.00 96.38 767 SER A C 1
ATOM 5892 O O . SER A 1 767 ? 9.182 0.967 12.626 1.00 96.38 767 SER A O 1
ATOM 5894 N N . LEU A 1 768 ? 9.809 2.948 13.471 1.00 97.38 768 LEU A N 1
ATOM 5895 C CA . LEU A 1 768 ? 9.714 2.576 14.879 1.00 97.38 768 LEU A CA 1
ATOM 5896 C C . LEU A 1 768 ? 8.942 3.652 15.633 1.00 97.38 768 LEU A C 1
ATOM 5898 O O . LEU A 1 768 ? 9.442 4.769 15.800 1.00 97.38 768 LEU A O 1
ATOM 5902 N N . THR A 1 769 ? 7.767 3.297 16.143 1.00 97.00 769 THR A N 1
ATOM 5903 C CA . THR A 1 769 ? 6.962 4.158 17.012 1.00 97.00 769 THR A CA 1
ATOM 5904 C C . THR A 1 769 ? 6.977 3.642 18.439 1.00 97.00 769 THR A C 1
ATOM 5906 O O . THR A 1 769 ? 6.789 2.456 18.691 1.00 97.00 769 THR A O 1
ATOM 5909 N N . LYS A 1 770 ? 7.174 4.559 19.384 1.00 97.50 770 LYS A N 1
ATOM 5910 C CA . LYS A 1 770 ? 6.984 4.335 20.817 1.00 97.50 770 LYS A CA 1
ATOM 5911 C C . LYS A 1 770 ? 5.915 5.284 21.326 1.00 97.50 770 LYS A C 1
ATOM 5913 O O . LYS A 1 770 ? 5.942 6.471 20.991 1.00 97.50 770 LYS A O 1
ATOM 5918 N N . SER A 1 771 ? 5.022 4.773 22.160 1.00 96.94 771 SER A N 1
ATOM 5919 C CA . SER A 1 771 ? 3.892 5.532 22.676 1.00 96.94 771 SER A CA 1
ATOM 5920 C C . SER A 1 771 ? 3.697 5.325 24.167 1.00 96.94 771 SER A C 1
ATOM 5922 O O . SER A 1 771 ? 3.856 4.215 24.669 1.00 96.94 771 SER A O 1
ATOM 5924 N N . ILE A 1 772 ? 3.278 6.389 24.849 1.00 97.00 772 ILE A N 1
ATOM 5925 C CA . ILE A 1 772 ? 2.708 6.345 26.200 1.00 97.00 772 ILE A CA 1
ATOM 5926 C C . ILE A 1 772 ? 1.387 7.101 26.146 1.00 97.00 772 ILE A C 1
ATOM 5928 O O . ILE A 1 772 ? 1.313 8.174 25.541 1.00 97.00 772 ILE A O 1
ATOM 5932 N N . TYR A 1 773 ? 0.345 6.543 26.745 1.00 96.19 773 TYR A N 1
ATOM 5933 C CA . TYR A 1 773 ? -0.987 7.128 26.743 1.00 96.19 773 TYR A CA 1
ATOM 5934 C C . TYR A 1 773 ? -1.688 6.936 28.082 1.00 96.19 773 TYR A C 1
ATOM 5936 O O . TYR A 1 773 ? -1.374 6.021 28.841 1.00 96.19 773 TYR A O 1
ATOM 5944 N N . ALA A 1 774 ? -2.638 7.819 28.364 1.00 96.38 774 ALA A N 1
ATOM 5945 C CA . ALA A 1 774 ? -3.497 7.737 29.530 1.00 96.38 774 ALA A CA 1
ATOM 5946 C C . ALA A 1 774 ? -4.899 8.265 29.213 1.00 96.38 774 ALA A C 1
ATOM 5948 O O . ALA A 1 774 ? -5.052 9.157 28.375 1.00 96.38 774 ALA A O 1
ATOM 5949 N N . SER A 1 775 ? -5.901 7.728 29.903 1.00 95.94 775 SER A N 1
ATOM 5950 C CA . SER A 1 775 ? -7.296 8.163 29.833 1.00 95.94 775 SER A CA 1
ATOM 5951 C C . SER A 1 775 ? -7.914 8.133 31.224 1.00 95.94 775 SER A C 1
ATOM 5953 O O . SER A 1 775 ? -7.716 7.177 31.961 1.00 95.94 775 SER A O 1
ATOM 5955 N N . GLU A 1 776 ? -8.712 9.137 31.555 1.00 95.69 776 GLU A N 1
ATOM 5956 C CA . GLU A 1 776 ? -9.541 9.191 32.758 1.00 95.69 776 GLU A CA 1
ATOM 5957 C C . GLU A 1 776 ? -10.974 9.475 32.330 1.00 95.69 776 GLU A C 1
ATOM 5959 O O . GLU A 1 776 ? -11.199 10.423 31.582 1.00 95.69 776 GLU A O 1
ATOM 5964 N N . THR A 1 777 ? -11.933 8.683 32.802 1.00 96.88 777 THR A N 1
ATOM 5965 C CA . THR A 1 777 ? -13.358 9.031 32.758 1.00 96.88 777 THR A CA 1
ATOM 5966 C C . THR A 1 777 ? -13.874 9.186 34.178 1.00 96.88 777 THR A C 1
ATOM 5968 O O . THR A 1 777 ? -14.128 8.201 34.875 1.00 96.88 777 THR A O 1
ATOM 5971 N N . TRP A 1 778 ? -14.043 10.440 34.580 1.00 97.44 778 TRP A N 1
ATOM 5972 C CA . TRP A 1 778 ? -14.538 10.827 35.887 1.00 97.44 778 TRP A CA 1
ATOM 5973 C C . TRP A 1 778 ? -16.052 11.026 35.841 1.00 97.44 778 TRP A C 1
ATOM 5975 O O . TRP A 1 778 ? -16.573 11.771 35.013 1.00 97.44 778 TRP A O 1
ATOM 5985 N N . SER A 1 779 ? -16.756 10.366 36.753 1.00 97.06 779 SER A N 1
ATOM 5986 C CA . SER A 1 779 ? -18.215 10.359 36.856 1.00 97.06 779 SER A CA 1
ATOM 5987 C C . SER A 1 779 ? -18.642 10.985 38.188 1.00 97.06 779 SER A C 1
ATOM 5989 O O . SER A 1 779 ? -18.952 10.247 39.125 1.00 97.06 779 SER A O 1
ATOM 5991 N N . PRO A 1 780 ? -18.618 12.326 38.342 1.00 94.88 780 PRO A N 1
ATOM 5992 C CA . PRO A 1 780 ? -18.967 12.992 39.606 1.00 94.88 780 PRO A CA 1
ATOM 5993 C C . PRO A 1 780 ? -20.366 12.624 40.114 1.00 94.88 780 PRO A C 1
ATOM 5995 O O . PRO A 1 780 ? -20.595 12.557 41.319 1.00 94.88 780 PRO A O 1
ATOM 5998 N N . ILE A 1 781 ? -21.289 12.370 39.187 1.00 94.38 781 ILE A N 1
ATOM 5999 C CA . ILE A 1 781 ? -22.624 11.819 39.424 1.00 94.38 781 ILE A CA 1
ATOM 6000 C C . ILE A 1 781 ? -22.911 10.761 38.352 1.00 94.38 781 ILE A C 1
ATOM 6002 O O . ILE A 1 781 ? -22.259 10.744 37.313 1.00 94.38 781 ILE A O 1
ATOM 6006 N N . GLU A 1 782 ? -23.905 9.900 38.574 1.00 89.38 782 GLU A N 1
ATOM 6007 C CA . GLU A 1 782 ? -24.215 8.773 37.673 1.00 89.38 782 GLU A CA 1
ATOM 6008 C C . GLU A 1 782 ? -24.628 9.187 36.251 1.00 89.38 782 GLU A C 1
ATOM 6010 O O . GLU A 1 782 ? -24.577 8.361 35.348 1.00 89.38 782 GLU A O 1
ATOM 6015 N N . THR A 1 783 ? -25.045 10.440 36.050 1.00 94.56 783 THR A N 1
ATOM 6016 C CA . THR A 1 783 ? -25.526 10.955 34.761 1.00 94.56 783 THR A CA 1
ATOM 6017 C C . THR A 1 783 ? -24.529 11.857 34.043 1.00 94.56 783 THR A C 1
ATOM 6019 O O . THR A 1 783 ? -24.804 12.258 32.917 1.00 94.56 783 THR A O 1
ATOM 6022 N N . LEU A 1 784 ? -23.403 12.222 34.662 1.00 96.44 784 LEU A N 1
ATOM 6023 C CA . LEU A 1 784 ? -22.404 13.119 34.077 1.00 96.44 784 LEU A CA 1
ATOM 6024 C C . LEU A 1 784 ? -21.050 12.423 34.074 1.00 96.44 784 LEU A C 1
ATOM 6026 O O . LEU A 1 784 ? -20.539 12.078 35.137 1.00 96.44 784 LEU A O 1
ATOM 6030 N N . HIS A 1 785 ? -20.448 12.306 32.896 1.00 97.50 785 HIS A N 1
ATOM 6031 C CA . HIS A 1 785 ? -19.121 11.730 32.722 1.00 97.50 785 HIS A CA 1
ATOM 6032 C C . HIS A 1 785 ? -18.232 12.714 31.967 1.00 97.50 785 HIS A C 1
ATOM 6034 O O . HIS A 1 785 ? -18.623 13.253 30.931 1.00 97.50 785 HIS A O 1
ATOM 6040 N N . VAL A 1 786 ? -17.035 12.955 32.489 1.00 98.00 786 VAL A N 1
ATOM 6041 C CA . VAL A 1 786 ? -16.013 13.812 31.888 1.00 98.00 786 VAL A CA 1
ATOM 6042 C C . VAL A 1 786 ? -14.805 12.947 31.575 1.00 98.00 786 VAL A C 1
ATOM 6044 O O . VAL A 1 786 ? -14.239 12.324 32.472 1.00 98.00 786 VAL A O 1
ATOM 6047 N N . THR A 1 787 ? -14.399 12.920 30.311 1.00 97.19 787 THR A N 1
ATOM 6048 C CA . THR A 1 787 ? -13.278 12.113 29.836 1.00 97.19 787 THR A CA 1
ATOM 6049 C C . THR A 1 787 ? -12.137 13.006 29.377 1.00 97.19 787 THR A C 1
ATOM 6051 O O . THR A 1 787 ? -12.311 13.842 28.491 1.00 97.19 787 THR A O 1
ATOM 6054 N N . GLY A 1 788 ? -10.954 12.805 29.949 1.00 97.12 788 GLY A N 1
ATOM 6055 C CA . GLY A 1 788 ? -9.704 13.402 29.490 1.00 97.12 788 GLY A CA 1
ATOM 6056 C C . GLY A 1 788 ? -8.732 12.314 29.053 1.00 97.12 788 GLY A C 1
ATOM 6057 O O . GLY A 1 788 ? -8.582 11.309 29.744 1.00 97.12 788 GLY A O 1
ATOM 6058 N N . ALA A 1 789 ? -8.054 12.507 27.926 1.00 96.50 789 ALA A N 1
ATOM 6059 C CA . ALA A 1 789 ? -7.056 11.558 27.442 1.00 96.50 789 ALA A CA 1
ATOM 6060 C C . ALA A 1 789 ? -5.863 12.254 26.788 1.00 96.50 789 ALA A C 1
ATOM 6062 O O . ALA A 1 789 ? -5.979 13.348 26.234 1.00 96.50 789 ALA A O 1
ATOM 6063 N N . LEU A 1 790 ? -4.705 11.604 26.854 1.00 96.19 790 LEU A N 1
ATOM 6064 C CA . LEU A 1 790 ? -3.438 12.124 26.356 1.00 96.19 790 LEU A CA 1
ATOM 6065 C C . LEU A 1 790 ? -2.600 10.989 25.777 1.00 96.19 790 LEU A C 1
ATOM 6067 O O . LEU A 1 790 ? -2.489 9.928 26.390 1.00 96.19 790 LEU A O 1
ATOM 6071 N N . ARG A 1 791 ? -1.946 11.226 24.638 1.00 97.06 791 ARG A N 1
ATOM 6072 C CA . ARG A 1 791 ? -0.931 10.319 24.090 1.00 97.06 791 ARG A CA 1
ATOM 6073 C C . ARG A 1 791 ? 0.303 11.071 23.630 1.00 97.06 791 ARG A C 1
ATOM 6075 O O . ARG A 1 791 ? 0.203 12.043 22.887 1.00 97.06 791 ARG A O 1
ATOM 6082 N N . TYR A 1 792 ? 1.465 10.578 24.030 1.00 96.94 792 TYR A N 1
ATOM 6083 C CA . TYR A 1 792 ? 2.753 11.001 23.506 1.00 96.94 792 TYR A CA 1
ATOM 6084 C C . TYR A 1 792 ? 3.302 9.931 22.564 1.00 96.94 792 TYR A C 1
ATOM 6086 O O . TYR A 1 792 ? 3.361 8.760 22.940 1.00 96.94 792 TYR A O 1
ATOM 6094 N N . ASN A 1 793 ? 3.722 10.331 21.363 1.00 96.81 793 ASN A N 1
ATOM 6095 C CA . ASN A 1 793 ? 4.363 9.452 20.387 1.00 96.81 793 ASN A CA 1
ATOM 6096 C C . ASN A 1 793 ? 5.750 9.978 20.019 1.00 96.81 793 ASN A C 1
ATOM 6098 O O . ASN A 1 793 ? 5.926 11.173 19.771 1.00 96.81 793 ASN A O 1
ATOM 6102 N N . GLN A 1 794 ? 6.699 9.055 19.896 1.00 97.38 794 GLN A N 1
ATOM 6103 C CA . GLN A 1 794 ? 7.974 9.262 19.223 1.00 97.38 794 GLN A CA 1
ATOM 6104 C C . GLN A 1 794 ? 8.077 8.263 18.070 1.00 97.38 794 GLN A C 1
ATOM 6106 O O . GLN A 1 794 ? 8.108 7.056 18.314 1.00 97.38 794 GLN A O 1
ATOM 6111 N N . THR A 1 795 ? 8.193 8.761 16.840 1.00 97.00 795 THR A N 1
ATOM 6112 C CA . THR A 1 795 ? 8.340 7.931 15.637 1.00 97.00 795 THR A CA 1
ATOM 6113 C C . THR A 1 795 ? 9.652 8.255 14.936 1.00 97.00 795 THR A C 1
ATOM 6115 O O . THR A 1 795 ? 9.980 9.423 14.718 1.00 97.00 795 THR A O 1
ATOM 6118 N N . LYS A 1 796 ? 10.414 7.221 14.579 1.00 96.69 796 LYS A N 1
ATOM 6119 C CA . LYS A 1 796 ? 11.620 7.327 13.751 1.00 96.69 796 LYS A CA 1
ATOM 6120 C C . LYS A 1 796 ? 11.405 6.555 12.463 1.00 96.69 796 LYS A C 1
ATOM 6122 O O . LYS A 1 796 ? 11.008 5.397 12.534 1.00 96.69 796 LYS A O 1
ATOM 6127 N N . VAL A 1 797 ? 11.711 7.186 11.337 1.00 95.88 797 VAL A N 1
ATOM 6128 C CA . VAL A 1 797 ? 11.612 6.580 10.006 1.00 95.88 797 VAL A CA 1
ATOM 6129 C C . VAL A 1 797 ? 12.983 6.622 9.344 1.00 95.88 797 VAL A C 1
ATOM 6131 O O . VAL A 1 797 ? 13.705 7.613 9.482 1.00 95.88 797 VAL A O 1
ATOM 6134 N N . LYS A 1 798 ? 13.363 5.545 8.662 1.00 93.69 798 LYS A N 1
ATOM 6135 C CA . LYS A 1 798 ? 14.550 5.479 7.808 1.00 93.69 798 LYS A CA 1
ATOM 6136 C C . LYS A 1 798 ? 14.126 4.891 6.471 1.00 93.69 798 LYS A C 1
ATOM 6138 O O . LYS A 1 798 ? 13.625 3.770 6.463 1.00 93.69 798 LYS A O 1
ATOM 6143 N N . ASN A 1 799 ? 14.430 5.610 5.400 1.00 91.00 799 ASN A N 1
ATOM 6144 C CA . ASN A 1 799 ? 14.206 5.171 4.031 1.00 91.00 799 ASN A CA 1
ATOM 6145 C C . ASN A 1 799 ? 15.543 5.051 3.309 1.00 91.00 799 ASN A C 1
ATOM 6147 O O . ASN A 1 799 ? 16.435 5.879 3.507 1.00 91.00 799 ASN A O 1
ATOM 6151 N N . THR A 1 800 ? 15.675 4.028 2.483 1.00 89.00 800 THR A N 1
ATOM 6152 C CA . THR A 1 800 ? 16.779 3.820 1.561 1.00 89.00 800 THR A CA 1
ATOM 6153 C C . THR A 1 800 ? 16.177 3.593 0.178 1.00 89.00 800 THR A C 1
ATOM 6155 O O . THR A 1 800 ? 15.359 2.699 0.019 1.00 89.00 800 THR A O 1
ATOM 6158 N N . LEU A 1 801 ? 16.552 4.410 -0.803 1.00 85.50 801 LEU A N 1
ATOM 6159 C CA . LEU A 1 801 ? 15.976 4.390 -2.145 1.00 85.50 801 LEU A CA 1
ATOM 6160 C C . LEU A 1 801 ? 17.090 4.412 -3.192 1.00 85.50 801 LEU A C 1
ATOM 6162 O O . LEU A 1 801 ? 17.966 5.278 -3.151 1.00 85.50 801 LEU A O 1
ATOM 6166 N N . ALA A 1 802 ? 17.039 3.477 -4.132 1.00 81.69 802 ALA A N 1
ATOM 6167 C CA . ALA A 1 802 ? 17.769 3.525 -5.390 1.00 81.69 802 ALA A CA 1
ATOM 6168 C C . ALA A 1 802 ? 16.756 3.631 -6.528 1.00 81.69 802 ALA A C 1
ATOM 6170 O O . ALA A 1 802 ? 15.837 2.824 -6.600 1.00 81.69 802 ALA A O 1
ATOM 6171 N N . VAL A 1 803 ? 16.915 4.622 -7.396 1.00 76.44 803 VAL A N 1
ATOM 6172 C CA . VAL A 1 803 ? 16.033 4.885 -8.544 1.00 76.44 803 VAL A CA 1
ATOM 6173 C C . VAL A 1 803 ? 16.804 4.704 -9.835 1.00 76.44 803 VAL A C 1
ATOM 6175 O O . VAL A 1 803 ? 18.030 4.845 -9.844 1.00 76.44 803 VAL A O 1
ATOM 6178 N N . ARG A 1 804 ? 16.093 4.408 -10.917 1.00 76.62 804 ARG A N 1
ATOM 6179 C CA . ARG A 1 804 ? 16.648 4.403 -12.266 1.00 76.62 804 ARG A CA 1
ATOM 6180 C C . ARG A 1 804 ? 17.228 5.780 -12.603 1.00 76.62 804 ARG A C 1
ATOM 6182 O O . ARG A 1 804 ? 16.608 6.801 -12.318 1.00 76.62 804 ARG A O 1
ATOM 6189 N N . GLU A 1 805 ? 18.427 5.802 -13.176 1.00 62.00 805 GLU A N 1
ATOM 6190 C CA . GLU A 1 805 ? 19.065 7.024 -13.664 1.00 62.00 805 GLU A CA 1
ATOM 6191 C C . GLU A 1 805 ? 18.240 7.624 -14.808 1.00 62.00 805 GLU A C 1
ATOM 6193 O O . GLU A 1 805 ? 17.857 6.926 -15.752 1.00 62.00 805 GLU A O 1
ATOM 6198 N N . SER A 1 806 ? 17.981 8.927 -14.722 1.00 51.97 806 SER A N 1
ATOM 6199 C CA . SER A 1 806 ? 17.489 9.698 -15.849 1.00 51.97 806 SER A CA 1
ATOM 6200 C C . SER A 1 806 ? 18.533 10.705 -16.311 1.00 51.97 806 SER A C 1
ATOM 6202 O O . SER A 1 806 ? 19.125 11.415 -15.500 1.00 51.97 806 SER A O 1
ATOM 6204 N N . ALA A 1 807 ? 18.706 10.804 -17.630 1.00 40.97 807 ALA A N 1
ATOM 6205 C CA . ALA A 1 807 ? 19.453 11.884 -18.267 1.00 40.97 807 ALA A CA 1
ATOM 6206 C C . ALA A 1 807 ? 18.753 13.261 -18.133 1.00 40.97 807 ALA A C 1
ATOM 6208 O O . ALA A 1 807 ? 19.329 14.282 -18.508 1.00 40.97 807 ALA A O 1
ATOM 6209 N N . SER A 1 808 ? 17.526 13.308 -17.597 1.00 40.59 808 SER A N 1
ATOM 6210 C CA . SER A 1 808 ? 16.704 14.506 -17.395 1.00 40.59 808 SER A CA 1
ATOM 6211 C C . SER A 1 808 ? 15.933 14.461 -16.056 1.00 40.59 808 SER A C 1
ATOM 6213 O O . SER A 1 808 ? 16.050 13.520 -15.279 1.00 40.59 808 SER A O 1
ATOM 6215 N N . LEU A 1 809 ? 15.144 15.492 -15.736 1.00 36.47 809 LEU A N 1
ATOM 6216 C CA . LEU A 1 809 ? 14.316 15.542 -14.515 1.00 36.47 809 LEU A CA 1
ATOM 6217 C C . LEU A 1 809 ? 13.112 14.566 -14.526 1.00 36.47 809 LEU A C 1
ATOM 6219 O O . LEU A 1 809 ? 12.337 14.561 -13.571 1.00 36.47 809 LEU A O 1
ATOM 6223 N N . TYR A 1 810 ? 12.967 13.728 -15.557 1.00 49.12 810 TYR A N 1
ATOM 6224 C CA . TYR A 1 810 ? 11.882 12.753 -15.738 1.00 49.12 810 TYR A CA 1
ATOM 6225 C C . TYR A 1 810 ? 12.442 11.371 -16.028 1.00 49.12 810 TYR A C 1
ATOM 6227 O O . TYR A 1 810 ? 13.459 11.291 -16.695 1.00 49.12 810 TYR A O 1
ATOM 6235 N N . ASP A 1 811 ? 11.814 10.287 -15.581 1.00 56.66 811 ASP A N 1
ATOM 6236 C CA . ASP A 1 811 ? 12.286 8.932 -15.894 1.00 56.66 811 ASP A CA 1
ATOM 6237 C C . ASP A 1 811 ? 12.517 8.730 -17.397 1.00 56.66 811 ASP A C 1
ATOM 6239 O O . ASP A 1 811 ? 11.634 9.019 -18.197 1.00 56.66 811 ASP A O 1
ATOM 6243 N N . THR A 1 812 ? 13.692 8.216 -17.781 1.00 64.06 812 THR A N 1
ATOM 6244 C CA . THR A 1 812 ? 13.972 7.872 -19.181 1.00 64.06 812 THR A CA 1
ATOM 6245 C C . THR A 1 812 ? 12.901 6.888 -19.669 1.00 64.06 812 THR A C 1
ATOM 6247 O O . THR A 1 812 ? 12.773 5.803 -19.081 1.00 64.06 812 THR A O 1
ATOM 6250 N N . PRO A 1 813 ? 12.117 7.241 -20.703 1.00 71.12 813 PRO A N 1
ATOM 6251 C CA . PRO A 1 813 ? 11.005 6.415 -21.143 1.00 71.12 813 PRO A CA 1
ATOM 6252 C C . PRO A 1 813 ? 11.526 5.092 -21.714 1.00 71.12 813 PRO A C 1
ATOM 6254 O O . PRO A 1 813 ? 12.646 5.004 -22.220 1.00 71.12 813 PRO A O 1
ATOM 6257 N N . LEU A 1 814 ? 10.725 4.026 -21.636 1.00 77.75 814 LEU A N 1
ATOM 6258 C CA . LEU A 1 814 ? 11.169 2.677 -22.025 1.00 77.75 814 LEU A CA 1
ATOM 6259 C C . LEU A 1 814 ? 11.633 2.598 -23.488 1.00 77.75 814 LEU A C 1
ATOM 6261 O O . LEU A 1 814 ? 12.551 1.837 -23.799 1.00 77.75 814 LEU A O 1
ATOM 6265 N N . HIS A 1 815 ? 11.034 3.395 -24.378 1.00 71.88 815 HIS A N 1
ATOM 6266 C CA . HIS A 1 815 ? 11.438 3.465 -25.782 1.00 71.88 815 HIS A CA 1
ATOM 6267 C C . HIS A 1 815 ? 12.789 4.157 -26.004 1.00 71.88 815 HIS A C 1
ATOM 6269 O O . HIS A 1 815 ? 13.389 3.930 -27.050 1.00 71.88 815 HIS A O 1
ATOM 6275 N N . ALA A 1 816 ? 13.278 4.962 -25.050 1.00 65.44 816 ALA A N 1
ATOM 6276 C CA . ALA A 1 816 ? 14.571 5.651 -25.118 1.00 65.44 816 ALA A CA 1
ATOM 6277 C C . ALA A 1 816 ? 15.763 4.743 -24.758 1.00 65.44 816 ALA A C 1
ATOM 6279 O O . ALA A 1 816 ? 16.914 5.177 -24.797 1.00 65.44 816 ALA A O 1
ATOM 6280 N N . TYR A 1 817 ? 15.507 3.451 -24.518 1.00 69.06 817 TYR A N 1
ATOM 6281 C CA . TYR A 1 817 ? 16.519 2.394 -24.479 1.00 69.06 817 TYR A CA 1
ATOM 6282 C C . TYR A 1 817 ? 16.537 1.532 -25.758 1.00 69.06 817 TYR A C 1
ATOM 6284 O O . TYR A 1 817 ? 16.545 0.296 -25.643 1.00 69.06 817 TYR A O 1
ATOM 6292 N N . PRO A 1 818 ? 16.516 2.100 -26.985 1.00 67.50 818 PRO A N 1
ATOM 6293 C CA . PRO A 1 818 ? 16.644 1.267 -28.160 1.00 67.50 818 PRO A CA 1
ATOM 6294 C C . PRO A 1 818 ? 18.077 0.724 -28.228 1.00 67.50 818 PRO A C 1
ATOM 6296 O O . PRO A 1 818 ? 19.054 1.386 -27.864 1.00 67.50 818 PRO A O 1
ATOM 6299 N N . ALA A 1 819 ? 18.216 -0.503 -28.709 1.00 71.69 819 ALA A N 1
ATOM 6300 C CA . ALA A 1 819 ? 19.503 -1.014 -29.115 1.00 71.69 819 ALA A CA 1
ATOM 6301 C C . ALA A 1 819 ? 19.962 -0.216 -30.330 1.00 71.69 819 ALA A C 1
ATOM 6303 O O . ALA A 1 819 ? 19.262 -0.151 -31.340 1.00 71.69 819 ALA A O 1
ATOM 6304 N N . TYR A 1 820 ? 21.170 0.326 -30.260 1.00 70.62 820 TYR A N 1
ATOM 6305 C CA . TYR A 1 820 ? 21.878 0.797 -31.440 1.00 70.62 820 TYR A CA 1
ATOM 6306 C C . TYR A 1 820 ? 22.951 -0.230 -31.814 1.00 70.62 820 TYR A C 1
ATOM 6308 O O . TYR A 1 820 ? 23.508 -0.891 -30.927 1.00 70.62 820 TYR A O 1
ATOM 6316 N N . PRO A 1 821 ? 23.219 -0.439 -33.113 1.00 71.25 821 PRO A N 1
ATOM 6317 C CA . PRO A 1 821 ? 24.424 -1.144 -33.517 1.00 71.25 821 PRO A CA 1
ATOM 6318 C C . PRO A 1 821 ? 25.646 -0.291 -33.178 1.00 71.25 821 PRO A C 1
ATOM 6320 O O . PRO A 1 821 ? 25.548 0.934 -33.063 1.00 71.25 821 PRO A O 1
ATOM 6323 N N . ASP A 1 822 ? 26.806 -0.932 -33.064 1.00 73.31 822 ASP A N 1
ATOM 6324 C CA . ASP A 1 822 ? 28.041 -0.169 -32.954 1.00 73.31 822 ASP A CA 1
ATOM 6325 C C . ASP A 1 822 ? 28.243 0.622 -34.257 1.00 73.31 822 ASP A C 1
ATOM 6327 O O . ASP A 1 822 ? 28.066 0.067 -35.347 1.00 73.31 822 ASP A O 1
ATOM 6331 N N . THR A 1 823 ? 28.612 1.902 -34.172 1.00 68.06 823 THR A N 1
ATOM 6332 C CA . THR A 1 823 ? 28.902 2.704 -35.378 1.00 68.06 823 THR A CA 1
ATOM 6333 C C . THR A 1 823 ? 30.154 2.180 -36.087 1.00 68.06 823 THR A C 1
ATOM 6335 O O . THR A 1 823 ? 30.202 2.117 -37.316 1.00 68.06 823 THR A O 1
ATOM 6338 N N . ILE A 1 824 ? 31.145 1.736 -35.302 1.00 72.69 824 ILE A N 1
ATOM 6339 C CA . ILE A 1 824 ? 32.450 1.251 -35.758 1.00 72.69 824 ILE A CA 1
ATOM 6340 C C . ILE A 1 824 ? 32.864 0.030 -34.924 1.00 72.69 824 ILE A C 1
ATOM 6342 O O . ILE A 1 824 ? 32.891 0.068 -33.693 1.00 72.69 824 ILE A O 1
ATOM 6346 N N . GLY A 1 825 ? 33.247 -1.056 -35.597 1.00 79.50 825 GLY A N 1
ATOM 6347 C CA . GLY A 1 825 ? 33.835 -2.252 -34.999 1.00 79.50 825 GLY A CA 1
ATOM 6348 C C . GLY A 1 825 ? 35.304 -2.408 -35.390 1.00 79.50 825 GLY A C 1
ATOM 6349 O O . GLY A 1 825 ? 35.645 -2.363 -36.567 1.00 79.50 825 GLY A O 1
ATOM 6350 N N . ILE A 1 826 ? 36.187 -2.631 -34.415 1.00 84.38 826 ILE A N 1
ATOM 6351 C CA . ILE A 1 826 ? 37.618 -2.855 -34.665 1.00 84.38 826 ILE A CA 1
ATOM 6352 C C . ILE A 1 826 ? 37.913 -4.352 -34.740 1.00 84.38 826 ILE A C 1
ATOM 6354 O O . ILE A 1 826 ? 37.514 -5.107 -33.853 1.00 84.38 826 ILE A O 1
ATOM 6358 N N . CYS A 1 827 ? 38.650 -4.764 -35.769 1.00 89.19 827 CYS A N 1
ATOM 6359 C CA . CYS A 1 827 ? 39.105 -6.130 -35.998 1.00 89.19 827 CYS A CA 1
ATOM 6360 C C . CYS A 1 827 ? 40.612 -6.251 -35.728 1.00 89.19 827 CYS A C 1
ATOM 6362 O O . CYS A 1 827 ? 41.422 -5.914 -36.603 1.00 89.19 827 CYS A O 1
ATOM 6364 N N . PRO A 1 828 ? 41.011 -6.742 -34.539 1.00 89.38 828 PRO A N 1
ATOM 6365 C CA . PRO A 1 828 ? 42.415 -6.869 -34.174 1.00 89.38 828 PRO A CA 1
ATOM 6366 C C . PRO A 1 828 ? 43.149 -7.823 -35.119 1.00 89.38 828 PRO A C 1
ATOM 6368 O O . PRO A 1 828 ? 42.722 -8.962 -35.323 1.00 89.38 828 PRO A O 1
ATOM 6371 N N . ASN A 1 829 ? 44.265 -7.367 -35.686 1.00 86.50 829 ASN A N 1
ATOM 6372 C CA . ASN A 1 829 ? 45.072 -8.086 -36.676 1.00 86.50 829 ASN A CA 1
ATOM 6373 C C . ASN A 1 829 ? 44.243 -8.615 -37.865 1.00 86.50 829 ASN A C 1
ATOM 6375 O O . ASN A 1 829 ? 44.449 -9.737 -38.329 1.00 86.50 829 ASN A O 1
ATOM 6379 N N . GLY A 1 830 ? 43.223 -7.858 -38.282 1.00 84.19 830 GLY A N 1
ATOM 6380 C CA . GLY A 1 830 ? 42.324 -8.224 -39.381 1.00 84.19 830 GLY A CA 1
ATOM 6381 C C . GLY A 1 830 ? 41.331 -9.355 -39.069 1.00 84.19 830 GLY A C 1
ATOM 6382 O O . GLY A 1 830 ? 40.532 -9.741 -39.931 1.00 84.19 830 GLY A O 1
ATOM 6383 N N . ASN A 1 831 ? 41.331 -9.886 -37.842 1.00 88.62 831 ASN A N 1
ATOM 6384 C CA . ASN A 1 831 ? 40.397 -10.919 -37.413 1.00 88.62 831 ASN A CA 1
ATOM 6385 C C . ASN A 1 831 ? 39.122 -10.290 -36.834 1.00 88.62 831 ASN A C 1
ATOM 6387 O O . ASN A 1 831 ? 39.128 -9.758 -35.727 1.00 88.62 831 ASN A O 1
ATOM 6391 N N . CYS A 1 832 ? 38.018 -10.390 -37.574 1.00 85.94 832 CYS A N 1
ATOM 6392 C CA . CYS A 1 832 ? 36.706 -9.905 -37.136 1.00 85.94 832 CYS A CA 1
ATOM 6393 C C . CYS A 1 832 ? 35.826 -10.991 -36.499 1.00 85.94 832 CYS A C 1
ATOM 6395 O O . CYS A 1 832 ? 34.647 -10.746 -36.238 1.00 85.94 832 CYS A O 1
ATOM 6397 N N . ASN A 1 833 ? 36.342 -12.204 -36.275 1.00 85.69 833 ASN A N 1
ATOM 6398 C CA . ASN A 1 833 ? 35.546 -13.265 -35.664 1.00 85.69 833 ASN A CA 1
ATOM 6399 C C . ASN A 1 833 ? 35.142 -12.852 -34.242 1.00 85.69 833 ASN A C 1
ATOM 6401 O O . ASN A 1 833 ? 35.996 -12.681 -33.374 1.00 85.69 833 ASN A O 1
ATOM 6405 N N . GLY A 1 834 ? 33.835 -12.720 -34.010 1.00 77.44 834 GLY A N 1
ATOM 6406 C CA . GLY A 1 834 ? 33.278 -12.304 -32.722 1.00 77.44 834 GLY A CA 1
ATOM 6407 C C . GLY A 1 834 ? 33.085 -10.794 -32.551 1.00 77.44 834 GLY A C 1
ATOM 6408 O O . GLY A 1 834 ? 32.678 -10.385 -31.467 1.00 77.44 834 GLY A O 1
ATOM 6409 N N . VAL A 1 835 ? 33.332 -9.974 -33.583 1.00 83.38 835 VAL A N 1
ATOM 6410 C CA . VAL A 1 835 ? 32.934 -8.555 -33.580 1.00 83.38 835 VAL A CA 1
ATOM 6411 C C . VAL A 1 835 ? 31.440 -8.465 -33.939 1.00 83.38 835 VAL A C 1
ATOM 6413 O O . VAL A 1 835 ? 31.060 -8.941 -35.014 1.00 83.38 835 VAL A O 1
ATOM 6416 N N . PRO A 1 836 ? 30.571 -7.920 -33.061 1.00 79.62 836 PRO A N 1
ATOM 6417 C CA . PRO A 1 836 ? 29.145 -7.776 -33.347 1.00 79.62 836 PRO A CA 1
ATOM 6418 C C . PRO A 1 836 ? 28.902 -6.884 -34.566 1.00 79.62 836 PRO A C 1
ATOM 6420 O O . PRO A 1 836 ? 29.623 -5.918 -34.791 1.00 79.62 836 PRO A O 1
ATOM 6423 N N . THR A 1 837 ? 27.886 -7.221 -35.357 1.00 80.00 837 THR A N 1
ATOM 6424 C CA . THR A 1 837 ? 27.490 -6.451 -36.552 1.00 80.00 837 THR A CA 1
ATOM 6425 C C . THR A 1 837 ? 26.010 -6.078 -36.561 1.00 80.00 837 THR A C 1
ATOM 6427 O O . THR A 1 837 ? 25.527 -5.510 -37.535 1.00 80.00 837 THR A O 1
ATOM 6430 N N . GLY A 1 838 ? 25.293 -6.390 -35.483 1.00 76.56 838 GLY A N 1
ATOM 6431 C CA . GLY A 1 838 ? 23.887 -6.053 -35.300 1.00 76.56 838 GLY A CA 1
ATOM 6432 C C . GLY A 1 838 ? 23.673 -5.182 -34.069 1.00 76.56 838 GLY A C 1
ATOM 6433 O O . GLY A 1 838 ? 24.615 -4.601 -33.534 1.00 76.56 838 GLY A O 1
ATOM 6434 N N . TYR A 1 839 ? 22.430 -5.124 -33.606 1.00 77.56 839 TYR A N 1
ATOM 6435 C CA . TYR A 1 839 ? 22.046 -4.399 -32.405 1.00 77.56 839 TYR A CA 1
ATOM 6436 C C . TYR A 1 839 ? 22.830 -4.869 -31.179 1.00 77.56 839 TYR A C 1
ATOM 6438 O O . TYR A 1 839 ? 22.963 -6.069 -30.915 1.00 77.56 839 TYR A O 1
ATOM 6446 N N . HIS A 1 840 ? 23.338 -3.910 -30.409 1.00 71.88 840 HIS A N 1
ATOM 6447 C CA . HIS A 1 840 ? 24.049 -4.205 -29.180 1.00 71.88 840 HIS A CA 1
ATOM 6448 C C . HIS A 1 840 ? 23.069 -4.354 -28.009 1.00 71.88 840 HIS A C 1
ATOM 6450 O O . HIS A 1 840 ? 22.244 -3.478 -27.751 1.00 71.88 840 HIS A O 1
ATOM 6456 N N . LYS A 1 841 ? 23.186 -5.445 -27.242 1.00 67.31 841 LYS A N 1
ATOM 6457 C CA . LYS A 1 841 ? 22.394 -5.627 -26.017 1.00 67.31 841 LYS A CA 1
ATOM 6458 C C . LYS A 1 841 ? 22.925 -4.709 -24.915 1.00 67.31 841 LYS A C 1
ATOM 6460 O O . LYS A 1 841 ? 24.037 -4.909 -24.429 1.00 67.31 841 LYS A O 1
ATOM 6465 N N . LEU A 1 842 ? 22.137 -3.712 -24.515 1.00 69.00 842 LEU A N 1
ATOM 6466 C CA . LEU A 1 842 ? 22.451 -2.868 -23.361 1.00 69.00 842 LEU A CA 1
ATOM 6467 C C . LEU A 1 842 ? 22.454 -3.703 -22.075 1.00 69.00 842 LEU A C 1
ATOM 6469 O O . LEU A 1 842 ? 21.650 -4.623 -21.905 1.00 69.00 842 LEU A O 1
ATOM 6473 N N . ASN A 1 843 ? 23.357 -3.375 -21.151 1.00 68.69 843 ASN A N 1
ATOM 6474 C CA . ASN A 1 843 ? 23.332 -3.969 -19.822 1.00 68.69 843 ASN A CA 1
ATOM 6475 C C . ASN A 1 843 ? 22.304 -3.236 -18.949 1.00 68.69 843 ASN A C 1
ATOM 6477 O O . ASN A 1 843 ? 22.623 -2.245 -18.300 1.00 68.69 843 ASN A O 1
ATOM 6481 N N . LEU A 1 844 ? 21.080 -3.760 -18.895 1.00 70.94 844 LEU A N 1
ATOM 6482 C CA . LEU A 1 844 ? 19.982 -3.165 -18.125 1.00 70.94 844 LEU A CA 1
ATOM 6483 C C . LEU A 1 844 ? 20.092 -3.393 -16.601 1.00 70.94 844 LEU A C 1
ATOM 6485 O O . LEU A 1 844 ? 19.268 -2.897 -15.838 1.00 70.94 844 LEU A O 1
ATOM 6489 N N . THR A 1 845 ? 21.102 -4.134 -16.125 1.00 65.94 845 THR A N 1
ATOM 6490 C CA . THR A 1 845 ? 21.221 -4.491 -14.695 1.00 65.94 845 THR A CA 1
ATOM 6491 C C . THR A 1 845 ? 21.821 -3.389 -13.819 1.00 65.94 845 THR A C 1
ATOM 6493 O O . THR A 1 845 ? 21.678 -3.444 -12.600 1.00 65.94 845 THR A O 1
ATOM 6496 N N . SER A 1 846 ? 22.482 -2.390 -14.409 1.00 65.75 846 SER A N 1
ATOM 6497 C CA . SER A 1 846 ? 23.175 -1.308 -13.691 1.00 65.75 846 SER A CA 1
ATOM 6498 C C . SER A 1 846 ? 22.486 0.052 -13.804 1.00 65.75 846 SER A C 1
ATOM 6500 O O . SER A 1 846 ? 23.123 1.067 -13.558 1.00 65.75 846 SER A O 1
ATOM 6502 N N . LEU A 1 847 ? 21.201 0.074 -14.170 1.00 73.81 847 LEU A N 1
ATOM 6503 C CA . LEU A 1 847 ? 20.448 1.313 -14.396 1.00 73.81 847 LEU A CA 1
ATOM 6504 C C . LEU A 1 847 ? 20.051 2.043 -13.106 1.00 73.81 847 LEU A C 1
ATOM 6506 O O . LEU A 1 847 ? 19.616 3.188 -13.169 1.00 73.81 847 LEU A O 1
ATOM 6510 N N . LEU A 1 848 ? 20.160 1.395 -11.942 1.00 77.75 848 LEU A N 1
ATOM 6511 C CA . LEU A 1 848 ? 19.845 2.026 -10.664 1.00 77.75 848 LEU A CA 1
ATOM 6512 C C . LEU A 1 848 ? 21.026 2.852 -10.146 1.00 77.75 848 LEU A C 1
ATOM 6514 O O . LEU A 1 848 ? 22.152 2.361 -10.028 1.00 77.75 848 LEU A O 1
ATOM 6518 N N . ASN A 1 849 ? 20.724 4.074 -9.722 1.00 74.75 849 ASN A N 1
ATOM 6519 C CA . ASN A 1 849 ? 21.632 4.933 -8.982 1.00 74.75 849 ASN A CA 1
ATOM 6520 C C . ASN A 1 849 ? 22.067 4.297 -7.656 1.00 74.75 849 ASN A C 1
ATOM 6522 O O . ASN A 1 849 ? 21.408 3.419 -7.090 1.00 74.75 849 ASN A O 1
ATOM 6526 N N . LYS A 1 850 ? 23.179 4.793 -7.100 1.00 78.31 850 LYS A N 1
ATOM 6527 C CA . LYS A 1 850 ? 23.604 4.392 -5.753 1.00 78.31 850 LYS A CA 1
ATOM 6528 C C . LYS A 1 850 ? 22.488 4.701 -4.743 1.00 78.31 850 LYS A C 1
ATOM 6530 O O . LYS A 1 850 ? 21.995 5.829 -4.740 1.00 78.31 850 LYS A O 1
ATOM 6535 N N . PRO A 1 851 ? 22.139 3.760 -3.845 1.00 80.81 851 PRO A N 1
ATOM 6536 C CA . PRO A 1 851 ? 21.074 3.982 -2.879 1.00 80.81 851 PRO A CA 1
ATOM 6537 C C . PRO A 1 851 ? 21.336 5.210 -1.996 1.00 80.81 851 PRO A C 1
ATOM 6539 O O . PRO A 1 851 ? 22.367 5.301 -1.321 1.00 80.81 851 PRO A O 1
ATOM 6542 N N . ALA A 1 852 ? 20.377 6.130 -1.949 1.00 78.81 852 ALA A N 1
ATOM 6543 C CA . ALA A 1 852 ? 20.347 7.246 -1.013 1.00 78.81 852 ALA A CA 1
ATOM 6544 C C . ALA A 1 852 ? 19.618 6.824 0.268 1.00 78.81 852 ALA A C 1
ATOM 6546 O O . ALA A 1 852 ? 18.693 6.023 0.222 1.00 78.81 852 ALA A O 1
ATOM 6547 N N . THR A 1 853 ? 20.034 7.325 1.436 1.00 85.62 853 THR A N 1
ATOM 6548 C CA . THR A 1 853 ? 19.379 7.005 2.717 1.00 85.62 853 THR A CA 1
ATOM 6549 C C . THR A 1 853 ? 19.034 8.263 3.491 1.00 85.62 853 THR A C 1
ATOM 6551 O O . THR A 1 853 ? 19.924 9.040 3.836 1.00 85.62 853 THR A O 1
ATOM 6554 N N . GLU A 1 854 ? 17.768 8.382 3.875 1.00 84.25 854 GLU A N 1
ATOM 6555 C CA . GLU A 1 854 ? 17.233 9.491 4.659 1.00 84.25 854 GLU A CA 1
ATOM 6556 C C . GLU A 1 854 ? 16.654 9.011 5.994 1.00 84.25 854 GLU A C 1
ATOM 6558 O O . GLU A 1 854 ? 16.280 7.846 6.176 1.00 84.25 854 GLU A O 1
ATOM 6563 N N . LYS A 1 855 ? 16.645 9.908 6.986 1.00 90.31 855 LYS A N 1
ATOM 6564 C CA . LYS A 1 855 ? 16.191 9.617 8.354 1.00 90.31 855 LYS A CA 1
ATOM 6565 C C . LYS A 1 855 ? 15.337 10.754 8.896 1.00 90.31 855 LYS A C 1
ATOM 6567 O O . LYS A 1 855 ? 15.782 11.901 8.938 1.00 90.31 855 LYS A O 1
ATOM 6572 N N . TYR A 1 856 ? 14.178 10.406 9.441 1.00 92.06 856 TYR A N 1
ATOM 6573 C CA . TYR A 1 856 ? 13.199 11.347 9.978 1.00 92.06 856 TYR A CA 1
ATOM 6574 C C . TYR A 1 856 ? 12.877 11.022 11.436 1.00 92.06 856 TYR A C 1
ATOM 6576 O O . TYR A 1 856 ? 13.006 9.888 11.908 1.00 92.06 856 TYR A O 1
ATOM 6584 N N . SER A 1 857 ? 12.492 12.043 12.195 1.00 94.75 857 SER A N 1
ATOM 6585 C CA . SER A 1 857 ? 12.079 11.903 13.591 1.00 94.75 857 SER A CA 1
ATOM 6586 C C . SER A 1 857 ? 10.918 12.839 13.883 1.00 94.75 857 SER A C 1
ATOM 6588 O O . SER A 1 857 ? 11.012 14.041 13.635 1.00 94.75 857 SER A O 1
ATOM 6590 N N . TYR A 1 858 ? 9.853 12.275 14.440 1.00 95.62 858 TYR A N 1
ATOM 6591 C CA . TYR A 1 858 ? 8.605 12.962 14.744 1.00 95.62 858 TYR A CA 1
ATOM 6592 C C . TYR A 1 858 ? 8.236 12.769 16.210 1.00 95.62 858 TYR A C 1
ATOM 6594 O O . TYR A 1 858 ? 8.462 11.703 16.793 1.00 95.62 858 TYR A O 1
ATOM 6602 N N . TYR A 1 859 ? 7.664 13.819 16.793 1.00 95.81 859 TYR A N 1
ATOM 6603 C CA . TYR A 1 859 ? 7.250 13.872 18.187 1.00 95.81 859 TYR A CA 1
ATOM 6604 C C . TYR A 1 859 ? 5.891 14.556 18.263 1.00 95.81 859 TYR A C 1
ATOM 6606 O O . TYR A 1 859 ? 5.740 15.676 17.771 1.00 95.81 859 TYR A O 1
ATOM 6614 N N . SER A 1 860 ? 4.921 13.914 18.907 1.00 95.38 860 SER A N 1
ATOM 6615 C CA . SER A 1 860 ? 3.587 14.491 19.078 1.00 95.38 860 SER A CA 1
ATOM 6616 C C . SER A 1 860 ? 3.033 14.259 20.466 1.00 95.38 860 SER A C 1
ATOM 6618 O O . SER A 1 860 ? 3.151 13.160 21.004 1.00 95.38 860 SER A O 1
ATOM 6620 N N . LEU A 1 861 ? 2.349 15.279 20.980 1.00 96.19 861 LEU A N 1
ATOM 6621 C CA . LEU A 1 861 ? 1.464 15.187 22.129 1.00 96.19 861 LEU A CA 1
ATOM 6622 C C . LEU A 1 861 ? 0.027 15.427 21.655 1.00 96.19 861 LEU A C 1
ATOM 6624 O O . LEU A 1 861 ? -0.267 16.478 21.089 1.00 96.19 861 LEU A O 1
ATOM 6628 N N . ASN A 1 862 ? -0.841 14.449 21.884 1.00 96.94 862 ASN A N 1
ATOM 6629 C CA . ASN A 1 862 ? -2.207 14.401 21.375 1.00 96.94 862 ASN A CA 1
ATOM 6630 C C . ASN A 1 862 ? -3.196 14.404 22.548 1.00 96.94 862 ASN A C 1
ATOM 6632 O O . ASN A 1 862 ? -3.378 13.357 23.177 1.00 96.94 862 ASN A O 1
ATOM 6636 N N . PRO A 1 863 ? -3.774 15.565 22.899 1.00 97.06 863 PRO A N 1
ATOM 6637 C CA . PRO A 1 863 ? -4.778 15.671 23.951 1.00 97.06 863 PRO A CA 1
ATOM 6638 C C . PRO A 1 863 ? -6.201 15.413 23.438 1.00 97.06 863 PRO A C 1
ATOM 6640 O O . PRO A 1 863 ? -6.507 15.597 22.259 1.00 97.06 863 PRO A O 1
ATOM 6643 N N . SER A 1 864 ? -7.090 15.060 24.361 1.00 97.19 864 SER A N 1
ATOM 6644 C CA . SER A 1 864 ? -8.537 15.083 24.167 1.00 97.19 864 SER A CA 1
ATOM 6645 C C . SER A 1 864 ? -9.262 15.390 25.473 1.00 97.19 864 SER A C 1
ATOM 6647 O O . SER A 1 864 ? -8.798 15.018 26.554 1.00 97.19 864 SER A O 1
ATOM 6649 N N . LEU A 1 865 ? -10.399 16.067 25.355 1.00 98.06 865 LEU A N 1
ATOM 6650 C CA . LEU A 1 865 ? -11.296 16.385 26.455 1.00 98.06 865 LEU A CA 1
ATOM 6651 C C . LEU A 1 865 ? -12.736 16.321 25.948 1.00 98.06 865 LEU A C 1
ATOM 6653 O O . LEU A 1 865 ? -13.076 16.942 24.942 1.00 98.06 865 LEU A O 1
ATOM 6657 N N . GLY A 1 866 ? -13.589 15.585 26.646 1.00 97.56 866 GLY A N 1
ATOM 6658 C CA . GLY A 1 866 ? -15.008 15.515 26.339 1.00 97.56 866 GLY A CA 1
ATOM 6659 C C . GLY A 1 866 ? -15.861 15.294 27.572 1.00 97.56 866 GLY A C 1
ATOM 6660 O O . GLY A 1 866 ? -15.364 14.957 28.645 1.00 97.56 866 GLY A O 1
ATOM 6661 N N . ALA A 1 867 ? -17.158 15.490 27.404 1.00 97.94 867 ALA A N 1
ATOM 6662 C CA . ALA A 1 867 ? -18.148 15.224 28.426 1.00 97.94 867 ALA A CA 1
ATOM 6663 C C . ALA A 1 867 ? -19.415 14.644 27.803 1.00 97.94 867 ALA A C 1
ATOM 6665 O O . ALA A 1 867 ? -19.745 14.902 26.643 1.00 97.94 867 ALA A O 1
ATOM 6666 N N . THR A 1 868 ? -20.127 13.863 28.596 1.00 97.56 868 THR A N 1
ATOM 6667 C CA . THR A 1 868 ? -21.427 13.301 28.257 1.00 97.56 868 THR A CA 1
ATOM 6668 C C . THR A 1 868 ? -22.347 13.434 29.458 1.00 97.56 868 THR A C 1
ATOM 6670 O O . THR A 1 868 ? -21.937 13.230 30.602 1.00 97.56 868 THR A O 1
ATOM 6673 N N . TRP A 1 869 ? -23.575 13.857 29.196 1.00 97.44 869 TRP A N 1
ATOM 6674 C CA . TRP A 1 869 ? -24.582 14.134 30.198 1.00 97.44 869 TRP A CA 1
ATOM 6675 C C . TRP A 1 869 ? -25.905 13.491 29.799 1.00 97.44 869 TRP A C 1
ATOM 6677 O O . TRP A 1 869 ? -26.543 13.879 28.814 1.00 97.44 869 TRP A O 1
ATOM 6687 N N . GLN A 1 870 ? -26.342 12.530 30.603 1.00 96.00 870 GLN A N 1
ATOM 6688 C CA . GLN A 1 870 ? -27.661 11.935 30.514 1.00 96.00 870 GLN A CA 1
ATOM 6689 C C . GLN A 1 870 ? -28.690 12.905 31.116 1.00 96.00 870 GLN A C 1
ATOM 6691 O O . GLN A 1 870 ? -29.038 12.829 32.295 1.00 96.00 870 GLN A O 1
ATOM 6696 N N . ALA A 1 871 ? -29.156 13.849 30.295 1.00 93.31 871 ALA A N 1
ATOM 6697 C CA . ALA A 1 871 ? -30.132 14.867 30.683 1.00 93.31 871 ALA A CA 1
ATOM 6698 C C . ALA A 1 871 ? -31.498 14.262 31.067 1.00 93.31 871 ALA A C 1
ATOM 6700 O O . ALA A 1 871 ? -32.202 14.805 31.917 1.00 93.31 871 ALA A O 1
ATOM 6701 N N . SER A 1 872 ? -31.871 13.129 30.463 1.00 91.56 872 SER A N 1
ATOM 6702 C CA . SER A 1 872 ? -33.020 12.302 30.862 1.00 91.56 872 SER A CA 1
ATOM 6703 C C . SER A 1 872 ? -32.769 10.826 30.505 1.00 91.56 872 SER A C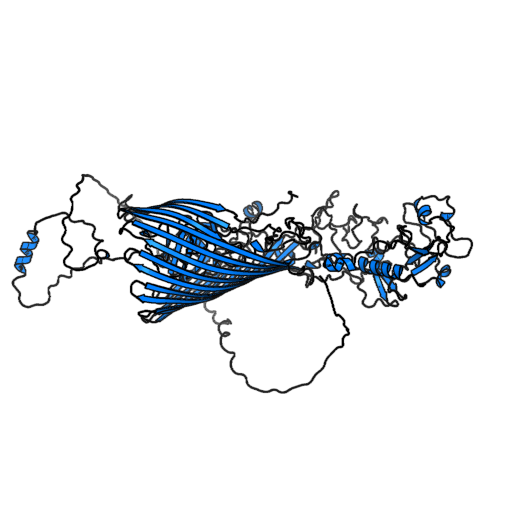 1
ATOM 6705 O O . SER A 1 872 ? -31.847 10.549 29.734 1.00 91.56 872 SER A O 1
ATOM 6707 N N . PRO A 1 873 ? -33.575 9.858 30.986 1.00 86.44 873 PRO A N 1
ATOM 6708 C CA . PRO A 1 873 ? -33.410 8.448 30.614 1.00 86.44 873 PRO A CA 1
ATOM 6709 C C . PRO A 1 873 ? -33.440 8.194 29.098 1.00 86.44 873 PRO A C 1
ATOM 6711 O O . PRO A 1 873 ? -32.824 7.242 28.629 1.00 86.44 873 PRO A O 1
ATOM 6714 N N . GLN A 1 874 ? -34.110 9.067 28.342 1.00 88.94 874 GLN A N 1
ATO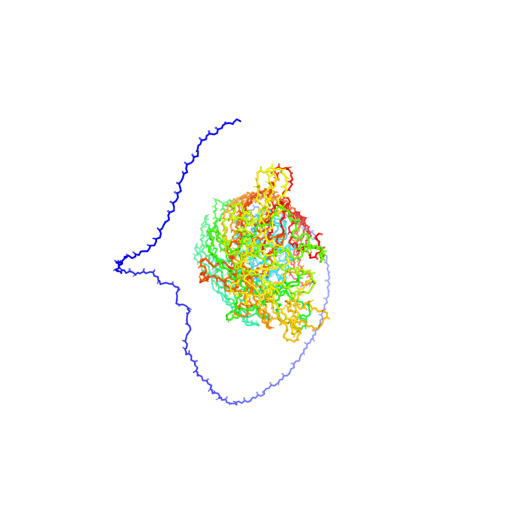M 6715 C CA . GLN A 1 874 ? -34.286 8.989 26.893 1.00 88.94 874 GLN A CA 1
ATOM 6716 C C . GLN A 1 874 ? -33.399 9.967 26.104 1.00 88.94 874 GLN A C 1
ATOM 6718 O O . GLN A 1 874 ? -33.472 9.979 24.878 1.00 88.94 874 GLN A O 1
ATOM 6723 N N . LEU A 1 875 ? -32.584 10.801 26.765 1.00 92.75 875 LEU A N 1
ATOM 6724 C CA . LEU A 1 875 ? -31.759 11.826 26.115 1.00 92.75 875 LEU A CA 1
ATOM 6725 C C . LEU A 1 875 ? -30.375 11.918 26.756 1.00 92.75 875 LEU A C 1
ATOM 6727 O O . LEU A 1 875 ? -30.241 12.306 27.918 1.00 92.75 875 LEU A O 1
ATOM 6731 N N . ASN A 1 876 ? -29.349 11.667 25.950 1.00 95.69 876 ASN A N 1
ATOM 6732 C CA . ASN A 1 876 ? -27.951 11.849 26.298 1.00 95.69 876 ASN A CA 1
ATOM 6733 C C . ASN A 1 876 ? -27.291 12.871 25.367 1.00 95.69 876 ASN A C 1
ATOM 6735 O O . ASN A 1 876 ? -27.345 12.743 24.144 1.00 95.69 876 ASN A O 1
ATOM 6739 N N . ILE A 1 877 ? -26.629 13.858 25.960 1.00 97.25 877 ILE A N 1
ATOM 6740 C CA . ILE A 1 877 ? -25.907 14.933 25.277 1.00 97.25 877 ILE A CA 1
ATOM 6741 C C . ILE A 1 877 ? -24.417 14.643 25.393 1.00 97.25 877 ILE A C 1
ATOM 6743 O O . ILE A 1 877 ? -23.964 14.251 26.463 1.00 97.25 877 ILE A O 1
ATOM 6747 N N . PHE A 1 878 ? -23.640 14.842 24.335 1.00 96.94 878 PHE A N 1
ATOM 6748 C CA . PHE A 1 878 ? -22.189 14.689 24.390 1.00 96.94 878 PHE A CA 1
ATOM 6749 C C . PHE A 1 878 ? -21.464 15.788 23.618 1.00 96.94 878 PHE A C 1
ATOM 6751 O O . PHE A 1 878 ? -22.002 16.366 22.675 1.00 96.94 878 PHE A O 1
ATOM 6758 N N . GLY A 1 879 ? -20.219 16.046 24.008 1.00 97.62 879 GLY A N 1
ATOM 6759 C CA . GLY A 1 879 ? -19.302 16.915 23.282 1.00 97.62 879 GLY A CA 1
ATOM 6760 C C . GLY A 1 879 ? -17.846 16.536 23.532 1.00 97.62 879 GLY A C 1
ATOM 6761 O O . GLY A 1 879 ? -17.497 16.096 24.630 1.00 97.62 879 GLY A O 1
ATOM 6762 N N . ASN A 1 880 ? -16.994 16.695 22.524 1.00 97.31 880 ASN A N 1
ATOM 6763 C CA . ASN A 1 880 ? -15.582 16.339 22.582 1.00 97.31 880 ASN A CA 1
ATOM 6764 C C . ASN A 1 880 ? -14.721 17.232 21.684 1.00 97.31 880 ASN A C 1
ATOM 6766 O O . ASN A 1 880 ? -15.128 17.635 20.595 1.00 97.31 880 ASN A O 1
ATOM 6770 N N . VAL A 1 881 ? -13.508 17.507 22.157 1.00 98.00 881 VAL A N 1
ATOM 6771 C CA . VAL A 1 881 ? -12.420 18.070 21.364 1.00 98.00 881 VAL A CA 1
ATOM 6772 C C . VAL A 1 881 ? -11.219 17.152 21.499 1.00 98.00 881 VAL A C 1
ATOM 6774 O O . VAL A 1 881 ? -10.787 16.849 22.614 1.00 98.00 881 VAL A O 1
ATOM 6777 N N . ALA A 1 882 ? -10.659 16.723 20.375 1.00 97.06 882 ALA A N 1
ATOM 6778 C CA . ALA A 1 882 ? -9.540 15.796 20.361 1.00 97.06 882 ALA A CA 1
ATOM 6779 C C . ALA A 1 882 ? -8.574 16.087 19.217 1.00 97.06 882 ALA A C 1
ATOM 6781 O O . ALA A 1 882 ? -8.976 16.483 18.125 1.00 97.06 882 ALA A O 1
ATOM 6782 N N . GLN A 1 883 ? -7.287 15.856 19.464 1.00 96.38 883 GLN A N 1
ATOM 6783 C CA . GLN A 1 883 ? -6.240 15.953 18.456 1.00 96.38 883 GLN A CA 1
ATOM 6784 C C . GLN A 1 883 ? -5.647 14.572 18.173 1.00 96.38 883 GLN A C 1
ATOM 6786 O O . GLN A 1 883 ? -5.365 13.800 19.089 1.00 96.38 883 GLN A O 1
ATOM 6791 N N . GLY A 1 884 ? -5.420 14.285 16.898 1.00 94.69 884 GLY A N 1
ATOM 6792 C CA . GLY A 1 884 ? -4.769 13.083 16.396 1.00 94.69 884 GLY A CA 1
ATOM 6793 C C . GLY A 1 884 ? -3.629 13.469 15.463 1.00 94.69 884 GLY A C 1
ATOM 6794 O O . GLY A 1 884 ? -3.652 14.539 14.852 1.00 94.69 884 GLY A O 1
ATOM 6795 N N . THR A 1 885 ? -2.618 12.607 15.367 1.00 94.31 885 THR A N 1
ATOM 6796 C CA . THR A 1 885 ? -1.491 12.794 14.449 1.00 94.31 885 THR A CA 1
ATOM 6797 C C . THR A 1 885 ? -1.221 11.542 13.633 1.00 94.31 885 THR A C 1
ATOM 6799 O O . THR A 1 885 ? -1.372 10.413 14.115 1.00 94.31 885 THR A O 1
ATOM 6802 N N . ARG A 1 886 ? -0.752 11.757 12.404 1.00 93.62 886 ARG A N 1
ATOM 6803 C CA . ARG A 1 886 ? -0.226 10.723 11.515 1.00 93.62 886 ARG A CA 1
ATOM 6804 C C . ARG A 1 886 ? 1.188 11.125 11.125 1.00 93.62 886 ARG A C 1
ATOM 6806 O O . ARG A 1 886 ? 1.436 12.252 10.710 1.00 93.62 886 ARG A O 1
ATOM 6813 N N . THR A 1 887 ? 2.130 10.219 11.340 1.00 93.38 887 THR A N 1
ATOM 6814 C CA . THR A 1 887 ? 3.465 10.363 10.761 1.00 93.38 887 THR A CA 1
ATOM 6815 C C . THR A 1 887 ? 3.365 9.971 9.292 1.00 93.38 887 THR A C 1
ATOM 6817 O O . THR A 1 887 ? 2.748 8.935 9.044 1.00 93.38 887 THR A O 1
ATOM 6820 N N . PRO A 1 888 ? 3.941 10.744 8.355 1.00 92.38 888 PRO A N 1
ATOM 6821 C CA . PRO A 1 888 ? 4.000 10.335 6.959 1.00 92.38 888 PRO A CA 1
ATOM 6822 C C . PRO A 1 888 ? 4.553 8.908 6.830 1.00 92.38 888 PRO A C 1
ATOM 6824 O O . PRO A 1 888 ? 5.498 8.524 7.533 1.00 92.38 888 PRO A O 1
ATOM 6827 N N . SER A 1 889 ? 3.909 8.110 5.989 1.00 90.50 889 SER A N 1
ATOM 6828 C CA . SER A 1 889 ? 4.268 6.726 5.691 1.00 90.50 889 SER A CA 1
ATOM 6829 C C . SER A 1 889 ? 5.635 6.641 5.010 1.00 90.50 889 SER A C 1
ATOM 6831 O O . SER A 1 889 ? 6.212 7.643 4.579 1.00 90.50 889 SER A O 1
ATOM 6833 N N . VAL A 1 890 ? 6.190 5.431 4.928 1.00 91.06 890 VAL A N 1
ATOM 6834 C CA . VAL A 1 890 ? 7.523 5.258 4.338 1.00 91.06 890 VAL A CA 1
ATOM 6835 C C . VAL A 1 890 ? 7.530 5.635 2.852 1.00 91.06 890 VAL A C 1
ATOM 6837 O O . VAL A 1 890 ? 8.505 6.248 2.430 1.00 91.06 890 VAL A O 1
ATOM 6840 N N . VAL A 1 891 ? 6.451 5.371 2.096 1.00 87.88 891 VAL A N 1
ATOM 6841 C CA . VAL A 1 891 ? 6.342 5.769 0.680 1.00 87.88 891 VAL A CA 1
ATOM 6842 C C . VAL A 1 891 ? 6.201 7.285 0.512 1.00 87.88 891 VAL A C 1
ATOM 6844 O O . VAL A 1 891 ? 6.894 7.856 -0.322 1.00 87.88 891 VAL A O 1
ATOM 6847 N N . GLU A 1 892 ? 5.405 7.959 1.353 1.00 86.25 892 GLU A N 1
ATOM 6848 C CA . GLU A 1 892 ? 5.277 9.430 1.343 1.00 86.25 892 GLU A CA 1
ATOM 6849 C C . GLU A 1 892 ? 6.621 10.108 1.670 1.00 86.25 892 GLU A C 1
ATOM 6851 O O . GLU A 1 892 ? 6.954 11.150 1.120 1.00 86.25 892 GLU A O 1
ATOM 6856 N N . LEU A 1 893 ? 7.443 9.495 2.530 1.00 87.00 893 LEU A N 1
ATOM 6857 C CA . LEU A 1 893 ? 8.798 9.969 2.838 1.00 87.00 893 LEU A CA 1
ATOM 6858 C C . LEU A 1 893 ? 9.867 9.447 1.875 1.00 87.00 893 LEU A C 1
ATOM 6860 O O . LEU A 1 893 ? 11.047 9.721 2.088 1.00 87.00 893 LEU A O 1
ATOM 6864 N N . GLY A 1 894 ? 9.512 8.643 0.872 1.00 79.69 894 GLY A N 1
ATOM 6865 C CA . GLY A 1 894 ? 10.492 7.979 0.010 1.00 79.69 894 GLY A CA 1
ATOM 6866 C C . GLY A 1 894 ? 11.352 8.964 -0.774 1.00 79.69 894 GLY A C 1
ATOM 6867 O O . GLY A 1 894 ? 12.542 8.728 -0.963 1.00 79.69 894 GLY A O 1
ATOM 6868 N N . CYS A 1 895 ? 10.752 10.099 -1.127 1.00 75.56 895 CYS A N 1
ATOM 6869 C CA . CYS A 1 895 ? 11.343 11.154 -1.947 1.00 75.56 895 CYS A CA 1
ATOM 6870 C C . CYS A 1 895 ? 11.446 12.497 -1.218 1.00 75.56 895 CYS A C 1
ATOM 6872 O O . CYS A 1 895 ? 11.962 13.466 -1.770 1.00 75.56 895 CYS A O 1
ATOM 6874 N N . ALA A 1 896 ? 10.986 12.550 0.035 1.00 77.00 896 ALA A N 1
ATOM 6875 C CA . ALA A 1 896 ? 11.025 13.754 0.847 1.00 77.00 896 ALA A CA 1
ATOM 6876 C C . ALA A 1 896 ? 12.452 14.059 1.318 1.00 77.00 896 ALA A C 1
ATOM 6878 O O . ALA A 1 896 ? 13.213 13.173 1.702 1.00 77.00 896 ALA A O 1
ATOM 6879 N N . LEU A 1 897 ? 12.826 15.326 1.397 1.00 71.12 897 LEU A N 1
ATOM 6880 C CA . LEU A 1 897 ? 14.141 15.724 1.884 1.00 71.12 897 LEU A CA 1
ATOM 6881 C C . LEU A 1 897 ? 14.215 15.682 3.415 1.00 71.12 897 LEU A C 1
ATOM 6883 O O . LEU A 1 897 ? 13.301 16.094 4.136 1.00 71.12 897 LEU A O 1
ATOM 6887 N N . GLY A 1 898 ? 15.352 15.233 3.949 1.00 65.38 898 GLY A N 1
ATOM 6888 C CA . GLY A 1 898 ? 15.682 15.465 5.352 1.00 65.38 898 GLY A CA 1
ATOM 6889 C C . GLY A 1 898 ? 15.853 16.965 5.646 1.00 65.38 898 GLY A C 1
ATOM 6890 O O . GLY A 1 898 ? 16.125 17.767 4.760 1.00 65.38 898 GLY A O 1
ATOM 6891 N N . ARG A 1 899 ? 15.796 17.372 6.923 1.00 63.25 899 ARG A N 1
ATOM 6892 C CA . ARG A 1 899 ? 15.994 18.782 7.352 1.00 63.25 899 ARG A CA 1
ATOM 6893 C C . ARG A 1 899 ? 17.415 19.343 7.124 1.00 63.25 899 ARG A C 1
ATOM 6895 O O . ARG A 1 899 ? 17.779 20.356 7.723 1.00 63.25 899 ARG A O 1
ATOM 6902 N N . ARG A 1 900 ? 18.269 18.663 6.356 1.00 55.16 900 ARG A N 1
ATOM 6903 C CA . ARG A 1 900 ? 19.658 19.077 6.134 1.00 55.16 900 ARG A CA 1
ATOM 6904 C C . ARG A 1 900 ? 19.720 20.096 5.001 1.00 55.16 900 ARG A C 1
ATOM 6906 O O . ARG A 1 900 ? 19.298 19.820 3.882 1.00 55.16 900 ARG A O 1
ATOM 6913 N N . LYS A 1 901 ? 20.280 21.260 5.321 1.00 56.09 901 LYS A N 1
ATOM 6914 C CA . LYS A 1 901 ? 20.663 22.285 4.351 1.00 56.09 901 LYS A CA 1
ATOM 6915 C C . LYS A 1 901 ? 21.985 21.909 3.686 1.00 56.09 901 LYS A C 1
ATOM 6917 O O . LYS A 1 901 ? 22.795 21.202 4.295 1.00 56.09 901 LYS A O 1
ATOM 6922 N N . ASN A 1 902 ? 22.207 22.413 2.479 1.00 56.44 902 ASN A N 1
ATOM 6923 C CA . ASN A 1 902 ? 23.509 22.356 1.828 1.00 56.44 902 ASN A CA 1
ATOM 6924 C C . ASN A 1 902 ? 24.573 23.089 2.678 1.00 56.44 902 ASN A C 1
ATOM 6926 O O . ASN A 1 902 ? 24.225 23.928 3.519 1.00 56.44 902 ASN A O 1
ATOM 6930 N N . PRO A 1 903 ? 25.877 22.806 2.486 1.00 50.75 903 PRO A N 1
ATOM 6931 C CA . PRO A 1 903 ? 26.964 23.488 3.199 1.00 50.75 903 PRO A CA 1
ATOM 6932 C C . PRO A 1 903 ? 26.965 25.020 3.055 1.00 50.75 903 PRO A C 1
ATOM 6934 O O . PRO A 1 903 ? 27.536 25.707 3.897 1.00 50.75 903 PRO A O 1
ATOM 6937 N N . ASP A 1 904 ? 26.322 25.548 2.013 1.00 57.62 904 ASP A N 1
ATOM 6938 C CA . ASP A 1 904 ? 26.152 26.979 1.732 1.00 57.62 904 ASP A CA 1
ATOM 6939 C C . ASP A 1 904 ? 24.904 27.604 2.397 1.00 57.62 904 ASP A C 1
ATOM 6941 O O . ASP A 1 904 ? 24.656 28.800 2.261 1.00 57.62 904 ASP A O 1
ATOM 6945 N N . GLY A 1 905 ? 24.119 26.819 3.143 1.00 50.25 905 GLY A N 1
ATOM 6946 C CA . GLY A 1 905 ? 22.908 27.276 3.825 1.00 50.25 905 GLY A CA 1
ATOM 6947 C C . GLY A 1 905 ? 21.652 27.338 2.949 1.00 50.25 905 GLY A C 1
ATOM 6948 O O . GLY A 1 905 ? 20.587 27.678 3.481 1.00 50.25 905 GLY A O 1
ATOM 6949 N N . SER A 1 906 ? 21.740 26.978 1.663 1.00 55.50 906 SER A N 1
ATOM 6950 C CA . SER A 1 906 ? 20.571 26.796 0.798 1.00 55.50 906 SER A CA 1
ATOM 6951 C C . SER A 1 906 ? 19.755 25.571 1.231 1.00 55.50 906 SER A C 1
ATOM 6953 O O . SER A 1 906 ? 20.286 24.591 1.773 1.00 55.50 906 SER A O 1
ATOM 6955 N N . GLU A 1 907 ? 18.433 25.635 1.055 1.00 50.62 907 GLU A N 1
ATOM 6956 C CA . GLU A 1 907 ? 17.619 24.420 1.106 1.00 50.62 907 GLU A CA 1
ATOM 6957 C C . GLU A 1 907 ? 18.052 23.518 -0.051 1.00 50.62 907 GLU A C 1
ATOM 6959 O O . GLU A 1 907 ? 18.342 24.002 -1.143 1.00 50.62 907 GLU A O 1
ATOM 6964 N N . SER A 1 908 ? 18.156 22.214 0.200 1.00 50.28 908 SER A N 1
ATOM 6965 C CA . SER A 1 908 ? 18.601 21.231 -0.791 1.00 50.28 908 SER A CA 1
ATOM 6966 C C . SER A 1 908 ? 17.507 20.999 -1.841 1.00 50.28 908 SER A C 1
ATOM 6968 O O . SER A 1 908 ? 17.007 19.893 -1.944 1.00 50.28 908 SER A O 1
ATOM 6970 N N . VAL A 1 909 ? 17.067 22.029 -2.567 1.00 45.19 909 VAL A N 1
ATOM 6971 C CA . VAL A 1 909 ? 15.874 21.947 -3.429 1.00 45.19 909 VAL A CA 1
ATOM 6972 C C . VAL A 1 909 ? 16.115 21.030 -4.634 1.00 45.19 909 VAL A C 1
ATOM 6974 O O . VAL A 1 909 ? 15.194 20.362 -5.076 1.00 45.19 909 VAL A O 1
ATOM 6977 N N . TYR A 1 910 ? 17.359 20.901 -5.103 1.00 46.00 910 TYR A N 1
ATOM 6978 C CA . TYR A 1 910 ? 17.712 20.009 -6.206 1.00 46.00 910 TYR A CA 1
ATOM 6979 C C . TYR A 1 910 ? 19.127 19.464 -6.008 1.00 46.00 910 TYR A C 1
ATOM 6981 O O . TYR A 1 910 ? 20.116 20.152 -6.250 1.00 46.00 910 TYR A O 1
ATOM 6989 N N . GLY A 1 911 ? 19.243 18.221 -5.539 1.00 40.81 911 GLY A N 1
ATOM 6990 C CA . GLY A 1 911 ? 20.433 17.437 -5.862 1.00 40.81 911 GLY A CA 1
ATOM 6991 C C . GLY A 1 911 ? 20.266 16.909 -7.291 1.00 40.81 911 GLY A C 1
ATOM 6992 O O . GLY A 1 911 ? 19.171 16.424 -7.582 1.00 40.81 911 GLY A O 1
ATOM 6993 N N . PRO A 1 912 ? 21.274 16.993 -8.178 1.00 35.81 912 PRO A N 1
ATOM 6994 C CA . PRO A 1 912 ? 21.190 16.356 -9.494 1.00 35.81 912 PRO A CA 1
ATOM 6995 C C . PRO A 1 912 ? 20.854 14.858 -9.337 1.00 35.81 912 PRO A C 1
ATOM 6997 O O . PRO A 1 912 ? 21.363 14.206 -8.422 1.00 35.81 912 PRO A O 1
ATOM 7000 N N . GLY A 1 913 ? 19.941 14.342 -10.172 1.00 43.94 913 GLY A N 1
ATOM 7001 C CA . GLY A 1 913 ? 19.594 12.912 -10.235 1.00 43.94 913 GLY A CA 1
ATOM 7002 C C . GLY A 1 913 ? 18.522 12.393 -9.259 1.00 43.94 913 GLY A C 1
ATOM 7003 O O . GLY A 1 913 ? 18.537 11.208 -8.931 1.00 43.94 913 GLY A O 1
ATOM 7004 N N . ARG A 1 914 ? 17.603 13.234 -8.757 1.00 51.94 914 ARG A N 1
ATOM 7005 C CA . ARG A 1 914 ? 16.519 12.811 -7.837 1.00 51.94 914 ARG A CA 1
ATOM 7006 C C . ARG A 1 914 ? 15.135 12.751 -8.499 1.00 51.94 914 ARG A C 1
ATOM 7008 O O . ARG A 1 914 ? 14.179 13.312 -7.966 1.00 51.94 914 ARG A O 1
ATOM 7015 N N . THR A 1 915 ? 15.023 12.081 -9.644 1.00 52.78 915 THR A N 1
ATOM 7016 C CA . THR A 1 915 ? 13.718 11.566 -10.095 1.00 52.78 915 THR A CA 1
ATOM 7017 C C . THR A 1 915 ? 13.298 10.433 -9.163 1.00 52.78 915 THR A C 1
ATOM 7019 O O . THR A 1 915 ? 14.144 9.769 -8.564 1.00 52.78 915 THR A O 1
ATOM 7022 N N . CYS A 1 916 ? 12.000 10.262 -8.940 1.00 60.72 916 CYS A N 1
ATOM 7023 C CA . CYS A 1 916 ? 11.512 9.389 -7.886 1.00 60.72 916 CYS A CA 1
ATOM 7024 C C . CYS A 1 916 ? 10.389 8.486 -8.396 1.00 60.72 916 CYS A C 1
ATOM 7026 O O . CYS A 1 916 ? 9.201 8.748 -8.231 1.00 60.72 916 CYS A O 1
ATOM 7028 N N . SER A 1 917 ? 10.782 7.383 -9.022 1.00 56.72 917 SER A N 1
ATOM 7029 C CA . SER A 1 917 ? 9.895 6.444 -9.719 1.00 56.72 917 SER A CA 1
ATOM 7030 C C . SER A 1 917 ? 9.164 5.475 -8.781 1.00 56.72 917 SER A C 1
ATOM 7032 O O . SER A 1 917 ? 9.100 4.284 -9.066 1.00 56.72 917 SER A O 1
ATOM 7034 N N . LEU A 1 918 ? 8.667 5.923 -7.624 1.00 67.06 918 LEU A N 1
ATOM 7035 C CA . LEU A 1 918 ? 7.803 5.104 -6.751 1.00 67.06 918 LEU A CA 1
ATOM 7036 C C . LEU A 1 918 ? 6.444 4.830 -7.464 1.00 67.06 918 LEU A C 1
ATOM 7038 O O . LEU A 1 918 ? 6.260 5.340 -8.564 1.00 67.06 918 LEU A O 1
ATOM 7042 N N . PRO A 1 919 ? 5.511 3.979 -6.961 1.00 51.31 919 PRO A N 1
ATOM 7043 C CA . PRO A 1 919 ? 4.365 3.485 -7.758 1.00 51.31 919 PRO A CA 1
ATOM 7044 C C . PRO A 1 919 ? 3.511 4.574 -8.439 1.00 51.31 919 PRO A C 1
ATOM 7046 O O . PRO A 1 919 ? 2.801 4.298 -9.397 1.00 51.31 919 PRO A O 1
ATOM 7049 N N . SER A 1 920 ? 3.595 5.805 -7.943 1.00 53.19 920 SER A N 1
ATOM 7050 C CA . SER A 1 920 ? 3.295 7.039 -8.663 1.00 53.19 920 SER A CA 1
ATOM 7051 C C . SER A 1 920 ? 4.601 7.822 -8.789 1.00 53.19 920 SER A C 1
ATOM 7053 O O . SER A 1 920 ? 5.282 7.941 -7.771 1.00 53.19 920 SER A O 1
ATOM 7055 N N . ALA A 1 921 ? 4.944 8.367 -9.961 1.00 52.31 921 ALA A N 1
ATOM 7056 C CA . ALA A 1 921 ? 6.110 9.240 -10.117 1.00 52.31 921 ALA A CA 1
ATOM 7057 C C . ALA A 1 921 ? 6.042 10.381 -9.083 1.00 52.31 921 ALA A C 1
ATOM 7059 O O . ALA A 1 921 ? 5.257 11.319 -9.222 1.00 52.31 921 ALA A O 1
ATOM 7060 N N . LEU A 1 922 ? 6.795 10.244 -7.991 1.00 58.25 922 LEU A N 1
ATOM 7061 C CA . LEU A 1 922 ? 6.839 11.221 -6.916 1.00 58.25 922 LEU A CA 1
ATOM 7062 C C . LEU A 1 922 ? 7.877 12.266 -7.300 1.00 58.25 922 LEU A C 1
ATOM 7064 O O . LEU A 1 922 ? 8.991 11.939 -7.711 1.00 58.25 922 LEU A O 1
ATOM 7068 N N . SER A 1 923 ? 7.536 13.537 -7.142 1.00 58.28 923 SER A N 1
ATOM 7069 C CA . SER A 1 923 ? 8.538 14.594 -7.145 1.00 58.28 923 SER A CA 1
ATOM 7070 C C . SER A 1 923 ? 9.314 14.575 -5.828 1.00 58.28 923 SER A C 1
ATOM 7072 O O . SER A 1 923 ? 8.805 14.144 -4.791 1.00 58.28 923 SER A O 1
ATOM 7074 N N . GLY A 1 924 ? 10.563 15.041 -5.849 1.00 65.56 924 GLY A N 1
ATOM 7075 C CA . GLY A 1 924 ? 11.313 15.265 -4.617 1.00 65.56 924 GLY A CA 1
ATOM 7076 C C . GLY A 1 924 ? 10.634 16.339 -3.764 1.00 65.56 924 GLY A C 1
ATOM 7077 O O . GLY A 1 924 ? 10.695 17.518 -4.102 1.00 65.56 924 GLY A O 1
ATOM 7078 N N . ASP A 1 925 ? 9.998 15.939 -2.663 1.00 71.25 925 ASP A N 1
ATOM 7079 C CA . ASP A 1 925 ? 9.307 16.862 -1.762 1.00 71.25 925 ASP A CA 1
ATOM 7080 C C . ASP A 1 925 ? 10.269 17.487 -0.738 1.00 71.25 925 ASP A C 1
ATOM 7082 O O . ASP A 1 925 ? 11.242 16.853 -0.311 1.00 71.25 925 ASP A O 1
ATOM 7086 N N . PRO A 1 926 ? 10.006 18.711 -0.244 1.00 76.00 926 PRO A N 1
ATOM 7087 C CA . PRO A 1 926 ? 10.680 19.210 0.950 1.00 76.00 926 PRO A CA 1
ATOM 7088 C C . PRO A 1 926 ? 10.360 18.332 2.172 1.00 76.00 926 PRO A C 1
ATOM 7090 O O . PRO A 1 926 ? 9.560 17.399 2.126 1.00 76.00 926 PRO A O 1
ATOM 7093 N N . TYR A 1 927 ? 10.985 18.630 3.315 1.00 83.69 927 TYR A N 1
ATOM 7094 C CA . TYR A 1 927 ? 10.677 17.916 4.555 1.00 83.69 927 TYR A CA 1
ATOM 7095 C C . TYR A 1 927 ? 9.174 17.969 4.864 1.00 83.69 927 TYR A C 1
ATOM 7097 O O . TYR A 1 927 ? 8.639 19.042 5.143 1.00 83.69 927 TYR A O 1
ATOM 7105 N N . LEU A 1 928 ? 8.532 16.800 4.896 1.00 88.31 928 LEU A N 1
ATOM 7106 C CA . LEU A 1 928 ? 7.112 16.663 5.201 1.00 88.31 928 LEU A CA 1
ATOM 7107 C C . LEU A 1 928 ? 6.879 16.730 6.722 1.00 88.31 928 LEU A C 1
ATOM 7109 O O . LEU A 1 928 ? 7.378 15.867 7.467 1.00 88.31 928 LEU A O 1
ATOM 7113 N N . PRO A 1 929 ? 6.152 17.751 7.226 1.00 91.25 929 PRO A N 1
ATOM 7114 C CA . PRO A 1 929 ? 5.746 17.816 8.622 1.00 91.25 929 PRO A CA 1
ATOM 7115 C C . PRO A 1 929 ? 4.795 16.673 8.993 1.00 91.25 929 PRO A C 1
ATOM 7117 O O . PRO A 1 929 ? 4.289 15.934 8.157 1.00 91.25 929 PRO A O 1
ATOM 7120 N N . GLN A 1 930 ? 4.562 16.506 10.292 1.00 92.06 930 GLN A N 1
ATOM 7121 C CA . GLN A 1 930 ? 3.594 15.524 10.768 1.00 92.06 930 GLN A CA 1
ATOM 7122 C C . GLN A 1 930 ? 2.168 16.042 10.580 1.00 92.06 930 GLN A C 1
ATOM 7124 O O . GLN A 1 930 ? 1.859 17.123 11.086 1.00 92.06 930 GLN A O 1
ATOM 7129 N N . ILE A 1 931 ? 1.300 15.230 9.975 1.00 94.25 931 ILE A N 1
ATOM 7130 C CA . ILE A 1 931 ? -0.113 15.554 9.774 1.00 94.25 931 ILE A CA 1
ATOM 7131 C C . ILE A 1 931 ? -0.824 15.631 11.129 1.00 94.25 931 ILE A C 1
ATOM 7133 O O . ILE A 1 931 ? -0.658 14.753 11.990 1.00 94.25 931 ILE A O 1
ATOM 7137 N N . LYS A 1 932 ? -1.632 16.679 11.318 1.00 94.75 932 LYS A N 1
ATOM 7138 C CA . LYS A 1 932 ? -2.391 16.946 12.551 1.00 94.75 932 LYS A CA 1
ATOM 7139 C C . LYS A 1 932 ? -3.860 17.186 12.245 1.00 94.75 932 LYS A C 1
ATOM 7141 O O . LYS A 1 932 ? -4.185 18.067 11.457 1.00 94.75 932 LYS A O 1
ATOM 7146 N N . ALA A 1 933 ? -4.732 16.462 12.938 1.00 96.38 933 ALA A N 1
ATOM 7147 C CA . ALA A 1 933 ? -6.178 16.629 12.854 1.00 96.38 933 ALA A CA 1
ATOM 7148 C C . ALA A 1 933 ? -6.751 16.997 14.223 1.00 96.38 933 ALA A C 1
ATOM 7150 O O . ALA A 1 933 ? -6.611 16.222 15.175 1.00 96.38 933 ALA A O 1
ATOM 7151 N N . THR A 1 934 ? -7.442 18.131 14.316 1.00 97.31 934 THR A N 1
ATOM 7152 C CA . THR A 1 934 ? -8.202 18.527 15.510 1.00 97.31 934 THR A CA 1
ATOM 7153 C C . THR A 1 934 ? -9.687 18.410 15.216 1.00 97.31 934 THR A C 1
ATOM 7155 O O . THR A 1 934 ? -10.210 19.131 14.371 1.00 97.31 934 THR A O 1
ATOM 7158 N N . THR A 1 935 ? -10.367 17.504 15.911 1.00 97.69 935 THR A N 1
ATOM 7159 C CA . THR A 1 935 ? -11.800 17.264 15.752 1.00 97.69 935 THR A CA 1
ATOM 7160 C C . THR A 1 935 ? -12.583 17.893 16.897 1.00 97.69 935 THR A C 1
ATOM 7162 O O . THR A 1 935 ? -12.242 17.704 18.063 1.00 97.69 935 THR A O 1
ATOM 7165 N N . TYR A 1 936 ? -13.652 18.599 16.543 1.00 97.62 936 TYR A N 1
ATOM 7166 C CA . TYR A 1 936 ? -14.707 19.085 17.424 1.00 97.62 936 TYR A CA 1
ATOM 7167 C C . TYR A 1 936 ? -15.976 18.286 17.107 1.00 97.62 936 TYR A C 1
ATOM 7169 O O . TYR A 1 936 ? -16.403 18.264 15.952 1.00 97.62 936 TYR A O 1
ATOM 7177 N N . ASP A 1 937 ? -16.567 17.627 18.100 1.00 95.75 937 ASP A N 1
ATOM 7178 C CA . ASP A 1 937 ? -17.791 16.828 17.954 1.00 95.75 937 ASP A CA 1
ATOM 7179 C C . ASP A 1 937 ? -18.793 17.230 19.044 1.00 95.75 937 ASP A C 1
ATOM 7181 O O . ASP A 1 937 ? -18.425 17.383 20.210 1.00 95.75 937 ASP A O 1
ATOM 7185 N N . ILE A 1 938 ? -20.054 17.424 18.671 1.00 97.19 938 ILE A N 1
ATOM 7186 C CA . ILE A 1 938 ? -21.169 17.651 19.589 1.00 97.19 938 ILE A CA 1
ATOM 7187 C C . ILE A 1 938 ? -22.384 16.887 19.083 1.00 97.19 938 ILE A C 1
ATOM 7189 O O . ILE A 1 938 ? -22.682 16.881 17.887 1.00 97.19 938 ILE A O 1
ATOM 7193 N N . GLY A 1 939 ? -23.129 16.266 19.989 1.00 96.00 939 GLY A N 1
ATOM 7194 C CA . GLY A 1 939 ? -24.316 15.540 19.583 1.00 96.00 939 GLY A CA 1
ATOM 7195 C C . GLY A 1 939 ? -25.266 15.173 20.704 1.00 96.00 939 GLY A C 1
ATOM 7196 O O . GLY A 1 939 ? -25.039 15.408 21.891 1.00 96.00 939 GLY A O 1
ATOM 7197 N N . LEU A 1 940 ? -26.376 14.605 20.263 1.00 95.69 940 LEU A N 1
ATOM 7198 C CA . LEU A 1 940 ? -27.517 14.176 21.042 1.00 95.69 940 LEU A CA 1
ATOM 7199 C C . LEU A 1 940 ? -27.879 12.766 20.583 1.00 95.69 940 LEU A C 1
ATOM 7201 O O . LEU A 1 940 ? -27.942 12.494 19.385 1.00 95.69 940 LEU A O 1
ATOM 7205 N N . ARG A 1 941 ? -28.158 11.872 21.521 1.00 93.12 941 ARG A N 1
ATOM 7206 C CA . ARG A 1 941 ? -28.677 10.536 21.220 1.00 93.12 941 ARG A CA 1
ATOM 7207 C C . ARG A 1 941 ? -29.728 10.142 22.235 1.00 93.12 941 ARG A C 1
ATOM 7209 O O . ARG A 1 941 ? -29.678 10.586 23.382 1.00 93.12 941 ARG A O 1
ATOM 7216 N N . GLY A 1 942 ? -30.649 9.288 21.827 1.00 91.25 942 GLY A N 1
ATOM 7217 C CA . GLY A 1 942 ? -31.759 8.931 22.684 1.00 91.25 942 GLY A CA 1
ATOM 7218 C C . GLY A 1 942 ? -32.653 7.851 22.113 1.00 91.25 942 GLY A C 1
ATOM 7219 O O . GLY A 1 942 ? -32.412 7.312 21.032 1.00 91.25 942 GLY A O 1
ATOM 7220 N N . THR A 1 943 ? -33.712 7.568 22.857 1.00 88.94 943 THR A N 1
ATOM 7221 C CA . THR A 1 943 ? -34.796 6.683 22.437 1.00 88.94 943 THR A CA 1
ATOM 7222 C C . THR A 1 943 ? -36.115 7.444 22.480 1.00 88.94 943 THR A C 1
ATOM 7224 O O . THR A 1 943 ? -36.306 8.345 23.292 1.00 88.94 943 THR A O 1
ATOM 7227 N N . MET A 1 944 ? -37.031 7.134 21.570 1.00 85.00 944 MET A N 1
ATOM 7228 C CA . MET A 1 944 ? -38.392 7.658 21.575 1.00 85.00 944 MET A CA 1
ATOM 7229 C C . MET A 1 944 ? -39.372 6.491 21.597 1.00 85.00 944 MET A C 1
ATOM 7231 O O . MET A 1 944 ? -39.322 5.602 20.747 1.00 85.00 944 MET A O 1
ATOM 7235 N N . ASN A 1 945 ? -40.288 6.517 22.562 1.00 79.69 945 ASN A N 1
ATOM 7236 C CA . ASN A 1 945 ? -41.363 5.537 22.668 1.00 79.69 945 ASN A CA 1
ATOM 7237 C C . ASN A 1 945 ? -42.606 6.079 21.954 1.00 79.69 945 ASN A C 1
ATOM 7239 O O . ASN A 1 945 ? -42.949 7.250 22.127 1.00 79.69 945 ASN A O 1
ATOM 7243 N N . LYS A 1 946 ? -43.295 5.229 21.181 1.00 71.81 946 LYS A N 1
ATOM 7244 C CA . LYS A 1 946 ? -44.535 5.559 20.453 1.00 71.81 946 LYS A CA 1
ATOM 7245 C C . LYS A 1 946 ? -44.406 6.726 19.465 1.00 71.81 946 LYS A C 1
ATOM 7247 O O . LYS A 1 946 ? -45.393 7.401 19.159 1.00 71.81 946 LYS A O 1
ATOM 7252 N N . ALA A 1 947 ? -43.208 6.975 18.942 1.00 69.25 947 ALA A N 1
ATOM 7253 C CA . ALA A 1 947 ? -43.028 7.952 17.880 1.00 69.25 947 ALA A CA 1
ATOM 7254 C C . ALA A 1 947 ? -43.558 7.360 16.569 1.00 69.25 947 ALA A C 1
ATOM 7256 O O . ALA A 1 947 ? -43.052 6.355 16.084 1.00 69.25 947 ALA A O 1
ATOM 7257 N N . TRP A 1 948 ? -44.595 7.981 16.001 1.00 72.81 948 TRP A N 1
ATOM 7258 C CA . TRP A 1 948 ? -45.130 7.646 14.672 1.00 72.81 948 TRP A CA 1
ATOM 7259 C C . TRP A 1 948 ? -45.660 6.201 14.582 1.00 72.81 948 TRP A C 1
ATOM 7261 O O . TRP A 1 948 ? -45.585 5.564 13.536 1.00 72.81 948 TRP A O 1
ATOM 7271 N N . GLY A 1 949 ? -46.180 5.668 15.693 1.00 72.75 949 GLY A N 1
ATOM 7272 C CA . GLY A 1 949 ? -46.661 4.284 15.776 1.00 72.75 949 GLY A CA 1
ATOM 7273 C C . GLY A 1 949 ? -45.555 3.226 15.873 1.00 72.75 949 GLY A C 1
ATOM 7274 O O . GLY A 1 949 ? -45.868 2.040 15.879 1.00 72.75 949 GLY A O 1
ATOM 7275 N N . LEU A 1 950 ? -44.286 3.636 15.969 1.00 71.19 950 LEU A N 1
ATOM 7276 C CA . LEU A 1 950 ? -43.145 2.758 16.208 1.00 71.19 950 LEU A CA 1
ATOM 7277 C C . LEU A 1 950 ? -42.748 2.808 17.688 1.00 71.19 950 LEU A C 1
ATOM 7279 O O . LEU A 1 950 ? -42.593 3.881 18.282 1.00 71.19 950 LEU A O 1
ATOM 7283 N N . ASP A 1 951 ? -42.564 1.633 18.278 1.00 77.38 951 ASP A N 1
ATOM 7284 C CA . ASP A 1 951 ? -42.020 1.492 19.625 1.00 77.38 951 ASP A CA 1
ATOM 7285 C C . ASP A 1 951 ? -40.487 1.413 19.576 1.00 77.38 951 ASP A C 1
ATOM 7287 O O . ASP A 1 951 ? -39.919 0.792 18.678 1.00 77.38 951 ASP A O 1
ATOM 7291 N N . ASN A 1 952 ? -39.819 2.012 20.569 1.00 74.75 952 ASN A N 1
ATOM 7292 C CA . ASN A 1 952 ? -38.362 1.975 20.759 1.00 74.75 952 ASN A CA 1
ATOM 7293 C C . ASN A 1 952 ? -37.534 2.510 19.575 1.00 74.75 952 ASN A C 1
ATOM 7295 O O . ASN A 1 952 ? -36.557 1.888 19.156 1.00 74.75 952 ASN A O 1
ATOM 7299 N N . VAL A 1 953 ? -37.892 3.680 19.044 1.00 85.19 953 VAL A N 1
ATOM 7300 C CA . VAL A 1 953 ? -37.094 4.342 18.002 1.00 85.19 953 VAL A CA 1
ATOM 7301 C C . VAL A 1 953 ? -35.809 4.889 18.621 1.00 85.19 953 VAL A C 1
ATOM 7303 O O . VAL A 1 953 ? -35.851 5.841 19.401 1.00 85.19 953 VAL A O 1
ATOM 7306 N N . GLU A 1 954 ? -34.660 4.317 18.267 1.00 87.06 954 GLU A N 1
ATOM 7307 C CA . GLU A 1 954 ? -33.352 4.889 18.597 1.00 87.06 954 GLU A CA 1
ATOM 7308 C C . GLU A 1 954 ? -32.989 5.990 17.597 1.00 87.06 954 GLU A C 1
ATOM 7310 O O . GLU A 1 954 ? -33.132 5.824 16.385 1.00 87.06 954 GLU A O 1
ATOM 7315 N N . TRP A 1 955 ? -32.494 7.120 18.095 1.00 88.69 955 TRP A N 1
ATOM 7316 C CA . TRP A 1 955 ? -32.097 8.247 17.259 1.00 88.69 955 TRP A CA 1
ATOM 7317 C C . TRP A 1 955 ? -30.772 8.846 17.725 1.00 88.69 955 TRP A C 1
ATOM 7319 O O . TRP A 1 955 ? -30.369 8.740 18.888 1.00 88.69 955 TRP A O 1
ATOM 7329 N N . ASN A 1 956 ? -30.079 9.484 16.788 1.00 91.69 956 ASN A N 1
ATOM 7330 C CA . ASN A 1 956 ? -28.814 10.158 17.021 1.00 91.69 956 ASN A CA 1
ATOM 7331 C C . ASN A 1 956 ? -28.679 11.344 16.060 1.00 91.69 956 ASN A C 1
ATOM 7333 O O . ASN A 1 956 ? -28.973 11.220 14.873 1.00 91.69 956 ASN A O 1
ATOM 7337 N N . LEU A 1 957 ? -28.229 12.478 16.583 1.00 93.25 957 LEU A N 1
ATOM 7338 C CA . LEU A 1 957 ? -27.977 13.713 15.855 1.00 93.25 957 LEU A CA 1
ATOM 7339 C C . LEU A 1 957 ? -26.613 14.246 16.291 1.00 93.25 957 LEU A C 1
ATOM 7341 O O . LEU A 1 957 ? -26.385 14.451 17.479 1.00 93.25 957 LEU A O 1
ATOM 7345 N N . GLY A 1 958 ? -25.713 14.498 15.346 1.00 93.38 958 GLY A N 1
ATOM 7346 C CA . GLY A 1 958 ? -24.381 15.017 15.647 1.00 93.38 958 GLY A CA 1
ATOM 7347 C C . GLY A 1 958 ? -23.924 16.043 14.622 1.00 93.38 958 GLY A C 1
ATOM 7348 O O . GLY A 1 958 ? -24.275 15.952 13.446 1.00 93.38 958 GLY A O 1
ATOM 7349 N N . ALA A 1 959 ? -23.124 16.998 15.079 1.00 95.31 959 ALA A N 1
ATOM 7350 C CA . ALA A 1 959 ? -22.410 17.957 14.256 1.00 95.31 959 ALA A CA 1
ATOM 7351 C C . ALA A 1 959 ? -20.920 17.856 14.584 1.00 95.31 959 ALA A C 1
ATOM 7353 O O . ALA A 1 959 ? -20.529 17.857 15.751 1.00 95.31 959 ALA A O 1
ATOM 7354 N N . TYR A 1 960 ? -20.089 17.768 13.551 1.00 95.19 960 TYR A N 1
ATOM 7355 C CA . TYR A 1 960 ? -18.650 17.629 13.709 1.00 95.19 960 TYR A CA 1
ATOM 7356 C C . TYR A 1 960 ? -17.900 18.535 12.737 1.00 95.19 960 TYR A C 1
ATOM 7358 O O . TYR A 1 960 ? -18.392 18.874 11.660 1.00 95.19 960 TYR A O 1
ATOM 7366 N N . ARG A 1 961 ? -16.683 18.904 13.126 1.00 96.25 961 ARG A N 1
ATOM 7367 C CA . ARG A 1 961 ? -15.716 19.612 12.290 1.00 96.25 961 ARG A CA 1
ATOM 7368 C C . ARG A 1 961 ? -14.325 19.094 12.613 1.00 96.25 961 ARG A C 1
ATOM 7370 O O . ARG A 1 961 ? -13.937 19.095 13.778 1.00 96.25 961 ARG A O 1
ATOM 7377 N N . THR A 1 962 ? -13.572 18.713 11.590 1.00 96.50 962 THR A N 1
ATOM 7378 C CA . THR A 1 962 ? -12.164 18.343 11.741 1.00 96.50 962 THR A CA 1
ATOM 7379 C C . THR A 1 962 ? -11.303 19.323 10.964 1.00 96.50 962 THR A C 1
ATOM 7381 O O . THR A 1 962 ? -11.432 19.438 9.750 1.00 96.50 962 THR A O 1
ATOM 7384 N N . ASP A 1 963 ? -10.435 20.037 11.675 1.00 96.75 963 ASP A N 1
ATOM 7385 C CA . ASP A 1 963 ? -9.431 20.907 11.075 1.00 96.75 963 ASP A CA 1
ATOM 7386 C C . ASP A 1 963 ? -8.148 20.091 10.860 1.00 96.75 963 ASP A C 1
ATOM 7388 O O . ASP A 1 963 ? -7.505 19.658 11.823 1.00 96.75 963 ASP A O 1
ATOM 7392 N N . LEU A 1 964 ? -7.791 19.870 9.595 1.00 94.50 964 LEU A N 1
ATOM 7393 C CA . LEU A 1 964 ? -6.620 19.104 9.173 1.00 94.50 964 LEU A CA 1
ATOM 7394 C C . LEU A 1 964 ? -5.492 20.053 8.741 1.00 94.50 964 LEU A C 1
ATOM 7396 O O . LEU A 1 964 ? -5.735 21.037 8.043 1.00 94.50 964 LEU A O 1
ATOM 7400 N N . ARG A 1 965 ? -4.260 19.787 9.183 1.00 93.94 965 ARG A N 1
ATOM 7401 C CA . ARG A 1 965 ? -3.060 20.571 8.852 1.00 93.94 965 ARG A CA 1
ATOM 7402 C C . ARG A 1 965 ? -1.939 19.670 8.362 1.00 93.94 965 ARG A C 1
ATOM 7404 O O . ARG A 1 965 ? -1.780 18.566 8.885 1.00 93.94 965 ARG A O 1
ATOM 7411 N N . ASP A 1 966 ? -1.149 20.212 7.436 1.00 90.75 966 ASP A N 1
ATOM 7412 C CA . ASP A 1 966 ? 0.019 19.556 6.838 1.00 90.75 966 ASP A CA 1
ATOM 7413 C C . ASP A 1 966 ? -0.333 18.226 6.143 1.00 90.75 966 ASP A C 1
ATOM 7415 O O . ASP A 1 966 ? 0.460 17.292 6.160 1.00 90.75 966 ASP A O 1
ATOM 7419 N N . ASP A 1 967 ? -1.546 18.121 5.588 1.00 88.56 967 ASP A N 1
ATOM 7420 C CA . ASP A 1 967 ? -2.002 16.924 4.877 1.00 88.56 967 ASP A CA 1
ATOM 7421 C C . ASP A 1 967 ? -1.260 16.732 3.551 1.00 88.56 967 ASP A C 1
ATOM 7423 O O . ASP A 1 967 ? -0.815 17.702 2.932 1.00 88.56 967 ASP A O 1
ATOM 7427 N N . ILE A 1 968 ? -1.142 15.478 3.122 1.00 84.38 968 ILE A N 1
ATOM 7428 C CA . ILE A 1 968 ? -0.350 15.093 1.954 1.00 84.38 968 ILE A CA 1
ATOM 7429 C C . ILE A 1 968 ? -1.297 14.607 0.864 1.00 84.38 968 ILE A C 1
ATOM 7431 O O . ILE A 1 968 ? -2.038 13.644 1.050 1.00 84.38 968 ILE A O 1
ATOM 7435 N N . TYR A 1 969 ? -1.233 15.267 -0.290 1.00 78.06 969 TYR A N 1
ATOM 7436 C CA . TYR A 1 969 ? -1.968 14.887 -1.488 1.00 78.06 969 TYR A CA 1
ATOM 7437 C C . TYR A 1 969 ? -0.984 14.500 -2.575 1.00 78.06 969 TYR A C 1
ATOM 7439 O O . TYR A 1 969 ? -0.028 15.225 -2.839 1.00 78.06 969 TYR A O 1
ATOM 7447 N N . LEU A 1 970 ? -1.259 13.383 -3.237 1.00 70.81 970 LEU A N 1
ATOM 7448 C CA . LEU A 1 970 ? -0.557 13.016 -4.454 1.00 70.81 970 LEU A CA 1
ATOM 7449 C C . LEU A 1 970 ? -1.226 13.736 -5.618 1.00 70.81 970 LEU A C 1
ATOM 7451 O O . LEU A 1 970 ? -2.382 13.477 -5.950 1.00 70.81 970 LEU A O 1
ATOM 7455 N N . VAL A 1 971 ? -0.505 14.701 -6.183 1.00 66.12 971 VAL A N 1
ATOM 7456 C CA . VAL A 1 971 ? -0.970 15.531 -7.291 1.00 66.12 971 VAL A CA 1
ATOM 7457 C C . VAL A 1 971 ? -0.080 15.238 -8.487 1.00 66.12 971 VAL A C 1
ATOM 7459 O O . VAL A 1 971 ? 1.134 15.397 -8.407 1.00 66.12 971 VAL A O 1
ATOM 7462 N N . SER A 1 972 ? -0.673 14.817 -9.602 1.00 54.69 972 SER A N 1
ATOM 7463 C CA . SER A 1 972 ? 0.057 14.725 -10.864 1.00 54.69 972 SER A CA 1
ATOM 7464 C C . SER A 1 972 ? 0.384 16.135 -11.355 1.00 54.69 972 SER A C 1
ATOM 7466 O O . SER A 1 972 ? -0.527 16.956 -11.518 1.00 54.69 972 SER A O 1
ATOM 7468 N N . LEU A 1 973 ? 1.657 16.417 -11.630 1.00 48.84 973 LEU A N 1
ATOM 7469 C CA . LEU A 1 973 ? 2.028 17.578 -12.433 1.00 48.84 973 LEU A CA 1
ATOM 7470 C C . LEU A 1 973 ? 1.441 17.359 -13.832 1.00 48.84 973 LEU A C 1
ATOM 7472 O O . LEU A 1 973 ? 1.820 16.430 -14.537 1.00 48.84 973 LEU A O 1
ATOM 7476 N N . GLY A 1 974 ? 0.431 18.150 -14.195 1.00 36.31 974 GLY A N 1
ATOM 7477 C CA . GLY A 1 974 ? -0.113 18.112 -15.548 1.00 36.31 974 GLY A CA 1
ATOM 7478 C C . GLY A 1 974 ? 0.934 18.610 -16.553 1.00 36.31 974 GLY A C 1
ATOM 7479 O O . GLY A 1 974 ? 1.716 19.498 -16.201 1.00 36.31 974 GLY A O 1
ATOM 7480 N N . PRO A 1 975 ? 0.934 18.102 -17.798 1.00 31.19 975 PRO A N 1
ATOM 7481 C CA . PRO A 1 975 ? 1.795 18.620 -18.856 1.00 31.19 975 PRO A CA 1
ATOM 7482 C C . PRO A 1 975 ? 1.385 20.072 -19.140 1.00 31.19 975 PRO A C 1
ATOM 7484 O O . PRO A 1 975 ? 0.335 20.325 -19.729 1.00 31.19 975 PRO A O 1
ATOM 7487 N N . GLY A 1 976 ? 2.151 21.044 -18.641 1.00 30.17 976 GLY A N 1
ATOM 7488 C CA . GLY A 1 976 ? 1.857 22.469 -18.844 1.00 30.17 976 GLY A CA 1
ATOM 7489 C C . GLY A 1 976 ? 2.180 23.417 -17.689 1.00 30.17 976 GLY A C 1
ATOM 7490 O O . GLY A 1 976 ? 1.784 24.581 -17.751 1.00 30.17 976 GLY A O 1
ATOM 7491 N N . ARG A 1 977 ? 2.866 22.971 -16.634 1.00 28.94 977 ARG A N 1
ATOM 7492 C CA . ARG A 1 977 ? 3.474 23.880 -15.650 1.00 28.94 977 ARG A CA 1
ATOM 7493 C C . ARG A 1 977 ? 4.931 23.507 -15.402 1.00 28.94 977 ARG A C 1
ATOM 7495 O O . ARG A 1 977 ? 5.248 22.987 -14.337 1.00 28.94 977 ARG A O 1
ATOM 7502 N N . ASP A 1 978 ? 5.755 23.796 -16.404 1.00 28.22 978 ASP A N 1
ATOM 7503 C CA . ASP A 1 978 ? 7.187 24.062 -16.229 1.00 28.22 978 ASP A CA 1
ATOM 7504 C C . ASP A 1 978 ? 7.408 25.550 -15.916 1.00 28.22 978 ASP A C 1
ATOM 7506 O O . ASP A 1 978 ? 6.716 26.397 -16.541 1.00 28.22 978 ASP A O 1
#

Foldseek 3Di:
DDDDDDDDDDDDDDDDDDDDDDDDDDDDDDDDDDPDPDDDDDDDDDDDDDDDDDDDDDDDDDDDDDDDDDDDDDDDDDDDDDDDDDDPPPPDPPVVPPDDDDDDDDPDDDPVVNVVVVVVPPPDPDDPDDPDPPPDDPPPDDDADFDDLELWDDFTDGPQLDQFDKDKDFLVLLVVVPQPFPLSSCCVRDPQWDWDAQQLFSQQIWIDHPRAIAGQDAFGFHQEWEHESSRTQQFQFRRHHRRLQDDSNFWRMKMKTAAFRPRHFFRNGGIYIYTYGDWQVNFADKDWDWDADPQRKTKIKIKHKHDDVFKIKIKIWIWIWGNGQAHLWIKTKTKIKIKIWGDDPFKIKIKIKIWIKIKGFRAGHDDPVVCVVPVRAGQADDWIKIKTKIKIKMKMKGDPDPFKIKIKMWMKMWMKMKTKDKDWDDPQPPPDFAFAFFFADVPFFQAFEAEDAAPLLAHKKFKDWDPLVDPDLLVVLVVQPPPPVSQFPDPDPQAWTWHDHPDPDLADTAAIPCVRRVVRINPDDDPVVSVQNSLLQVCQQFVLLLQQDPPVCNVVRDGDQQDQDPVRDGFDFDDCNHLAFQAPSQDPYQFGDDPDDFGWDWDDPVPRTIIIMTITGTGGPVCVRNNCQFWDAPPVRHTPDPDPPSPDGSRGDADPPPRHTQTCQLPPDPPDDPDHDWQDFGMKMKMKMKIKMKIKMKMKMWGHDPFKTKMKMKMKMKMKMKMWMKMATFHQDPSNYTDQDQVRHRQFLLSNHDVNIATFKIKIKIKMKIKIKMKMWGHPDPFKTKIKMKMKMKMKMKMKMWGFFDPDLAPDDSNSSTFDRGNHWYAYNVHCVPTDRDGDNHPSPSRIDDIDMDMDIDIDMKIKIKMWGCPDQFKIKIKMKIKGWHDRRRNSCNQEDDPDDDPVRHRPQDDPGRFDVDVPRDHRHYHQHIKMKIKIKIWMWGWDACDVNDGTDTDIDMDMDIDIPSGDRDDDPDPPDD

Sequence (978 aa):
MHKNNNRFARNCQRHRQLMHFHTLTPRLKTLRLIISALFAPSLFMQSLYAHETIDNTNATANTATKVETREETTAATSQLVTLPSVASQYGVSRKTLLAAEATDANPQGVSDAAKANAKTLSKDKGSNNLPIDVKLNEIKVRAKRFHEIGPLPGLGLTKDEIPGNVQSITAKEIKESHSLSITDLMNKKLQSVTVNDYQGNPFMMDVQYRGFTAGPQIGTPQGLSVFFDGIRVNEPFGDVVNWDLIPMNALAGVDVFPGSNPIFGLGTLGGAFTVKTKDGFNNDGVDAEILAGSYGRKQLQVSGGTNNGTFALFGAGNFFLEDGWRDNSPSKVNQFFGKASYRGEKLDLNLSTLLVGTDLVGNGLLPSEMYKQDPSSVFSSPDTTKNKLIQFQLSGAFQVNDNFNITGQVYNRNSKRHSVGSDVYTEFSDGEYIVAPKNIASGDQLTCLHNSHNKYGIPDYYLVEEPSNIGDIAAAVAAGDTSDPLYDIYLNNNQVKFLVDYSYNYDFVTPVDTSLIEDTFNKDLPIYYANFVHQEFNFWKNSGASLTIPEDQQALVRPITSPNLPDGSATEFSYIGGSKGPTLNDPAGPVSVSNSSLDYFYTPNGDGTFNKHIILTIRARNLEKCGEAISRIDANGHPVYGTPNNNAPGYGTYDPVTGLLKVVDGAFDTYGGGTVIEGVPTAVITENTIDQLVKGSAVQFNWNLDHHKFMVGASIDSASADYNTTQRLGFLDAKRNAYFDPQQALDAYIAANEGGEIRNNDFDGTSLTKSIYASETWSPIETLHVTGALRYNQTKVKNTLAVRESASLYDTPLHAYPAYPDTIGICPNGNCNGVPTGYHKLNLTSLLNKPATEKYSYYSLNPSLGATWQASPQLNIFGNVAQGTRTPSVVELGCALGRRKNPDGSESVYGPGRTCSLPSALSGDPYLPQIKATTYDIGLRGTMNKAWGLDNVEWNLGAYRTDLRDDIYLVSLGPGRD

Radius of gyration: 42.49 Å; chains: 1; bounding box: 126×74×115 Å

pLDDT: mean 72.12, std 24.99, range [21.67, 98.75]

Secondary structure (DSSP, 8-state):
---------------------------------SS-SS-------------------------------------------PPPP---SS---GGGS----------S---HHHHHHHTTSSS--S-S-------------PPPPEEESSSSSS-EEEGGGSSS--EEEEHHHHHHTT-SSHHHHHHHHSTTEEEE-SSS-TTSPEEEETTEEE-SSTTS-B-EEEEETTEE-S-TTT----GGGS-GGGEEEEEEEES--TTT-TT-SSEEEEEEE--TTTS-EEEEEEEE-STT-EEEEEEEEEE-SSEEEEEEEEEEEE--SSTT--EEEEEEEEEEEEE-SSEEEEEEEEEEEEEEE------HHHHHH-TT--SSB--EEEEEEEEEEEEEEEEEETTEEEEEEEEEEEEEEEEEEEEE--GGGSSS--BPBPPPPTT---SEEEEE-STT-S--EEEEEEPTTS--HHHHHHTT-TTSGGGG---SSS-----B--SSS---BPPP-GGGSGGGBTPPPPHHHHHHHHHHHHHHHTGGGGGGS-HHHHTTTSPPP----TTS---------SSSPPPTTS-SSSB---TT--EEEEEE-SSS-EEEEEEEEBPPTTHHHHHHHH--B-TTS-B----TT----S-B-B-TTT-PBPBTT----SSS--PPPTT---EEEEEEEEEEEEEEEEEEEEEE-SSEEEEEEEEEEEEEEEEEEEEEEEEE-TT-BEE--TTTS-TTBGGGSTT--EEEEEEEEEEEEEEEEEEEEEEEETTEEEEEEEEEEEEEEEEEEEEB--SSSSPPPGGG-BPPBPSEEEEETT--TT---SB----GGG-BPPPEEEEEEEEEEEEEEEEEEEEETTEEEEEEEEEEEEPPPTTTTSSPPPSPPPTTS------TT--B-SSS-B----PPPPEEEEEEEEEEEEEESSBTTBSSEEEEEEEEEEEEES--------TT--